Protein 1WHC (pdb70)

Radius of gyration: 14.04 Å; Cα contacts (8 Å, |Δi|>4): 45; chains: 1; bounding box: 43×32×18 Å

CATH classification: 1.10.8.10

Foldseek 3Di:
DQDDDDDDDPDQQVVVVVVVAPSCQLVVQCVVLVVPGNVSSVVCCVVCVVPPPRPDDDPDDDDD

Sequence (64 aa):
GSSGSSGAELTALESLIEMGFPRGRAEKALALTGNQGIEAAMDWLMEHEDDPDVDEPLSGPSSGGSSGSSGAELTALESLIEMGFPRGRAEKALALTGNQGIEAAMDWLMEHEDDPDVDEPLSGPSSGGSSGSSGAELTALESLIEMGFPRGRAEKALALTGNQGIEAAMDWLMEHEDDPDVDEPLSGPSSGGSSGSSGAELTALESLIEMGFPRGRAEKALALTGNQGIEAAMDWLMEHEDDPDVDEPLSGPSSGGSSGSSGAELTALESLIEMGFPRGRAEKALALTGNQGIEAAMDWLMEHEDDPDVDEPLSGPSSGGSSGSSGAELTALESLIEMGFPRGRAEKALALTGNQGIEAAMDWLMEHEDDPDVDEPLSGPSSGGSSGSSGAELTALESLIEMGFPRGRAEKALALTGNQGIEAAMDWLMEHEDDPDVDEPLSGPSSGGSSGSSGAELTALESLIEMGFPRGRAEKALALTGNQGIEAAMDWLMEHEDDPDVDEPLSGPSSGGSSGSSGAELTALESLIEMGFPRGRAEKALALTGNQGIEAAMDWLMEHEDDPDVDEPLSGPSSGGSSGSSGAELTALESLIEMGFPRGRAEKALALTGNQGIEAAMDWLMEHEDDPDVDEPLSGPSSGGSSGSSGAELTALESLIEMGFPRGRAEKALALTGNQGIEAAMDWLMEHEDDPDVDEPLSGPSSGGSSGSSGAELTALESLIEMGFPRGRAEKALALTGNQGIEAAMDWLMEHEDDPDVDEPLSGPSSGGSSGSSGAELTALESLIEMGFPRGRAEKALALTGNQGIEAAMDWLMEHEDDPDVDEPLSGPSSGGSSGSSGAELTALESLIEMGFPRGRAEKALALTGNQGIEAAMDWLMEHEDDPDVDEPLSGPSSGGSSGSSGAELTALESLIEMGFPRGRAEKALALTGNQGIEAAMDWLMEHEDDPDVDEPLSGPSSGGSSGSSGAELTALESLIEMGFPRGRAEKALALTGNQGIEAAMDWLMEHEDDPDVDEPLSGPSSGGSSGSSGAELTALESLIEMGFPRGRAEKALALTGNQGIEAAMDWLMEHEDDPDVDEPLSGPSSGGSSGSSGAELTALESLIEMGFPRGRAEKALALTGNQGIEAAMDWLMEHEDDPDVDEPLSGPSSGGSSGSSGAELTALESLIEMGFPRGRAEKALALTGNQGIEAAMDWLMEHEDDPDVDEPLSGPSSGGSSGSSGAELTALESLIEMGFPRGRAEKALALTGNQGIEAAMDWLMEHEDDPDVDEPLSGPSSG

Nearest PDB structures (foldseek):
  1whc-assembly1_A  TM=7.657E-01  e=1.682E-09  Mus musculus
  2dag-assembly1_A  TM=7.398E-01  e=1.833E-03  Homo sapiens
  1vek-assembly1_A  TM=6.640E-01  e=1.021E-03  Arabidopsis thaliana
  2crn-assembly1_A  TM=6.314E-01  e=2.087E-03  Homo sapiens
  2dak-assembly1_A  TM=5.780E-01  e=1.900E-02  Homo sapiens

InterPro domains:
  IPR001012 UBX domain [PF00789] (209-292)
  IPR001012 UBX domain [PS50033] (209-291)
  IPR001012 UBX domain [SM00166] (206-293)
  IPR009060 UBA-like superfamily [SSF46934] (6-54)
  IPR015940 Ubiquitin-associated domain [PF22562] (6-50)
  IPR015940 Ubiquitin-associated domain [PS50030] (1-42)
  IPR015940 Ubiquitin-associated domain [SM00165] (3-41)
  IPR029071 Ubiquitin-like domain superfamily [SSF54236] (153-294)
  IPR041923 UBXN1, UBA domain [cd14302] (5-45)

Organism: Mus musculus (NCBI:txid10090)

Solvent-accessible surface area: 5088 Å² total; per-residue (Å²): 138,127,114,81,108,115,67,71,138,122,79,39,22,60,23,0,57,131,85,73,48,69,152,52,71,0,69,82,0,0,63,98,47,42,102,148,20,48,149,40,0,61,104,33,5,92,137,46,112,122,38,121,94,34,120,106,102,152,122,40,146,104,118,129

Structure (mmCIF, N/CA/C/O backbone):
data_1WHC
#
_entry.id   1WHC
#
loop_
_atom_site.group_PDB
_atom_site.id
_atom_site.type_symbol
_atom_site.label_atom_id
_atom_site.label_alt_id
_atom_site.label_comp_id
_atom_site.label_asym_id
_atom_site.label_entity_id
_atom_site.label_seq_id
_atom_site.pdbx_PDB_ins_code
_atom_site.Cartn_x
_atom_site.Cartn_y
_atom_site.Cartn_z
_atom_site.occupancy
_atom_site.B_iso_or_equiv
_atom_site.auth_seq_id
_atom_site.auth_comp_id
_atom_site.auth_asym_id
_atom_site.auth_atom_id
_atom_site.pdbx_PDB_model_num
ATOM 1 N N . GLY A 1 1 ? 14.922 13.042 -10.361 1.00 0.00 1 GLY A N 1
ATOM 2 C CA . GLY A 1 1 ? 15.696 12.315 -9.369 1.00 0.00 1 GLY A CA 1
ATOM 3 C C . GLY A 1 1 ? 16.246 13.263 -8.301 1.00 0.00 1 GLY A C 1
ATOM 4 O O . GLY A 1 1 ? 16.328 14.471 -8.521 1.00 0.00 1 GLY A O 1
ATOM 8 N N . SER A 1 2 ? 16.608 12.680 -7.168 1.00 0.00 2 SER A N 1
ATOM 9 C CA . SER A 1 2 ? 17.148 13.458 -6.066 1.00 0.00 2 SER A CA 1
ATOM 10 C C . SER A 1 2 ? 18.487 12.869 -5.617 1.00 0.00 2 SER A C 1
ATOM 11 O O . SER A 1 2 ? 19.507 13.556 -5.631 1.00 0.00 2 SER A O 1
ATOM 19 N N . SER A 1 3 ? 18.441 11.603 -5.229 1.00 0.00 3 SER A N 1
ATOM 20 C CA . SER A 1 3 ? 19.637 10.914 -4.777 1.00 0.00 3 SER A CA 1
ATOM 21 C C . SER A 1 3 ? 19.753 9.556 -5.471 1.00 0.00 3 SER A C 1
ATOM 22 O O . SER A 1 3 ? 18.744 8.937 -5.805 1.00 0.00 3 SER A O 1
ATOM 30 N N . GLY A 1 4 ? 20.993 9.132 -5.668 1.00 0.00 4 GLY A N 1
ATOM 31 C CA . GLY A 1 4 ? 21.254 7.858 -6.316 1.00 0.00 4 GLY A CA 1
ATOM 32 C C . GLY A 1 4 ? 22.753 7.550 -6.337 1.00 0.00 4 GLY A C 1
ATOM 33 O O . GLY A 1 4 ? 23.391 7.627 -7.386 1.00 0.00 4 GLY A O 1
ATOM 37 N N . SER A 1 5 ? 23.271 7.208 -5.167 1.00 0.00 5 SER A N 1
ATOM 38 C CA . SER A 1 5 ? 24.682 6.889 -5.038 1.00 0.00 5 SER A CA 1
ATOM 39 C C . SER A 1 5 ? 24.850 5.458 -4.523 1.00 0.00 5 SER A C 1
ATOM 40 O O . SER A 1 5 ? 24.108 5.019 -3.646 1.00 0.00 5 SER A O 1
ATOM 48 N N . SER A 1 6 ? 25.830 4.770 -5.090 1.00 0.00 6 SER A N 1
ATOM 49 C CA . SER A 1 6 ? 26.104 3.398 -4.700 1.00 0.00 6 SER A CA 1
ATOM 50 C C . SER A 1 6 ? 24.884 2.519 -4.982 1.00 0.00 6 SER A C 1
ATOM 51 O O . SER A 1 6 ? 23.754 3.004 -4.989 1.00 0.00 6 SER A O 1
ATOM 59 N N . GLY A 1 7 ? 25.154 1.242 -5.208 1.00 0.00 7 GLY A N 1
ATOM 60 C CA . GLY A 1 7 ? 24.092 0.291 -5.491 1.00 0.00 7 GLY A CA 1
ATOM 61 C C . GLY A 1 7 ? 24.219 -0.951 -4.607 1.00 0.00 7 GLY A C 1
ATOM 62 O O . GLY A 1 7 ? 24.889 -1.915 -4.976 1.00 0.00 7 GLY A O 1
ATOM 66 N N . ALA A 1 8 ? 23.566 -0.889 -3.456 1.00 0.00 8 ALA A N 1
ATOM 67 C CA . ALA A 1 8 ? 23.597 -1.996 -2.516 1.00 0.00 8 ALA A CA 1
ATOM 68 C C . ALA A 1 8 ? 22.242 -2.707 -2.528 1.00 0.00 8 ALA A C 1
ATOM 69 O O . ALA A 1 8 ? 21.317 -2.277 -3.214 1.00 0.00 8 ALA A O 1
ATOM 76 N N . GLU A 1 9 ? 22.168 -3.784 -1.759 1.00 0.00 9 GLU A N 1
ATOM 77 C CA . GLU A 1 9 ? 20.942 -4.559 -1.672 1.00 0.00 9 GLU A CA 1
ATOM 78 C C . GLU A 1 9 ? 20.568 -4.798 -0.207 1.00 0.00 9 GLU A C 1
ATOM 79 O O . GLU A 1 9 ? 21.075 -5.724 0.423 1.00 0.00 9 GLU A O 1
ATOM 91 N N . LEU A 1 10 ? 19.684 -3.945 0.291 1.00 0.00 10 LEU A N 1
ATOM 92 C CA . LEU A 1 10 ? 19.236 -4.052 1.669 1.00 0.00 10 LEU A CA 1
ATOM 93 C C . LEU A 1 10 ? 18.372 -5.305 1.824 1.00 0.00 10 LEU A C 1
ATOM 94 O O . LEU A 1 10 ? 18.744 -6.236 2.536 1.00 0.00 10 LEU A O 1
ATOM 110 N N . THR A 1 11 ? 17.234 -5.287 1.145 1.00 0.00 11 THR A N 1
ATOM 111 C CA . THR A 1 11 ? 16.313 -6.410 1.199 1.00 0.00 11 THR A CA 1
ATOM 112 C C . THR A 1 11 ? 15.418 -6.425 -0.041 1.00 0.00 11 THR A C 1
ATOM 113 O O . THR A 1 11 ? 15.386 -5.458 -0.800 1.00 0.00 11 THR A O 1
ATOM 124 N N . ALA A 1 12 ? 14.711 -7.533 -0.209 1.00 0.00 12 ALA A N 1
ATOM 125 C CA . ALA A 1 12 ? 13.818 -7.687 -1.344 1.00 0.00 12 ALA A CA 1
ATOM 126 C C . ALA A 1 12 ? 12.864 -6.492 -1.402 1.00 0.00 12 ALA A C 1
ATOM 127 O O . ALA A 1 12 ? 12.524 -6.016 -2.484 1.00 0.00 12 ALA A O 1
ATOM 134 N N . LEU A 1 13 ? 12.458 -6.042 -0.224 1.00 0.00 13 LEU A N 1
ATOM 135 C CA . LEU A 1 13 ? 11.550 -4.912 -0.127 1.00 0.00 13 LEU A CA 1
ATOM 136 C C . LEU A 1 13 ? 12.284 -3.636 -0.546 1.00 0.00 13 LEU A C 1
ATOM 137 O O . LEU A 1 13 ? 11.972 -3.048 -1.580 1.00 0.00 13 LEU A O 1
ATOM 153 N N . GLU A 1 14 ? 13.245 -3.246 0.278 1.00 0.00 14 GLU A N 1
ATOM 154 C CA . GLU A 1 14 ? 14.026 -2.051 0.006 1.00 0.00 14 GLU A CA 1
ATOM 155 C C . GLU A 1 14 ? 14.402 -1.989 -1.476 1.00 0.00 14 GLU A C 1
ATOM 156 O O . GLU A 1 14 ? 14.157 -0.984 -2.141 1.00 0.00 14 GLU A O 1
ATOM 168 N N . SER A 1 15 ? 14.990 -3.077 -1.950 1.00 0.00 15 SER A N 1
ATOM 169 C CA . SER A 1 15 ? 15.402 -3.159 -3.341 1.00 0.00 15 SER A CA 1
ATOM 170 C C . SER A 1 15 ? 14.301 -2.606 -4.247 1.00 0.00 15 SER A C 1
ATOM 171 O O . SER A 1 15 ? 14.565 -1.776 -5.116 1.00 0.00 15 SER A O 1
ATOM 179 N N . LEU A 1 16 ? 13.089 -3.087 -4.013 1.00 0.00 16 LEU A N 1
ATOM 180 C CA . LEU A 1 16 ? 11.946 -2.651 -4.797 1.00 0.00 16 LEU A CA 1
ATOM 181 C C . LEU A 1 16 ? 11.781 -1.136 -4.651 1.00 0.00 16 LEU A C 1
ATOM 182 O O . LEU A 1 16 ? 11.648 -0.425 -5.645 1.00 0.00 16 LEU A O 1
ATOM 198 N N . ILE A 1 17 ? 11.795 -0.689 -3.404 1.00 0.00 17 ILE A N 1
ATOM 199 C CA . ILE A 1 17 ? 11.649 0.727 -3.116 1.00 0.00 17 ILE A CA 1
ATOM 200 C C . ILE A 1 17 ? 12.644 1.522 -3.964 1.00 0.00 17 ILE A C 1
ATOM 201 O O . ILE A 1 17 ? 12.354 2.641 -4.382 1.00 0.00 17 ILE A O 1
ATOM 217 N N . GLU A 1 18 ? 13.797 0.911 -4.193 1.00 0.00 18 GLU A N 1
ATOM 218 C CA . GLU A 1 18 ? 14.837 1.547 -4.984 1.00 0.00 18 GLU A CA 1
ATOM 219 C C . GLU A 1 18 ? 14.330 1.826 -6.400 1.00 0.00 18 GLU A C 1
ATOM 220 O O . GLU A 1 18 ? 14.939 2.598 -7.140 1.00 0.00 18 GLU A O 1
ATOM 232 N N . MET A 1 19 ? 13.222 1.183 -6.735 1.00 0.00 19 MET A N 1
ATOM 233 C CA . MET A 1 19 ? 12.626 1.353 -8.050 1.00 0.00 19 MET A CA 1
ATOM 234 C C . MET A 1 19 ? 11.577 2.466 -8.037 1.00 0.00 19 MET A C 1
ATOM 235 O O . MET A 1 19 ? 10.837 2.637 -9.005 1.00 0.00 19 MET A O 1
ATOM 249 N N . GLY A 1 20 ? 11.547 3.194 -6.931 1.00 0.00 20 GLY A N 1
ATOM 250 C CA . GLY A 1 20 ? 10.600 4.286 -6.779 1.00 0.00 20 GLY A CA 1
ATOM 251 C C . GLY A 1 20 ? 9.185 3.756 -6.540 1.00 0.00 20 GLY A C 1
ATOM 252 O O . GLY A 1 20 ? 8.205 4.446 -6.817 1.00 0.00 20 GLY A O 1
ATOM 256 N N . PHE A 1 21 ? 9.123 2.535 -6.028 1.00 0.00 21 PHE A N 1
ATOM 257 C CA . PHE A 1 21 ? 7.844 1.905 -5.749 1.00 0.00 21 PHE A CA 1
ATOM 258 C C . PHE A 1 21 ? 7.403 2.174 -4.309 1.00 0.00 21 PHE A C 1
ATOM 259 O O . PHE A 1 21 ? 8.238 2.365 -3.426 1.00 0.00 21 PHE A O 1
ATOM 276 N N . PRO A 1 22 ? 6.058 2.179 -4.111 1.00 0.00 22 PRO A N 1
ATOM 277 C CA . PRO A 1 22 ? 5.496 2.421 -2.793 1.00 0.00 22 PRO A CA 1
ATOM 278 C C . PRO A 1 22 ? 5.658 1.193 -1.894 1.00 0.00 22 PRO A C 1
ATOM 279 O O . PRO A 1 22 ? 5.439 0.065 -2.333 1.00 0.00 22 PRO A O 1
ATOM 290 N N . ARG A 1 23 ? 6.040 1.455 -0.653 1.00 0.00 23 ARG A N 1
ATOM 291 C CA . ARG A 1 23 ? 6.234 0.386 0.311 1.00 0.00 23 ARG A CA 1
ATOM 292 C C . ARG A 1 23 ? 4.999 -0.516 0.359 1.00 0.00 23 ARG A C 1
ATOM 293 O O . ARG A 1 23 ? 5.091 -1.715 0.099 1.00 0.00 23 ARG A O 1
ATOM 314 N N . GLY A 1 24 ? 3.872 0.094 0.693 1.00 0.00 24 GLY A N 1
ATOM 315 C CA . GLY A 1 24 ? 2.620 -0.639 0.778 1.00 0.00 24 GLY A CA 1
ATOM 316 C C . GLY A 1 24 ? 2.525 -1.691 -0.329 1.00 0.00 24 GLY A C 1
ATOM 317 O O . GLY A 1 24 ? 2.137 -2.831 -0.075 1.00 0.00 24 GLY A O 1
ATOM 321 N N . ARG A 1 25 ? 2.884 -1.271 -1.533 1.00 0.00 25 ARG A N 1
ATOM 322 C CA . ARG A 1 25 ? 2.844 -2.164 -2.679 1.00 0.00 25 ARG A CA 1
ATOM 323 C C . ARG A 1 25 ? 3.917 -3.246 -2.547 1.00 0.00 25 ARG A C 1
ATOM 324 O O . ARG A 1 25 ? 3.600 -4.422 -2.374 1.00 0.00 25 ARG A O 1
ATOM 345 N N . ALA A 1 26 ? 5.166 -2.810 -2.633 1.00 0.00 26 ALA A N 1
ATOM 346 C CA . ALA A 1 26 ? 6.287 -3.728 -2.525 1.00 0.00 26 ALA A CA 1
ATOM 347 C C . ALA A 1 26 ? 5.998 -4.754 -1.428 1.00 0.00 26 ALA A C 1
ATOM 348 O O . ALA A 1 26 ? 5.987 -5.957 -1.686 1.00 0.00 26 ALA A O 1
ATOM 355 N N . GLU A 1 27 ? 5.770 -4.242 -0.228 1.00 0.00 27 GLU A N 1
ATOM 356 C CA . GLU A 1 27 ? 5.481 -5.099 0.909 1.00 0.00 27 GLU A CA 1
ATOM 357 C C . GLU A 1 27 ? 4.330 -6.051 0.577 1.00 0.00 27 GLU A C 1
ATOM 358 O O . GLU A 1 27 ? 4.478 -7.268 0.677 1.00 0.00 27 GLU A O 1
ATOM 370 N N . LYS A 1 28 ? 3.209 -5.460 0.189 1.00 0.00 28 LYS A N 1
ATOM 371 C CA . LYS A 1 28 ? 2.034 -6.241 -0.158 1.00 0.00 28 LYS A CA 1
ATOM 372 C C . LYS A 1 28 ? 2.422 -7.313 -1.178 1.00 0.00 28 LYS A C 1
ATOM 373 O O . LYS A 1 28 ? 2.129 -8.492 -0.987 1.00 0.00 28 LYS A O 1
ATOM 392 N N . ALA A 1 29 ? 3.074 -6.865 -2.241 1.00 0.00 29 ALA A N 1
ATOM 393 C CA . ALA A 1 29 ? 3.505 -7.771 -3.292 1.00 0.00 29 ALA A CA 1
ATOM 394 C C . ALA A 1 29 ? 4.387 -8.865 -2.686 1.00 0.00 29 ALA A C 1
ATOM 395 O O . ALA A 1 29 ? 4.019 -10.038 -2.693 1.00 0.00 29 ALA A O 1
ATOM 402 N N . LEU A 1 30 ? 5.535 -8.441 -2.176 1.00 0.00 30 LEU A N 1
ATOM 403 C CA . LEU A 1 30 ? 6.472 -9.370 -1.568 1.00 0.00 30 LEU A CA 1
ATOM 404 C C . LEU A 1 30 ? 5.700 -10.388 -0.726 1.00 0.00 30 LEU A C 1
ATOM 405 O O . LEU A 1 30 ? 5.883 -11.594 -0.883 1.00 0.00 30 LEU A O 1
ATOM 421 N N . ALA A 1 31 ? 4.853 -9.865 0.148 1.00 0.00 31 ALA A N 1
ATOM 422 C CA . ALA A 1 31 ? 4.052 -10.714 1.014 1.00 0.00 31 ALA A CA 1
ATOM 423 C C . ALA A 1 31 ? 3.159 -11.612 0.157 1.00 0.00 31 ALA A C 1
ATOM 424 O O . ALA A 1 31 ? 3.143 -12.829 0.334 1.00 0.00 31 ALA A O 1
ATOM 431 N N . LEU A 1 32 ? 2.436 -10.977 -0.754 1.00 0.00 32 LEU A N 1
ATOM 432 C CA . LEU A 1 32 ? 1.541 -11.703 -1.639 1.00 0.00 32 LEU A CA 1
ATOM 433 C C . LEU A 1 32 ? 2.305 -12.855 -2.295 1.00 0.00 32 LEU A C 1
ATOM 434 O O . LEU A 1 32 ? 1.848 -13.997 -2.280 1.00 0.00 32 LEU A O 1
ATOM 450 N N . THR A 1 33 ? 3.457 -12.516 -2.857 1.00 0.00 33 THR A N 1
ATOM 451 C CA . THR A 1 33 ? 4.288 -13.507 -3.517 1.00 0.00 33 THR A CA 1
ATOM 452 C C . THR A 1 33 ? 4.814 -14.524 -2.502 1.00 0.00 33 THR A C 1
ATOM 453 O O . THR A 1 33 ? 4.786 -15.728 -2.753 1.00 0.00 33 THR A O 1
ATOM 464 N N . GLY A 1 34 ? 5.280 -14.003 -1.377 1.00 0.00 34 GLY A N 1
ATOM 465 C CA . GLY A 1 34 ? 5.810 -14.850 -0.323 1.00 0.00 34 GLY A CA 1
ATOM 466 C C . GLY A 1 34 ? 7.283 -14.534 -0.055 1.00 0.00 34 GLY A C 1
ATOM 467 O O . GLY A 1 34 ? 8.082 -15.438 0.187 1.00 0.00 34 GLY A O 1
ATOM 471 N N . ASN A 1 35 ? 7.599 -13.248 -0.107 1.00 0.00 35 ASN A N 1
ATOM 472 C CA . ASN A 1 35 ? 8.961 -12.802 0.128 1.00 0.00 35 ASN A CA 1
ATOM 473 C C . ASN A 1 35 ? 9.934 -13.769 -0.550 1.00 0.00 35 ASN A C 1
ATOM 474 O O . ASN A 1 35 ? 10.822 -14.319 0.100 1.00 0.00 35 ASN A O 1
ATOM 485 N N . GLN A 1 36 ? 9.733 -13.948 -1.848 1.00 0.00 36 GLN A N 1
ATOM 486 C CA . GLN A 1 36 ? 10.582 -14.839 -2.620 1.00 0.00 36 GLN A CA 1
ATOM 487 C C . GLN A 1 36 ? 11.734 -14.058 -3.255 1.00 0.00 36 GLN A C 1
ATOM 488 O O . GLN A 1 36 ? 12.890 -14.468 -3.164 1.00 0.00 36 GLN A O 1
ATOM 502 N N . GLY A 1 37 ? 11.379 -12.947 -3.883 1.00 0.00 37 GLY A N 1
ATOM 503 C CA . GLY A 1 37 ? 12.369 -12.105 -4.532 1.00 0.00 37 GLY A CA 1
ATOM 504 C C . GLY A 1 37 ? 11.703 -10.933 -5.256 1.00 0.00 37 GLY A C 1
ATOM 505 O O . GLY A 1 37 ? 10.491 -10.747 -5.159 1.00 0.00 37 GLY A O 1
ATOM 509 N N . ILE A 1 38 ? 12.524 -10.174 -5.966 1.00 0.00 38 ILE A N 1
ATOM 510 C CA . ILE A 1 38 ? 12.029 -9.025 -6.706 1.00 0.00 38 ILE A CA 1
ATOM 511 C C . ILE A 1 38 ? 11.219 -9.511 -7.910 1.00 0.00 38 ILE A C 1
ATOM 512 O O . ILE A 1 38 ? 10.006 -9.316 -7.966 1.00 0.00 38 ILE A O 1
ATOM 528 N N . GLU A 1 39 ? 11.923 -10.133 -8.845 1.00 0.00 39 GLU A N 1
ATOM 529 C CA . GLU A 1 39 ? 11.285 -10.648 -10.044 1.00 0.00 39 GLU A CA 1
ATOM 530 C C . GLU A 1 39 ? 9.918 -11.245 -9.704 1.00 0.00 39 GLU A C 1
ATOM 531 O O . GLU A 1 39 ? 8.923 -10.944 -10.362 1.00 0.00 39 GLU A O 1
ATOM 543 N N . ALA A 1 40 ? 9.913 -12.081 -8.676 1.00 0.00 40 ALA A N 1
ATOM 544 C CA . ALA A 1 40 ? 8.685 -12.723 -8.240 1.00 0.00 40 ALA A CA 1
ATOM 545 C C . ALA A 1 40 ? 7.662 -11.652 -7.855 1.00 0.00 40 ALA A C 1
ATOM 546 O O . ALA A 1 40 ? 6.529 -11.669 -8.334 1.00 0.00 40 ALA A O 1
ATOM 553 N N . ALA A 1 41 ? 8.099 -10.744 -6.995 1.00 0.00 41 ALA A N 1
ATOM 554 C CA . ALA A 1 41 ? 7.237 -9.666 -6.541 1.00 0.00 41 ALA A CA 1
ATOM 555 C C . ALA A 1 41 ? 6.798 -8.829 -7.744 1.00 0.00 41 ALA A C 1
ATOM 556 O O . ALA A 1 41 ? 5.606 -8.717 -8.025 1.00 0.00 41 ALA A O 1
ATOM 563 N N . MET A 1 42 ? 7.785 -8.262 -8.421 1.00 0.00 42 MET A N 1
ATOM 564 C CA . MET A 1 42 ? 7.516 -7.438 -9.587 1.00 0.00 42 MET A CA 1
ATOM 565 C C . MET A 1 42 ? 6.363 -8.014 -10.411 1.00 0.00 42 MET A C 1
ATOM 566 O O . MET A 1 42 ? 5.402 -7.310 -10.717 1.00 0.00 42 MET A O 1
ATOM 580 N N . ASP A 1 43 ? 6.497 -9.288 -10.747 1.00 0.00 43 ASP A N 1
ATOM 581 C CA . ASP A 1 43 ? 5.478 -9.967 -11.530 1.00 0.00 43 ASP A CA 1
ATOM 582 C C . ASP A 1 43 ? 4.094 -9.532 -11.045 1.00 0.00 43 ASP A C 1
ATOM 583 O O . ASP A 1 43 ? 3.244 -9.146 -11.846 1.00 0.00 43 ASP A O 1
ATOM 592 N N . TRP A 1 44 ? 3.911 -9.608 -9.735 1.00 0.00 44 TRP A N 1
ATOM 593 C CA . TRP A 1 44 ? 2.644 -9.227 -9.133 1.00 0.00 44 TRP A CA 1
ATOM 594 C C . TRP A 1 44 ? 2.384 -7.757 -9.470 1.00 0.00 44 TRP A C 1
ATOM 595 O O . TRP A 1 44 ? 1.366 -7.426 -10.076 1.00 0.00 44 TRP A O 1
ATOM 616 N N . LEU A 1 45 ? 3.322 -6.915 -9.063 1.00 0.00 45 LEU A N 1
ATOM 617 C CA . LEU A 1 45 ? 3.208 -5.488 -9.314 1.00 0.00 45 LEU A CA 1
ATOM 618 C C . LEU A 1 45 ? 2.777 -5.263 -10.765 1.00 0.00 45 LEU A C 1
ATOM 619 O O . LEU A 1 45 ? 1.672 -4.788 -11.022 1.00 0.00 45 LEU A O 1
ATOM 635 N N . MET A 1 46 ? 3.672 -5.615 -11.676 1.00 0.00 46 MET A N 1
ATOM 636 C CA . MET A 1 46 ? 3.398 -5.458 -13.094 1.00 0.00 46 MET A CA 1
ATOM 637 C C . MET A 1 46 ? 1.968 -5.888 -13.428 1.00 0.00 46 MET A C 1
ATOM 638 O O . MET A 1 46 ? 1.298 -5.252 -14.240 1.00 0.00 46 MET A O 1
ATOM 652 N N . GLU A 1 47 ? 1.542 -6.964 -12.783 1.00 0.00 47 GLU A N 1
ATOM 653 C CA . GLU A 1 47 ? 0.204 -7.486 -13.001 1.00 0.00 47 GLU A CA 1
ATOM 654 C C . GLU A 1 47 ? -0.839 -6.544 -12.394 1.00 0.00 47 GLU A C 1
ATOM 655 O O . GLU A 1 47 ? -1.884 -6.301 -12.995 1.00 0.00 47 GLU A O 1
ATOM 667 N N . HIS A 1 48 ? -0.517 -6.041 -11.212 1.00 0.00 48 HIS A N 1
ATOM 668 C CA . HIS A 1 48 ? -1.413 -5.131 -10.518 1.00 0.00 48 HIS A CA 1
ATOM 669 C C . HIS A 1 48 ? -1.080 -3.689 -10.904 1.00 0.00 48 HIS A C 1
ATOM 670 O O . HIS A 1 48 ? -1.530 -2.748 -10.252 1.00 0.00 48 HIS A O 1
ATOM 684 N N . GLU A 1 49 ? -0.294 -3.560 -11.963 1.00 0.00 49 GLU A N 1
ATOM 685 C CA . GLU A 1 49 ? 0.104 -2.248 -12.444 1.00 0.00 49 GLU A CA 1
ATOM 686 C C . GLU A 1 49 ? -1.128 -1.370 -12.675 1.00 0.00 49 GLU A C 1
ATOM 687 O O . GLU A 1 49 ? -1.035 -0.144 -12.648 1.00 0.00 49 GLU A O 1
ATOM 699 N N . ASP A 1 50 ? -2.254 -2.033 -12.897 1.00 0.00 50 ASP A N 1
ATOM 700 C CA . ASP A 1 50 ? -3.503 -1.329 -13.132 1.00 0.00 50 ASP A CA 1
ATOM 701 C C . ASP A 1 50 ? -4.517 -1.725 -12.057 1.00 0.00 50 ASP A C 1
ATOM 702 O O . ASP A 1 50 ? -5.724 -1.658 -12.283 1.00 0.00 50 ASP A O 1
ATOM 711 N N . ASP A 1 51 ? -3.989 -2.128 -10.911 1.00 0.00 51 ASP A N 1
ATOM 712 C CA . ASP A 1 51 ? -4.833 -2.534 -9.800 1.00 0.00 51 ASP A CA 1
ATOM 713 C C . ASP A 1 51 ? -6.022 -1.577 -9.692 1.00 0.00 51 ASP A C 1
ATOM 714 O O . ASP A 1 51 ? -5.891 -0.386 -9.967 1.00 0.00 51 ASP A O 1
ATOM 723 N N . PRO A 1 52 ? -7.185 -2.149 -9.279 1.00 0.00 52 PRO A N 1
ATOM 724 C CA . PRO A 1 52 ? -8.396 -1.360 -9.130 1.00 0.00 52 PRO A CA 1
ATOM 725 C C . PRO A 1 52 ? -8.334 -0.493 -7.871 1.00 0.00 52 PRO A C 1
ATOM 726 O O . PRO A 1 52 ? -8.881 0.608 -7.843 1.00 0.00 52 PRO A O 1
ATOM 737 N N . ASP A 1 53 ? -7.664 -1.024 -6.858 1.00 0.00 53 ASP A N 1
ATOM 738 C CA . ASP A 1 53 ? -7.524 -0.313 -5.599 1.00 0.00 53 ASP A CA 1
ATOM 739 C C . ASP A 1 53 ? -6.406 -0.957 -4.776 1.00 0.00 53 ASP A C 1
ATOM 740 O O . ASP A 1 53 ? -6.673 -1.739 -3.865 1.00 0.00 53 ASP A O 1
ATOM 749 N N . VAL A 1 54 ? -5.178 -0.604 -5.126 1.00 0.00 54 VAL A N 1
ATOM 750 C CA . VAL A 1 54 ? -4.019 -1.137 -4.432 1.00 0.00 54 VAL A CA 1
ATOM 751 C C . VAL A 1 54 ? -3.975 -0.570 -3.012 1.00 0.00 54 VAL A C 1
ATOM 752 O O . VAL A 1 54 ? -3.405 -1.183 -2.111 1.00 0.00 54 VAL A O 1
ATOM 765 N N . ASP A 1 55 ? -4.585 0.596 -2.855 1.00 0.00 55 ASP A N 1
ATOM 766 C CA . ASP A 1 55 ? -4.622 1.254 -1.560 1.00 0.00 55 ASP A CA 1
ATOM 767 C C . ASP A 1 55 ? -5.987 1.919 -1.370 1.00 0.00 55 ASP A C 1
ATOM 768 O O . ASP A 1 55 ? -6.113 3.135 -1.505 1.00 0.00 55 ASP A O 1
ATOM 777 N N . GLU A 1 56 ? -6.974 1.092 -1.059 1.00 0.00 56 GLU A N 1
ATOM 778 C CA . GLU A 1 56 ? -8.325 1.584 -0.849 1.00 0.00 56 GLU A CA 1
ATOM 779 C C . GLU A 1 56 ? -8.315 2.762 0.128 1.00 0.00 56 GLU A C 1
ATOM 780 O O . GLU A 1 56 ? -7.446 2.847 0.994 1.00 0.00 56 GLU A O 1
ATOM 792 N N . PRO A 1 57 ? -9.316 3.664 -0.049 1.00 0.00 57 PRO A N 1
ATOM 793 C CA . PRO A 1 57 ? -9.430 4.834 0.806 1.00 0.00 57 PRO A CA 1
ATOM 794 C C . PRO A 1 57 ? -9.971 4.453 2.186 1.00 0.00 57 PRO A C 1
ATOM 795 O O . PRO A 1 57 ? -10.847 3.598 2.299 1.00 0.00 57 PRO A O 1
ATOM 806 N N . LEU A 1 58 ? -9.425 5.107 3.201 1.00 0.00 58 LEU A N 1
ATOM 807 C CA . LEU A 1 58 ? -9.841 4.847 4.568 1.00 0.00 58 LEU A CA 1
ATOM 808 C C . LEU A 1 58 ? -10.507 6.101 5.140 1.00 0.00 58 LEU A C 1
ATOM 809 O O . LEU A 1 58 ? -9.928 6.786 5.981 1.00 0.00 58 LEU A O 1
ATOM 825 N N . SER A 1 59 ? -11.714 6.361 4.661 1.00 0.00 59 SER A N 1
ATOM 826 C CA . SER A 1 59 ? -12.465 7.520 5.114 1.00 0.00 59 SER A CA 1
ATOM 827 C C . SER A 1 59 ? -13.794 7.609 4.361 1.00 0.00 59 SER A C 1
ATOM 828 O O . SER A 1 59 ? -14.858 7.671 4.977 1.00 0.00 59 SER A O 1
ATOM 836 N N . GLY A 1 60 ? -13.691 7.612 3.040 1.00 0.00 60 GLY A N 1
ATOM 837 C CA . GLY A 1 60 ? -14.871 7.693 2.197 1.00 0.00 60 GLY A CA 1
ATOM 838 C C . GLY A 1 60 ? -14.836 8.947 1.322 1.00 0.00 60 GLY A C 1
ATOM 839 O O . GLY A 1 60 ? -14.152 9.916 1.647 1.00 0.00 60 GLY A O 1
ATOM 843 N N . PRO A 1 61 ? -15.600 8.886 0.199 1.00 0.00 61 PRO A N 1
ATOM 844 C CA . PRO A 1 61 ? -15.662 10.005 -0.726 1.00 0.00 61 PRO A CA 1
ATOM 845 C C . PRO A 1 61 ? -16.522 11.137 -0.160 1.00 0.00 61 PRO A C 1
ATOM 846 O O . PRO A 1 61 ? -17.749 11.042 -0.147 1.00 0.00 61 PRO A O 1
ATOM 857 N N . SER A 1 62 ? -15.845 12.181 0.293 1.00 0.00 62 SER A N 1
ATOM 858 C CA . SER A 1 62 ? -16.532 13.330 0.859 1.00 0.00 62 SER A CA 1
ATOM 859 C C . SER A 1 62 ? -16.356 14.546 -0.053 1.00 0.00 62 SER A C 1
ATOM 860 O O . SER A 1 62 ? -15.492 15.388 0.189 1.00 0.00 62 SER A O 1
ATOM 868 N N . SER A 1 63 ? -17.188 14.600 -1.082 1.00 0.00 63 SER A N 1
ATOM 869 C CA . SER A 1 63 ? -17.135 15.699 -2.031 1.00 0.00 63 SER A CA 1
ATOM 870 C C . SER A 1 63 ? -15.744 15.779 -2.662 1.00 0.00 63 SER A C 1
ATOM 871 O O . SER A 1 63 ? -14.790 15.198 -2.146 1.00 0.00 63 SER A O 1
ATOM 879 N N . GLY A 1 64 ? -15.672 16.503 -3.769 1.00 0.00 64 GLY A N 1
ATOM 880 C CA . GLY A 1 64 ? -14.413 16.666 -4.476 1.00 0.00 64 GLY A CA 1
ATOM 881 C C . GLY A 1 64 ? -14.221 15.561 -5.516 1.00 0.00 64 GLY A C 1
ATOM 882 O O . GLY A 1 64 ? -13.607 14.534 -5.230 1.00 0.00 64 GLY A O 1
ATOM 886 N N . GLY A 1 1 ? 20.896 -14.861 -11.773 1.00 0.00 1 GLY A N 2
ATOM 887 C CA . GLY A 1 1 ? 21.797 -14.584 -12.879 1.00 0.00 1 GLY A CA 2
ATOM 888 C C . GLY A 1 1 ? 22.717 -13.406 -12.555 1.00 0.00 1 GLY A C 2
ATOM 889 O O . GLY A 1 1 ? 23.903 -13.595 -12.288 1.00 0.00 1 GLY A O 2
ATOM 893 N N . SER A 1 2 ? 22.136 -12.216 -12.588 1.00 0.00 2 SER A N 2
ATOM 894 C CA . SER A 1 2 ? 22.889 -11.007 -12.301 1.00 0.00 2 SER A CA 2
ATOM 895 C C . SER A 1 2 ? 23.952 -10.785 -13.378 1.00 0.00 2 SER A C 2
ATOM 896 O O . SER A 1 2 ? 24.884 -11.577 -13.509 1.00 0.00 2 SER A O 2
ATOM 904 N N . SER A 1 3 ? 23.778 -9.702 -14.123 1.00 0.00 3 SER A N 2
ATOM 905 C CA . SER A 1 3 ? 24.712 -9.366 -15.184 1.00 0.00 3 SER A CA 2
ATOM 906 C C . SER A 1 3 ? 25.264 -7.956 -14.967 1.00 0.00 3 SER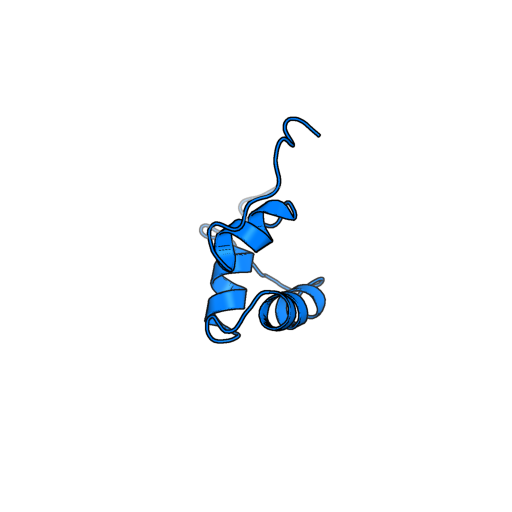 A C 2
ATOM 907 O O . SER A 1 3 ? 24.583 -6.969 -15.241 1.00 0.00 3 SER A O 2
ATOM 915 N N . GLY A 1 4 ? 26.494 -7.906 -14.478 1.00 0.00 4 GLY A N 2
ATOM 916 C CA . GLY A 1 4 ? 27.147 -6.633 -14.221 1.00 0.00 4 GLY A CA 2
ATOM 917 C C . GLY A 1 4 ? 27.607 -6.536 -12.765 1.00 0.00 4 GLY A C 2
ATOM 918 O O . GLY A 1 4 ? 27.980 -7.540 -12.160 1.00 0.00 4 GLY A O 2
ATOM 922 N N . SER A 1 5 ? 27.565 -5.319 -12.244 1.00 0.00 5 SER A N 2
ATOM 923 C CA . SER A 1 5 ? 27.973 -5.078 -10.871 1.00 0.00 5 SER A CA 2
ATOM 924 C C . SER A 1 5 ? 26.741 -4.970 -9.970 1.00 0.00 5 SER A C 2
ATOM 925 O O . SER A 1 5 ? 25.694 -4.487 -10.399 1.00 0.00 5 SER A O 2
ATOM 933 N N . SER A 1 6 ? 26.906 -5.428 -8.738 1.00 0.00 6 SER A N 2
ATOM 934 C CA . SER A 1 6 ? 25.820 -5.389 -7.773 1.00 0.00 6 SER A CA 2
ATOM 935 C C . SER A 1 6 ? 26.218 -4.529 -6.572 1.00 0.00 6 SER A C 2
ATOM 936 O O . SER A 1 6 ? 27.299 -4.701 -6.011 1.00 0.00 6 SER A O 2
ATOM 944 N N . GLY A 1 7 ? 25.323 -3.620 -6.213 1.00 0.00 7 GLY A N 2
ATOM 945 C CA . GLY A 1 7 ? 25.567 -2.733 -5.089 1.00 0.00 7 GLY A CA 2
ATOM 946 C C . GLY A 1 7 ? 24.264 -2.097 -4.598 1.00 0.00 7 GLY A C 2
ATOM 947 O O . GLY A 1 7 ? 23.229 -2.213 -5.252 1.00 0.00 7 GLY A O 2
ATOM 951 N N . ALA A 1 8 ? 24.359 -1.439 -3.452 1.00 0.00 8 ALA A N 2
ATOM 952 C CA . ALA A 1 8 ? 23.201 -0.786 -2.867 1.00 0.00 8 ALA A CA 2
ATOM 953 C C . ALA A 1 8 ? 22.011 -1.747 -2.893 1.00 0.00 8 ALA A C 2
ATOM 954 O O . ALA A 1 8 ? 21.121 -1.616 -3.732 1.00 0.00 8 ALA A O 2
ATOM 961 N N . GLU A 1 9 ? 22.033 -2.691 -1.964 1.00 0.00 9 GLU A N 2
ATOM 962 C CA . GLU A 1 9 ? 20.967 -3.674 -1.869 1.00 0.00 9 GLU A CA 2
ATOM 963 C C . GLU A 1 9 ? 20.634 -3.957 -0.403 1.00 0.00 9 GLU A C 2
ATOM 964 O O . GLU A 1 9 ? 21.176 -4.888 0.192 1.00 0.00 9 GLU A O 2
ATOM 976 N N . LEU A 1 10 ? 19.746 -3.136 0.138 1.00 0.00 10 LEU A N 2
ATOM 977 C CA . LEU A 1 10 ? 19.334 -3.287 1.523 1.00 0.00 10 LEU A CA 2
ATOM 978 C C . LEU A 1 10 ? 18.625 -4.632 1.697 1.00 0.00 10 LEU A C 2
ATOM 979 O O . LEU A 1 10 ? 19.115 -5.508 2.407 1.00 0.00 10 LEU A O 2
ATOM 995 N N . THR A 1 11 ? 17.483 -4.752 1.037 1.00 0.00 11 THR A N 2
ATOM 996 C CA . THR A 1 11 ? 16.702 -5.975 1.109 1.00 0.00 11 THR A CA 2
ATOM 997 C C . THR A 1 11 ? 15.795 -6.101 -0.116 1.00 0.00 11 THR A C 2
ATOM 998 O O . THR A 1 11 ? 15.773 -5.218 -0.971 1.00 0.00 11 THR A O 2
ATOM 1009 N N . ALA A 1 12 ? 15.068 -7.208 -0.162 1.00 0.00 12 ALA A N 2
ATOM 1010 C CA . ALA A 1 12 ? 14.161 -7.462 -1.269 1.00 0.00 12 ALA A CA 2
ATOM 1011 C C . ALA A 1 12 ? 13.124 -6.340 -1.341 1.00 0.00 12 ALA A C 2
ATOM 1012 O O . ALA A 1 12 ? 12.778 -5.878 -2.428 1.00 0.00 12 ALA A O 2
ATOM 1019 N N . LEU A 1 13 ? 12.656 -5.934 -0.170 1.00 0.00 13 LEU A N 2
ATOM 1020 C CA . LEU A 1 13 ? 11.666 -4.874 -0.086 1.00 0.00 13 LEU A CA 2
ATOM 1021 C C . LEU A 1 13 ? 12.289 -3.560 -0.561 1.00 0.00 13 LEU A C 2
ATOM 1022 O O . LEU A 1 13 ? 11.905 -3.026 -1.601 1.00 0.00 13 LEU A O 2
ATOM 1038 N N . GLU A 1 14 ? 13.241 -3.076 0.224 1.00 0.00 14 GLU A N 2
ATOM 1039 C CA . GLU A 1 14 ? 13.922 -1.835 -0.103 1.00 0.00 14 GLU A CA 2
ATOM 1040 C C . GLU A 1 14 ? 14.233 -1.778 -1.600 1.00 0.00 14 GLU A C 2
ATOM 1041 O O . GLU A 1 14 ? 13.850 -0.829 -2.282 1.00 0.00 14 GLU A O 2
ATOM 1053 N N . SER A 1 15 ? 14.924 -2.807 -2.067 1.00 0.00 15 SER A N 2
ATOM 1054 C CA . SER A 1 15 ? 15.291 -2.887 -3.471 1.00 0.00 15 SER A CA 2
ATOM 1055 C C . SER A 1 15 ? 14.137 -2.387 -4.343 1.00 0.00 15 SER A C 2
ATOM 1056 O O . SER A 1 15 ? 14.286 -1.408 -5.074 1.00 0.00 15 SER A O 2
ATOM 1064 N N . LEU A 1 16 ? 13.013 -3.080 -4.236 1.00 0.00 16 LEU A N 2
ATOM 1065 C CA . LEU A 1 16 ? 11.835 -2.718 -5.006 1.00 0.00 16 LEU A CA 2
ATOM 1066 C C . LEU A 1 16 ? 11.570 -1.220 -4.850 1.00 0.00 16 LEU A C 2
ATOM 1067 O O . LEU A 1 16 ? 11.387 -0.512 -5.839 1.00 0.00 16 LEU A O 2
ATOM 1083 N N . ILE A 1 17 ? 11.558 -0.780 -3.600 1.00 0.00 17 ILE A N 2
ATOM 1084 C CA . ILE A 1 17 ? 11.318 0.622 -3.302 1.00 0.00 17 ILE A CA 2
ATOM 1085 C C . ILE A 1 17 ? 12.333 1.480 -4.059 1.00 0.00 17 ILE A C 2
ATOM 1086 O O . ILE A 1 17 ? 11.999 2.561 -4.543 1.00 0.00 17 ILE A O 2
ATOM 1102 N N . GLU A 1 18 ? 13.552 0.968 -4.137 1.00 0.00 18 GLU A N 2
ATOM 1103 C CA . GLU A 1 18 ? 14.618 1.674 -4.827 1.00 0.00 18 GLU A CA 2
ATOM 1104 C C . GLU A 1 18 ? 14.181 2.038 -6.248 1.00 0.00 18 GLU A C 2
ATOM 1105 O O . GLU A 1 18 ? 14.456 3.139 -6.723 1.00 0.00 18 GLU A O 2
ATOM 1117 N N . MET A 1 19 ? 13.508 1.092 -6.886 1.00 0.00 19 MET A N 2
ATOM 1118 C CA . MET A 1 19 ? 13.030 1.299 -8.242 1.00 0.00 19 MET A CA 2
ATOM 1119 C C . MET A 1 19 ? 12.061 2.481 -8.308 1.00 0.00 19 MET A C 2
ATOM 1120 O O . MET A 1 19 ? 11.874 3.077 -9.368 1.00 0.00 19 MET A O 2
ATOM 1134 N N . GLY A 1 20 ? 11.470 2.785 -7.162 1.00 0.00 20 GLY A N 2
ATOM 1135 C CA . GLY A 1 20 ? 10.524 3.885 -7.076 1.00 0.00 20 GLY A CA 2
ATOM 1136 C C . GLY A 1 20 ? 9.114 3.373 -6.778 1.00 0.00 20 GLY A C 2
ATOM 1137 O O . GLY A 1 20 ? 8.128 4.014 -7.139 1.00 0.00 20 GLY A O 2
ATOM 1141 N N . PHE A 1 21 ? 9.062 2.224 -6.121 1.00 0.00 21 PHE A N 2
ATOM 1142 C CA . PHE A 1 21 ? 7.788 1.619 -5.770 1.00 0.00 21 PHE A CA 2
ATOM 1143 C C . PHE A 1 21 ? 7.402 1.953 -4.327 1.00 0.00 21 PHE A C 2
ATOM 1144 O O . PHE A 1 21 ? 8.270 2.143 -3.476 1.00 0.00 21 PHE A O 2
ATOM 1161 N N . PRO A 1 22 ? 6.064 2.016 -4.090 1.00 0.00 22 PRO A N 2
ATOM 1162 C CA . PRO A 1 22 ? 5.552 2.323 -2.766 1.00 0.00 22 PRO A CA 2
ATOM 1163 C C . PRO A 1 22 ? 5.697 1.122 -1.830 1.00 0.00 22 PRO A C 2
ATOM 1164 O O . PRO A 1 22 ? 5.416 -0.011 -2.220 1.00 0.00 22 PRO A O 2
ATOM 1175 N N . ARG A 1 23 ? 6.134 1.409 -0.613 1.00 0.00 23 ARG A N 2
ATOM 1176 C CA . ARG A 1 23 ? 6.319 0.367 0.382 1.00 0.00 23 ARG A CA 2
ATOM 1177 C C . ARG A 1 23 ? 5.106 -0.565 0.407 1.00 0.00 23 ARG A C 2
ATOM 1178 O O . ARG A 1 23 ? 5.230 -1.760 0.143 1.00 0.00 23 ARG A O 2
ATOM 1199 N N . GLY A 1 24 ? 3.959 0.018 0.727 1.00 0.00 24 GLY A N 2
ATOM 1200 C CA . GLY A 1 24 ? 2.724 -0.745 0.790 1.00 0.00 24 GLY A CA 2
ATOM 1201 C C . GLY A 1 24 ? 2.671 -1.794 -0.323 1.00 0.00 24 GLY A C 2
ATOM 1202 O O . GLY A 1 24 ? 2.351 -2.955 -0.072 1.00 0.00 24 GLY A O 2
ATOM 1206 N N . ARG A 1 25 ? 2.988 -1.348 -1.529 1.00 0.00 25 ARG A N 2
ATOM 1207 C CA . ARG A 1 25 ? 2.980 -2.233 -2.681 1.00 0.00 25 ARG A CA 2
ATOM 1208 C C . ARG A 1 25 ? 4.063 -3.304 -2.535 1.00 0.00 25 ARG A C 2
ATOM 1209 O O . ARG A 1 25 ? 3.756 -4.484 -2.369 1.00 0.00 25 ARG A O 2
ATOM 1230 N N . ALA A 1 26 ? 5.307 -2.855 -2.602 1.00 0.00 26 ALA A N 2
ATOM 1231 C CA . ALA A 1 26 ? 6.437 -3.760 -2.479 1.00 0.00 26 ALA A CA 2
ATOM 1232 C C . ALA A 1 26 ? 6.149 -4.782 -1.377 1.00 0.00 26 ALA A C 2
ATOM 1233 O O . ALA A 1 26 ? 6.214 -5.987 -1.612 1.00 0.00 26 ALA A O 2
ATOM 1240 N N . GLU A 1 27 ? 5.837 -4.262 -0.199 1.00 0.00 27 GLU A N 2
ATOM 1241 C CA . GLU A 1 27 ? 5.539 -5.114 0.939 1.00 0.00 27 GLU A CA 2
ATOM 1242 C C . GLU A 1 27 ? 4.393 -6.069 0.602 1.00 0.00 27 GLU A C 2
ATOM 1243 O O . GLU A 1 27 ? 4.597 -7.279 0.506 1.00 0.00 27 GLU A O 2
ATOM 1255 N N . LYS A 1 28 ? 3.214 -5.491 0.430 1.00 0.00 28 LYS A N 2
ATOM 1256 C CA . LYS A 1 28 ? 2.035 -6.276 0.105 1.00 0.00 28 LYS A CA 2
ATOM 1257 C C . LYS A 1 28 ? 2.393 -7.304 -0.970 1.00 0.00 28 LYS A C 2
ATOM 1258 O O . LYS A 1 28 ? 2.257 -8.507 -0.753 1.00 0.00 28 LYS A O 2
ATOM 1277 N N . ALA A 1 29 ? 2.845 -6.793 -2.106 1.00 0.00 29 ALA A N 2
ATOM 1278 C CA . ALA A 1 29 ? 3.223 -7.651 -3.215 1.00 0.00 29 ALA A CA 2
ATOM 1279 C C . ALA A 1 29 ? 4.103 -8.790 -2.696 1.00 0.00 29 ALA A C 2
ATOM 1280 O O . ALA A 1 29 ? 3.689 -9.948 -2.695 1.00 0.00 29 ALA A O 2
ATOM 1287 N N . LEU A 1 30 ? 5.301 -8.421 -2.266 1.00 0.00 30 LEU A N 2
ATOM 1288 C CA . LEU A 1 30 ? 6.243 -9.397 -1.745 1.00 0.00 30 LEU A CA 2
ATOM 1289 C C . LEU A 1 30 ? 5.524 -10.316 -0.755 1.00 0.00 30 LEU A C 2
ATOM 1290 O O . LEU A 1 30 ? 5.812 -11.510 -0.689 1.00 0.00 30 LEU A O 2
ATOM 1306 N N . ALA A 1 31 ? 4.602 -9.724 -0.010 1.00 0.00 31 ALA A N 2
ATOM 1307 C CA . ALA A 1 31 ? 3.839 -10.474 0.973 1.00 0.00 31 ALA A CA 2
ATOM 1308 C C . ALA A 1 31 ? 2.994 -11.530 0.259 1.00 0.00 31 ALA A C 2
ATOM 1309 O O . ALA A 1 31 ? 2.952 -12.685 0.679 1.00 0.00 31 ALA A O 2
ATOM 1316 N N . LEU A 1 32 ? 2.341 -11.096 -0.809 1.00 0.00 32 LEU A N 2
ATOM 1317 C CA . LEU A 1 32 ? 1.499 -11.990 -1.586 1.00 0.00 32 LEU A CA 2
ATOM 1318 C C . LEU A 1 32 ? 2.364 -13.093 -2.201 1.00 0.00 32 LEU A C 2
ATOM 1319 O O . LEU A 1 32 ? 2.130 -14.276 -1.961 1.00 0.00 32 LEU A O 2
ATOM 1335 N N . THR A 1 33 ? 3.345 -12.665 -2.981 1.00 0.00 33 THR A N 2
ATOM 1336 C CA . THR A 1 33 ? 4.246 -13.601 -3.632 1.00 0.00 33 THR A CA 2
ATOM 1337 C C . THR A 1 33 ? 4.838 -14.571 -2.607 1.00 0.00 33 THR A C 2
ATOM 1338 O O . THR A 1 33 ? 5.205 -15.694 -2.950 1.00 0.00 33 THR A O 2
ATOM 1349 N N . GLY A 1 34 ? 4.913 -14.102 -1.370 1.00 0.00 34 GLY A N 2
ATOM 1350 C CA . GLY A 1 34 ? 5.455 -14.913 -0.294 1.00 0.00 34 GLY A CA 2
ATOM 1351 C C . GLY A 1 34 ? 6.960 -14.687 -0.141 1.00 0.00 34 GLY A C 2
ATOM 1352 O O . GLY A 1 34 ? 7.720 -15.639 0.029 1.00 0.00 34 GLY A O 2
ATOM 1356 N N . ASN A 1 35 ? 7.346 -13.422 -0.207 1.00 0.00 35 ASN A N 2
ATOM 1357 C CA . ASN A 1 35 ? 8.747 -13.059 -0.078 1.00 0.00 35 ASN A CA 2
ATOM 1358 C C . ASN A 1 35 ? 9.601 -14.049 -0.873 1.00 0.00 35 ASN A C 2
ATOM 1359 O O . ASN A 1 35 ? 10.361 -14.823 -0.294 1.00 0.00 35 ASN A O 2
ATOM 1370 N N . GLN A 1 36 ? 9.448 -13.990 -2.188 1.00 0.00 36 GLN A N 2
ATOM 1371 C CA . GLN A 1 36 ? 10.196 -14.872 -3.068 1.00 0.00 36 GLN A CA 2
ATOM 1372 C C . GLN A 1 36 ? 11.463 -14.174 -3.567 1.00 0.00 36 GLN A C 2
ATOM 1373 O O . GLN A 1 36 ? 12.546 -14.757 -3.547 1.00 0.00 36 GLN A O 2
ATOM 1387 N N . GLY A 1 37 ? 11.285 -12.936 -4.004 1.00 0.00 37 GLY A N 2
ATOM 1388 C CA . GLY A 1 37 ? 12.400 -12.153 -4.507 1.00 0.00 37 GLY A CA 2
ATOM 1389 C C . GLY A 1 37 ? 11.908 -10.882 -5.203 1.00 0.00 37 GLY A C 2
ATOM 1390 O O . GLY A 1 37 ? 10.746 -10.503 -5.062 1.00 0.00 37 GLY A O 2
ATOM 1394 N N . ILE A 1 38 ? 12.816 -10.259 -5.940 1.00 0.00 38 ILE A N 2
ATOM 1395 C CA . ILE A 1 38 ? 12.489 -9.039 -6.658 1.00 0.00 38 ILE A CA 2
ATOM 1396 C C . ILE A 1 38 ? 11.517 -9.366 -7.793 1.00 0.00 38 ILE A C 2
ATOM 1397 O O . ILE A 1 38 ? 10.382 -8.893 -7.799 1.00 0.00 38 ILE A O 2
ATOM 1413 N N . GLU A 1 39 ? 11.999 -10.173 -8.728 1.00 0.00 39 GLU A N 2
ATOM 1414 C CA . GLU A 1 39 ? 11.186 -10.569 -9.866 1.00 0.00 39 GLU A CA 2
ATOM 1415 C C . GLU A 1 39 ? 9.797 -11.008 -9.399 1.00 0.00 39 GLU A C 2
ATOM 1416 O O . GLU A 1 39 ? 8.788 -10.463 -9.845 1.00 0.00 39 GLU A O 2
ATOM 1428 N N . ALA A 1 40 ? 9.789 -11.988 -8.508 1.00 0.00 40 ALA A N 2
ATOM 1429 C CA . ALA A 1 40 ? 8.540 -12.506 -7.976 1.00 0.00 40 ALA A CA 2
ATOM 1430 C C . ALA A 1 40 ? 7.578 -11.344 -7.721 1.00 0.00 40 ALA A C 2
ATOM 1431 O O . ALA A 1 40 ? 6.458 -11.337 -8.230 1.00 0.00 40 ALA A O 2
ATOM 1438 N N . ALA A 1 41 ? 8.050 -10.389 -6.934 1.00 0.00 41 ALA A N 2
ATOM 1439 C CA . ALA A 1 41 ? 7.246 -9.224 -6.605 1.00 0.00 41 ALA A CA 2
ATOM 1440 C C . ALA A 1 41 ? 6.921 -8.456 -7.888 1.00 0.00 41 ALA A C 2
ATOM 1441 O O . ALA A 1 41 ? 5.762 -8.379 -8.292 1.00 0.00 41 ALA A O 2
ATOM 1448 N N . MET A 1 42 ? 7.964 -7.907 -8.492 1.00 0.00 42 MET A N 2
ATOM 1449 C CA . MET A 1 42 ? 7.804 -7.148 -9.720 1.00 0.00 42 MET A CA 2
ATOM 1450 C C . MET A 1 42 ? 6.764 -7.798 -10.635 1.00 0.00 42 MET A C 2
ATOM 1451 O O . MET A 1 42 ? 6.011 -7.104 -11.317 1.00 0.00 42 MET A O 2
ATOM 1465 N N . ASP A 1 43 ? 6.756 -9.123 -10.620 1.00 0.00 43 ASP A N 2
ATOM 1466 C CA . ASP A 1 43 ? 5.820 -9.874 -11.440 1.00 0.00 43 ASP A CA 2
ATOM 1467 C C . ASP A 1 43 ? 4.390 -9.527 -11.022 1.00 0.00 43 ASP A C 2
ATOM 1468 O O . ASP A 1 43 ? 3.564 -9.172 -11.862 1.00 0.00 43 ASP A O 2
ATOM 1477 N N . TRP A 1 44 ? 4.141 -9.642 -9.726 1.00 0.00 44 TRP A N 2
ATOM 1478 C CA . TRP A 1 44 ? 2.825 -9.345 -9.188 1.00 0.00 44 TRP A CA 2
ATOM 1479 C C . TRP A 1 44 ? 2.577 -7.843 -9.346 1.00 0.00 44 TRP A C 2
ATOM 1480 O O . TRP A 1 44 ? 1.595 -7.434 -9.963 1.00 0.00 44 TRP A O 2
ATOM 1501 N N . LEU A 1 45 ? 3.485 -7.063 -8.778 1.00 0.00 45 LEU A N 2
ATOM 1502 C CA . LEU A 1 45 ? 3.378 -5.616 -8.848 1.00 0.00 45 LEU A CA 2
ATOM 1503 C C . LEU A 1 45 ? 2.993 -5.206 -10.271 1.00 0.00 45 LEU A C 2
ATOM 1504 O O . LEU A 1 45 ? 2.121 -4.360 -10.463 1.00 0.00 45 LEU A O 2
ATOM 1520 N N . MET A 1 46 ? 3.662 -5.825 -11.233 1.00 0.00 46 MET A N 2
ATOM 1521 C CA . MET A 1 46 ? 3.401 -5.535 -12.632 1.00 0.00 46 MET A CA 2
ATOM 1522 C C . MET A 1 46 ? 2.019 -6.042 -13.049 1.00 0.00 46 MET A C 2
ATOM 1523 O O . MET A 1 46 ? 1.355 -5.430 -13.884 1.00 0.00 46 MET A O 2
ATOM 1537 N N . GLU A 1 47 ? 1.626 -7.156 -12.447 1.00 0.00 47 GLU A N 2
ATOM 1538 C CA . GLU A 1 47 ? 0.335 -7.752 -12.745 1.00 0.00 47 GLU A CA 2
ATOM 1539 C C . GLU A 1 47 ? -0.793 -6.886 -12.179 1.00 0.00 47 GLU A C 2
ATOM 1540 O O . GLU A 1 47 ? -1.875 -6.814 -12.759 1.00 0.00 47 GLU A O 2
ATOM 1552 N N . HIS A 1 48 ? -0.501 -6.251 -11.054 1.00 0.00 48 HIS A N 2
ATOM 1553 C CA . HIS A 1 48 ? -1.476 -5.394 -10.403 1.00 0.00 48 HIS A CA 2
ATOM 1554 C C . HIS A 1 48 ? -1.165 -3.930 -10.720 1.00 0.00 48 HIS A C 2
ATOM 1555 O O . HIS A 1 48 ? -1.706 -3.025 -10.086 1.00 0.00 48 HIS A O 2
ATOM 1569 N N . GLU A 1 49 ? -0.293 -3.742 -11.700 1.00 0.00 49 GLU A N 2
ATOM 1570 C CA . GLU A 1 49 ? 0.097 -2.403 -12.109 1.00 0.00 49 GLU A CA 2
ATOM 1571 C C . GLU A 1 49 ? -1.130 -1.606 -12.555 1.00 0.00 49 GLU A C 2
ATOM 1572 O O . GLU A 1 49 ? -1.101 -0.376 -12.577 1.00 0.00 49 GLU A O 2
ATOM 1584 N N . ASP A 1 50 ? -2.179 -2.338 -12.900 1.00 0.00 50 ASP A N 2
ATOM 1585 C CA . ASP A 1 50 ? -3.414 -1.714 -13.345 1.00 0.00 50 ASP A CA 2
ATOM 1586 C C . ASP A 1 50 ? -4.468 -1.839 -12.244 1.00 0.00 50 ASP A C 2
ATOM 1587 O O . ASP A 1 50 ? -5.666 -1.833 -12.523 1.00 0.00 50 ASP A O 2
ATOM 1596 N N . ASP A 1 51 ? -3.985 -1.949 -11.015 1.00 0.00 51 ASP A N 2
ATOM 1597 C CA . ASP A 1 51 ? -4.871 -2.076 -9.870 1.00 0.00 51 ASP A CA 2
ATOM 1598 C C . ASP A 1 51 ? -5.763 -0.835 -9.782 1.00 0.00 51 ASP A C 2
ATOM 1599 O O . ASP A 1 51 ? -5.325 0.272 -10.092 1.00 0.00 51 ASP A O 2
ATOM 1608 N N . PRO A 1 52 ? -7.030 -1.068 -9.347 1.00 0.00 52 PRO A N 2
ATOM 1609 C CA . PRO A 1 52 ? -7.987 0.017 -9.214 1.00 0.00 52 PRO A CA 2
ATOM 1610 C C . PRO A 1 52 ? -7.683 0.868 -7.980 1.00 0.00 52 PRO A C 2
ATOM 1611 O O . PRO A 1 52 ? -7.726 2.096 -8.042 1.00 0.00 52 PRO A O 2
ATOM 1622 N N . ASP A 1 53 ? -7.381 0.182 -6.887 1.00 0.00 53 ASP A N 2
ATOM 1623 C CA . ASP A 1 53 ? -7.070 0.860 -5.640 1.00 0.00 53 ASP A CA 2
ATOM 1624 C C . ASP A 1 53 ? -6.025 0.049 -4.871 1.00 0.00 53 ASP A C 2
ATOM 1625 O O . ASP A 1 53 ? -6.362 -0.678 -3.938 1.00 0.00 53 ASP A O 2
ATOM 1634 N N . VAL A 1 54 ? -4.778 0.201 -5.291 1.00 0.00 54 VAL A N 2
ATOM 1635 C CA . VAL A 1 54 ? -3.682 -0.508 -4.654 1.00 0.00 54 VAL A CA 2
ATOM 1636 C C . VAL A 1 54 ? -3.389 0.130 -3.294 1.00 0.00 54 VAL A C 2
ATOM 1637 O O . VAL A 1 54 ? -2.962 -0.551 -2.364 1.00 0.00 54 VAL A O 2
ATOM 1650 N N . ASP A 1 55 ? -3.631 1.431 -3.223 1.00 0.00 55 ASP A N 2
ATOM 1651 C CA . ASP A 1 55 ? -3.399 2.169 -1.993 1.00 0.00 55 ASP A CA 2
ATOM 1652 C C . ASP A 1 55 ? -4.243 3.444 -2.001 1.00 0.00 55 ASP A C 2
ATOM 1653 O O . ASP A 1 55 ? -3.706 4.549 -1.948 1.00 0.00 55 ASP A O 2
ATOM 1662 N N . GLU A 1 56 ? -5.552 3.249 -2.069 1.00 0.00 56 GLU A N 2
ATOM 1663 C CA . GLU A 1 56 ? -6.476 4.370 -2.085 1.00 0.00 56 GLU A CA 2
ATOM 1664 C C . GLU A 1 56 ? -6.670 4.919 -0.670 1.00 0.00 56 GLU A C 2
ATOM 1665 O O . GLU A 1 56 ? -6.540 4.184 0.308 1.00 0.00 56 GLU A O 2
ATOM 1677 N N . PRO A 1 57 ? -6.986 6.240 -0.604 1.00 0.00 57 PRO A N 2
ATOM 1678 C CA . PRO A 1 57 ? -7.199 6.895 0.675 1.00 0.00 57 PRO A CA 2
ATOM 1679 C C . PRO A 1 57 ? -8.553 6.506 1.272 1.00 0.00 57 PRO A C 2
ATOM 1680 O O . PRO A 1 57 ? -9.503 6.235 0.539 1.00 0.00 57 PRO A O 2
ATOM 1691 N N . LEU A 1 58 ? -8.598 6.491 2.596 1.00 0.00 58 LEU A N 2
ATOM 1692 C CA . LEU A 1 58 ? -9.820 6.140 3.299 1.00 0.00 58 LEU A CA 2
ATOM 1693 C C . LEU A 1 58 ? -10.063 7.147 4.425 1.00 0.00 58 LEU A C 2
ATOM 1694 O O . LEU A 1 58 ? -9.815 6.850 5.592 1.00 0.00 58 LEU A O 2
ATOM 1710 N N . SER A 1 59 ? -10.546 8.318 4.035 1.00 0.00 59 SER A N 2
ATOM 1711 C CA . SER A 1 59 ? -10.825 9.370 4.997 1.00 0.00 59 SER A CA 2
ATOM 1712 C C . SER A 1 59 ? -11.387 10.599 4.279 1.00 0.00 59 SER A C 2
ATOM 1713 O O . SER A 1 59 ? -11.249 10.730 3.064 1.00 0.00 59 SER A O 2
ATOM 1721 N N . GLY A 1 60 ? -12.008 11.469 5.062 1.00 0.00 60 GLY A N 2
ATOM 1722 C CA . GLY A 1 60 ? -12.591 12.683 4.517 1.00 0.00 60 GLY A CA 2
ATOM 1723 C C . GLY A 1 60 ? -11.561 13.469 3.703 1.00 0.00 60 GLY A C 2
ATOM 1724 O O . GLY A 1 60 ? -10.647 14.069 4.265 1.00 0.00 60 GLY A O 2
ATOM 1728 N N . PRO A 1 61 ? -11.749 13.439 2.356 1.00 0.00 61 PRO A N 2
ATOM 1729 C CA . PRO A 1 61 ? -10.848 14.141 1.459 1.00 0.00 61 PRO A CA 2
ATOM 1730 C C . PRO A 1 61 ? -11.101 15.650 1.496 1.00 0.00 61 PRO A C 2
ATOM 1731 O O . PRO A 1 61 ? -12.169 16.093 1.917 1.00 0.00 61 PRO A O 2
ATOM 1742 N N . SER A 1 62 ? -10.102 16.397 1.050 1.00 0.00 62 SER A N 2
ATOM 1743 C CA . SER A 1 62 ? -10.204 17.846 1.027 1.00 0.00 62 SER A CA 2
ATOM 1744 C C . SER A 1 62 ? -9.223 18.423 0.004 1.00 0.00 62 SER A C 2
ATOM 1745 O O . SER A 1 62 ? -9.627 19.126 -0.921 1.00 0.00 62 SER A O 2
ATOM 1753 N N . SER A 1 63 ? -7.953 18.104 0.205 1.00 0.00 63 SER A N 2
ATOM 1754 C CA . SER A 1 63 ? -6.911 18.582 -0.688 1.00 0.00 63 SER A CA 2
ATOM 1755 C C . SER A 1 63 ? -5.829 17.513 -0.849 1.00 0.00 63 SER A C 2
ATOM 1756 O O . SER A 1 63 ? -4.872 17.472 -0.077 1.00 0.00 63 SER A O 2
ATOM 1764 N N . GLY A 1 64 ? -6.016 16.674 -1.858 1.00 0.00 64 GLY A N 2
ATOM 1765 C CA . GLY A 1 64 ? -5.068 15.608 -2.130 1.00 0.00 64 GLY A CA 2
ATOM 1766 C C . GLY A 1 64 ? -3.630 16.131 -2.100 1.00 0.00 64 GLY A C 2
ATOM 1767 O O . GLY A 1 64 ? -3.390 17.311 -2.353 1.00 0.00 64 GLY A O 2
ATOM 1771 N N . GLY A 1 1 ? 16.032 12.148 -13.830 1.00 0.00 1 GLY A N 3
ATOM 1772 C CA . GLY A 1 1 ? 15.888 11.590 -12.496 1.00 0.00 1 GLY A CA 3
ATOM 1773 C C . GLY A 1 1 ? 15.032 12.499 -11.611 1.00 0.00 1 GLY A C 3
ATOM 1774 O O . GLY A 1 1 ? 15.199 13.717 -11.621 1.00 0.00 1 GLY A O 3
ATOM 1778 N N . SER A 1 2 ? 14.134 11.870 -10.867 1.00 0.00 2 SER A N 3
ATOM 1779 C CA . SER A 1 2 ? 13.251 12.606 -9.978 1.00 0.00 2 SER A CA 3
ATOM 1780 C C . SER A 1 2 ? 12.907 11.752 -8.757 1.00 0.00 2 SER A C 3
ATOM 1781 O O . SER A 1 2 ? 11.842 11.138 -8.703 1.00 0.00 2 SER A O 3
ATOM 1789 N N . SER A 1 3 ? 13.829 11.739 -7.805 1.00 0.00 3 SER A N 3
ATOM 1790 C CA . SER A 1 3 ? 13.636 10.970 -6.587 1.00 0.00 3 SER A CA 3
ATOM 1791 C C . SER A 1 3 ? 13.506 9.483 -6.923 1.00 0.00 3 SER A C 3
ATOM 1792 O O . SER A 1 3 ? 12.599 9.085 -7.653 1.00 0.00 3 SER A O 3
ATOM 1800 N N . GLY A 1 4 ? 14.424 8.702 -6.373 1.00 0.00 4 GLY A N 3
ATOM 1801 C CA . GLY A 1 4 ? 14.422 7.268 -6.604 1.00 0.00 4 GLY A CA 3
ATOM 1802 C C . GLY A 1 4 ? 15.387 6.893 -7.731 1.00 0.00 4 GLY A C 3
ATOM 1803 O O . GLY A 1 4 ? 14.961 6.465 -8.802 1.00 0.00 4 GLY A O 3
ATOM 1807 N N . SER A 1 5 ? 16.670 7.068 -7.450 1.00 0.00 5 SER A N 3
ATOM 1808 C CA . SER A 1 5 ? 17.700 6.754 -8.427 1.00 0.00 5 SER A CA 3
ATOM 1809 C C . SER A 1 5 ? 19.084 7.028 -7.835 1.00 0.00 5 SER A C 3
ATOM 1810 O O . SER A 1 5 ? 19.504 8.180 -7.737 1.00 0.00 5 SER A O 3
ATOM 1818 N N . SER A 1 6 ? 19.754 5.950 -7.455 1.00 0.00 6 SER A N 3
ATOM 1819 C CA . SER A 1 6 ? 21.082 6.060 -6.876 1.00 0.00 6 SER A CA 3
ATOM 1820 C C . SER A 1 6 ? 21.878 4.781 -7.145 1.00 0.00 6 SER A C 3
ATOM 1821 O O . SER A 1 6 ? 22.959 4.830 -7.729 1.00 0.00 6 SER A O 3
ATOM 1829 N N . GLY A 1 7 ? 21.312 3.667 -6.706 1.00 0.00 7 GLY A N 3
ATOM 1830 C CA . GLY A 1 7 ? 21.955 2.377 -6.892 1.00 0.00 7 GLY A CA 3
ATOM 1831 C C . GLY A 1 7 ? 22.334 1.754 -5.547 1.00 0.00 7 GLY A C 3
ATOM 1832 O O . GLY A 1 7 ? 23.281 2.197 -4.898 1.00 0.00 7 GLY A O 3
ATOM 1836 N N . ALA A 1 8 ? 21.575 0.736 -5.168 1.00 0.00 8 ALA A N 3
ATOM 1837 C CA . ALA A 1 8 ? 21.820 0.048 -3.912 1.00 0.00 8 ALA A CA 3
ATOM 1838 C C . ALA A 1 8 ? 20.891 -1.164 -3.810 1.00 0.00 8 ALA A C 3
ATOM 1839 O O . ALA A 1 8 ? 19.977 -1.320 -4.619 1.00 0.00 8 ALA A O 3
ATOM 1846 N N . GLU A 1 9 ? 21.158 -1.991 -2.810 1.00 0.00 9 GLU A N 3
ATOM 1847 C CA . GLU A 1 9 ? 20.357 -3.184 -2.592 1.00 0.00 9 GLU A CA 3
ATOM 1848 C C . GLU A 1 9 ? 20.358 -3.561 -1.110 1.00 0.00 9 GLU A C 3
ATOM 1849 O O . GLU A 1 9 ? 21.370 -4.023 -0.583 1.00 0.00 9 GLU A O 3
ATOM 1861 N N . LEU A 1 10 ? 19.213 -3.349 -0.477 1.00 0.00 10 LEU A N 3
ATOM 1862 C CA . LEU A 1 10 ? 19.069 -3.661 0.935 1.00 0.00 10 LEU A CA 3
ATOM 1863 C C . LEU A 1 10 ? 18.473 -5.062 1.085 1.00 0.00 10 LEU A C 3
ATOM 1864 O O . LEU A 1 10 ? 19.131 -5.969 1.593 1.00 0.00 10 LEU A O 3
ATOM 1880 N N . THR A 1 11 ? 17.234 -5.194 0.635 1.00 0.00 11 THR A N 3
ATOM 1881 C CA . THR A 1 11 ? 16.542 -6.469 0.713 1.00 0.00 11 THR A CA 3
ATOM 1882 C C . THR A 1 11 ? 15.613 -6.647 -0.490 1.00 0.00 11 THR A C 3
ATOM 1883 O O . THR A 1 11 ? 15.917 -6.181 -1.587 1.00 0.00 11 THR A O 3
ATOM 1894 N N . ALA A 1 12 ? 14.500 -7.321 -0.243 1.00 0.00 12 ALA A N 3
ATOM 1895 C CA . ALA A 1 12 ? 13.525 -7.566 -1.292 1.00 0.00 12 ALA A CA 3
ATOM 1896 C C . ALA A 1 12 ? 12.526 -6.408 -1.334 1.00 0.00 12 ALA A C 3
ATOM 1897 O O . ALA A 1 12 ? 11.993 -6.082 -2.394 1.00 0.00 12 ALA A O 3
ATOM 1904 N N . LEU A 1 13 ? 12.303 -5.818 -0.169 1.00 0.00 13 LEU A N 3
ATOM 1905 C CA . LEU A 1 13 ? 11.378 -4.703 -0.060 1.00 0.00 13 LEU A CA 3
ATOM 1906 C C . LEU A 1 13 ? 12.050 -3.434 -0.589 1.00 0.00 13 LEU A C 3
ATOM 1907 O O . LEU A 1 13 ? 11.606 -2.859 -1.581 1.00 0.00 13 LEU A O 3
ATOM 1923 N N . GLU A 1 14 ? 13.111 -3.035 0.098 1.00 0.00 14 GLU A N 3
ATOM 1924 C CA . GLU A 1 14 ? 13.849 -1.845 -0.290 1.00 0.00 14 GLU A CA 3
ATOM 1925 C C . GLU A 1 14 ? 14.224 -1.912 -1.772 1.00 0.00 14 GLU A C 3
ATOM 1926 O O . GLU A 1 14 ? 13.974 -0.971 -2.523 1.00 0.00 14 GLU A O 3
ATOM 1938 N N . SER A 1 15 ? 14.818 -3.036 -2.148 1.00 0.00 15 SER A N 3
ATOM 1939 C CA . SER A 1 15 ? 15.230 -3.238 -3.527 1.00 0.00 15 SER A CA 3
ATOM 1940 C C . SER A 1 15 ? 14.196 -2.631 -4.477 1.00 0.00 15 SER A C 3
ATOM 1941 O O . SER A 1 15 ? 14.547 -1.877 -5.382 1.00 0.00 15 SER A O 3
ATOM 1949 N N . LEU A 1 16 ? 12.941 -2.983 -4.238 1.00 0.00 16 LEU A N 3
ATOM 1950 C CA . LEU A 1 16 ? 11.853 -2.482 -5.061 1.00 0.00 16 LEU A CA 3
ATOM 1951 C C . LEU A 1 16 ? 11.662 -0.988 -4.792 1.00 0.00 16 LEU A C 3
ATOM 1952 O O . LEU A 1 16 ? 11.662 -0.182 -5.721 1.00 0.00 16 LEU A O 3
ATOM 1968 N N . ILE A 1 17 ? 11.505 -0.664 -3.517 1.00 0.00 17 ILE A N 3
ATOM 1969 C CA . ILE A 1 17 ? 11.313 0.719 -3.115 1.00 0.00 17 ILE A CA 3
ATOM 1970 C C . ILE A 1 17 ? 12.369 1.594 -3.793 1.00 0.00 17 ILE A C 3
ATOM 1971 O O . ILE A 1 17 ? 12.104 2.748 -4.124 1.00 0.00 17 ILE A O 3
ATOM 1987 N N . GLU A 1 18 ? 13.544 1.010 -3.979 1.00 0.00 18 GLU A N 3
ATOM 1988 C CA . GLU A 1 18 ? 14.641 1.722 -4.612 1.00 0.00 18 GLU A CA 3
ATOM 1989 C C . GLU A 1 18 ? 14.287 2.063 -6.061 1.00 0.00 18 GLU A C 3
ATOM 1990 O O . GLU A 1 18 ? 14.692 3.106 -6.574 1.00 0.00 18 GLU A O 3
ATOM 2002 N N . MET A 1 19 ? 13.535 1.165 -6.680 1.00 0.00 19 MET A N 3
ATOM 2003 C CA . MET A 1 19 ? 13.122 1.358 -8.060 1.00 0.00 19 MET A CA 3
ATOM 2004 C C . MET A 1 19 ? 12.183 2.559 -8.188 1.00 0.00 19 MET A C 3
ATOM 2005 O O . MET A 1 19 ? 12.051 3.135 -9.267 1.00 0.00 19 MET A O 3
ATOM 2019 N N . GLY A 1 20 ? 11.556 2.901 -7.073 1.00 0.00 20 GLY A N 3
ATOM 2020 C CA . GLY A 1 20 ? 10.633 4.023 -7.047 1.00 0.00 20 GLY A CA 3
ATOM 2021 C C . GLY A 1 20 ? 9.204 3.552 -6.772 1.00 0.00 20 GLY A C 3
ATOM 2022 O O . GLY A 1 20 ? 8.243 4.210 -7.167 1.00 0.00 20 GLY A O 3
ATOM 2026 N N . PHE A 1 21 ? 9.110 2.416 -6.096 1.00 0.00 21 PHE A N 3
ATOM 2027 C CA . PHE A 1 21 ? 7.814 1.849 -5.764 1.00 0.00 21 PHE A CA 3
ATOM 2028 C C . PHE A 1 21 ? 7.436 2.158 -4.314 1.00 0.00 21 PHE A C 3
ATOM 2029 O O . PHE A 1 21 ? 8.309 2.344 -3.467 1.00 0.00 21 PHE A O 3
ATOM 2046 N N . PRO A 1 22 ? 6.100 2.203 -4.065 1.00 0.00 22 PRO A N 3
ATOM 2047 C CA . PRO A 1 22 ? 5.596 2.486 -2.732 1.00 0.00 22 PRO A CA 3
ATOM 2048 C C . PRO A 1 22 ? 5.760 1.273 -1.815 1.00 0.00 22 PRO A C 3
ATOM 2049 O O . PRO A 1 22 ? 5.564 0.136 -2.242 1.00 0.00 22 PRO A O 3
ATOM 2060 N N . ARG A 1 23 ? 6.119 1.555 -0.571 1.00 0.00 23 ARG A N 3
ATOM 2061 C CA . ARG A 1 23 ? 6.312 0.501 0.410 1.00 0.00 23 ARG A CA 3
ATOM 2062 C C . ARG A 1 23 ? 5.082 -0.407 0.462 1.00 0.00 23 ARG A C 3
ATOM 2063 O O . ARG A 1 23 ? 5.186 -1.613 0.241 1.00 0.00 23 ARG A O 3
ATOM 2084 N N . GLY A 1 24 ? 3.945 0.206 0.757 1.00 0.00 24 GLY A N 3
ATOM 2085 C CA . GLY A 1 24 ? 2.696 -0.532 0.840 1.00 0.00 24 GLY A CA 3
ATOM 2086 C C . GLY A 1 24 ? 2.628 -1.619 -0.234 1.00 0.00 24 GLY A C 3
ATOM 2087 O O . GLY A 1 24 ? 2.389 -2.786 0.072 1.00 0.00 24 GLY A O 3
ATOM 2091 N N . ARG A 1 25 ? 2.844 -1.197 -1.472 1.00 0.00 25 ARG A N 3
ATOM 2092 C CA . ARG A 1 25 ? 2.811 -2.120 -2.594 1.00 0.00 25 ARG A CA 3
ATOM 2093 C C . ARG A 1 25 ? 3.902 -3.181 -2.441 1.00 0.00 25 ARG A C 3
ATOM 2094 O O . ARG A 1 25 ? 3.605 -4.362 -2.271 1.00 0.00 25 ARG A O 3
ATOM 2115 N N . ALA A 1 26 ? 5.143 -2.721 -2.507 1.00 0.00 26 ALA A N 3
ATOM 2116 C CA . ALA A 1 26 ? 6.281 -3.616 -2.379 1.00 0.00 26 ALA A CA 3
ATOM 2117 C C . ALA A 1 26 ? 5.988 -4.653 -1.294 1.00 0.00 26 ALA A C 3
ATOM 2118 O O . ALA A 1 26 ? 6.020 -5.855 -1.554 1.00 0.00 26 ALA A O 3
ATOM 2125 N N . GLU A 1 27 ? 5.709 -4.152 -0.100 1.00 0.00 27 GLU A N 3
ATOM 2126 C CA . GLU A 1 27 ? 5.410 -5.020 1.026 1.00 0.00 27 GLU A CA 3
ATOM 2127 C C . GLU A 1 27 ? 4.281 -5.988 0.665 1.00 0.00 27 GLU A C 3
ATOM 2128 O O . GLU A 1 27 ? 4.494 -7.197 0.593 1.00 0.00 27 GLU A O 3
ATOM 2140 N N . LYS A 1 28 ? 3.104 -5.419 0.448 1.00 0.00 28 LYS A N 3
ATOM 2141 C CA . LYS A 1 28 ? 1.941 -6.216 0.096 1.00 0.00 28 LYS A CA 3
ATOM 2142 C C . LYS A 1 28 ? 2.340 -7.258 -0.951 1.00 0.00 28 LYS A C 3
ATOM 2143 O O . LYS A 1 28 ? 2.063 -8.445 -0.788 1.00 0.00 28 LYS A O 3
ATOM 2162 N N . ALA A 1 29 ? 2.984 -6.775 -2.004 1.00 0.00 29 ALA A N 3
ATOM 2163 C CA . ALA A 1 29 ? 3.424 -7.649 -3.078 1.00 0.00 29 ALA A CA 3
ATOM 2164 C C . ALA A 1 29 ? 4.373 -8.708 -2.512 1.00 0.00 29 ALA A C 3
ATOM 2165 O O . ALA A 1 29 ? 4.037 -9.891 -2.474 1.00 0.00 29 ALA A O 3
ATOM 2172 N N . LEU A 1 30 ? 5.538 -8.244 -2.086 1.00 0.00 30 LEU A N 3
ATOM 2173 C CA . LEU A 1 30 ? 6.538 -9.136 -1.523 1.00 0.00 30 LEU A CA 3
ATOM 2174 C C . LEU A 1 30 ? 5.848 -10.176 -0.638 1.00 0.00 30 LEU A C 3
ATOM 2175 O O . LEU A 1 30 ? 6.261 -11.333 -0.597 1.00 0.00 30 LEU A O 3
ATOM 2191 N N . ALA A 1 31 ? 4.807 -9.725 0.047 1.00 0.00 31 ALA A N 3
ATOM 2192 C CA . ALA A 1 31 ? 4.056 -10.602 0.929 1.00 0.00 31 ALA A CA 3
ATOM 2193 C C . ALA A 1 31 ? 3.273 -11.614 0.089 1.00 0.00 31 ALA A C 3
ATOM 2194 O O . ALA A 1 31 ? 3.512 -12.817 0.178 1.00 0.00 31 ALA A O 3
ATOM 2201 N N . LEU A 1 32 ? 2.354 -11.088 -0.707 1.00 0.00 32 LEU A N 3
ATOM 2202 C CA . LEU A 1 32 ? 1.535 -11.930 -1.563 1.00 0.00 32 LEU A CA 3
ATOM 2203 C C . LEU A 1 32 ? 2.405 -13.031 -2.172 1.00 0.00 32 LEU A C 3
ATOM 2204 O O . LEU A 1 32 ? 2.131 -14.216 -1.990 1.00 0.00 32 LEU A O 3
ATOM 2220 N N . THR A 1 33 ? 3.438 -12.600 -2.882 1.00 0.00 33 THR A N 3
ATOM 2221 C CA . THR A 1 33 ? 4.350 -13.534 -3.519 1.00 0.00 33 THR A CA 3
ATOM 2222 C C . THR A 1 33 ? 4.853 -14.564 -2.505 1.00 0.00 33 THR A C 3
ATOM 2223 O O . THR A 1 33 ? 4.807 -15.766 -2.761 1.00 0.00 33 THR A O 3
ATOM 2234 N N . GLY A 1 34 ? 5.321 -14.055 -1.375 1.00 0.00 34 GLY A N 3
ATOM 2235 C CA . GLY A 1 34 ? 5.831 -14.916 -0.322 1.00 0.00 34 GLY A CA 3
ATOM 2236 C C . GLY A 1 34 ? 7.333 -14.705 -0.121 1.00 0.00 34 GLY A C 3
ATOM 2237 O O . GLY A 1 34 ? 8.074 -15.661 0.104 1.00 0.00 34 GLY A O 3
ATOM 2241 N N . ASN A 1 35 ? 7.739 -13.446 -0.209 1.00 0.00 35 ASN A N 3
ATOM 2242 C CA . ASN A 1 35 ? 9.139 -13.097 -0.040 1.00 0.00 35 ASN A CA 3
ATOM 2243 C C . ASN A 1 35 ? 10.006 -14.108 -0.793 1.00 0.00 35 ASN A C 3
ATOM 2244 O O . ASN A 1 35 ? 10.947 -14.666 -0.229 1.00 0.00 35 ASN A O 3
ATOM 2255 N N . GLN A 1 36 ? 9.660 -14.313 -2.055 1.00 0.00 36 GLN A N 3
ATOM 2256 C CA . GLN A 1 36 ? 10.395 -15.247 -2.891 1.00 0.00 36 GLN A CA 3
ATOM 2257 C C . GLN A 1 36 ? 11.579 -14.544 -3.558 1.00 0.00 36 GLN A C 3
ATOM 2258 O O . GLN A 1 36 ? 12.669 -15.106 -3.647 1.00 0.00 36 GLN A O 3
ATOM 2272 N N . GLY A 1 37 ? 11.323 -13.324 -4.010 1.00 0.00 37 GLY A N 3
ATOM 2273 C CA . GLY A 1 37 ? 12.354 -12.538 -4.666 1.00 0.00 37 GLY A CA 3
ATOM 2274 C C . GLY A 1 37 ? 11.768 -11.262 -5.273 1.00 0.00 37 GLY A C 3
ATOM 2275 O O . GLY A 1 37 ? 10.579 -10.986 -5.118 1.00 0.00 37 GLY A O 3
ATOM 2279 N N . ILE A 1 38 ? 12.629 -10.518 -5.952 1.00 0.00 38 ILE A N 3
ATOM 2280 C CA . ILE A 1 38 ? 12.211 -9.278 -6.583 1.00 0.00 38 ILE A CA 3
ATOM 2281 C C . ILE A 1 38 ? 11.359 -9.598 -7.813 1.00 0.00 38 ILE A C 3
ATOM 2282 O O . ILE A 1 38 ? 10.195 -9.207 -7.885 1.00 0.00 38 ILE A O 3
ATOM 2298 N N . GLU A 1 39 ? 11.972 -10.306 -8.750 1.00 0.00 39 GLU A N 3
ATOM 2299 C CA . GLU A 1 39 ? 11.285 -10.684 -9.973 1.00 0.00 39 GLU A CA 3
ATOM 2300 C C . GLU A 1 39 ? 9.895 -11.237 -9.651 1.00 0.00 39 GLU A C 3
ATOM 2301 O O . GLU A 1 39 ? 8.906 -10.832 -10.260 1.00 0.00 39 GLU A O 3
ATOM 2313 N N . ALA A 1 40 ? 9.864 -12.153 -8.695 1.00 0.00 40 ALA A N 3
ATOM 2314 C CA . ALA A 1 40 ? 8.612 -12.766 -8.285 1.00 0.00 40 ALA A CA 3
ATOM 2315 C C . ALA A 1 40 ? 7.631 -11.673 -7.854 1.00 0.00 40 ALA A C 3
ATOM 2316 O O . ALA A 1 40 ? 6.456 -11.712 -8.214 1.00 0.00 40 ALA A O 3
ATOM 2323 N N . ALA A 1 41 ? 8.152 -10.724 -7.090 1.00 0.00 41 ALA A N 3
ATOM 2324 C CA . ALA A 1 41 ? 7.337 -9.622 -6.606 1.00 0.00 41 ALA A CA 3
ATOM 2325 C C . ALA A 1 41 ? 6.941 -8.730 -7.784 1.00 0.00 41 ALA A C 3
ATOM 2326 O O . ALA A 1 41 ? 5.756 -8.551 -8.062 1.00 0.00 41 ALA A O 3
ATOM 2333 N N . MET A 1 42 ? 7.956 -8.194 -8.446 1.00 0.00 42 MET A N 3
ATOM 2334 C CA . MET A 1 42 ? 7.729 -7.325 -9.588 1.00 0.00 42 MET A CA 3
ATOM 2335 C C . MET A 1 42 ? 6.620 -7.877 -10.485 1.00 0.00 42 MET A C 3
ATOM 2336 O O . MET A 1 42 ? 5.751 -7.131 -10.934 1.00 0.00 42 MET A O 3
ATOM 2350 N N . ASP A 1 43 ? 6.686 -9.179 -10.721 1.00 0.00 43 ASP A N 3
ATOM 2351 C CA . ASP A 1 43 ? 5.698 -9.839 -11.556 1.00 0.00 43 ASP A CA 3
ATOM 2352 C C . ASP A 1 43 ? 4.296 -9.494 -11.051 1.00 0.00 43 ASP A C 3
ATOM 2353 O O . ASP A 1 43 ? 3.392 -9.234 -11.844 1.00 0.00 43 ASP A O 3
ATOM 2362 N N . TRP A 1 44 ? 4.158 -9.502 -9.733 1.00 0.00 44 TRP A N 3
ATOM 2363 C CA . TRP A 1 44 ? 2.881 -9.193 -9.112 1.00 0.00 44 TRP A CA 3
ATOM 2364 C C . TRP A 1 44 ? 2.502 -7.762 -9.498 1.00 0.00 44 TRP A C 3
ATOM 2365 O O . TRP A 1 44 ? 1.511 -7.545 -10.195 1.00 0.00 44 TRP A O 3
ATOM 2386 N N . LEU A 1 45 ? 3.310 -6.823 -9.029 1.00 0.00 45 LEU A N 3
ATOM 2387 C CA . LEU A 1 45 ? 3.071 -5.419 -9.317 1.00 0.00 45 LEU A CA 3
ATOM 2388 C C . LEU A 1 45 ? 2.708 -5.260 -10.794 1.00 0.00 45 LEU A C 3
ATOM 2389 O O . LEU A 1 45 ? 1.636 -4.753 -11.123 1.00 0.00 45 LEU A O 3
ATOM 2405 N N . MET A 1 46 ? 3.621 -5.702 -11.646 1.00 0.00 46 MET A N 3
ATOM 2406 C CA . MET A 1 46 ? 3.410 -5.615 -13.081 1.00 0.00 46 MET A CA 3
ATOM 2407 C C . MET A 1 46 ? 1.980 -6.013 -13.450 1.00 0.00 46 MET A C 3
ATOM 2408 O O . MET A 1 46 ? 1.350 -5.373 -14.291 1.00 0.00 46 MET A O 3
ATOM 2422 N N . GLU A 1 47 ? 1.508 -7.069 -12.803 1.00 0.00 47 GLU A N 3
ATOM 2423 C CA . GLU A 1 47 ? 0.164 -7.561 -13.053 1.00 0.00 47 GLU A CA 3
ATOM 2424 C C . GLU A 1 47 ? -0.871 -6.586 -12.488 1.00 0.00 47 GLU A C 3
ATOM 2425 O O . GLU A 1 47 ? -1.916 -6.362 -13.097 1.00 0.00 47 GLU A O 3
ATOM 2437 N N . HIS A 1 48 ? -0.545 -6.032 -11.329 1.00 0.00 48 HIS A N 3
ATOM 2438 C CA . HIS A 1 48 ? -1.433 -5.087 -10.675 1.00 0.00 48 HIS A CA 3
ATOM 2439 C C . HIS A 1 48 ? -1.067 -3.662 -11.095 1.00 0.00 48 HIS A C 3
ATOM 2440 O O . HIS A 1 48 ? -1.468 -2.697 -10.447 1.00 0.00 48 HIS A O 3
ATOM 2454 N N . GLU A 1 49 ? -0.308 -3.576 -12.178 1.00 0.00 49 GLU A N 3
ATOM 2455 C CA . GLU A 1 49 ? 0.118 -2.286 -12.693 1.00 0.00 49 GLU A CA 3
ATOM 2456 C C . GLU A 1 49 ? -1.094 -1.381 -12.924 1.00 0.00 49 GLU A C 3
ATOM 2457 O O . GLU A 1 49 ? -0.975 -0.157 -12.888 1.00 0.00 49 GLU A O 3
ATOM 2469 N N . ASP A 1 50 ? -2.233 -2.017 -13.156 1.00 0.00 50 ASP A N 3
ATOM 2470 C CA . ASP A 1 50 ? -3.465 -1.285 -13.393 1.00 0.00 50 ASP A CA 3
ATOM 2471 C C . ASP A 1 50 ? -4.491 -1.662 -12.322 1.00 0.00 50 ASP A C 3
ATOM 2472 O O . ASP A 1 50 ? -5.696 -1.571 -12.552 1.00 0.00 50 ASP A O 3
ATOM 2481 N N . ASP A 1 51 ? -3.976 -2.077 -11.174 1.00 0.00 51 ASP A N 3
ATOM 2482 C CA . ASP A 1 51 ? -4.832 -2.468 -10.067 1.00 0.00 51 ASP A CA 3
ATOM 2483 C C . ASP A 1 51 ? -6.011 -1.498 -9.973 1.00 0.00 51 ASP A C 3
ATOM 2484 O O . ASP A 1 51 ? -5.871 -0.313 -10.273 1.00 0.00 51 ASP A O 3
ATOM 2493 N N . PRO A 1 52 ? -7.178 -2.051 -9.546 1.00 0.00 52 PRO A N 3
ATOM 2494 C CA . PRO A 1 52 ? -8.381 -1.249 -9.409 1.00 0.00 52 PRO A CA 3
ATOM 2495 C C . PRO A 1 52 ? -8.308 -0.358 -8.167 1.00 0.00 52 PRO A C 3
ATOM 2496 O O . PRO A 1 52 ? -8.871 0.735 -8.148 1.00 0.00 52 PRO A O 3
ATOM 2507 N N . ASP A 1 53 ? -7.609 -0.860 -7.159 1.00 0.00 53 ASP A N 3
ATOM 2508 C CA . ASP A 1 53 ? -7.454 -0.124 -5.916 1.00 0.00 53 ASP A CA 3
ATOM 2509 C C . ASP A 1 53 ? -6.402 -0.815 -5.046 1.00 0.00 53 ASP A C 3
ATOM 2510 O O . ASP A 1 53 ? -6.736 -1.440 -4.040 1.00 0.00 53 ASP A O 3
ATOM 2519 N N . VAL A 1 54 ? -5.153 -0.680 -5.465 1.00 0.00 54 VAL A N 3
ATOM 2520 C CA . VAL A 1 54 ? -4.050 -1.284 -4.737 1.00 0.00 54 VAL A CA 3
ATOM 2521 C C . VAL A 1 54 ? -3.996 -0.699 -3.324 1.00 0.00 54 VAL A C 3
ATOM 2522 O O . VAL A 1 54 ? -3.754 -1.421 -2.358 1.00 0.00 54 VAL A O 3
ATOM 2535 N N . ASP A 1 55 ? -4.225 0.604 -3.249 1.00 0.00 55 ASP A N 3
ATOM 2536 C CA . ASP A 1 55 ? -4.205 1.295 -1.971 1.00 0.00 55 ASP A CA 3
ATOM 2537 C C . ASP A 1 55 ? -5.310 2.353 -1.951 1.00 0.00 55 ASP A C 3
ATOM 2538 O O . ASP A 1 55 ? -5.028 3.550 -1.978 1.00 0.00 55 ASP A O 3
ATOM 2547 N N . GLU A 1 56 ? -6.544 1.874 -1.903 1.00 0.00 56 GLU A N 3
ATOM 2548 C CA . GLU A 1 56 ? -7.692 2.764 -1.879 1.00 0.00 56 GLU A CA 3
ATOM 2549 C C . GLU A 1 56 ? -7.510 3.837 -0.804 1.00 0.00 56 GLU A C 3
ATOM 2550 O O . GLU A 1 56 ? -6.829 3.611 0.195 1.00 0.00 56 GLU A O 3
ATOM 2562 N N . PRO A 1 57 ? -8.147 5.013 -1.052 1.00 0.00 57 PRO A N 3
ATOM 2563 C CA . PRO A 1 57 ? -8.061 6.122 -0.117 1.00 0.00 57 PRO A CA 3
ATOM 2564 C C . PRO A 1 57 ? -8.933 5.869 1.115 1.00 0.00 57 PRO A C 3
ATOM 2565 O O . PRO A 1 57 ? -10.083 5.450 0.990 1.00 0.00 57 PRO A O 3
ATOM 2576 N N . LEU A 1 58 ? -8.353 6.134 2.276 1.00 0.00 58 LEU A N 3
ATOM 2577 C CA . LEU A 1 58 ? -9.062 5.941 3.529 1.00 0.00 58 LEU A CA 3
ATOM 2578 C C . LEU A 1 58 ? -9.323 7.301 4.178 1.00 0.00 58 LEU A C 3
ATOM 2579 O O . LEU A 1 58 ? -8.731 7.627 5.205 1.00 0.00 58 LEU A O 3
ATOM 2595 N N . SER A 1 59 ? -10.211 8.059 3.551 1.00 0.00 59 SER A N 3
ATOM 2596 C CA . SER A 1 59 ? -10.558 9.378 4.054 1.00 0.00 59 SER A CA 3
ATOM 2597 C C . SER A 1 59 ? -11.836 9.877 3.377 1.00 0.00 59 SER A C 3
ATOM 2598 O O . SER A 1 59 ? -12.192 9.412 2.295 1.00 0.00 59 SER A O 3
ATOM 2606 N N . GLY A 1 60 ? -12.491 10.818 4.041 1.00 0.00 60 GLY A N 3
ATOM 2607 C CA . GLY A 1 60 ? -13.721 11.385 3.516 1.00 0.00 60 GLY A CA 3
ATOM 2608 C C . GLY A 1 60 ? -13.508 11.953 2.112 1.00 0.00 60 GLY A C 3
ATOM 2609 O O . GLY A 1 60 ? -12.383 12.278 1.734 1.00 0.00 60 GLY A O 3
ATOM 2613 N N . PRO A 1 61 ? -14.634 12.058 1.357 1.00 0.00 61 PRO A N 3
ATOM 2614 C CA . PRO A 1 61 ? -14.582 12.581 0.002 1.00 0.00 61 PRO A CA 3
ATOM 2615 C C . PRO A 1 61 ? -14.402 14.100 0.008 1.00 0.00 61 PRO A C 3
ATOM 2616 O O . PRO A 1 61 ? -14.900 14.784 0.900 1.00 0.00 61 PRO A O 3
ATOM 2627 N N . SER A 1 62 ? -13.690 14.583 -0.999 1.00 0.00 62 SER A N 3
ATOM 2628 C CA . SER A 1 62 ? -13.439 16.009 -1.122 1.00 0.00 62 SER A CA 3
ATOM 2629 C C . SER A 1 62 ? -13.649 16.455 -2.571 1.00 0.00 62 SER A C 3
ATOM 2630 O O . SER A 1 62 ? -14.372 17.415 -2.829 1.00 0.00 62 SER A O 3
ATOM 2638 N N . SER A 1 63 ? -13.003 15.736 -3.477 1.00 0.00 63 SER A N 3
ATOM 2639 C CA . SER A 1 63 ? -13.110 16.045 -4.893 1.00 0.00 63 SER A CA 3
ATOM 2640 C C . SER A 1 63 ? -12.598 14.869 -5.726 1.00 0.00 63 SER A C 3
ATOM 2641 O O . SER A 1 63 ? -11.430 14.495 -5.627 1.00 0.00 63 SER A O 3
ATOM 2649 N N . GLY A 1 64 ? -13.497 14.317 -6.527 1.00 0.00 64 GLY A N 3
ATOM 2650 C CA . GLY A 1 64 ? -13.151 13.190 -7.377 1.00 0.00 64 GLY A CA 3
ATOM 2651 C C . GLY A 1 64 ? -14.402 12.575 -8.008 1.00 0.00 64 GLY A C 3
ATOM 2652 O O . GLY A 1 64 ? -15.225 11.982 -7.312 1.00 0.00 64 GLY A O 3
ATOM 2656 N N . GLY A 1 1 ? 28.818 -9.905 -11.285 1.00 0.00 1 GLY A N 4
ATOM 2657 C CA . GLY A 1 1 ? 28.573 -8.623 -10.646 1.00 0.00 1 GLY A CA 4
ATOM 2658 C C . GLY A 1 1 ? 29.637 -8.326 -9.587 1.00 0.00 1 GLY A C 4
ATOM 2659 O O . GLY A 1 1 ? 30.826 -8.537 -9.821 1.00 0.00 1 GLY A O 4
ATOM 2663 N N . SER A 1 2 ? 29.172 -7.841 -8.446 1.00 0.00 2 SER A N 4
ATOM 2664 C CA . SER A 1 2 ? 30.069 -7.513 -7.351 1.00 0.00 2 SER A CA 4
ATOM 2665 C C . SER A 1 2 ? 29.269 -6.979 -6.161 1.00 0.00 2 SER A C 4
ATOM 2666 O O . SER A 1 2 ? 28.177 -6.439 -6.334 1.00 0.00 2 SER A O 4
ATOM 2674 N N . SER A 1 3 ? 29.843 -7.148 -4.979 1.00 0.00 3 SER A N 4
ATOM 2675 C CA . SER A 1 3 ? 29.197 -6.690 -3.761 1.00 0.00 3 SER A CA 4
ATOM 2676 C C . SER A 1 3 ? 28.693 -5.257 -3.943 1.00 0.00 3 SER A C 4
ATOM 2677 O O . SER A 1 3 ? 29.486 -4.318 -4.001 1.00 0.00 3 SER A O 4
ATOM 2685 N N . GLY A 1 4 ? 27.376 -5.133 -4.028 1.00 0.00 4 GLY A N 4
ATOM 2686 C CA . GLY A 1 4 ? 26.757 -3.830 -4.202 1.00 0.00 4 GLY A CA 4
ATOM 2687 C C . GLY A 1 4 ? 26.191 -3.677 -5.615 1.00 0.00 4 GLY A C 4
ATOM 2688 O O . GLY A 1 4 ? 26.660 -2.844 -6.389 1.00 0.00 4 GLY A O 4
ATOM 2692 N N . SER A 1 5 ? 25.190 -4.494 -5.909 1.00 0.00 5 SER A N 4
ATOM 2693 C CA . SER A 1 5 ? 24.554 -4.460 -7.215 1.00 0.00 5 SER A CA 4
ATOM 2694 C C . SER A 1 5 ? 23.284 -3.609 -7.157 1.00 0.00 5 SER A C 4
ATOM 2695 O O . SER A 1 5 ? 22.576 -3.613 -6.151 1.00 0.00 5 SER A O 4
ATOM 2703 N N . SER A 1 6 ? 23.034 -2.900 -8.248 1.00 0.00 6 SER A N 4
ATOM 2704 C CA . SER A 1 6 ? 21.862 -2.047 -8.334 1.00 0.00 6 SER A CA 4
ATOM 2705 C C . SER A 1 6 ? 21.773 -1.153 -7.095 1.00 0.00 6 SER A C 4
ATOM 2706 O O . SER A 1 6 ? 20.981 -1.415 -6.191 1.00 0.00 6 SER A O 4
ATOM 2714 N N . GLY A 1 7 ? 22.598 -0.116 -7.093 1.00 0.00 7 GLY A N 4
ATOM 2715 C CA . GLY A 1 7 ? 22.622 0.818 -5.980 1.00 0.00 7 GLY A CA 4
ATOM 2716 C C . GLY A 1 7 ? 22.437 0.089 -4.648 1.00 0.00 7 GLY A C 4
ATOM 2717 O O . GLY A 1 7 ? 21.354 0.116 -4.067 1.00 0.00 7 GLY A O 4
ATOM 2721 N N . ALA A 1 8 ? 23.512 -0.545 -4.203 1.00 0.00 8 ALA A N 4
ATOM 2722 C CA . ALA A 1 8 ? 23.482 -1.281 -2.950 1.00 0.00 8 ALA A CA 4
ATOM 2723 C C . ALA A 1 8 ? 22.308 -2.262 -2.968 1.00 0.00 8 ALA A C 4
ATOM 2724 O O . ALA A 1 8 ? 21.523 -2.279 -3.915 1.00 0.00 8 ALA A O 4
ATOM 2731 N N . GLU A 1 9 ? 22.225 -3.055 -1.910 1.00 0.00 9 GLU A N 4
ATOM 2732 C CA . GLU A 1 9 ? 21.161 -4.037 -1.792 1.00 0.00 9 GLU A CA 4
ATOM 2733 C C . GLU A 1 9 ? 20.824 -4.280 -0.319 1.00 0.00 9 GLU A C 4
ATOM 2734 O O . GLU A 1 9 ? 21.478 -5.081 0.347 1.00 0.00 9 GLU A O 4
ATOM 2746 N N . LEU A 1 10 ? 19.804 -3.574 0.146 1.00 0.00 10 LEU A N 4
ATOM 2747 C CA . LEU A 1 10 ? 19.372 -3.703 1.527 1.00 0.00 10 LEU A CA 4
ATOM 2748 C C . LEU A 1 10 ? 18.561 -4.991 1.685 1.00 0.00 10 LEU A C 4
ATOM 2749 O O . LEU A 1 10 ? 18.978 -5.908 2.392 1.00 0.00 10 LEU A O 4
ATOM 2765 N N . THR A 1 11 ? 17.418 -5.019 1.016 1.00 0.00 11 THR A N 4
ATOM 2766 C CA . THR A 1 11 ? 16.545 -6.179 1.074 1.00 0.00 11 THR A CA 4
ATOM 2767 C C . THR A 1 11 ? 15.679 -6.258 -0.185 1.00 0.00 11 THR A C 4
ATOM 2768 O O . THR A 1 11 ? 15.806 -5.427 -1.083 1.00 0.00 11 THR A O 4
ATOM 2779 N N . ALA A 1 12 ? 14.818 -7.264 -0.210 1.00 0.00 12 ALA A N 4
ATOM 2780 C CA . ALA A 1 12 ? 13.931 -7.462 -1.344 1.00 0.00 12 ALA A CA 4
ATOM 2781 C C . ALA A 1 12 ? 12.901 -6.332 -1.383 1.00 0.00 12 ALA A C 4
ATOM 2782 O O . ALA A 1 12 ? 12.442 -5.942 -2.456 1.00 0.00 12 ALA A O 4
ATOM 2789 N N . LEU A 1 13 ? 12.566 -5.838 -0.200 1.00 0.00 13 LEU A N 4
ATOM 2790 C CA . LEU A 1 13 ? 11.598 -4.761 -0.086 1.00 0.00 13 LEU A CA 4
ATOM 2791 C C . LEU A 1 13 ? 12.253 -3.445 -0.511 1.00 0.00 13 LEU A C 4
ATOM 2792 O O . LEU A 1 13 ? 11.854 -2.842 -1.506 1.00 0.00 13 LEU A O 4
ATOM 2808 N N . GLU A 1 14 ? 13.248 -3.039 0.264 1.00 0.00 14 GLU A N 4
ATOM 2809 C CA . GLU A 1 14 ? 13.962 -1.806 -0.020 1.00 0.00 14 GLU A CA 4
ATOM 2810 C C . GLU A 1 14 ? 14.325 -1.732 -1.504 1.00 0.00 14 GLU A C 4
ATOM 2811 O O . GLU A 1 14 ? 14.049 -0.732 -2.165 1.00 0.00 14 GLU A O 4
ATOM 2823 N N . SER A 1 15 ? 14.937 -2.804 -1.985 1.00 0.00 15 SER A N 4
ATOM 2824 C CA . SER A 1 15 ? 15.341 -2.873 -3.379 1.00 0.00 15 SER A CA 4
ATOM 2825 C C . SER A 1 15 ? 14.220 -2.343 -4.275 1.00 0.00 15 SER A C 4
ATOM 2826 O O . SER A 1 15 ? 14.417 -1.385 -5.021 1.00 0.00 15 SER A O 4
ATOM 2834 N N . LEU A 1 16 ? 13.067 -2.989 -4.172 1.00 0.00 16 LEU A N 4
ATOM 2835 C CA . LEU A 1 16 ? 11.915 -2.594 -4.964 1.00 0.00 16 LEU A CA 4
ATOM 2836 C C . LEU A 1 16 ? 11.702 -1.085 -4.830 1.00 0.00 16 LEU A C 4
ATOM 2837 O O . LEU A 1 16 ? 11.647 -0.371 -5.830 1.00 0.00 16 LEU A O 4
ATOM 2853 N N . ILE A 1 17 ? 11.590 -0.643 -3.586 1.00 0.00 17 ILE A N 4
ATOM 2854 C CA . ILE A 1 17 ? 11.384 0.768 -3.308 1.00 0.00 17 ILE A CA 4
ATOM 2855 C C . ILE A 1 17 ? 12.419 1.591 -4.079 1.00 0.00 17 ILE A C 4
ATOM 2856 O O . ILE A 1 17 ? 12.097 2.644 -4.626 1.00 0.00 17 ILE A O 4
ATOM 2872 N N . GLU A 1 18 ? 13.641 1.078 -4.098 1.00 0.00 18 GLU A N 4
ATOM 2873 C CA . GLU A 1 18 ? 14.724 1.752 -4.792 1.00 0.00 18 GLU A CA 4
ATOM 2874 C C . GLU A 1 18 ? 14.286 2.146 -6.204 1.00 0.00 18 GLU A C 4
ATOM 2875 O O . GLU A 1 18 ? 14.548 3.262 -6.651 1.00 0.00 18 GLU A O 4
ATOM 2887 N N . MET A 1 19 ? 13.627 1.208 -6.868 1.00 0.00 19 MET A N 4
ATOM 2888 C CA . MET A 1 19 ? 13.150 1.443 -8.220 1.00 0.00 19 MET A CA 4
ATOM 2889 C C . MET A 1 19 ? 12.187 2.631 -8.263 1.00 0.00 19 MET A C 4
ATOM 2890 O O . MET A 1 19 ? 12.016 3.258 -9.307 1.00 0.00 19 MET A O 4
ATOM 2904 N N . GLY A 1 20 ? 11.584 2.905 -7.116 1.00 0.00 20 GLY A N 4
ATOM 2905 C CA . GLY A 1 20 ? 10.643 4.007 -7.010 1.00 0.00 20 GLY A CA 4
ATOM 2906 C C . GLY A 1 20 ? 9.231 3.496 -6.719 1.00 0.00 20 GLY A C 4
ATOM 2907 O O . GLY A 1 20 ? 8.247 4.150 -7.063 1.00 0.00 20 GLY A O 4
ATOM 2911 N N . PHE A 1 21 ? 9.175 2.332 -6.088 1.00 0.00 21 PHE A N 4
ATOM 2912 C CA . PHE A 1 21 ? 7.899 1.726 -5.747 1.00 0.00 21 PHE A CA 4
ATOM 2913 C C . PHE A 1 21 ? 7.505 2.053 -4.306 1.00 0.00 21 PHE A C 4
ATOM 2914 O O . PHE A 1 21 ? 8.367 2.266 -3.455 1.00 0.00 21 PHE A O 4
ATOM 2931 N N . PRO A 1 22 ? 6.166 2.083 -4.069 1.00 0.00 22 PRO A N 4
ATOM 2932 C CA . PRO A 1 22 ? 5.646 2.380 -2.745 1.00 0.00 22 PRO A CA 4
ATOM 2933 C C . PRO A 1 22 ? 5.820 1.184 -1.806 1.00 0.00 22 PRO A C 4
ATOM 2934 O O . PRO A 1 22 ? 5.572 0.044 -2.195 1.00 0.00 22 PRO A O 4
ATOM 2945 N N . ARG A 1 23 ? 6.246 1.486 -0.588 1.00 0.00 23 ARG A N 4
ATOM 2946 C CA . ARG A 1 23 ? 6.456 0.450 0.409 1.00 0.00 23 ARG A CA 4
ATOM 2947 C C . ARG A 1 23 ? 5.239 -0.474 0.479 1.00 0.00 23 ARG A C 4
ATOM 2948 O O . ARG A 1 23 ? 5.347 -1.671 0.218 1.00 0.00 23 ARG A O 4
ATOM 2969 N N . GLY A 1 24 ? 4.107 0.117 0.834 1.00 0.00 24 GLY A N 4
ATOM 2970 C CA . GLY A 1 24 ? 2.870 -0.638 0.942 1.00 0.00 24 GLY A CA 4
ATOM 2971 C C . GLY A 1 24 ? 2.774 -1.693 -0.162 1.00 0.00 24 GLY A C 4
ATOM 2972 O O . GLY A 1 24 ? 2.617 -2.880 0.122 1.00 0.00 24 GLY A O 4
ATOM 2976 N N . ARG A 1 25 ? 2.872 -1.223 -1.396 1.00 0.00 25 ARG A N 4
ATOM 2977 C CA . ARG A 1 25 ? 2.797 -2.111 -2.544 1.00 0.00 25 ARG A CA 4
ATOM 2978 C C . ARG A 1 25 ? 3.846 -3.219 -2.426 1.00 0.00 25 ARG A C 4
ATOM 2979 O O . ARG A 1 25 ? 3.503 -4.386 -2.243 1.00 0.00 25 ARG A O 4
ATOM 3000 N N . ALA A 1 26 ? 5.103 -2.815 -2.534 1.00 0.00 26 ALA A N 4
ATOM 3001 C CA . ALA A 1 26 ? 6.203 -3.759 -2.442 1.00 0.00 26 ALA A CA 4
ATOM 3002 C C . ALA A 1 26 ? 5.903 -4.780 -1.343 1.00 0.00 26 ALA A C 4
ATOM 3003 O O . ALA A 1 26 ? 5.799 -5.975 -1.612 1.00 0.00 26 ALA A O 4
ATOM 3010 N N . GLU A 1 27 ? 5.772 -4.271 -0.126 1.00 0.00 27 GLU 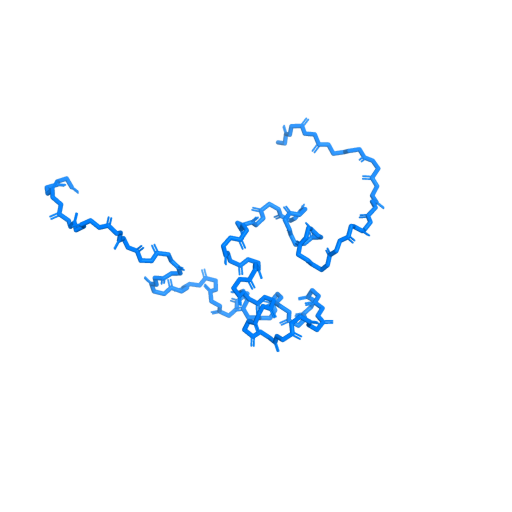A N 4
ATOM 3011 C CA . GLU A 1 27 ? 5.486 -5.123 1.015 1.00 0.00 27 GLU A CA 4
ATOM 3012 C C . GLU A 1 27 ? 4.325 -6.067 0.695 1.00 0.00 27 GLU A C 4
ATOM 3013 O O . GLU A 1 27 ? 4.435 -7.278 0.881 1.00 0.00 27 GLU A O 4
ATOM 3025 N N . LYS A 1 28 ? 3.239 -5.477 0.217 1.00 0.00 28 LYS A N 4
ATOM 3026 C CA . LYS A 1 28 ? 2.059 -6.250 -0.131 1.00 0.00 28 LYS A CA 4
ATOM 3027 C C . LYS A 1 28 ? 2.441 -7.324 -1.151 1.00 0.00 28 LYS A C 4
ATOM 3028 O O . LYS A 1 28 ? 2.221 -8.512 -0.918 1.00 0.00 28 LYS A O 4
ATOM 3047 N N . ALA A 1 29 ? 3.005 -6.868 -2.259 1.00 0.00 29 ALA A N 4
ATOM 3048 C CA . ALA A 1 29 ? 3.420 -7.775 -3.316 1.00 0.00 29 ALA A CA 4
ATOM 3049 C C . ALA A 1 29 ? 4.349 -8.841 -2.731 1.00 0.00 29 ALA A C 4
ATOM 3050 O O . ALA A 1 29 ? 4.034 -10.030 -2.765 1.00 0.00 29 ALA A O 4
ATOM 3057 N N . LEU A 1 30 ? 5.475 -8.378 -2.210 1.00 0.00 30 LEU A N 4
ATOM 3058 C CA . LEU A 1 30 ? 6.452 -9.276 -1.619 1.00 0.00 30 LEU A CA 4
ATOM 3059 C C . LEU A 1 30 ? 5.724 -10.373 -0.838 1.00 0.00 30 LEU A C 4
ATOM 3060 O O . LEU A 1 30 ? 5.939 -11.559 -1.080 1.00 0.00 30 LEU A O 4
ATOM 3076 N N . ALA A 1 31 ? 4.877 -9.936 0.082 1.00 0.00 31 ALA A N 4
ATOM 3077 C CA . ALA A 1 31 ? 4.115 -10.865 0.899 1.00 0.00 31 ALA A CA 4
ATOM 3078 C C . ALA A 1 31 ? 3.298 -11.785 -0.009 1.00 0.00 31 ALA A C 4
ATOM 3079 O O . ALA A 1 31 ? 3.399 -13.007 0.086 1.00 0.00 31 ALA A O 4
ATOM 3086 N N . LEU A 1 32 ? 2.506 -11.163 -0.870 1.00 0.00 32 LEU A N 4
ATOM 3087 C CA . LEU A 1 32 ? 1.671 -11.911 -1.795 1.00 0.00 32 LEU A CA 4
ATOM 3088 C C . LEU A 1 32 ? 2.506 -13.011 -2.453 1.00 0.00 32 LEU A C 4
ATOM 3089 O O . LEU A 1 32 ? 2.041 -14.138 -2.611 1.00 0.00 32 LEU A O 4
ATOM 3105 N N . THR A 1 33 ? 3.726 -12.644 -2.819 1.00 0.00 33 THR A N 4
ATOM 3106 C CA . THR A 1 33 ? 4.630 -13.586 -3.457 1.00 0.00 33 THR A CA 4
ATOM 3107 C C . THR A 1 33 ? 5.473 -14.312 -2.406 1.00 0.00 33 THR A C 4
ATOM 3108 O O . THR A 1 33 ? 6.628 -14.652 -2.658 1.00 0.00 33 THR A O 4
ATOM 3119 N N . GLY A 1 34 ? 4.862 -14.527 -1.250 1.00 0.00 34 GLY A N 4
ATOM 3120 C CA . GLY A 1 34 ? 5.541 -15.207 -0.160 1.00 0.00 34 GLY A CA 4
ATOM 3121 C C . GLY A 1 34 ? 7.018 -14.812 -0.104 1.00 0.00 34 GLY A C 4
ATOM 3122 O O . GLY A 1 34 ? 7.885 -15.664 0.084 1.00 0.00 34 GLY A O 4
ATOM 3126 N N . ASN A 1 35 ? 7.259 -13.520 -0.270 1.00 0.00 35 ASN A N 4
ATOM 3127 C CA . ASN A 1 35 ? 8.616 -13.002 -0.241 1.00 0.00 35 ASN A CA 4
ATOM 3128 C C . ASN A 1 35 ? 9.542 -13.966 -0.985 1.00 0.00 35 ASN A C 4
ATOM 3129 O O . ASN A 1 35 ? 10.440 -14.556 -0.387 1.00 0.00 35 ASN A O 4
ATOM 3140 N N . GLN A 1 36 ? 9.291 -14.097 -2.280 1.00 0.00 36 GLN A N 4
ATOM 3141 C CA . GLN A 1 36 ? 10.090 -14.980 -3.112 1.00 0.00 36 GLN A CA 4
ATOM 3142 C C . GLN A 1 36 ? 11.350 -14.258 -3.594 1.00 0.00 36 GLN A C 4
ATOM 3143 O O . GLN A 1 36 ? 12.437 -14.834 -3.600 1.00 0.00 36 GLN A O 4
ATOM 3157 N N . GLY A 1 37 ? 11.163 -13.006 -3.986 1.00 0.00 37 GLY A N 4
ATOM 3158 C CA . GLY A 1 37 ? 12.271 -12.199 -4.469 1.00 0.00 37 GLY A CA 4
ATOM 3159 C C . GLY A 1 37 ? 11.767 -10.915 -5.130 1.00 0.00 37 GLY A C 4
ATOM 3160 O O . GLY A 1 37 ? 10.588 -10.580 -5.024 1.00 0.00 37 GLY A O 4
ATOM 3164 N N . ILE A 1 38 ? 12.685 -10.231 -5.797 1.00 0.00 38 ILE A N 4
ATOM 3165 C CA . ILE A 1 38 ? 12.348 -8.990 -6.475 1.00 0.00 38 ILE A CA 4
ATOM 3166 C C . ILE A 1 38 ? 11.382 -9.288 -7.623 1.00 0.00 38 ILE A C 4
ATOM 3167 O O . ILE A 1 38 ? 10.240 -8.829 -7.614 1.00 0.00 38 ILE A O 4
ATOM 3183 N N . GLU A 1 39 ? 11.875 -10.054 -8.585 1.00 0.00 39 GLU A N 4
ATOM 3184 C CA . GLU A 1 39 ? 11.069 -10.418 -9.738 1.00 0.00 39 GLU A CA 4
ATOM 3185 C C . GLU A 1 39 ? 9.717 -10.973 -9.288 1.00 0.00 39 GLU A C 4
ATOM 3186 O O . GLU A 1 39 ? 8.670 -10.466 -9.688 1.00 0.00 39 GLU A O 4
ATOM 3198 N N . ALA A 1 40 ? 9.782 -12.006 -8.460 1.00 0.00 40 ALA A N 4
ATOM 3199 C CA . ALA A 1 40 ? 8.576 -12.634 -7.951 1.00 0.00 40 ALA A CA 4
ATOM 3200 C C . ALA A 1 40 ? 7.547 -11.554 -7.612 1.00 0.00 40 ALA A C 4
ATOM 3201 O O . ALA A 1 40 ? 6.411 -11.605 -8.081 1.00 0.00 40 ALA A O 4
ATOM 3208 N N . ALA A 1 41 ? 7.982 -10.600 -6.802 1.00 0.00 41 ALA A N 4
ATOM 3209 C CA . ALA A 1 41 ? 7.113 -9.509 -6.396 1.00 0.00 41 ALA A CA 4
ATOM 3210 C C . ALA A 1 41 ? 6.698 -8.706 -7.630 1.00 0.00 41 ALA A C 4
ATOM 3211 O O . ALA A 1 41 ? 5.513 -8.619 -7.949 1.00 0.00 41 ALA A O 4
ATOM 3218 N N . MET A 1 42 ? 7.697 -8.140 -8.291 1.00 0.00 42 MET A N 4
ATOM 3219 C CA . MET A 1 42 ? 7.451 -7.347 -9.484 1.00 0.00 42 MET A CA 4
ATOM 3220 C C . MET A 1 42 ? 6.373 -7.992 -10.358 1.00 0.00 42 MET A C 4
ATOM 3221 O O . MET A 1 42 ? 5.392 -7.345 -10.719 1.00 0.00 42 MET A O 4
ATOM 3235 N N . ASP A 1 43 ? 6.593 -9.260 -10.673 1.00 0.00 43 ASP A N 4
ATOM 3236 C CA . ASP A 1 43 ? 5.653 -10.000 -11.498 1.00 0.00 43 ASP A CA 4
ATOM 3237 C C . ASP A 1 43 ? 4.225 -9.646 -11.079 1.00 0.00 43 ASP A C 4
ATOM 3238 O O . ASP A 1 43 ? 3.361 -9.427 -11.927 1.00 0.00 43 ASP A O 4
ATOM 3247 N N . TRP A 1 44 ? 4.020 -9.601 -9.771 1.00 0.00 44 TRP A N 4
ATOM 3248 C CA . TRP A 1 44 ? 2.711 -9.278 -9.229 1.00 0.00 44 TRP A CA 4
ATOM 3249 C C . TRP A 1 44 ? 2.391 -7.828 -9.600 1.00 0.00 44 TRP A C 4
ATOM 3250 O O . TRP A 1 44 ? 1.413 -7.563 -10.296 1.00 0.00 44 TRP A O 4
ATOM 3271 N N . LEU A 1 45 ? 3.235 -6.927 -9.117 1.00 0.00 45 LEU A N 4
ATOM 3272 C CA . LEU A 1 45 ? 3.054 -5.511 -9.389 1.00 0.00 45 LEU A CA 4
ATOM 3273 C C . LEU A 1 45 ? 2.739 -5.318 -10.874 1.00 0.00 45 LEU A C 4
ATOM 3274 O O . LEU A 1 45 ? 1.747 -4.679 -11.223 1.00 0.00 45 LEU A O 4
ATOM 3290 N N . MET A 1 46 ? 3.601 -5.881 -11.708 1.00 0.00 46 MET A N 4
ATOM 3291 C CA . MET A 1 46 ? 3.427 -5.778 -13.146 1.00 0.00 46 MET A CA 4
ATOM 3292 C C . MET A 1 46 ? 2.011 -6.187 -13.558 1.00 0.00 46 MET A C 4
ATOM 3293 O O . MET A 1 46 ? 1.444 -5.621 -14.491 1.00 0.00 46 MET A O 4
ATOM 3307 N N . GLU A 1 47 ? 1.480 -7.167 -12.841 1.00 0.00 47 GLU A N 4
ATOM 3308 C CA . GLU A 1 47 ? 0.142 -7.658 -13.120 1.00 0.00 47 GLU A CA 4
ATOM 3309 C C . GLU A 1 47 ? -0.905 -6.674 -12.594 1.00 0.00 47 GLU A C 4
ATOM 3310 O O . GLU A 1 47 ? -2.023 -6.619 -13.104 1.00 0.00 47 GLU A O 4
ATOM 3322 N N . HIS A 1 48 ? -0.506 -5.920 -11.579 1.00 0.00 48 HIS A N 4
ATOM 3323 C CA . HIS A 1 48 ? -1.395 -4.941 -10.979 1.00 0.00 48 HIS A CA 4
ATOM 3324 C C . HIS A 1 48 ? -0.982 -3.535 -11.417 1.00 0.00 48 HIS A C 4
ATOM 3325 O O . HIS A 1 48 ? -1.431 -2.544 -10.843 1.00 0.00 48 HIS A O 4
ATOM 3339 N N . GLU A 1 49 ? -0.131 -3.493 -12.432 1.00 0.00 49 GLU A N 4
ATOM 3340 C CA . GLU A 1 49 ? 0.348 -2.224 -12.955 1.00 0.00 49 GLU A CA 4
ATOM 3341 C C . GLU A 1 49 ? -0.831 -1.308 -13.287 1.00 0.00 49 GLU A C 4
ATOM 3342 O O . GLU A 1 49 ? -0.670 -0.092 -13.378 1.00 0.00 49 GLU A O 4
ATOM 3354 N N . ASP A 1 50 ? -1.990 -1.927 -13.460 1.00 0.00 50 ASP A N 4
ATOM 3355 C CA . ASP A 1 50 ? -3.195 -1.182 -13.781 1.00 0.00 50 ASP A CA 4
ATOM 3356 C C . ASP A 1 50 ? -4.218 -1.369 -12.659 1.00 0.00 50 ASP A C 4
ATOM 3357 O O . ASP A 1 50 ? -5.421 -1.243 -12.884 1.00 0.00 50 ASP A O 4
ATOM 3366 N N . ASP A 1 51 ? -3.703 -1.665 -11.475 1.00 0.00 51 ASP A N 4
ATOM 3367 C CA . ASP A 1 51 ? -4.557 -1.870 -10.317 1.00 0.00 51 ASP A CA 4
ATOM 3368 C C . ASP A 1 51 ? -5.671 -0.821 -10.318 1.00 0.00 51 ASP A C 4
ATOM 3369 O O . ASP A 1 51 ? -5.464 0.308 -10.761 1.00 0.00 51 ASP A O 4
ATOM 3378 N N . PRO A 1 52 ? -6.857 -1.242 -9.803 1.00 0.00 52 PRO A N 4
ATOM 3379 C CA . PRO A 1 52 ? -8.003 -0.351 -9.740 1.00 0.00 52 PRO A CA 4
ATOM 3380 C C . PRO A 1 52 ? -7.840 0.674 -8.617 1.00 0.00 52 PRO A C 4
ATOM 3381 O O . PRO A 1 52 ? -8.255 1.824 -8.755 1.00 0.00 52 PRO A O 4
ATOM 3392 N N . ASP A 1 53 ? -7.235 0.221 -7.529 1.00 0.00 53 ASP A N 4
ATOM 3393 C CA . ASP A 1 53 ? -7.012 1.085 -6.381 1.00 0.00 53 ASP A CA 4
ATOM 3394 C C . ASP A 1 53 ? -6.055 0.394 -5.408 1.00 0.00 53 ASP A C 4
ATOM 3395 O O . ASP A 1 53 ? -6.475 -0.089 -4.357 1.00 0.00 53 ASP A O 4
ATOM 3404 N N . VAL A 1 54 ? -4.787 0.371 -5.791 1.00 0.00 54 VAL A N 4
ATOM 3405 C CA . VAL A 1 54 ? -3.767 -0.252 -4.964 1.00 0.00 54 VAL A CA 4
ATOM 3406 C C . VAL A 1 54 ? -3.677 0.488 -3.628 1.00 0.00 54 VAL A C 4
ATOM 3407 O O . VAL A 1 54 ? -3.204 -0.067 -2.638 1.00 0.00 54 VAL A O 4
ATOM 3420 N N . ASP A 1 55 ? -4.140 1.729 -3.643 1.00 0.00 55 ASP A N 4
ATOM 3421 C CA . ASP A 1 55 ? -4.118 2.551 -2.445 1.00 0.00 55 ASP A CA 4
ATOM 3422 C C . ASP A 1 55 ? -5.295 3.527 -2.479 1.00 0.00 55 ASP A C 4
ATOM 3423 O O . ASP A 1 55 ? -5.107 4.727 -2.672 1.00 0.00 55 ASP A O 4
ATOM 3432 N N . GLU A 1 56 ? -6.485 2.975 -2.289 1.00 0.00 56 GLU A N 4
ATOM 3433 C CA . GLU A 1 56 ? -7.694 3.782 -2.296 1.00 0.00 56 GLU A CA 4
ATOM 3434 C C . GLU A 1 56 ? -7.530 4.990 -1.371 1.00 0.00 56 GLU A C 4
ATOM 3435 O O . GLU A 1 56 ? -6.784 4.934 -0.395 1.00 0.00 56 GLU A O 4
ATOM 3447 N N . PRO A 1 57 ? -8.259 6.084 -1.721 1.00 0.00 57 PRO A N 4
ATOM 3448 C CA . PRO A 1 57 ? -8.203 7.304 -0.934 1.00 0.00 57 PRO A CA 4
ATOM 3449 C C . PRO A 1 57 ? -8.989 7.153 0.370 1.00 0.00 57 PRO A C 4
ATOM 3450 O O . PRO A 1 57 ? -10.102 6.630 0.370 1.00 0.00 57 PRO A O 4
ATOM 3461 N N . LEU A 1 58 ? -8.380 7.621 1.449 1.00 0.00 58 LEU A N 4
ATOM 3462 C CA . LEU A 1 58 ? -9.009 7.544 2.756 1.00 0.00 58 LEU A CA 4
ATOM 3463 C C . LEU A 1 58 ? -9.509 8.933 3.159 1.00 0.00 58 LEU A C 4
ATOM 3464 O O . LEU A 1 58 ? -8.972 9.547 4.079 1.00 0.00 58 LEU A O 4
ATOM 3480 N N . SER A 1 59 ? -10.532 9.387 2.450 1.00 0.00 59 SER A N 4
ATOM 3481 C CA . SER A 1 59 ? -11.111 10.692 2.721 1.00 0.00 59 SER A CA 4
ATOM 3482 C C . SER A 1 59 ? -10.030 11.771 2.637 1.00 0.00 59 SER A C 4
ATOM 3483 O O . SER A 1 59 ? -9.314 12.016 3.607 1.00 0.00 59 SER A O 4
ATOM 3491 N N . GLY A 1 60 ? -9.946 12.389 1.467 1.00 0.00 60 GLY A N 4
ATOM 3492 C CA . GLY A 1 60 ? -8.965 13.437 1.243 1.00 0.00 60 GLY A CA 4
ATOM 3493 C C . GLY A 1 60 ? -8.822 13.744 -0.249 1.00 0.00 60 GLY A C 4
ATOM 3494 O O . GLY A 1 60 ? -8.637 12.836 -1.058 1.00 0.00 60 GLY A O 4
ATOM 3498 N N . PRO A 1 61 ? -8.915 15.061 -0.576 1.00 0.00 61 PRO A N 4
ATOM 3499 C CA . PRO A 1 61 ? -8.797 15.499 -1.956 1.00 0.00 61 PRO A CA 4
ATOM 3500 C C . PRO A 1 61 ? -7.342 15.449 -2.425 1.00 0.00 61 PRO A C 4
ATOM 3501 O O . PRO A 1 61 ? -7.058 14.995 -3.533 1.00 0.00 61 PRO A O 4
ATOM 3512 N N . SER A 1 62 ? -6.458 15.923 -1.559 1.00 0.00 62 SER A N 4
ATOM 3513 C CA . SER A 1 62 ? -5.039 15.939 -1.871 1.00 0.00 62 SER A CA 4
ATOM 3514 C C . SER A 1 62 ? -4.784 16.801 -3.109 1.00 0.00 62 SER A C 4
ATOM 3515 O O . SER A 1 62 ? -5.656 16.935 -3.967 1.00 0.00 62 SER A O 4
ATOM 3523 N N . SER A 1 63 ? -3.586 17.364 -3.163 1.00 0.00 63 SER A N 4
ATOM 3524 C CA . SER A 1 63 ? -3.206 18.209 -4.282 1.00 0.00 63 SER A CA 4
ATOM 3525 C C . SER A 1 63 ? -3.260 17.409 -5.585 1.00 0.00 63 SER A C 4
ATOM 3526 O O . SER A 1 63 ? -2.376 16.599 -5.856 1.00 0.00 63 SER A O 4
ATOM 3534 N N . GLY A 1 64 ? -4.307 17.664 -6.356 1.00 0.00 64 GLY A N 4
ATOM 3535 C CA . GLY A 1 64 ? -4.488 16.978 -7.623 1.00 0.00 64 GLY A CA 4
ATOM 3536 C C . GLY A 1 64 ? -5.872 17.262 -8.208 1.00 0.00 64 GLY A C 4
ATOM 3537 O O . GLY A 1 64 ? -6.450 18.319 -7.960 1.00 0.00 64 GLY A O 4
ATOM 3541 N N . GLY A 1 1 ? 14.995 14.968 -10.805 1.00 0.00 1 GLY A N 5
ATOM 3542 C CA . GLY A 1 1 ? 15.820 16.156 -10.668 1.00 0.00 1 GLY A CA 5
ATOM 3543 C C . GLY A 1 1 ? 17.204 15.802 -10.119 1.00 0.00 1 GLY A C 5
ATOM 3544 O O . GLY A 1 1 ? 17.909 14.972 -10.691 1.00 0.00 1 GLY A O 5
ATOM 3548 N N . SER A 1 2 ? 17.552 16.450 -9.017 1.00 0.00 2 SER A N 5
ATOM 3549 C CA . SER A 1 2 ? 18.839 16.215 -8.385 1.00 0.00 2 SER A CA 5
ATOM 3550 C C . SER A 1 2 ? 18.763 14.977 -7.488 1.00 0.00 2 SER A C 5
ATOM 3551 O O . SER A 1 2 ? 18.119 15.005 -6.440 1.00 0.00 2 SER A O 5
ATOM 3559 N N . SER A 1 3 ? 19.428 13.922 -7.933 1.00 0.00 3 SER A N 5
ATOM 3560 C CA . SER A 1 3 ? 19.444 12.677 -7.184 1.00 0.00 3 SER A CA 5
ATOM 3561 C C . SER A 1 3 ? 20.458 11.709 -7.798 1.00 0.00 3 SER A C 5
ATOM 3562 O O . SER A 1 3 ? 20.975 11.955 -8.886 1.00 0.00 3 SER A O 5
ATOM 3570 N N . GLY A 1 4 ? 20.711 10.629 -7.073 1.00 0.00 4 GLY A N 5
ATOM 3571 C CA . GLY A 1 4 ? 21.653 9.623 -7.534 1.00 0.00 4 GLY A CA 5
ATOM 3572 C C . GLY A 1 4 ? 21.048 8.221 -7.439 1.00 0.00 4 GLY A C 5
ATOM 3573 O O . GLY A 1 4 ? 19.915 8.059 -6.987 1.00 0.00 4 GLY A O 5
ATOM 3577 N N . SER A 1 5 ? 21.830 7.243 -7.873 1.00 0.00 5 SER A N 5
ATOM 3578 C CA . SER A 1 5 ? 21.385 5.860 -7.843 1.00 0.00 5 SER A CA 5
ATOM 3579 C C . SER A 1 5 ? 22.424 4.992 -7.131 1.00 0.00 5 SER A C 5
ATOM 3580 O O . SER A 1 5 ? 23.467 4.673 -7.699 1.00 0.00 5 SER A O 5
ATOM 3588 N N . SER A 1 6 ? 22.102 4.635 -5.896 1.00 0.00 6 SER A N 5
ATOM 3589 C CA . SER A 1 6 ? 22.995 3.809 -5.100 1.00 0.00 6 SER A CA 5
ATOM 3590 C C . SER A 1 6 ? 22.755 2.330 -5.408 1.00 0.00 6 SER A C 5
ATOM 3591 O O . SER A 1 6 ? 21.763 1.978 -6.046 1.00 0.00 6 SER A O 5
ATOM 3599 N N . GLY A 1 7 ? 23.680 1.504 -4.942 1.00 0.00 7 GLY A N 5
ATOM 3600 C CA . GLY A 1 7 ? 23.581 0.071 -5.161 1.00 0.00 7 GLY A CA 5
ATOM 3601 C C . GLY A 1 7 ? 23.171 -0.653 -3.877 1.00 0.00 7 GLY A C 5
ATOM 3602 O O . GLY A 1 7 ? 22.330 -0.162 -3.125 1.00 0.00 7 GLY A O 5
ATOM 3606 N N . ALA A 1 8 ? 23.784 -1.808 -3.665 1.00 0.00 8 ALA A N 5
ATOM 3607 C CA . ALA A 1 8 ? 23.493 -2.604 -2.485 1.00 0.00 8 ALA A CA 5
ATOM 3608 C C . ALA A 1 8 ? 22.033 -3.061 -2.530 1.00 0.00 8 ALA A C 5
ATOM 3609 O O . ALA A 1 8 ? 21.160 -2.317 -2.974 1.00 0.00 8 ALA A O 5
ATOM 3616 N N . GLU A 1 9 ? 21.814 -4.282 -2.065 1.00 0.00 9 GLU A N 5
ATOM 3617 C CA . GLU A 1 9 ? 20.475 -4.847 -2.046 1.00 0.00 9 GLU A CA 5
ATOM 3618 C C . GLU A 1 9 ? 20.092 -5.259 -0.624 1.00 0.00 9 GLU A C 5
ATOM 3619 O O . GLU A 1 9 ? 20.224 -6.426 -0.255 1.00 0.00 9 GLU A O 5
ATOM 3631 N N . LEU A 1 10 ? 19.627 -4.280 0.137 1.00 0.00 10 LEU A N 5
ATOM 3632 C CA . LEU A 1 10 ? 19.224 -4.526 1.512 1.00 0.00 10 LEU A CA 5
ATOM 3633 C C . LEU A 1 10 ? 18.331 -5.767 1.562 1.00 0.00 10 LEU A C 5
ATOM 3634 O O . LEU A 1 10 ? 18.701 -6.779 2.156 1.00 0.00 10 LEU A O 5
ATOM 3650 N N . THR A 1 11 ? 17.172 -5.649 0.931 1.00 0.00 11 THR A N 5
ATOM 3651 C CA . THR A 1 11 ? 16.224 -6.749 0.896 1.00 0.00 11 THR A CA 5
ATOM 3652 C C . THR A 1 11 ? 15.289 -6.610 -0.307 1.00 0.00 11 THR A C 5
ATOM 3653 O O . THR A 1 11 ? 15.305 -5.590 -0.995 1.00 0.00 11 THR A O 5
ATOM 3664 N N . ALA A 1 12 ? 14.497 -7.649 -0.525 1.00 0.00 12 ALA A N 5
ATOM 3665 C CA . ALA A 1 12 ? 13.557 -7.655 -1.633 1.00 0.00 12 ALA A CA 5
ATOM 3666 C C . ALA A 1 12 ? 12.672 -6.410 -1.552 1.00 0.00 12 ALA A C 5
ATOM 3667 O O . ALA A 1 12 ? 12.390 -5.777 -2.569 1.00 0.00 12 ALA A O 5
ATOM 3674 N N . LEU A 1 13 ? 12.258 -6.096 -0.333 1.00 0.00 13 LEU A N 5
ATOM 3675 C CA . LEU A 1 13 ? 11.410 -4.937 -0.107 1.00 0.00 13 LEU A CA 5
ATOM 3676 C C . LEU A 1 13 ? 12.196 -3.665 -0.429 1.00 0.00 13 LEU A C 5
ATOM 3677 O O . LEU A 1 13 ? 11.898 -2.977 -1.404 1.00 0.00 13 LEU A O 5
ATOM 3693 N N . GLU A 1 14 ? 13.185 -3.390 0.410 1.00 0.00 14 GLU A N 5
ATOM 3694 C CA . GLU A 1 14 ? 14.016 -2.213 0.227 1.00 0.00 14 GLU A CA 5
ATOM 3695 C C . GLU A 1 14 ? 14.361 -2.031 -1.253 1.00 0.00 14 GLU A C 5
ATOM 3696 O O . GLU A 1 14 ? 14.136 -0.963 -1.820 1.00 0.00 14 GLU A O 5
ATOM 3708 N N . SER A 1 15 ? 14.901 -3.091 -1.836 1.00 0.00 15 SER A N 5
ATOM 3709 C CA . SER A 1 15 ? 15.280 -3.062 -3.239 1.00 0.00 15 SER A CA 5
ATOM 3710 C C . SER A 1 15 ? 14.177 -2.396 -4.064 1.00 0.00 15 SER A C 5
ATOM 3711 O O . SER A 1 15 ? 14.403 -1.359 -4.686 1.00 0.00 15 SER A O 5
ATOM 3719 N N . LEU A 1 16 ? 13.008 -3.018 -4.043 1.00 0.00 16 LEU A N 5
ATOM 3720 C CA . LEU A 1 16 ? 11.870 -2.498 -4.782 1.00 0.00 16 LEU A CA 5
ATOM 3721 C C . LEU A 1 16 ? 11.697 -1.012 -4.465 1.00 0.00 16 LEU A C 5
ATOM 3722 O O . LEU A 1 16 ? 11.662 -0.180 -5.370 1.00 0.00 16 LEU A O 5
ATOM 3738 N N . ILE A 1 17 ? 11.595 -0.722 -3.176 1.00 0.00 17 ILE A N 5
ATOM 3739 C CA . ILE A 1 17 ? 11.427 0.650 -2.728 1.00 0.00 17 ILE A CA 5
ATOM 3740 C C . ILE A 1 17 ? 12.500 1.528 -3.374 1.00 0.00 17 ILE A C 5
ATOM 3741 O O . ILE A 1 17 ? 12.272 2.710 -3.625 1.00 0.00 17 ILE A O 5
ATOM 3757 N N . GLU A 1 18 ? 13.648 0.915 -3.626 1.00 0.00 18 GLU A N 5
ATOM 3758 C CA . GLU A 1 18 ? 14.757 1.626 -4.238 1.00 0.00 18 GLU A CA 5
ATOM 3759 C C . GLU A 1 18 ? 14.466 1.891 -5.717 1.00 0.00 18 GLU A C 5
ATOM 3760 O O . GLU A 1 18 ? 14.905 2.900 -6.268 1.00 0.00 18 GLU A O 5
ATOM 3772 N N . MET A 1 19 ? 13.728 0.969 -6.316 1.00 0.00 19 MET A N 5
ATOM 3773 C CA . MET A 1 19 ? 13.374 1.091 -7.720 1.00 0.00 19 MET A CA 5
ATOM 3774 C C . MET A 1 19 ? 12.456 2.293 -7.952 1.00 0.00 19 MET A C 5
ATOM 3775 O O . MET A 1 19 ? 12.353 2.794 -9.070 1.00 0.00 19 MET A O 5
ATOM 3789 N N . GLY A 1 20 ? 11.811 2.720 -6.876 1.00 0.00 20 GLY A N 5
ATOM 3790 C CA . GLY A 1 20 ? 10.905 3.854 -6.947 1.00 0.00 20 GLY A CA 5
ATOM 3791 C C . GLY A 1 20 ? 9.456 3.412 -6.733 1.00 0.00 20 GLY A C 5
ATOM 3792 O O . GLY A 1 20 ? 8.527 4.080 -7.183 1.00 0.00 20 GLY A O 5
ATOM 3796 N N . PHE A 1 21 ? 9.309 2.290 -6.045 1.00 0.00 21 PHE A N 5
ATOM 3797 C CA . PHE A 1 21 ? 7.989 1.751 -5.765 1.00 0.00 21 PHE A CA 5
ATOM 3798 C C . PHE A 1 21 ? 7.561 2.065 -4.330 1.00 0.00 21 PHE A C 5
ATOM 3799 O O . PHE A 1 21 ? 8.404 2.229 -3.449 1.00 0.00 21 PHE A O 5
ATOM 3816 N N . PRO A 1 22 ? 6.218 2.143 -4.135 1.00 0.00 22 PRO A N 5
ATOM 3817 C CA . PRO A 1 22 ? 5.667 2.435 -2.822 1.00 0.00 22 PRO A CA 5
ATOM 3818 C C . PRO A 1 22 ? 5.766 1.216 -1.903 1.00 0.00 22 PRO A C 5
ATOM 3819 O O . PRO A 1 22 ? 5.522 0.089 -2.332 1.00 0.00 22 PRO A O 5
ATOM 3830 N N . ARG A 1 23 ? 6.123 1.483 -0.655 1.00 0.00 23 ARG A N 5
ATOM 3831 C CA . ARG A 1 23 ? 6.256 0.422 0.328 1.00 0.00 23 ARG A CA 5
ATOM 3832 C C . ARG A 1 23 ? 5.020 -0.480 0.306 1.00 0.00 23 ARG A C 5
ATOM 3833 O O . ARG A 1 23 ? 5.130 -1.684 0.076 1.00 0.00 23 ARG A O 5
ATOM 3854 N N . GLY A 1 24 ? 3.873 0.136 0.549 1.00 0.00 24 GLY A N 5
ATOM 3855 C CA . GLY A 1 24 ? 2.618 -0.597 0.559 1.00 0.00 24 GLY A CA 5
ATOM 3856 C C . GLY A 1 24 ? 2.591 -1.655 -0.545 1.00 0.00 24 GLY A C 5
ATOM 3857 O O . GLY A 1 24 ? 2.309 -2.823 -0.284 1.00 0.00 24 GLY A O 5
ATOM 3861 N N . ARG A 1 25 ? 2.889 -1.207 -1.757 1.00 0.00 25 ARG A N 5
ATOM 3862 C CA . ARG A 1 25 ? 2.902 -2.101 -2.902 1.00 0.00 25 ARG A CA 5
ATOM 3863 C C . ARG A 1 25 ? 3.944 -3.204 -2.703 1.00 0.00 25 ARG A C 5
ATOM 3864 O O . ARG A 1 25 ? 3.593 -4.372 -2.540 1.00 0.00 25 ARG A O 5
ATOM 3885 N N . ALA A 1 26 ? 5.203 -2.794 -2.721 1.00 0.00 26 ALA A N 5
ATOM 3886 C CA . ALA A 1 26 ? 6.298 -3.733 -2.544 1.00 0.00 26 ALA A CA 5
ATOM 3887 C C . ALA A 1 26 ? 5.946 -4.717 -1.427 1.00 0.00 26 ALA A C 5
ATOM 3888 O O . ALA A 1 26 ? 5.926 -5.927 -1.644 1.00 0.00 26 ALA A O 5
ATOM 3895 N N . GLU A 1 27 ? 5.676 -4.160 -0.255 1.00 0.00 27 GLU A N 5
ATOM 3896 C CA . GLU A 1 27 ? 5.325 -4.972 0.897 1.00 0.00 27 GLU A CA 5
ATOM 3897 C C . GLU A 1 27 ? 4.187 -5.932 0.542 1.00 0.00 27 GLU A C 5
ATOM 3898 O O . GLU A 1 27 ? 4.316 -7.143 0.713 1.00 0.00 27 GLU A O 5
ATOM 3910 N N . LYS A 1 28 ? 3.098 -5.354 0.056 1.00 0.00 28 LYS A N 5
ATOM 3911 C CA . LYS A 1 28 ? 1.938 -6.143 -0.324 1.00 0.00 28 LYS A CA 5
ATOM 3912 C C . LYS A 1 28 ? 2.368 -7.232 -1.309 1.00 0.00 28 LYS A C 5
ATOM 3913 O O . LYS A 1 28 ? 1.986 -8.392 -1.163 1.00 0.00 28 LYS A O 5
ATOM 3932 N N . ALA A 1 29 ? 3.157 -6.820 -2.291 1.00 0.00 29 ALA A N 5
ATOM 3933 C CA . ALA A 1 29 ? 3.642 -7.746 -3.299 1.00 0.00 29 ALA A CA 5
ATOM 3934 C C . ALA A 1 29 ? 4.469 -8.842 -2.624 1.00 0.00 29 ALA A C 5
ATOM 3935 O O . ALA A 1 29 ? 4.059 -10.001 -2.590 1.00 0.00 29 ALA A O 5
ATOM 3942 N N . LEU A 1 30 ? 5.618 -8.436 -2.103 1.00 0.00 30 LEU A N 5
ATOM 3943 C CA . LEU A 1 30 ? 6.506 -9.369 -1.431 1.00 0.00 30 LEU A CA 5
ATOM 3944 C C . LEU A 1 30 ? 5.700 -10.203 -0.432 1.00 0.00 30 LEU A C 5
ATOM 3945 O O . LEU A 1 30 ? 6.050 -11.348 -0.150 1.00 0.00 30 LEU A O 5
ATOM 3961 N N . ALA A 1 31 ? 4.637 -9.596 0.075 1.00 0.00 31 ALA A N 5
ATOM 3962 C CA . ALA A 1 31 ? 3.779 -10.269 1.036 1.00 0.00 31 ALA A CA 5
ATOM 3963 C C . ALA A 1 31 ? 3.017 -11.394 0.333 1.00 0.00 31 ALA A C 5
ATOM 3964 O O . ALA A 1 31 ? 3.116 -12.555 0.726 1.00 0.00 31 ALA A O 5
ATOM 3971 N N . LEU A 1 32 ? 2.274 -11.010 -0.694 1.00 0.00 32 LEU A N 5
ATOM 3972 C CA . LEU A 1 32 ? 1.495 -11.972 -1.455 1.00 0.00 32 LEU A CA 5
ATOM 3973 C C . LEU A 1 32 ? 2.418 -13.084 -1.959 1.00 0.00 32 LEU A C 5
ATOM 3974 O O . LEU A 1 32 ? 2.169 -14.262 -1.709 1.00 0.00 32 LEU A O 5
ATOM 3990 N N . THR A 1 33 ? 3.463 -12.669 -2.660 1.00 0.00 33 THR A N 5
ATOM 3991 C CA . THR A 1 33 ? 4.424 -13.615 -3.201 1.00 0.00 33 THR A CA 5
ATOM 3992 C C . THR A 1 33 ? 4.994 -14.493 -2.085 1.00 0.00 33 THR A C 5
ATOM 3993 O O . THR A 1 33 ? 5.062 -15.714 -2.224 1.00 0.00 33 THR A O 5
ATOM 4004 N N . GLY A 1 34 ? 5.390 -13.838 -1.004 1.00 0.00 34 GLY A N 5
ATOM 4005 C CA . GLY A 1 34 ? 5.952 -14.544 0.135 1.00 0.00 34 GLY A CA 5
ATOM 4006 C C . GLY A 1 34 ? 7.462 -14.314 0.232 1.00 0.00 34 GLY A C 5
ATOM 4007 O O . GLY A 1 34 ? 8.218 -15.243 0.511 1.00 0.00 34 GLY A O 5
ATOM 4011 N N . ASN A 1 35 ? 7.855 -13.071 -0.004 1.00 0.00 35 ASN A N 5
ATOM 4012 C CA . ASN A 1 35 ? 9.261 -12.708 0.053 1.00 0.00 35 ASN A CA 5
ATOM 4013 C C . ASN A 1 35 ? 10.080 -13.729 -0.739 1.00 0.00 35 ASN A C 5
ATOM 4014 O O . ASN A 1 35 ? 10.906 -14.442 -0.171 1.00 0.00 35 ASN A O 5
ATOM 4025 N N . GLN A 1 36 ? 9.822 -13.767 -2.038 1.00 0.00 36 GLN A N 5
ATOM 4026 C CA . GLN A 1 36 ? 10.526 -14.689 -2.914 1.00 0.00 36 GLN A CA 5
ATOM 4027 C C . GLN A 1 36 ? 11.677 -13.973 -3.624 1.00 0.00 36 GLN A C 5
ATOM 4028 O O . GLN A 1 36 ? 12.778 -14.511 -3.726 1.00 0.00 36 GLN A O 5
ATOM 4042 N N . GLY A 1 37 ? 11.382 -12.771 -4.095 1.00 0.00 37 GLY A N 5
ATOM 4043 C CA . GLY A 1 37 ? 12.379 -11.976 -4.793 1.00 0.00 37 GLY A CA 5
ATOM 4044 C C . GLY A 1 37 ? 11.732 -10.783 -5.500 1.00 0.00 37 GLY A C 5
ATOM 4045 O O . GLY A 1 37 ? 10.530 -10.556 -5.369 1.00 0.00 37 GLY A O 5
ATOM 4049 N N . ILE A 1 38 ? 12.558 -10.053 -6.236 1.00 0.00 38 ILE A N 5
ATOM 4050 C CA . ILE A 1 38 ? 12.081 -8.890 -6.964 1.00 0.00 38 ILE A CA 5
ATOM 4051 C C . ILE A 1 38 ? 11.258 -9.350 -8.169 1.00 0.00 38 ILE A C 5
ATOM 4052 O O . ILE A 1 38 ? 10.046 -9.142 -8.212 1.00 0.00 38 ILE A O 5
ATOM 4068 N N . GLU A 1 39 ? 11.948 -9.967 -9.116 1.00 0.00 39 GLU A N 5
ATOM 4069 C CA . GLU A 1 39 ? 11.295 -10.458 -10.318 1.00 0.00 39 GLU A CA 5
ATOM 4070 C C . GLU A 1 39 ? 9.927 -11.051 -9.974 1.00 0.00 39 GLU A C 5
ATOM 4071 O O . GLU A 1 39 ? 8.933 -10.750 -10.635 1.00 0.00 39 GLU A O 5
ATOM 4083 N N . ALA A 1 40 ? 9.919 -11.881 -8.942 1.00 0.00 40 ALA A N 5
ATOM 4084 C CA . ALA A 1 40 ? 8.689 -12.517 -8.503 1.00 0.00 40 ALA A CA 5
ATOM 4085 C C . ALA A 1 40 ? 7.662 -11.441 -8.145 1.00 0.00 40 ALA A C 5
ATOM 4086 O O . ALA A 1 40 ? 6.537 -11.462 -8.640 1.00 0.00 40 ALA A O 5
ATOM 4093 N N . ALA A 1 41 ? 8.087 -10.526 -7.286 1.00 0.00 41 ALA A N 5
ATOM 4094 C CA . ALA A 1 41 ? 7.219 -9.443 -6.856 1.00 0.00 41 ALA A CA 5
ATOM 4095 C C . ALA A 1 41 ? 6.819 -8.603 -8.070 1.00 0.00 41 ALA A C 5
ATOM 4096 O O . ALA A 1 41 ? 5.632 -8.423 -8.341 1.00 0.00 41 ALA A O 5
ATOM 4103 N N . MET A 1 42 ? 7.831 -8.110 -8.769 1.00 0.00 42 MET A N 5
ATOM 4104 C CA . MET A 1 42 ? 7.600 -7.293 -9.948 1.00 0.00 42 MET A CA 5
ATOM 4105 C C . MET A 1 42 ? 6.409 -7.818 -10.753 1.00 0.00 42 MET A C 5
ATOM 4106 O O . MET A 1 42 ? 5.519 -7.053 -11.121 1.00 0.00 42 MET A O 5
ATOM 4120 N N . ASP A 1 43 ? 6.432 -9.119 -11.004 1.00 0.00 43 ASP A N 5
ATOM 4121 C CA . ASP A 1 43 ? 5.366 -9.754 -11.759 1.00 0.00 43 ASP A CA 5
ATOM 4122 C C . ASP A 1 43 ? 4.039 -9.560 -11.022 1.00 0.00 43 ASP A C 5
ATOM 4123 O O . ASP A 1 43 ? 3.034 -9.197 -11.630 1.00 0.00 43 ASP A O 5
ATOM 4132 N N . TRP A 1 44 ? 4.080 -9.812 -9.722 1.00 0.00 44 TRP A N 5
ATOM 4133 C CA . TRP A 1 44 ? 2.893 -9.670 -8.895 1.00 0.00 44 TRP A CA 5
ATOM 4134 C C . TRP A 1 44 ? 2.407 -8.223 -9.010 1.00 0.00 44 TRP A C 5
ATOM 4135 O O . TRP A 1 44 ? 1.206 -7.963 -8.968 1.00 0.00 44 TRP A O 5
ATOM 4156 N N . LEU A 1 45 ? 3.366 -7.320 -9.152 1.00 0.00 45 LEU A N 5
ATOM 4157 C CA . LEU A 1 45 ? 3.051 -5.907 -9.273 1.00 0.00 45 LEU A CA 5
ATOM 4158 C C . LEU A 1 45 ? 2.412 -5.647 -10.638 1.00 0.00 45 LEU A C 5
ATOM 4159 O O . LEU A 1 45 ? 1.397 -4.957 -10.731 1.00 0.00 45 LEU A O 5
ATOM 4175 N N . MET A 1 46 ? 3.031 -6.212 -11.664 1.00 0.00 46 MET A N 5
ATOM 4176 C CA . MET A 1 46 ? 2.535 -6.050 -13.020 1.00 0.00 46 MET A CA 5
ATOM 4177 C C . MET A 1 46 ? 1.149 -6.679 -13.175 1.00 0.00 46 MET A C 5
ATOM 4178 O O . MET A 1 46 ? 0.358 -6.247 -14.013 1.00 0.00 46 MET A O 5
ATOM 4192 N N . GLU A 1 47 ? 0.897 -7.688 -12.355 1.00 0.00 47 GLU A N 5
ATOM 4193 C CA . GLU A 1 47 ? -0.380 -8.381 -12.391 1.00 0.00 47 GLU A CA 5
ATOM 4194 C C . GLU A 1 47 ? -1.394 -7.672 -11.492 1.00 0.00 47 GLU A C 5
ATOM 4195 O O . GLU A 1 47 ? -2.599 -7.885 -11.620 1.00 0.00 47 GLU A O 5
ATOM 4207 N N . HIS A 1 48 ? -0.870 -6.843 -10.601 1.00 0.00 48 HIS A N 5
ATOM 4208 C CA . HIS A 1 48 ? -1.714 -6.101 -9.681 1.00 0.00 48 HIS A CA 5
ATOM 4209 C C . HIS A 1 48 ? -1.822 -4.646 -10.142 1.00 0.00 48 HIS A C 5
ATOM 4210 O O . HIS A 1 48 ? -2.405 -3.813 -9.450 1.00 0.00 48 HIS A O 5
ATOM 4224 N N . GLU A 1 49 ? -1.250 -4.385 -11.309 1.00 0.00 49 GLU A N 5
ATOM 4225 C CA . GLU A 1 49 ? -1.275 -3.045 -11.871 1.00 0.00 49 GLU A CA 5
ATOM 4226 C C . GLU A 1 49 ? -2.714 -2.621 -12.168 1.00 0.00 49 GLU A C 5
ATOM 4227 O O . GLU A 1 49 ? -2.977 -1.448 -12.432 1.00 0.00 49 GLU A O 5
ATOM 4239 N N . ASP A 1 50 ? -3.608 -3.597 -12.116 1.00 0.00 50 ASP A N 5
ATOM 4240 C CA . ASP A 1 50 ? -5.014 -3.339 -12.377 1.00 0.00 50 ASP A CA 5
ATOM 4241 C C . ASP A 1 50 ? -5.658 -2.736 -11.127 1.00 0.00 50 ASP A C 5
ATOM 4242 O O . ASP A 1 50 ? -6.590 -1.939 -11.227 1.00 0.00 50 ASP A O 5
ATOM 4251 N N . ASP A 1 51 ? -5.136 -3.140 -9.978 1.00 0.00 51 ASP A N 5
ATOM 4252 C CA . ASP A 1 51 ? -5.649 -2.650 -8.710 1.00 0.00 51 ASP A CA 5
ATOM 4253 C C . ASP A 1 51 ? -5.508 -1.127 -8.663 1.00 0.00 51 ASP A C 5
ATOM 4254 O O . ASP A 1 51 ? -4.453 -0.587 -8.989 1.00 0.00 51 ASP A O 5
ATOM 4263 N N . PRO A 1 52 ? -6.617 -0.460 -8.243 1.00 0.00 52 PRO A N 5
ATOM 4264 C CA . PRO A 1 52 ? -6.627 0.990 -8.149 1.00 0.00 52 PRO A CA 5
ATOM 4265 C C . PRO A 1 52 ? -5.837 1.465 -6.928 1.00 0.00 52 PRO A C 5
ATOM 4266 O O . PRO A 1 52 ? -4.792 2.099 -7.070 1.00 0.00 52 PRO A O 5
ATOM 4277 N N . ASP A 1 53 ? -6.366 1.142 -5.757 1.00 0.00 53 ASP A N 5
ATOM 4278 C CA . ASP A 1 53 ? -5.722 1.528 -4.513 1.00 0.00 53 ASP A CA 5
ATOM 4279 C C . ASP A 1 53 ? -4.324 0.912 -4.454 1.00 0.00 53 ASP A C 5
ATOM 4280 O O . ASP A 1 53 ? -3.330 1.628 -4.337 1.00 0.00 53 ASP A O 5
ATOM 4289 N N . VAL A 1 54 ? -4.290 -0.410 -4.538 1.00 0.00 54 VAL A N 5
ATOM 4290 C CA . VAL A 1 54 ? -3.030 -1.131 -4.496 1.00 0.00 54 VAL A CA 5
ATOM 4291 C C . VAL A 1 54 ? -2.191 -0.615 -3.325 1.00 0.00 54 VAL A C 5
ATOM 4292 O O . VAL A 1 54 ? -0.971 -0.769 -3.316 1.00 0.00 54 VAL A O 5
ATOM 4305 N N . ASP A 1 55 ? -2.879 -0.014 -2.365 1.00 0.00 55 ASP A N 5
ATOM 4306 C CA . ASP A 1 55 ? -2.213 0.525 -1.192 1.00 0.00 55 ASP A CA 5
ATOM 4307 C C . ASP A 1 55 ? -3.104 0.321 0.035 1.00 0.00 55 ASP A C 5
ATOM 4308 O O . ASP A 1 55 ? -2.642 -0.157 1.070 1.00 0.00 55 ASP A O 5
ATOM 4317 N N . GLU A 1 56 ? -4.366 0.692 -0.122 1.00 0.00 56 GLU A N 5
ATOM 4318 C CA . GLU A 1 56 ? -5.327 0.556 0.960 1.00 0.00 56 GLU A CA 5
ATOM 4319 C C . GLU A 1 56 ? -5.096 -0.757 1.712 1.00 0.00 56 GLU A C 5
ATOM 4320 O O . GLU A 1 56 ? -4.814 -1.786 1.099 1.00 0.00 56 GLU A O 5
ATOM 4332 N N . PRO A 1 57 ? -5.228 -0.676 3.063 1.00 0.00 57 PRO A N 5
ATOM 4333 C CA . PRO A 1 57 ? -5.037 -1.845 3.905 1.00 0.00 57 PRO A CA 5
ATOM 4334 C C . PRO A 1 57 ? -6.235 -2.791 3.810 1.00 0.00 57 PRO A C 5
ATOM 4335 O O . PRO A 1 57 ? -7.350 -2.425 4.180 1.00 0.00 57 PRO A O 5
ATOM 4346 N N . LEU A 1 58 ? -5.966 -3.988 3.311 1.00 0.00 58 LEU A N 5
ATOM 4347 C CA . LEU A 1 58 ? -7.008 -4.989 3.163 1.00 0.00 58 LEU A CA 5
ATOM 4348 C C . LEU A 1 58 ? -7.221 -5.700 4.501 1.00 0.00 58 LEU A C 5
ATOM 4349 O O . LEU A 1 58 ? -6.514 -6.654 4.821 1.00 0.00 58 LEU A O 5
ATOM 4365 N N . SER A 1 59 ? -8.200 -5.207 5.247 1.00 0.00 59 SER A N 5
ATOM 4366 C CA . SER A 1 59 ? -8.515 -5.783 6.543 1.00 0.00 59 SER A CA 5
ATOM 4367 C C . SER A 1 59 ? -10.010 -5.637 6.831 1.00 0.00 59 SER A C 5
ATOM 4368 O O . SER A 1 59 ? -10.684 -6.617 7.144 1.00 0.00 59 SER A O 5
ATOM 4376 N N . GLY A 1 60 ? -10.485 -4.405 6.715 1.00 0.00 60 GLY A N 5
ATOM 4377 C CA . GLY A 1 60 ? -11.888 -4.118 6.959 1.00 0.00 60 GLY A CA 5
ATOM 4378 C C . GLY A 1 60 ? -12.557 -3.550 5.706 1.00 0.00 60 GLY A C 5
ATOM 4379 O O . GLY A 1 60 ? -12.747 -2.340 5.594 1.00 0.00 60 GLY A O 5
ATOM 4383 N N . PRO A 1 61 ? -12.906 -4.474 4.771 1.00 0.00 61 PRO A N 5
ATOM 4384 C CA . PRO A 1 61 ? -13.550 -4.077 3.531 1.00 0.00 61 PRO A CA 5
ATOM 4385 C C . PRO A 1 61 ? -15.017 -3.713 3.767 1.00 0.00 61 PRO A C 5
ATOM 4386 O O . PRO A 1 61 ? -15.916 -4.418 3.312 1.00 0.00 61 PRO A O 5
ATOM 4397 N N . SER A 1 62 ? -15.213 -2.612 4.478 1.00 0.00 62 SER A N 5
ATOM 4398 C CA . SER A 1 62 ? -16.555 -2.146 4.780 1.00 0.00 62 SER A CA 5
ATOM 4399 C C . SER A 1 62 ? -17.180 -1.508 3.537 1.00 0.00 62 SER A C 5
ATOM 4400 O O . SER A 1 62 ? -18.229 -1.949 3.070 1.00 0.00 62 SER A O 5
ATOM 4408 N N . SER A 1 63 ? -16.508 -0.481 3.037 1.00 0.00 63 SER A N 5
ATOM 4409 C CA . SER A 1 63 ? -16.984 0.221 1.857 1.00 0.00 63 SER A CA 5
ATOM 4410 C C . SER A 1 63 ? -18.176 1.108 2.222 1.00 0.00 63 SER A C 5
ATOM 4411 O O . SER A 1 63 ? -18.139 2.320 2.014 1.00 0.00 63 SER A O 5
ATOM 4419 N N . GLY A 1 64 ? -19.205 0.470 2.760 1.00 0.00 64 GLY A N 5
ATOM 4420 C CA . GLY A 1 64 ? -20.406 1.187 3.155 1.00 0.00 64 GLY A CA 5
ATOM 4421 C C . GLY A 1 64 ? -21.648 0.582 2.496 1.00 0.00 64 GLY A C 5
ATOM 4422 O O . GLY A 1 64 ? -22.113 1.076 1.471 1.00 0.00 64 GLY A O 5
ATOM 4426 N N . GLY A 1 1 ? 15.328 9.118 -15.958 1.00 0.00 1 GLY A N 6
ATOM 4427 C CA . GLY A 1 1 ? 15.801 10.405 -15.478 1.00 0.00 1 GLY A CA 6
ATOM 4428 C C . GLY A 1 1 ? 15.604 10.532 -13.966 1.00 0.00 1 GLY A C 6
ATOM 4429 O O . GLY A 1 1 ? 14.660 11.176 -13.511 1.00 0.00 1 GLY A O 6
ATOM 4433 N N . SER A 1 2 ? 16.511 9.908 -13.229 1.00 0.00 2 SER A N 6
ATOM 4434 C CA . SER A 1 2 ? 16.449 9.943 -11.778 1.00 0.00 2 SER A CA 6
ATOM 4435 C C . SER A 1 2 ? 17.777 10.446 -11.209 1.00 0.00 2 SER A C 6
ATOM 4436 O O . SER A 1 2 ? 18.831 10.237 -11.807 1.00 0.00 2 SER A O 6
ATOM 4444 N N . SER A 1 3 ? 17.683 11.099 -10.060 1.00 0.00 3 SER A N 6
ATOM 4445 C CA . SER A 1 3 ? 18.865 11.633 -9.404 1.00 0.00 3 SER A CA 6
ATOM 4446 C C . SER A 1 3 ? 18.987 11.054 -7.993 1.00 0.00 3 SER A C 6
ATOM 4447 O O . SER A 1 3 ? 17.993 10.633 -7.403 1.00 0.00 3 SER A O 6
ATOM 4455 N N . GLY A 1 4 ? 20.214 11.052 -7.494 1.00 0.00 4 GLY A N 6
ATOM 4456 C CA . GLY A 1 4 ? 20.479 10.531 -6.163 1.00 0.00 4 GLY A CA 6
ATOM 4457 C C . GLY A 1 4 ? 21.261 9.218 -6.234 1.00 0.00 4 GLY A C 6
ATOM 4458 O O . GLY A 1 4 ? 20.765 8.224 -6.760 1.00 0.00 4 GLY A O 6
ATOM 4462 N N . SER A 1 5 ? 22.471 9.258 -5.695 1.00 0.00 5 SER A N 6
ATOM 4463 C CA . SER A 1 5 ? 23.327 8.084 -5.690 1.00 0.00 5 SER A CA 6
ATOM 4464 C C . SER A 1 5 ? 23.391 7.489 -4.282 1.00 0.00 5 SER A C 6
ATOM 4465 O O . SER A 1 5 ? 24.247 7.867 -3.484 1.00 0.00 5 SER A O 6
ATOM 4473 N N . SER A 1 6 ? 22.475 6.568 -4.020 1.00 0.00 6 SER A N 6
ATOM 4474 C CA . SER A 1 6 ? 22.418 5.918 -2.723 1.00 0.00 6 SER A CA 6
ATOM 4475 C C . SER A 1 6 ? 21.520 4.681 -2.797 1.00 0.00 6 SER A C 6
ATOM 4476 O O . SER A 1 6 ? 20.348 4.780 -3.156 1.00 0.00 6 SER A O 6
ATOM 4484 N N . GLY A 1 7 ? 22.105 3.543 -2.451 1.00 0.00 7 GLY A N 6
ATOM 4485 C CA . GLY A 1 7 ? 21.373 2.288 -2.474 1.00 0.00 7 GLY A CA 6
ATOM 4486 C C . GLY A 1 7 ? 22.095 1.248 -3.333 1.00 0.00 7 GLY A C 6
ATOM 4487 O O . GLY A 1 7 ? 22.595 1.567 -4.411 1.00 0.00 7 GLY A O 6
ATOM 4491 N N . ALA A 1 8 ? 22.126 0.025 -2.823 1.00 0.00 8 ALA A N 6
ATOM 4492 C CA . ALA A 1 8 ? 22.779 -1.064 -3.531 1.00 0.00 8 ALA A CA 6
ATOM 4493 C C . ALA A 1 8 ? 22.119 -2.387 -3.139 1.00 0.00 8 ALA A C 6
ATOM 4494 O O . ALA A 1 8 ? 22.622 -3.105 -2.276 1.00 0.00 8 ALA A O 6
ATOM 4501 N N . GLU A 1 9 ? 21.002 -2.671 -3.793 1.00 0.00 9 GLU A N 6
ATOM 4502 C CA . GLU A 1 9 ? 20.268 -3.896 -3.525 1.00 0.00 9 GLU A CA 6
ATOM 4503 C C . GLU A 1 9 ? 20.377 -4.267 -2.044 1.00 0.00 9 GLU A C 6
ATOM 4504 O O . GLU A 1 9 ? 21.240 -5.055 -1.660 1.00 0.00 9 GLU A O 6
ATOM 4516 N N . LEU A 1 10 ? 19.490 -3.681 -1.254 1.00 0.00 10 LEU A N 6
ATOM 4517 C CA . LEU A 1 10 ? 19.476 -3.939 0.176 1.00 0.00 10 LEU A CA 6
ATOM 4518 C C . LEU A 1 10 ? 18.795 -5.284 0.440 1.00 0.00 10 LEU A C 6
ATOM 4519 O O . LEU A 1 10 ? 19.432 -6.224 0.912 1.00 0.00 10 LEU A O 6
ATOM 4535 N N . THR A 1 11 ? 17.509 -5.331 0.124 1.00 0.00 11 THR A N 6
ATOM 4536 C CA . THR A 1 11 ? 16.735 -6.545 0.322 1.00 0.00 11 THR A CA 6
ATOM 4537 C C . THR A 1 11 ? 15.642 -6.659 -0.743 1.00 0.00 11 THR A C 6
ATOM 4538 O O . THR A 1 11 ? 15.825 -6.215 -1.876 1.00 0.00 11 THR A O 6
ATOM 4549 N N . ALA A 1 12 ? 14.530 -7.258 -0.342 1.00 0.00 12 ALA A N 6
ATOM 4550 C CA . ALA A 1 12 ? 13.408 -7.436 -1.248 1.00 0.00 12 ALA A CA 6
ATOM 4551 C C . ALA A 1 12 ? 12.488 -6.217 -1.159 1.00 0.00 12 ALA A C 6
ATOM 4552 O O . ALA A 1 12 ? 11.842 -5.849 -2.140 1.00 0.00 12 ALA A O 6
ATOM 4559 N N . LEU A 1 13 ? 12.457 -5.623 0.025 1.00 0.00 13 LEU A N 6
ATOM 4560 C CA . LEU A 1 13 ? 11.627 -4.453 0.254 1.00 0.00 13 LEU A CA 6
ATOM 4561 C C . LEU A 1 13 ? 12.323 -3.218 -0.321 1.00 0.00 13 LEU A C 6
ATOM 4562 O O . LEU A 1 13 ? 11.782 -2.548 -1.199 1.00 0.00 13 LEU A O 6
ATOM 4578 N N . GLU A 1 14 ? 13.514 -2.954 0.197 1.00 0.00 14 GLU A N 6
ATOM 4579 C CA . GLU A 1 14 ? 14.290 -1.812 -0.254 1.00 0.00 14 GLU A CA 6
ATOM 4580 C C . GLU A 1 14 ? 14.433 -1.836 -1.777 1.00 0.00 14 GLU A C 6
ATOM 4581 O O . GLU A 1 14 ? 14.144 -0.845 -2.447 1.00 0.00 14 GLU A O 6
ATOM 4593 N N . SER A 1 15 ? 14.880 -2.977 -2.279 1.00 0.00 15 SER A N 6
ATOM 4594 C CA . SER A 1 15 ? 15.066 -3.143 -3.711 1.00 0.00 15 SER A CA 6
ATOM 4595 C C . SER A 1 15 ? 13.961 -2.406 -4.470 1.00 0.00 15 SER A C 6
ATOM 4596 O O . SER A 1 15 ? 14.215 -1.385 -5.107 1.00 0.00 15 SER A O 6
ATOM 4604 N N . LEU A 1 16 ? 12.758 -2.954 -4.379 1.00 0.00 16 LEU A N 6
ATOM 4605 C CA . LEU A 1 16 ? 11.613 -2.362 -5.049 1.00 0.00 16 LEU A CA 6
ATOM 4606 C C . LEU A 1 16 ? 11.549 -0.869 -4.719 1.00 0.00 16 LEU A C 6
ATOM 4607 O O . LEU A 1 16 ? 11.439 -0.035 -5.616 1.00 0.00 16 LEU A O 6
ATOM 4623 N N . ILE A 1 17 ? 11.621 -0.578 -3.428 1.00 0.00 17 ILE A N 6
ATOM 4624 C CA . ILE A 1 17 ? 11.573 0.799 -2.968 1.00 0.00 17 ILE A CA 6
ATOM 4625 C C . ILE A 1 17 ? 12.577 1.634 -3.765 1.00 0.00 17 ILE A C 6
ATOM 4626 O O . ILE A 1 17 ? 12.304 2.786 -4.101 1.00 0.00 17 ILE A O 6
ATOM 4642 N N . GLU A 1 18 ? 13.718 1.021 -4.046 1.00 0.00 18 GLU A N 6
ATOM 4643 C CA . GLU A 1 18 ? 14.764 1.694 -4.798 1.00 0.00 18 GLU A CA 6
ATOM 4644 C C . GLU A 1 18 ? 14.263 2.054 -6.198 1.00 0.00 18 GLU A C 6
ATOM 4645 O O . GLU A 1 18 ? 14.591 3.116 -6.724 1.00 0.00 18 GLU A O 6
ATOM 4657 N N . MET A 1 19 ? 13.476 1.149 -6.761 1.00 0.00 19 MET A N 6
ATOM 4658 C CA . MET A 1 19 ? 12.927 1.358 -8.090 1.00 0.00 19 MET A CA 6
ATOM 4659 C C . MET A 1 19 ? 12.026 2.594 -8.122 1.00 0.00 19 MET A C 6
ATOM 4660 O O . MET A 1 19 ? 11.857 3.216 -9.170 1.00 0.00 19 MET A O 6
ATOM 4674 N N . GLY A 1 20 ? 11.471 2.914 -6.962 1.00 0.00 20 GLY A N 6
ATOM 4675 C CA . GLY A 1 20 ? 10.592 4.064 -6.845 1.00 0.00 20 GLY A CA 6
ATOM 4676 C C . GLY A 1 20 ? 9.154 3.629 -6.552 1.00 0.00 20 GLY A C 6
ATOM 4677 O O . GLY A 1 20 ? 8.209 4.360 -6.843 1.00 0.00 20 GLY A O 6
ATOM 4681 N N . PHE A 1 21 ? 9.036 2.439 -5.980 1.00 0.00 21 PHE A N 6
ATOM 4682 C CA . PHE A 1 21 ? 7.730 1.898 -5.645 1.00 0.00 21 PHE A CA 6
ATOM 4683 C C . PHE A 1 21 ? 7.382 2.171 -4.180 1.00 0.00 21 PHE A C 6
ATOM 4684 O O . PHE A 1 21 ? 8.273 2.326 -3.345 1.00 0.00 21 PHE A O 6
ATOM 4701 N N . PRO A 1 22 ? 6.052 2.224 -3.905 1.00 0.00 22 PRO A N 6
ATOM 4702 C CA . PRO A 1 22 ? 5.576 2.476 -2.555 1.00 0.00 22 PRO A CA 6
ATOM 4703 C C . PRO A 1 22 ? 5.744 1.237 -1.674 1.00 0.00 22 PRO A C 6
ATOM 4704 O O . PRO A 1 22 ? 5.464 0.120 -2.107 1.00 0.00 22 PRO A O 6
ATOM 4715 N N . ARG A 1 23 ? 6.202 1.475 -0.454 1.00 0.00 23 ARG A N 6
ATOM 4716 C CA . ARG A 1 23 ? 6.411 0.393 0.492 1.00 0.00 23 ARG A CA 6
ATOM 4717 C C . ARG A 1 23 ? 5.204 -0.548 0.497 1.00 0.00 23 ARG A C 6
ATOM 4718 O O . ARG A 1 23 ? 5.343 -1.743 0.238 1.00 0.00 23 ARG A O 6
ATOM 4739 N N . GLY A 1 24 ? 4.048 0.025 0.795 1.00 0.00 24 GLY A N 6
ATOM 4740 C CA . GLY A 1 24 ? 2.818 -0.747 0.837 1.00 0.00 24 GLY A CA 6
ATOM 4741 C C . GLY A 1 24 ? 2.778 -1.777 -0.294 1.00 0.00 24 GLY A C 6
ATOM 4742 O O . GLY A 1 24 ? 2.578 -2.965 -0.049 1.00 0.00 24 GLY A O 6
ATOM 4746 N N . ARG A 1 25 ? 2.972 -1.282 -1.508 1.00 0.00 25 ARG A N 6
ATOM 4747 C CA . ARG A 1 25 ? 2.960 -2.145 -2.677 1.00 0.00 25 ARG A CA 6
ATOM 4748 C C . ARG A 1 25 ? 4.070 -3.193 -2.575 1.00 0.00 25 ARG A C 6
ATOM 4749 O O . ARG A 1 25 ? 3.794 -4.382 -2.426 1.00 0.00 25 ARG A O 6
ATOM 4770 N N . ALA A 1 26 ? 5.302 -2.714 -2.658 1.00 0.00 26 ALA A N 6
ATOM 4771 C CA . ALA A 1 26 ? 6.455 -3.594 -2.577 1.00 0.00 26 ALA A CA 6
ATOM 4772 C C . ALA A 1 26 ? 6.210 -4.650 -1.497 1.00 0.00 26 ALA A C 6
ATOM 4773 O O . ALA A 1 26 ? 6.248 -5.848 -1.774 1.00 0.00 26 ALA A O 6
ATOM 4780 N N . GLU A 1 27 ? 5.963 -4.167 -0.288 1.00 0.00 27 GLU A N 6
ATOM 4781 C CA . GLU A 1 27 ? 5.711 -5.054 0.835 1.00 0.00 27 GLU A CA 6
ATOM 4782 C C . GLU A 1 27 ? 4.520 -5.965 0.535 1.00 0.00 27 GLU A C 6
ATOM 4783 O O . GLU A 1 27 ? 4.665 -7.185 0.477 1.00 0.00 27 GLU A O 6
ATOM 4795 N N . LYS A 1 28 ? 3.367 -5.337 0.353 1.00 0.00 28 LYS A N 6
ATOM 4796 C CA . LYS A 1 28 ? 2.151 -6.076 0.061 1.00 0.00 28 LYS A CA 6
ATOM 4797 C C . LYS A 1 28 ? 2.462 -7.185 -0.947 1.00 0.00 28 LYS A C 6
ATOM 4798 O O . LYS A 1 28 ? 2.170 -8.354 -0.699 1.00 0.00 28 LYS A O 6
ATOM 4817 N N . ALA A 1 29 ? 3.051 -6.779 -2.062 1.00 0.00 29 ALA A N 6
ATOM 4818 C CA . ALA A 1 29 ? 3.406 -7.723 -3.108 1.00 0.00 29 ALA A CA 6
ATOM 4819 C C . ALA A 1 29 ? 4.379 -8.760 -2.544 1.00 0.00 29 ALA A C 6
ATOM 4820 O O . ALA A 1 29 ? 4.106 -9.958 -2.582 1.00 0.00 29 ALA A O 6
ATOM 4827 N N . LEU A 1 30 ? 5.496 -8.261 -2.035 1.00 0.00 30 LEU A N 6
ATOM 4828 C CA . LEU A 1 30 ? 6.512 -9.129 -1.464 1.00 0.00 30 LEU A CA 6
ATOM 4829 C C . LEU A 1 30 ? 5.844 -10.147 -0.537 1.00 0.00 30 LEU A C 6
ATOM 4830 O O . LEU A 1 30 ? 6.347 -11.256 -0.362 1.00 0.00 30 LEU A O 6
ATOM 4846 N N . ALA A 1 31 ? 4.721 -9.734 0.032 1.00 0.00 31 ALA A N 6
ATOM 4847 C CA . ALA A 1 31 ? 3.980 -10.596 0.936 1.00 0.00 31 ALA A CA 6
ATOM 4848 C C . ALA A 1 31 ? 3.188 -11.621 0.122 1.00 0.00 31 ALA A C 6
ATOM 4849 O O . ALA A 1 31 ? 3.437 -12.822 0.217 1.00 0.00 31 ALA A O 6
ATOM 4856 N N . LEU A 1 32 ? 2.248 -11.110 -0.660 1.00 0.00 32 LEU A N 6
ATOM 4857 C CA . LEU A 1 32 ? 1.418 -11.966 -1.491 1.00 0.00 32 LEU A CA 6
ATOM 4858 C C . LEU A 1 32 ? 2.293 -13.037 -2.146 1.00 0.00 32 LEU A C 6
ATOM 4859 O O . LEU A 1 32 ? 2.052 -14.231 -1.975 1.00 0.00 32 LEU A O 6
ATOM 4875 N N . THR A 1 33 ? 3.290 -12.571 -2.884 1.00 0.00 33 THR A N 6
ATOM 4876 C CA . THR A 1 33 ? 4.201 -13.473 -3.566 1.00 0.00 33 THR A CA 6
ATOM 4877 C C . THR A 1 33 ? 4.681 -14.569 -2.612 1.00 0.00 33 THR A C 6
ATOM 4878 O O . THR A 1 33 ? 4.625 -15.753 -2.942 1.00 0.00 33 THR A O 6
ATOM 4889 N N . GLY A 1 34 ? 5.141 -14.135 -1.448 1.00 0.00 34 GLY A N 6
ATOM 4890 C CA . GLY A 1 34 ? 5.630 -15.064 -0.443 1.00 0.00 34 GLY A CA 6
ATOM 4891 C C . GLY A 1 34 ? 7.116 -14.835 -0.161 1.00 0.00 34 GLY A C 6
ATOM 4892 O O . GLY A 1 34 ? 7.851 -15.780 0.119 1.00 0.00 34 GLY A O 6
ATOM 4896 N N . ASN A 1 35 ? 7.513 -13.574 -0.244 1.00 0.00 35 ASN A N 6
ATOM 4897 C CA . ASN A 1 35 ? 8.898 -13.208 -0.001 1.00 0.00 35 ASN A CA 6
ATOM 4898 C C . ASN A 1 35 ? 9.816 -14.191 -0.729 1.00 0.00 35 ASN A C 6
ATOM 4899 O O . ASN A 1 35 ? 10.717 -14.770 -0.124 1.00 0.00 35 ASN A O 6
ATOM 4910 N N . GLN A 1 36 ? 9.556 -14.350 -2.019 1.00 0.00 36 GLN A N 6
ATOM 4911 C CA . GLN A 1 36 ? 10.348 -15.253 -2.836 1.00 0.00 36 GLN A CA 6
ATOM 4912 C C . GLN A 1 36 ? 11.519 -14.503 -3.474 1.00 0.00 36 GLN A C 6
ATOM 4913 O O . GLN A 1 36 ? 12.592 -15.073 -3.671 1.00 0.00 36 GLN A O 6
ATOM 4927 N N . GLY A 1 37 ? 11.275 -13.237 -3.778 1.00 0.00 37 GLY A N 6
ATOM 4928 C CA . GLY A 1 37 ? 12.296 -12.404 -4.389 1.00 0.00 37 GLY A CA 6
ATOM 4929 C C . GLY A 1 37 ? 11.677 -11.163 -5.035 1.00 0.00 37 GLY A C 6
ATOM 4930 O O . GLY A 1 37 ? 10.478 -10.922 -4.901 1.00 0.00 37 GLY A O 6
ATOM 4934 N N . ILE A 1 38 ? 12.522 -10.407 -5.721 1.00 0.00 38 ILE A N 6
ATOM 4935 C CA . ILE A 1 38 ? 12.072 -9.197 -6.388 1.00 0.00 38 ILE A CA 6
ATOM 4936 C C . ILE A 1 38 ? 11.329 -9.573 -7.671 1.00 0.00 38 ILE A C 6
ATOM 4937 O O . ILE A 1 38 ? 10.143 -9.278 -7.815 1.00 0.00 38 ILE A O 6
ATOM 4953 N N . GLU A 1 39 ? 12.056 -10.219 -8.571 1.00 0.00 39 GLU A N 6
ATOM 4954 C CA . GLU A 1 39 ? 11.480 -10.639 -9.837 1.00 0.00 39 GLU A CA 6
ATOM 4955 C C . GLU A 1 39 ? 10.042 -11.121 -9.632 1.00 0.00 39 GLU A C 6
ATOM 4956 O O . GLU A 1 39 ? 9.112 -10.584 -10.231 1.00 0.00 39 GLU A O 6
ATOM 4968 N N . ALA A 1 40 ? 9.906 -12.130 -8.784 1.00 0.00 40 ALA A N 6
ATOM 4969 C CA . ALA A 1 40 ? 8.598 -12.691 -8.493 1.00 0.00 40 ALA A CA 6
ATOM 4970 C C . ALA A 1 40 ? 7.649 -11.569 -8.067 1.00 0.00 40 ALA A C 6
ATOM 4971 O O . ALA A 1 40 ? 6.514 -11.500 -8.534 1.00 0.00 40 ALA A O 6
ATOM 4978 N N . ALA A 1 41 ? 8.151 -10.718 -7.184 1.00 0.00 41 ALA A N 6
ATOM 4979 C CA . ALA A 1 41 ? 7.362 -9.602 -6.689 1.00 0.00 41 ALA A CA 6
ATOM 4980 C C . ALA A 1 41 ? 6.913 -8.738 -7.869 1.00 0.00 41 ALA A C 6
ATOM 4981 O O . ALA A 1 41 ? 5.722 -8.657 -8.166 1.00 0.00 41 ALA A O 6
ATOM 4988 N N . MET A 1 42 ? 7.890 -8.114 -8.511 1.00 0.00 42 MET A N 6
ATOM 4989 C CA . MET A 1 42 ? 7.610 -7.259 -9.652 1.00 0.00 42 MET A CA 6
ATOM 4990 C C . MET A 1 42 ? 6.506 -7.856 -10.527 1.00 0.00 42 MET A C 6
ATOM 4991 O O . MET A 1 42 ? 5.563 -7.162 -10.903 1.00 0.00 42 MET A O 6
ATOM 5005 N N . ASP A 1 43 ? 6.660 -9.138 -10.825 1.00 0.00 43 ASP A N 6
ATOM 5006 C CA . ASP A 1 43 ? 5.688 -9.836 -11.649 1.00 0.00 43 ASP A CA 6
ATOM 5007 C C . ASP A 1 43 ? 4.279 -9.521 -11.144 1.00 0.00 43 ASP A C 6
ATOM 5008 O O . ASP A 1 43 ? 3.396 -9.181 -11.930 1.00 0.00 43 ASP A O 6
ATOM 5017 N N . TRP A 1 44 ? 4.111 -9.646 -9.836 1.00 0.00 44 TRP A N 6
ATOM 5018 C CA . TRP A 1 44 ? 2.824 -9.379 -9.217 1.00 0.00 44 TRP A CA 6
ATOM 5019 C C . TRP A 1 44 ? 2.391 -7.967 -9.618 1.00 0.00 44 TRP A C 6
ATOM 5020 O O . TRP A 1 44 ? 1.394 -7.795 -10.318 1.00 0.00 44 TRP A O 6
ATOM 5041 N N . LEU A 1 45 ? 3.161 -6.993 -9.155 1.00 0.00 45 LEU A N 6
ATOM 5042 C CA . LEU A 1 45 ? 2.869 -5.602 -9.456 1.00 0.00 45 LEU A CA 6
ATOM 5043 C C . LEU A 1 45 ? 2.561 -5.461 -10.948 1.00 0.00 45 LEU A C 6
ATOM 5044 O O . LEU A 1 45 ? 1.506 -4.952 -11.323 1.00 0.00 45 LEU A O 6
ATOM 5060 N N . MET A 1 46 ? 3.502 -5.922 -11.760 1.00 0.00 46 MET A N 6
ATOM 5061 C CA . MET A 1 46 ? 3.344 -5.853 -13.203 1.00 0.00 46 MET A CA 6
ATOM 5062 C C . MET A 1 46 ? 1.999 -6.441 -13.636 1.00 0.00 46 MET A C 6
ATOM 5063 O O . MET A 1 46 ? 1.211 -5.771 -14.302 1.00 0.00 46 MET A O 6
ATOM 5077 N N . GLU A 1 47 ? 1.779 -7.685 -13.240 1.00 0.00 47 GLU A N 6
ATOM 5078 C CA . GLU A 1 47 ? 0.543 -8.371 -13.579 1.00 0.00 47 GLU A CA 6
ATOM 5079 C C . GLU A 1 47 ? -0.643 -7.702 -12.880 1.00 0.00 47 GLU A C 6
ATOM 5080 O O . GLU A 1 47 ? -1.796 -7.956 -13.228 1.00 0.00 47 GLU A O 6
ATOM 5092 N N . HIS A 1 48 ? -0.320 -6.862 -11.908 1.00 0.00 48 HIS A N 6
ATOM 5093 C CA . HIS A 1 48 ? -1.344 -6.155 -11.158 1.00 0.00 48 HIS A CA 6
ATOM 5094 C C . HIS A 1 48 ? -1.405 -4.698 -11.620 1.00 0.00 48 HIS A C 6
ATOM 5095 O O . HIS A 1 48 ? -1.991 -3.853 -10.945 1.00 0.00 48 HIS A O 6
ATOM 5109 N N . GLU A 1 49 ? -0.792 -4.448 -12.768 1.00 0.00 49 GLU A N 6
ATOM 5110 C CA . GLU A 1 49 ? -0.769 -3.108 -13.327 1.00 0.00 49 GLU A CA 6
ATOM 5111 C C . GLU A 1 49 ? -2.189 -2.546 -13.418 1.00 0.00 49 GLU A C 6
ATOM 5112 O O . GLU A 1 49 ? -2.382 -1.331 -13.407 1.00 0.00 49 GLU A O 6
ATOM 5124 N N . ASP A 1 50 ? -3.147 -3.457 -13.505 1.00 0.00 50 ASP A N 6
ATOM 5125 C CA . ASP A 1 50 ? -4.544 -3.067 -13.598 1.00 0.00 50 ASP A CA 6
ATOM 5126 C C . ASP A 1 50 ? -5.219 -3.281 -12.242 1.00 0.00 50 ASP A C 6
ATOM 5127 O O . ASP A 1 50 ? -6.433 -3.467 -12.171 1.00 0.00 50 ASP A O 6
ATOM 5136 N N . ASP A 1 51 ? -4.403 -3.248 -11.198 1.00 0.00 51 ASP A N 6
ATOM 5137 C CA . ASP A 1 51 ? -4.907 -3.437 -9.848 1.00 0.00 51 ASP A CA 6
ATOM 5138 C C . ASP A 1 51 ? -6.068 -2.471 -9.602 1.00 0.00 51 ASP A C 6
ATOM 5139 O O . ASP A 1 51 ? -6.005 -1.306 -9.994 1.00 0.00 51 ASP A O 6
ATOM 5148 N N . PRO A 1 52 ? -7.128 -3.004 -8.938 1.00 0.00 52 PRO A N 6
ATOM 5149 C CA . PRO A 1 52 ? -8.301 -2.202 -8.635 1.00 0.00 52 PRO A CA 6
ATOM 5150 C C . PRO A 1 52 ? -8.022 -1.235 -7.483 1.00 0.00 52 PRO A C 6
ATOM 5151 O O . PRO A 1 52 ? -8.363 -0.055 -7.562 1.00 0.00 52 PRO A O 6
ATOM 5162 N N . ASP A 1 53 ? -7.404 -1.769 -6.440 1.00 0.00 53 ASP A N 6
ATOM 5163 C CA . ASP A 1 53 ? -7.075 -0.968 -5.274 1.00 0.00 53 ASP A CA 6
ATOM 5164 C C . ASP A 1 53 ? -5.803 -1.518 -4.626 1.00 0.00 53 ASP A C 6
ATOM 5165 O O . ASP A 1 53 ? -5.865 -2.181 -3.592 1.00 0.00 53 ASP A O 6
ATOM 5174 N N . VAL A 1 54 ? -4.678 -1.221 -5.260 1.00 0.00 54 VAL A N 6
ATOM 5175 C CA . VAL A 1 54 ? -3.393 -1.677 -4.758 1.00 0.00 54 VAL A CA 6
ATOM 5176 C C . VAL A 1 54 ? -2.990 -0.825 -3.553 1.00 0.00 54 VAL A C 6
ATOM 5177 O O . VAL A 1 54 ? -2.198 -1.259 -2.718 1.00 0.00 54 VAL A O 6
ATOM 5190 N N . ASP A 1 55 ? -3.554 0.373 -3.500 1.00 0.00 55 ASP A N 6
ATOM 5191 C CA . ASP A 1 55 ? -3.263 1.289 -2.410 1.00 0.00 55 ASP A CA 6
ATOM 5192 C C . ASP A 1 55 ? -4.492 2.160 -2.140 1.00 0.00 55 ASP A C 6
ATOM 5193 O O . ASP A 1 55 ? -4.458 3.371 -2.353 1.00 0.00 55 ASP A O 6
ATOM 5202 N N . GLU A 1 56 ? -5.548 1.509 -1.674 1.00 0.00 56 GLU A N 6
ATOM 5203 C CA . GLU A 1 56 ? -6.785 2.208 -1.373 1.00 0.00 56 GLU A CA 6
ATOM 5204 C C . GLU A 1 56 ? -6.496 3.471 -0.559 1.00 0.00 56 GLU A C 6
ATOM 5205 O O . GLU A 1 56 ? -5.479 3.552 0.128 1.00 0.00 56 GLU A O 6
ATOM 5217 N N . PRO A 1 57 ? -7.434 4.450 -0.665 1.00 0.00 57 PRO A N 6
ATOM 5218 C CA . PRO A 1 57 ? -7.290 5.705 0.053 1.00 0.00 57 PRO A CA 6
ATOM 5219 C C . PRO A 1 57 ? -7.597 5.524 1.541 1.00 0.00 57 PRO A C 6
ATOM 5220 O O . PRO A 1 57 ? -8.691 5.095 1.904 1.00 0.00 57 PRO A O 6
ATOM 5231 N N . LEU A 1 58 ? -6.613 5.861 2.361 1.00 0.00 58 LEU A N 6
ATOM 5232 C CA . LEU A 1 58 ? -6.764 5.741 3.801 1.00 0.00 58 LEU A CA 6
ATOM 5233 C C . LEU A 1 58 ? -6.449 7.087 4.457 1.00 0.00 58 LEU A C 6
ATOM 5234 O O . LEU A 1 58 ? -6.375 7.183 5.681 1.00 0.00 58 LEU A O 6
ATOM 5250 N N . SER A 1 59 ? -6.272 8.093 3.613 1.00 0.00 59 SER A N 6
ATOM 5251 C CA . SER A 1 59 ? -5.966 9.429 4.095 1.00 0.00 59 SER A CA 6
ATOM 5252 C C . SER A 1 59 ? -6.524 10.475 3.127 1.00 0.00 59 SER A C 6
ATOM 5253 O O . SER A 1 59 ? -5.882 10.812 2.134 1.00 0.00 59 SER A O 6
ATOM 5261 N N . GLY A 1 60 ? -7.714 10.960 3.452 1.00 0.00 60 GLY A N 6
ATOM 5262 C CA . GLY A 1 60 ? -8.366 11.960 2.624 1.00 0.00 60 GLY A CA 6
ATOM 5263 C C . GLY A 1 60 ? -8.921 11.334 1.343 1.00 0.00 60 GLY A C 6
ATOM 5264 O O . GLY A 1 60 ? -8.501 10.249 0.945 1.00 0.00 60 GLY A O 6
ATOM 5268 N N . PRO A 1 61 ? -9.883 12.065 0.717 1.00 0.00 61 PRO A N 6
ATOM 5269 C CA . PRO A 1 61 ? -10.500 11.593 -0.511 1.00 0.00 61 PRO A CA 6
ATOM 5270 C C . PRO A 1 61 ? -9.552 11.758 -1.700 1.00 0.00 61 PRO A C 6
ATOM 5271 O O . PRO A 1 61 ? -9.367 10.829 -2.485 1.00 0.00 61 PRO A O 6
ATOM 5282 N N . SER A 1 62 ? -8.976 12.947 -1.796 1.00 0.00 62 SER A N 6
ATOM 5283 C CA . SER A 1 62 ? -8.051 13.246 -2.876 1.00 0.00 62 SER A CA 6
ATOM 5284 C C . SER A 1 62 ? -6.700 12.580 -2.608 1.00 0.00 62 SER A C 6
ATOM 5285 O O . SER A 1 62 ? -6.147 12.708 -1.517 1.00 0.00 62 SER A O 6
ATOM 5293 N N . SER A 1 63 ? -6.209 11.883 -3.622 1.00 0.00 63 SER A N 6
ATOM 5294 C CA . SER A 1 63 ? -4.933 11.197 -3.509 1.00 0.00 63 SER A CA 6
ATOM 5295 C C . SER A 1 63 ? -3.848 12.178 -3.061 1.00 0.00 63 SER A C 6
ATOM 5296 O O . SER A 1 63 ? -3.844 13.336 -3.477 1.00 0.00 63 SER A O 6
ATOM 5304 N N . GLY A 1 64 ? -2.955 11.680 -2.219 1.00 0.00 64 GLY A N 6
ATOM 5305 C CA . GLY A 1 64 ? -1.868 12.498 -1.710 1.00 0.00 64 GLY A CA 6
ATOM 5306 C C . GLY A 1 64 ? -2.355 13.423 -0.592 1.00 0.00 64 GLY A C 6
ATOM 5307 O O . GLY A 1 64 ? -2.170 13.127 0.587 1.00 0.00 64 GLY A O 6
ATOM 5311 N N . GLY A 1 1 ? 21.862 -12.294 2.762 1.00 0.00 1 GLY A N 7
ATOM 5312 C CA . GLY A 1 1 ? 21.509 -13.366 1.847 1.00 0.00 1 GLY A CA 7
ATOM 5313 C C . GLY A 1 1 ? 22.667 -13.680 0.898 1.00 0.00 1 GLY A C 7
ATOM 5314 O O . GLY A 1 1 ? 22.679 -13.226 -0.245 1.00 0.00 1 GLY A O 7
ATOM 5318 N N . SER A 1 2 ? 23.613 -14.456 1.407 1.00 0.00 2 SER A N 7
ATOM 5319 C CA . SER A 1 2 ? 24.773 -14.837 0.619 1.00 0.00 2 SER A CA 7
ATOM 5320 C C . SER A 1 2 ? 25.550 -13.589 0.195 1.00 0.00 2 SER A C 7
ATOM 5321 O O . SER A 1 2 ? 25.062 -12.470 0.342 1.00 0.00 2 SER A O 7
ATOM 5329 N N . SER A 1 3 ? 26.747 -13.824 -0.322 1.00 0.00 3 SER A N 7
ATOM 5330 C CA . SER A 1 3 ? 27.597 -12.733 -0.768 1.00 0.00 3 SER A CA 7
ATOM 5331 C C . SER A 1 3 ? 26.764 -11.695 -1.522 1.00 0.00 3 SER A C 7
ATOM 5332 O O . SER A 1 3 ? 25.906 -12.050 -2.329 1.00 0.00 3 SER A O 7
ATOM 5340 N N . GLY A 1 4 ? 27.045 -10.433 -1.232 1.00 0.00 4 GLY A N 7
ATOM 5341 C CA . GLY A 1 4 ? 26.332 -9.341 -1.873 1.00 0.00 4 GLY A CA 7
ATOM 5342 C C . GLY A 1 4 ? 27.304 -8.376 -2.554 1.00 0.00 4 GLY A C 7
ATOM 5343 O O . GLY A 1 4 ? 27.473 -8.416 -3.771 1.00 0.00 4 GLY A O 7
ATOM 5347 N N . SER A 1 5 ? 27.918 -7.531 -1.738 1.00 0.00 5 SER A N 7
ATOM 5348 C CA . SER A 1 5 ? 28.869 -6.558 -2.246 1.00 0.00 5 SER A CA 7
ATOM 5349 C C . SER A 1 5 ? 28.345 -5.944 -3.546 1.00 0.00 5 SER A C 7
ATOM 5350 O O . SER A 1 5 ? 28.768 -6.331 -4.634 1.00 0.00 5 SER A O 7
ATOM 5358 N N . SER A 1 6 ? 27.432 -4.997 -3.390 1.00 0.00 6 SER A N 7
ATOM 5359 C CA . SER A 1 6 ? 26.846 -4.325 -4.538 1.00 0.00 6 SER A CA 7
ATOM 5360 C C . SER A 1 6 ? 26.570 -2.859 -4.202 1.00 0.00 6 SER A C 7
ATOM 5361 O O . SER A 1 6 ? 26.649 -2.458 -3.041 1.00 0.00 6 SER A O 7
ATOM 5369 N N . GLY A 1 7 ? 26.252 -2.097 -5.238 1.00 0.00 7 GLY A N 7
ATOM 5370 C CA . GLY A 1 7 ? 25.964 -0.683 -5.067 1.00 0.00 7 GLY A CA 7
ATOM 5371 C C . GLY A 1 7 ? 25.064 -0.449 -3.852 1.00 0.00 7 GLY A C 7
ATOM 5372 O O . GLY A 1 7 ? 25.537 -0.030 -2.797 1.00 0.00 7 GLY A O 7
ATOM 5376 N N . ALA A 1 8 ? 23.783 -0.731 -4.041 1.00 0.00 8 ALA A N 7
ATOM 5377 C CA . ALA A 1 8 ? 22.813 -0.557 -2.974 1.00 0.00 8 ALA A CA 7
ATOM 5378 C C . ALA A 1 8 ? 21.781 -1.685 -3.040 1.00 0.00 8 ALA A C 7
ATOM 5379 O O . ALA A 1 8 ? 21.042 -1.799 -4.016 1.00 0.00 8 ALA A O 7
ATOM 5386 N N . GLU A 1 9 ? 21.765 -2.491 -1.988 1.00 0.00 9 GLU A N 7
ATOM 5387 C CA . GLU A 1 9 ? 20.836 -3.606 -1.914 1.00 0.00 9 GLU A CA 7
ATOM 5388 C C . GLU A 1 9 ? 20.565 -3.975 -0.454 1.00 0.00 9 GLU A C 7
ATOM 5389 O O . GLU A 1 9 ? 21.238 -4.840 0.106 1.00 0.00 9 GLU A O 7
ATOM 5401 N N . LEU A 1 10 ? 19.579 -3.302 0.121 1.00 0.00 10 LEU A N 7
ATOM 5402 C CA . LEU A 1 10 ? 19.212 -3.549 1.505 1.00 0.00 10 LEU A CA 7
ATOM 5403 C C . LEU A 1 10 ? 18.529 -4.914 1.611 1.00 0.00 10 LEU A C 7
ATOM 5404 O O . LEU A 1 10 ? 19.050 -5.824 2.253 1.00 0.00 10 LEU A O 7
ATOM 5420 N N . THR A 1 11 ? 17.373 -5.013 0.971 1.00 0.00 11 THR A N 7
ATOM 5421 C CA . THR A 1 11 ? 16.614 -6.252 0.985 1.00 0.00 11 THR A CA 7
ATOM 5422 C C . THR A 1 11 ? 15.685 -6.322 -0.228 1.00 0.00 11 THR A C 7
ATOM 5423 O O . THR A 1 11 ? 15.690 -5.426 -1.071 1.00 0.00 11 THR A O 7
ATOM 5434 N N . ALA A 1 12 ? 14.909 -7.395 -0.278 1.00 0.00 12 ALA A N 7
ATOM 5435 C CA . ALA A 1 12 ? 13.976 -7.594 -1.374 1.00 0.00 12 ALA A CA 7
ATOM 5436 C C . ALA A 1 12 ? 12.950 -6.459 -1.377 1.00 0.00 12 ALA A C 7
ATOM 5437 O O . ALA A 1 12 ? 12.612 -5.925 -2.432 1.00 0.00 12 ALA A O 7
ATOM 5444 N N . LEU A 1 13 ? 12.483 -6.123 -0.183 1.00 0.00 13 LEU A N 7
ATOM 5445 C CA . LEU A 1 13 ? 11.502 -5.061 -0.034 1.00 0.00 13 LEU A CA 7
ATOM 5446 C C . LEU A 1 13 ? 12.150 -3.722 -0.391 1.00 0.00 13 LEU A C 7
ATOM 5447 O O . LEU A 1 13 ? 11.823 -3.123 -1.415 1.00 0.00 13 LEU A O 7
ATOM 5463 N N . GLU A 1 14 ? 13.055 -3.290 0.475 1.00 0.00 14 GLU A N 7
ATOM 5464 C CA . GLU A 1 14 ? 13.751 -2.031 0.264 1.00 0.00 14 GLU A CA 7
ATOM 5465 C C . GLU A 1 14 ? 14.145 -1.882 -1.207 1.00 0.00 14 GLU A C 7
ATOM 5466 O O . GLU A 1 14 ? 13.940 -0.827 -1.804 1.00 0.00 14 GLU A O 7
ATOM 5478 N N . SER A 1 15 ? 14.703 -2.955 -1.749 1.00 0.00 15 SER A N 7
ATOM 5479 C CA . SER A 1 15 ? 15.127 -2.957 -3.139 1.00 0.00 15 SER A CA 7
ATOM 5480 C C . SER A 1 15 ? 14.020 -2.382 -4.024 1.00 0.00 15 SER A C 7
ATOM 5481 O O . SER A 1 15 ? 14.253 -1.445 -4.786 1.00 0.00 15 SER A O 7
ATOM 5489 N N . LEU A 1 16 ? 12.839 -2.968 -3.895 1.00 0.00 16 LEU A N 7
ATOM 5490 C CA . LEU A 1 16 ? 11.695 -2.527 -4.674 1.00 0.00 16 LEU A CA 7
ATOM 5491 C C . LEU A 1 16 ? 11.406 -1.057 -4.360 1.00 0.00 16 LEU A C 7
ATOM 5492 O O . LEU A 1 16 ? 10.989 -0.302 -5.237 1.00 0.00 16 LEU A O 7
ATOM 5508 N N . ILE A 1 17 ? 11.640 -0.696 -3.107 1.00 0.00 17 ILE A N 7
ATOM 5509 C CA . ILE A 1 17 ? 11.410 0.669 -2.667 1.00 0.00 17 ILE A CA 7
ATOM 5510 C C . ILE A 1 17 ? 12.438 1.592 -3.323 1.00 0.00 17 ILE A C 7
ATOM 5511 O O . ILE A 1 17 ? 12.193 2.787 -3.481 1.00 0.00 17 ILE A O 7
ATOM 5527 N N . GLU A 1 18 ? 13.567 1.003 -3.688 1.00 0.00 18 GLU A N 7
ATOM 5528 C CA . GLU A 1 18 ? 14.633 1.758 -4.324 1.00 0.00 18 GLU A CA 7
ATOM 5529 C C . GLU A 1 18 ? 14.371 1.885 -5.826 1.00 0.00 18 GLU A C 7
ATOM 5530 O O . GLU A 1 18 ? 15.055 2.638 -6.518 1.00 0.00 18 GLU A O 7
ATOM 5542 N N . MET A 1 19 ? 13.379 1.137 -6.287 1.00 0.00 19 MET A N 7
ATOM 5543 C CA . MET A 1 19 ? 13.017 1.157 -7.694 1.00 0.00 19 MET A CA 7
ATOM 5544 C C . MET A 1 19 ? 12.020 2.279 -7.988 1.00 0.00 19 MET A C 7
ATOM 5545 O O . MET A 1 19 ? 11.721 2.560 -9.148 1.00 0.00 19 MET A O 7
ATOM 5559 N N . GLY A 1 20 ? 11.533 2.891 -6.918 1.00 0.00 20 GLY A N 7
ATOM 5560 C CA . GLY A 1 20 ? 10.576 3.976 -7.047 1.00 0.00 20 GLY A CA 7
ATOM 5561 C C . GLY A 1 20 ? 9.186 3.539 -6.582 1.00 0.00 20 GLY A C 7
ATOM 5562 O O . GLY A 1 20 ? 8.314 4.375 -6.350 1.00 0.00 20 GLY A O 7
ATOM 5566 N N . PHE A 1 21 ? 9.022 2.230 -6.460 1.00 0.00 21 PHE A N 7
ATOM 5567 C CA . PHE A 1 21 ? 7.752 1.672 -6.027 1.00 0.00 21 PHE A CA 7
ATOM 5568 C C . PHE A 1 21 ? 7.446 2.065 -4.580 1.00 0.00 21 PHE A C 7
ATOM 5569 O O . PHE A 1 21 ? 8.359 2.288 -3.787 1.00 0.00 21 PHE A O 7
ATOM 5586 N N . PRO A 1 22 ? 6.123 2.140 -4.273 1.00 0.00 22 PRO A N 7
ATOM 5587 C CA . PRO A 1 22 ? 5.685 2.502 -2.935 1.00 0.00 22 PRO A CA 7
ATOM 5588 C C . PRO A 1 22 ? 5.881 1.339 -1.960 1.00 0.00 22 PRO A C 7
ATOM 5589 O O . PRO A 1 22 ? 5.701 0.179 -2.328 1.00 0.00 22 PRO A O 7
ATOM 5600 N N . ARG A 1 23 ? 6.249 1.690 -0.737 1.00 0.00 23 ARG A N 7
ATOM 5601 C CA . ARG A 1 23 ? 6.471 0.691 0.294 1.00 0.00 23 ARG A CA 7
ATOM 5602 C C . ARG A 1 23 ? 5.343 -0.343 0.284 1.00 0.00 23 ARG A C 7
ATOM 5603 O O . ARG A 1 23 ? 5.583 -1.527 0.056 1.00 0.00 23 ARG A O 7
ATOM 5624 N N . GLY A 1 24 ? 4.136 0.144 0.534 1.00 0.00 24 GLY A N 7
ATOM 5625 C CA . GLY A 1 24 ? 2.970 -0.722 0.557 1.00 0.00 24 GLY A CA 7
ATOM 5626 C C . GLY A 1 24 ? 3.061 -1.794 -0.531 1.00 0.00 24 GLY A C 7
ATOM 5627 O O . GLY A 1 24 ? 3.204 -2.978 -0.231 1.00 0.00 24 GLY A O 7
ATOM 5631 N N . ARG A 1 25 ? 2.975 -1.339 -1.773 1.00 0.00 25 ARG A N 7
ATOM 5632 C CA . ARG A 1 25 ? 3.047 -2.244 -2.908 1.00 0.00 25 ARG A CA 7
ATOM 5633 C C . ARG A 1 25 ? 4.203 -3.229 -2.729 1.00 0.00 25 ARG A C 7
ATOM 5634 O O . ARG A 1 25 ? 3.985 -4.433 -2.605 1.00 0.00 25 ARG A O 7
ATOM 5655 N N . ALA A 1 26 ? 5.410 -2.681 -2.723 1.00 0.00 26 ALA A N 7
ATOM 5656 C CA . ALA A 1 26 ? 6.601 -3.497 -2.561 1.00 0.00 26 ALA A CA 7
ATOM 5657 C C . ALA A 1 26 ? 6.334 -4.582 -1.517 1.00 0.00 26 ALA A C 7
ATOM 5658 O O . ALA A 1 26 ? 6.688 -5.743 -1.717 1.00 0.00 26 ALA A O 7
ATOM 5665 N N . GLU A 1 27 ? 5.711 -4.166 -0.424 1.00 0.00 27 GLU A N 7
ATOM 5666 C CA . GLU A 1 27 ? 5.392 -5.088 0.653 1.00 0.00 27 GLU A CA 7
ATOM 5667 C C . GLU A 1 27 ? 4.335 -6.095 0.193 1.00 0.00 27 GLU A C 7
ATOM 5668 O O . GLU A 1 27 ? 4.478 -7.296 0.418 1.00 0.00 27 GLU A O 7
ATOM 5680 N N . LYS A 1 28 ? 3.298 -5.568 -0.442 1.00 0.00 28 LYS A N 7
ATOM 5681 C CA . LYS A 1 28 ? 2.218 -6.406 -0.934 1.00 0.00 28 LYS A CA 7
ATOM 5682 C C . LYS A 1 28 ? 2.792 -7.476 -1.865 1.00 0.00 28 LYS A C 7
ATOM 5683 O O . LYS A 1 28 ? 2.702 -8.669 -1.575 1.00 0.00 28 LYS A O 7
ATOM 5702 N N . ALA A 1 29 ? 3.371 -7.012 -2.963 1.00 0.00 29 ALA A N 7
ATOM 5703 C CA . ALA A 1 29 ? 3.960 -7.915 -3.937 1.00 0.00 29 ALA A CA 7
ATOM 5704 C C . ALA A 1 29 ? 4.774 -8.985 -3.207 1.00 0.00 29 ALA A C 7
ATOM 5705 O O . ALA A 1 29 ? 4.476 -10.174 -3.308 1.00 0.00 29 ALA A O 7
ATOM 5712 N N . LEU A 1 30 ? 5.788 -8.524 -2.489 1.00 0.00 30 LEU A N 7
ATOM 5713 C CA . LEU A 1 30 ? 6.648 -9.427 -1.742 1.00 0.00 30 LEU A CA 7
ATOM 5714 C C . LEU A 1 30 ? 5.784 -10.365 -0.897 1.00 0.00 30 LEU A C 7
ATOM 5715 O O . LEU A 1 30 ? 5.774 -11.574 -1.120 1.00 0.00 30 LEU A O 7
ATOM 5731 N N . ALA A 1 31 ? 5.080 -9.771 0.056 1.00 0.00 31 ALA A N 7
ATOM 5732 C CA . ALA A 1 31 ? 4.215 -10.538 0.936 1.00 0.00 31 ALA A CA 7
ATOM 5733 C C . ALA A 1 31 ? 3.415 -11.545 0.106 1.00 0.00 31 ALA A C 7
ATOM 5734 O O . ALA A 1 31 ? 3.554 -12.754 0.288 1.00 0.00 31 ALA A O 7
ATOM 5741 N N . LEU A 1 32 ? 2.595 -11.010 -0.786 1.00 0.00 32 LEU A N 7
ATOM 5742 C CA . LEU A 1 32 ? 1.773 -11.847 -1.644 1.00 0.00 32 LEU A CA 7
ATOM 5743 C C . LEU A 1 32 ? 2.626 -12.985 -2.207 1.00 0.00 32 LEU A C 7
ATOM 5744 O O . LEU A 1 32 ? 2.188 -14.134 -2.243 1.00 0.00 32 LEU A O 7
ATOM 5760 N N . THR A 1 33 ? 3.828 -12.627 -2.632 1.00 0.00 33 THR A N 7
ATOM 5761 C CA . THR A 1 33 ? 4.746 -13.604 -3.192 1.00 0.00 33 THR A CA 7
ATOM 5762 C C . THR A 1 33 ? 5.615 -14.212 -2.089 1.00 0.00 33 THR A C 7
ATOM 5763 O O . THR A 1 33 ? 6.782 -14.529 -2.316 1.00 0.00 33 THR A O 7
ATOM 5774 N N . GLY A 1 34 ? 5.013 -14.358 -0.918 1.00 0.00 34 GLY A N 7
ATOM 5775 C CA . GLY A 1 34 ? 5.717 -14.922 0.221 1.00 0.00 34 GLY A CA 7
ATOM 5776 C C . GLY A 1 34 ? 7.187 -14.499 0.221 1.00 0.00 34 GLY A C 7
ATOM 5777 O O . GLY A 1 34 ? 8.070 -15.305 0.511 1.00 0.00 34 GLY A O 7
ATOM 5781 N N . ASN A 1 35 ? 7.406 -13.234 -0.106 1.00 0.00 35 ASN A N 7
ATOM 5782 C CA . ASN A 1 35 ? 8.754 -12.693 -0.147 1.00 0.00 35 ASN A CA 7
ATOM 5783 C C . ASN A 1 35 ? 9.674 -13.682 -0.865 1.00 0.00 35 ASN A C 7
ATOM 5784 O O . ASN A 1 35 ? 10.583 -14.243 -0.256 1.00 0.00 35 ASN A O 7
ATOM 5795 N N . GLN A 1 36 ? 9.405 -13.866 -2.150 1.00 0.00 36 GLN A N 7
ATOM 5796 C CA . GLN A 1 36 ? 10.198 -14.778 -2.957 1.00 0.00 36 GLN A CA 7
ATOM 5797 C C . GLN A 1 36 ? 11.444 -14.069 -3.489 1.00 0.00 36 GLN A C 7
ATOM 5798 O O . GLN A 1 36 ? 12.546 -14.613 -3.428 1.00 0.00 36 GLN A O 7
ATOM 5812 N N . GLY A 1 37 ? 11.229 -12.865 -3.999 1.00 0.00 37 GLY A N 7
ATOM 5813 C CA . GLY A 1 37 ? 12.322 -12.076 -4.542 1.00 0.00 37 GLY A CA 7
ATOM 5814 C C . GLY A 1 37 ? 11.798 -10.811 -5.227 1.00 0.00 37 GLY A C 7
ATOM 5815 O O . GLY A 1 37 ? 10.642 -10.434 -5.041 1.00 0.00 37 GLY A O 7
ATOM 5819 N N . ILE A 1 38 ? 12.674 -10.191 -6.004 1.00 0.00 38 ILE A N 7
ATOM 5820 C CA . ILE A 1 38 ? 12.314 -8.978 -6.717 1.00 0.00 38 ILE A CA 7
ATOM 5821 C C . ILE A 1 38 ? 11.415 -9.335 -7.902 1.00 0.00 38 ILE A C 7
ATOM 5822 O O . ILE A 1 38 ? 10.328 -8.779 -8.051 1.00 0.00 38 ILE A O 7
ATOM 5838 N N . GLU A 1 39 ? 11.903 -10.260 -8.715 1.00 0.00 39 GLU A N 7
ATOM 5839 C CA . GLU A 1 39 ? 11.158 -10.698 -9.883 1.00 0.00 39 GLU A CA 7
ATOM 5840 C C . GLU A 1 39 ? 9.747 -11.132 -9.481 1.00 0.00 39 GLU A C 7
ATOM 5841 O O . GLU A 1 39 ? 8.767 -10.481 -9.839 1.00 0.00 39 GLU A O 7
ATOM 5853 N N . ALA A 1 40 ? 9.689 -12.230 -8.741 1.00 0.00 40 ALA A N 7
ATOM 5854 C CA . ALA A 1 40 ? 8.414 -12.759 -8.286 1.00 0.00 40 ALA A CA 7
ATOM 5855 C C . ALA A 1 40 ? 7.504 -11.600 -7.875 1.00 0.00 40 ALA A C 7
ATOM 5856 O O . ALA A 1 40 ? 6.330 -11.569 -8.242 1.00 0.00 40 ALA A O 7
ATOM 5863 N N . ALA A 1 41 ? 8.079 -10.676 -7.120 1.00 0.00 41 ALA A N 7
ATOM 5864 C CA . ALA A 1 41 ? 7.334 -9.518 -6.656 1.00 0.00 41 ALA A CA 7
ATOM 5865 C C . ALA A 1 41 ? 6.819 -8.732 -7.863 1.00 0.00 41 ALA A C 7
ATOM 5866 O O . ALA A 1 41 ? 5.610 -8.611 -8.059 1.00 0.00 41 ALA A O 7
ATOM 5873 N N . MET A 1 42 ? 7.761 -8.217 -8.639 1.00 0.00 42 MET A N 7
ATOM 5874 C CA . MET A 1 42 ? 7.417 -7.445 -9.821 1.00 0.00 42 MET A CA 7
ATOM 5875 C C . MET A 1 42 ? 6.173 -8.016 -10.506 1.00 0.00 42 MET A C 7
ATOM 5876 O O . MET A 1 42 ? 5.269 -7.270 -10.881 1.00 0.00 42 MET A O 7
ATOM 5890 N N . ASP A 1 43 ? 6.168 -9.333 -10.649 1.00 0.00 43 ASP A N 7
ATOM 5891 C CA . ASP A 1 43 ? 5.050 -10.012 -11.283 1.00 0.00 43 ASP A CA 7
ATOM 5892 C C . ASP A 1 43 ? 3.738 -9.452 -10.729 1.00 0.00 43 ASP A C 7
ATOM 5893 O O . ASP A 1 43 ? 2.912 -8.939 -11.482 1.00 0.00 43 ASP A O 7
ATOM 5902 N N . TRP A 1 44 ? 3.588 -9.569 -9.418 1.00 0.00 44 TRP A N 7
ATOM 5903 C CA . TRP A 1 44 ? 2.391 -9.080 -8.755 1.00 0.00 44 TRP A CA 7
ATOM 5904 C C . TRP A 1 44 ? 2.166 -7.631 -9.193 1.00 0.00 44 TRP A C 7
ATOM 5905 O O . TRP A 1 44 ? 1.163 -7.322 -9.834 1.00 0.00 44 TRP A O 7
ATOM 5926 N N . LEU A 1 45 ? 3.116 -6.782 -8.829 1.00 0.00 45 LEU A N 7
ATOM 5927 C CA . LEU A 1 45 ? 3.034 -5.374 -9.177 1.00 0.00 45 LEU A CA 7
ATOM 5928 C C . LEU A 1 45 ? 2.523 -5.236 -10.612 1.00 0.00 45 LEU A C 7
ATOM 5929 O O . LEU A 1 45 ? 1.483 -4.623 -10.849 1.00 0.00 45 LEU A O 7
ATOM 5945 N N . MET A 1 46 ? 3.278 -5.816 -11.534 1.00 0.00 46 MET A N 7
ATOM 5946 C CA . MET A 1 46 ? 2.915 -5.766 -12.940 1.00 0.00 46 MET A CA 7
ATOM 5947 C C . MET A 1 46 ? 1.475 -6.238 -13.151 1.00 0.00 46 MET A C 7
ATOM 5948 O O . MET A 1 46 ? 0.691 -5.571 -13.824 1.00 0.00 46 MET A O 7
ATOM 5962 N N . GLU A 1 47 ? 1.171 -7.386 -12.563 1.00 0.00 47 GLU A N 7
ATOM 5963 C CA . GLU A 1 47 ? -0.161 -7.956 -12.679 1.00 0.00 47 GLU A CA 7
ATOM 5964 C C . GLU A 1 47 ? -1.181 -7.070 -11.961 1.00 0.00 47 GLU A C 7
ATOM 5965 O O . GLU A 1 47 ? -2.386 -7.214 -12.165 1.00 0.00 47 GLU A O 7
ATOM 5977 N N . HIS A 1 48 ? -0.662 -6.173 -11.136 1.00 0.00 48 HIS A N 7
ATOM 5978 C CA . HIS A 1 48 ? -1.513 -5.264 -10.387 1.00 0.00 48 HIS A CA 7
ATOM 5979 C C . HIS A 1 48 ? -1.372 -3.848 -10.950 1.00 0.00 48 HIS A C 7
ATOM 5980 O O . HIS A 1 48 ? -1.817 -2.883 -10.331 1.00 0.00 48 HIS A O 7
ATOM 5994 N N . GLU A 1 49 ? -0.750 -3.769 -12.117 1.00 0.00 49 GLU A N 7
ATOM 5995 C CA . GLU A 1 49 ? -0.545 -2.487 -12.771 1.00 0.00 49 GLU A CA 7
ATOM 5996 C C . GLU A 1 49 ? -1.865 -1.720 -12.861 1.00 0.00 49 GLU A C 7
ATOM 5997 O O . GLU A 1 49 ? -1.869 -0.495 -12.975 1.00 0.00 49 GLU A O 7
ATOM 6009 N N . ASP A 1 50 ? -2.955 -2.472 -12.806 1.00 0.00 50 ASP A N 7
ATOM 6010 C CA . ASP A 1 50 ? -4.279 -1.878 -12.881 1.00 0.00 50 ASP A CA 7
ATOM 6011 C C . ASP A 1 50 ? -5.054 -2.210 -11.604 1.00 0.00 50 ASP A C 7
ATOM 6012 O O . ASP A 1 50 ? -6.284 -2.235 -11.610 1.00 0.00 50 ASP A O 7
ATOM 6021 N N . ASP A 1 51 ? -4.303 -2.457 -10.541 1.00 0.00 51 ASP A N 7
ATOM 6022 C CA . ASP A 1 51 ? -4.905 -2.786 -9.260 1.00 0.00 51 ASP A CA 7
ATOM 6023 C C . ASP A 1 51 ? -6.111 -1.876 -9.019 1.00 0.00 51 ASP A C 7
ATOM 6024 O O . ASP A 1 51 ? -6.099 -0.708 -9.404 1.00 0.00 51 ASP A O 7
ATOM 6033 N N . PRO A 1 52 ? -7.151 -2.461 -8.366 1.00 0.00 52 PRO A N 7
ATOM 6034 C CA . PRO A 1 52 ? -8.362 -1.716 -8.068 1.00 0.00 52 PRO A CA 7
ATOM 6035 C C . PRO A 1 52 ? -8.137 -0.742 -6.910 1.00 0.00 52 PRO A C 7
ATOM 6036 O O . PRO A 1 52 ? -8.492 0.432 -7.002 1.00 0.00 52 PRO A O 7
ATOM 6047 N N . ASP A 1 53 ? -7.547 -1.266 -5.845 1.00 0.00 53 ASP A N 7
ATOM 6048 C CA . ASP A 1 53 ? -7.270 -0.458 -4.670 1.00 0.00 53 ASP A CA 7
ATOM 6049 C C . ASP A 1 53 ? -6.021 -0.997 -3.969 1.00 0.00 53 ASP A C 7
ATOM 6050 O O . ASP A 1 53 ? -6.121 -1.654 -2.933 1.00 0.00 53 ASP A O 7
ATOM 6059 N N . VAL A 1 54 ? -4.874 -0.700 -4.561 1.00 0.00 54 VAL A N 7
ATOM 6060 C CA . VAL A 1 54 ? -3.608 -1.146 -4.006 1.00 0.00 54 VAL A CA 7
ATOM 6061 C C . VAL A 1 54 ? -3.260 -0.290 -2.786 1.00 0.00 54 VAL A C 7
ATOM 6062 O O . VAL A 1 54 ? -2.586 -0.756 -1.869 1.00 0.00 54 VAL A O 7
ATOM 6075 N N . ASP A 1 55 ? -3.735 0.946 -2.816 1.00 0.00 55 ASP A N 7
ATOM 6076 C CA . ASP A 1 55 ? -3.483 1.871 -1.725 1.00 0.00 55 ASP A CA 7
ATOM 6077 C C . ASP A 1 55 ? -4.747 2.689 -1.453 1.00 0.00 55 ASP A C 7
ATOM 6078 O O . ASP A 1 55 ? -4.837 3.850 -1.851 1.00 0.00 55 ASP A O 7
ATOM 6087 N N . GLU A 1 56 ? -5.693 2.052 -0.777 1.00 0.00 56 GLU A N 7
ATOM 6088 C CA . GLU A 1 56 ? -6.947 2.706 -0.448 1.00 0.00 56 GLU A CA 7
ATOM 6089 C C . GLU A 1 56 ? -6.682 4.047 0.239 1.00 0.00 56 GLU A C 7
ATOM 6090 O O . GLU A 1 56 ? -5.667 4.214 0.913 1.00 0.00 56 GLU A O 7
ATOM 6102 N N . PRO A 1 57 ? -7.638 4.994 0.040 1.00 0.00 57 PRO A N 7
ATOM 6103 C CA . PRO A 1 57 ? -7.518 6.315 0.633 1.00 0.00 57 PRO A CA 7
ATOM 6104 C C . PRO A 1 57 ? -7.823 6.273 2.132 1.00 0.00 57 PRO A C 7
ATOM 6105 O O . PRO A 1 57 ? -8.892 5.822 2.539 1.00 0.00 57 PRO A O 7
ATOM 6116 N N . LEU A 1 58 ? -6.863 6.750 2.912 1.00 0.00 58 LEU A N 7
ATOM 6117 C CA . LEU A 1 58 ? -7.015 6.773 4.356 1.00 0.00 58 LEU A CA 7
ATOM 6118 C C . LEU A 1 58 ? -7.397 8.186 4.802 1.00 0.00 58 LEU A C 7
ATOM 6119 O O . LEU A 1 58 ? -6.582 9.104 4.735 1.00 0.00 58 LEU A O 7
ATOM 6135 N N . SER A 1 59 ? -8.638 8.316 5.249 1.00 0.00 59 SER A N 7
ATOM 6136 C CA . SER A 1 59 ? -9.138 9.601 5.706 1.00 0.00 59 SER A CA 7
ATOM 6137 C C . SER A 1 59 ? -9.124 9.654 7.235 1.00 0.00 59 SER A C 7
ATOM 6138 O O . SER A 1 59 ? -9.903 8.965 7.891 1.00 0.00 59 SER A O 7
ATOM 6146 N N . GLY A 1 60 ? -8.230 10.480 7.758 1.00 0.00 60 GLY A N 7
ATOM 6147 C CA . GLY A 1 60 ? -8.104 10.632 9.198 1.00 0.00 60 GLY A CA 7
ATOM 6148 C C . GLY A 1 60 ? -6.918 9.826 9.733 1.00 0.00 60 GLY A C 7
ATOM 6149 O O . GLY A 1 60 ? -6.529 8.820 9.142 1.00 0.00 60 GLY A O 7
ATOM 6153 N N . PRO A 1 61 ? -6.362 10.312 10.875 1.00 0.00 61 PRO A N 7
ATOM 6154 C CA . PRO A 1 61 ? -5.228 9.649 11.496 1.00 0.00 61 PRO A CA 7
ATOM 6155 C C . PRO A 1 61 ? -5.666 8.370 12.213 1.00 0.00 61 PRO A C 7
ATOM 6156 O O . PRO A 1 61 ? -5.157 7.288 11.926 1.00 0.00 61 PRO A O 7
ATOM 6167 N N . SER A 1 62 ? -6.606 8.537 13.131 1.00 0.00 62 SER A N 7
ATOM 6168 C CA . SER A 1 62 ? -7.119 7.410 13.891 1.00 0.00 62 SER A CA 7
ATOM 6169 C C . SER A 1 62 ? -8.398 7.813 14.627 1.00 0.00 62 SER A C 7
ATOM 6170 O O . SER A 1 62 ? -8.534 8.955 15.063 1.00 0.00 62 SER A O 7
ATOM 6178 N N . SER A 1 63 ? -9.304 6.853 14.743 1.00 0.00 63 SER A N 7
ATOM 6179 C CA . SER A 1 63 ? -10.567 7.094 15.419 1.00 0.00 63 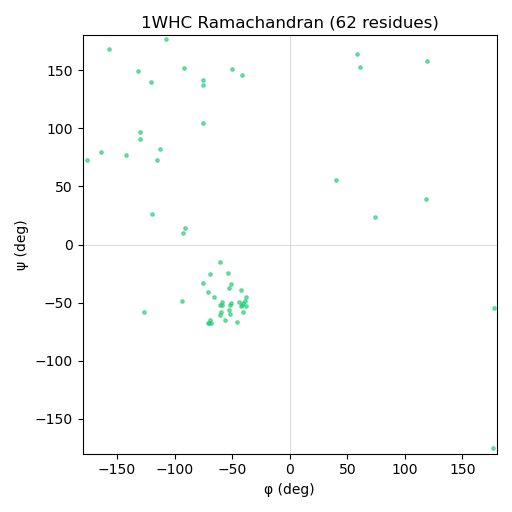SER A CA 7
ATOM 6180 C C . SER A 1 63 ? -11.192 8.395 14.912 1.00 0.00 63 SER A C 7
ATOM 6181 O O . SER A 1 63 ? -10.932 9.466 15.459 1.00 0.00 63 SER A O 7
ATOM 6189 N N . GLY A 1 64 ? -12.004 8.260 13.874 1.00 0.00 64 GLY A N 7
ATOM 6190 C CA . GLY A 1 64 ? -12.667 9.413 13.288 1.00 0.00 64 GLY A CA 7
ATOM 6191 C C . GLY A 1 64 ? -12.544 9.400 11.763 1.00 0.00 64 GLY A C 7
ATOM 6192 O O . GLY A 1 64 ? -13.381 8.819 11.074 1.00 0.00 64 GLY A O 7
ATOM 6196 N N . GLY A 1 1 ? 13.306 10.912 -7.835 1.00 0.00 1 GLY A N 8
ATOM 6197 C CA . GLY A 1 1 ? 14.629 10.923 -7.235 1.00 0.00 1 GLY A CA 8
ATOM 6198 C C . GLY A 1 1 ? 15.160 9.500 -7.052 1.00 0.00 1 GLY A C 8
ATOM 6199 O O . GLY A 1 1 ? 15.150 8.704 -7.990 1.00 0.00 1 GLY A O 8
ATOM 6203 N N . SER A 1 2 ? 15.612 9.222 -5.838 1.00 0.00 2 SER A N 8
ATOM 6204 C CA . SER A 1 2 ? 16.146 7.909 -5.520 1.00 0.00 2 SER A CA 8
ATOM 6205 C C . SER A 1 2 ? 17.227 7.524 -6.532 1.00 0.00 2 SER A C 8
ATOM 6206 O O . SER A 1 2 ? 16.927 6.955 -7.580 1.00 0.00 2 SER A O 8
ATOM 6214 N N . SER A 1 3 ? 18.462 7.852 -6.183 1.00 0.00 3 SER A N 8
ATOM 6215 C CA . SER A 1 3 ? 19.590 7.548 -7.048 1.00 0.00 3 SER A CA 8
ATOM 6216 C C . SER A 1 3 ? 20.902 7.770 -6.294 1.00 0.00 3 SER A C 8
ATOM 6217 O O . SER A 1 3 ? 21.393 8.895 -6.213 1.00 0.00 3 SER A O 8
ATOM 6225 N N . GLY A 1 4 ? 21.433 6.680 -5.760 1.00 0.00 4 GLY A N 8
ATOM 6226 C CA . GLY A 1 4 ? 22.679 6.741 -5.016 1.00 0.00 4 GLY A CA 8
ATOM 6227 C C . GLY A 1 4 ? 23.860 6.304 -5.885 1.00 0.00 4 GLY A C 8
ATOM 6228 O O . GLY A 1 4 ? 23.670 5.841 -7.009 1.00 0.00 4 GLY A O 8
ATOM 6232 N N . SER A 1 5 ? 25.053 6.465 -5.332 1.00 0.00 5 SER A N 8
ATOM 6233 C CA . SER A 1 5 ? 26.264 6.092 -6.043 1.00 0.00 5 SER A CA 8
ATOM 6234 C C . SER A 1 5 ? 26.610 4.629 -5.757 1.00 0.00 5 SER A C 8
ATOM 6235 O O . SER A 1 5 ? 26.462 4.162 -4.629 1.00 0.00 5 SER A O 8
ATOM 6243 N N . SER A 1 6 ? 27.063 3.947 -6.798 1.00 0.00 6 SER A N 8
ATOM 6244 C CA . SER A 1 6 ? 27.430 2.547 -6.673 1.00 0.00 6 SER A CA 8
ATOM 6245 C C . SER A 1 6 ? 26.238 1.737 -6.160 1.00 0.00 6 SER A C 8
ATOM 6246 O O . SER A 1 6 ? 25.948 1.742 -4.965 1.00 0.00 6 SER A O 8
ATOM 6254 N N . GLY A 1 7 ? 25.579 1.060 -7.090 1.00 0.00 7 GLY A N 8
ATOM 6255 C CA . GLY A 1 7 ? 24.425 0.247 -6.747 1.00 0.00 7 GLY A CA 8
ATOM 6256 C C . GLY A 1 7 ? 24.651 -0.497 -5.429 1.00 0.00 7 GLY A C 8
ATOM 6257 O O . GLY A 1 7 ? 25.776 -0.886 -5.117 1.00 0.00 7 GLY A O 8
ATOM 6261 N N . ALA A 1 8 ? 23.565 -0.673 -4.692 1.00 0.00 8 ALA A N 8
ATOM 6262 C CA . ALA A 1 8 ? 23.630 -1.365 -3.416 1.00 0.00 8 ALA A CA 8
ATOM 6263 C C . ALA A 1 8 ? 22.436 -2.314 -3.293 1.00 0.00 8 ALA A C 8
ATOM 6264 O O . ALA A 1 8 ? 21.539 -2.300 -4.133 1.00 0.00 8 ALA A O 8
ATOM 6271 N N . GLU A 1 9 ? 22.465 -3.116 -2.238 1.00 0.00 9 GLU A N 8
ATOM 6272 C CA . GLU A 1 9 ? 21.397 -4.070 -1.994 1.00 0.00 9 GLU A CA 8
ATOM 6273 C C . GLU A 1 9 ? 21.079 -4.140 -0.499 1.00 0.00 9 GLU A C 8
ATOM 6274 O O . GLU A 1 9 ? 21.771 -4.824 0.254 1.00 0.00 9 GLU A O 8
ATOM 6286 N N . LEU A 1 10 ? 20.033 -3.424 -0.115 1.00 0.00 10 LEU A N 8
ATOM 6287 C CA . LEU A 1 10 ? 19.616 -3.397 1.277 1.00 0.00 10 LEU A CA 8
ATOM 6288 C C . LEU A 1 10 ? 18.859 -4.687 1.603 1.00 0.00 10 LEU A C 8
ATOM 6289 O O . LEU A 1 10 ? 19.317 -5.491 2.414 1.00 0.00 10 LEU A O 8
ATOM 6305 N N . THR A 1 11 ? 17.714 -4.843 0.955 1.00 0.00 11 THR A N 8
ATOM 6306 C CA . THR A 1 11 ? 16.890 -6.021 1.166 1.00 0.00 11 THR A CA 8
ATOM 6307 C C . THR A 1 11 ? 16.032 -6.300 -0.070 1.00 0.00 11 THR A C 8
ATOM 6308 O O . THR A 1 11 ? 16.319 -5.798 -1.155 1.00 0.00 11 THR A O 8
ATOM 6319 N N . ALA A 1 12 ? 14.997 -7.101 0.136 1.00 0.00 12 ALA A N 8
ATOM 6320 C CA . ALA A 1 12 ? 14.096 -7.453 -0.947 1.00 0.00 12 ALA A CA 8
ATOM 6321 C C . ALA A 1 12 ? 13.037 -6.359 -1.100 1.00 0.00 12 ALA A C 8
ATOM 6322 O O . ALA A 1 12 ? 12.543 -6.117 -2.201 1.00 0.00 12 ALA A O 8
ATOM 6329 N N . LEU A 1 13 ? 12.719 -5.727 0.020 1.00 0.00 13 LEU A N 8
ATOM 6330 C CA . LEU A 1 13 ? 11.728 -4.664 0.024 1.00 0.00 13 LEU A CA 8
ATOM 6331 C C . LEU A 1 13 ? 12.364 -3.378 -0.507 1.00 0.00 13 LEU A C 8
ATOM 6332 O O . LEU A 1 13 ? 11.907 -2.822 -1.505 1.00 0.00 13 LEU A O 8
ATOM 6348 N N . GLU A 1 14 ? 13.407 -2.942 0.183 1.00 0.00 14 GLU A N 8
ATOM 6349 C CA . GLU A 1 14 ? 14.109 -1.731 -0.207 1.00 0.00 14 GLU A CA 8
ATOM 6350 C C . GLU A 1 14 ? 14.356 -1.724 -1.717 1.00 0.00 14 GLU A C 8
ATOM 6351 O O . GLU A 1 14 ? 14.007 -0.764 -2.402 1.00 0.00 14 GLU A O 8
ATOM 6363 N N . SER A 1 15 ? 14.957 -2.806 -2.191 1.00 0.00 15 SER A N 8
ATOM 6364 C CA . SER A 1 15 ? 15.255 -2.936 -3.607 1.00 0.00 15 SER A CA 8
ATOM 6365 C C . SER A 1 15 ? 14.081 -2.415 -4.439 1.00 0.00 15 SER A C 8
ATOM 6366 O O . SER A 1 15 ? 14.250 -1.517 -5.263 1.00 0.00 15 SER A O 8
ATOM 6374 N N . LEU A 1 16 ? 12.918 -3.000 -4.194 1.00 0.00 16 LEU A N 8
ATOM 6375 C CA . LEU A 1 16 ? 11.717 -2.606 -4.910 1.00 0.00 16 LEU A CA 8
ATOM 6376 C C . LEU A 1 16 ? 11.454 -1.117 -4.676 1.00 0.00 16 LEU A C 8
ATOM 6377 O O . LEU A 1 16 ? 11.180 -0.376 -5.619 1.00 0.00 16 LEU A O 8
ATOM 6393 N N . ILE A 1 17 ? 11.547 -0.723 -3.415 1.00 0.00 17 ILE A N 8
ATOM 6394 C CA . ILE A 1 17 ? 11.323 0.664 -3.045 1.00 0.00 17 ILE A CA 8
ATOM 6395 C C . ILE A 1 17 ? 12.311 1.555 -3.802 1.00 0.00 17 ILE A C 8
ATOM 6396 O O . ILE A 1 17 ? 12.023 2.721 -4.067 1.00 0.00 17 ILE A O 8
ATOM 6412 N N . GLU A 1 18 ? 13.455 0.971 -4.128 1.00 0.00 18 GLU A N 8
ATOM 6413 C CA . GLU A 1 18 ? 14.486 1.697 -4.849 1.00 0.00 18 GLU A CA 8
ATOM 6414 C C . GLU A 1 18 ? 14.030 1.987 -6.280 1.00 0.00 18 GLU A C 8
ATOM 6415 O O . GLU A 1 18 ? 14.358 3.032 -6.840 1.00 0.00 18 GLU A O 8
ATOM 6427 N N . MET A 1 19 ? 13.280 1.044 -6.831 1.00 0.00 19 MET A N 8
ATOM 6428 C CA . MET A 1 19 ? 12.775 1.185 -8.186 1.00 0.00 19 MET A CA 8
ATOM 6429 C C . MET A 1 19 ? 11.796 2.356 -8.287 1.00 0.00 19 MET A C 8
ATOM 6430 O O . MET A 1 19 ? 11.493 2.825 -9.383 1.00 0.00 19 MET A O 8
ATOM 6444 N N . GLY A 1 20 ? 11.327 2.796 -7.128 1.00 0.00 20 GLY A N 8
ATOM 6445 C CA . GLY A 1 20 ? 10.388 3.903 -7.072 1.00 0.00 20 GLY A CA 8
ATOM 6446 C C . GLY A 1 20 ? 9.034 3.447 -6.525 1.00 0.00 20 GLY A C 8
ATOM 6447 O O . GLY A 1 20 ? 8.216 4.270 -6.118 1.00 0.00 20 GLY A O 8
ATOM 6451 N N . PHE A 1 21 ? 8.840 2.136 -6.532 1.00 0.00 21 PHE A N 8
ATOM 6452 C CA . PHE A 1 21 ? 7.600 1.561 -6.041 1.00 0.00 21 PHE A CA 8
ATOM 6453 C C . PHE A 1 21 ? 7.363 1.934 -4.577 1.00 0.00 21 PHE A C 8
ATOM 6454 O O . PHE A 1 21 ? 8.314 2.097 -3.813 1.00 0.00 21 PHE A O 8
ATOM 6471 N N . PRO A 1 22 ? 6.057 2.062 -4.220 1.00 0.00 22 PRO A N 8
ATOM 6472 C CA . PRO A 1 22 ? 5.684 2.414 -2.860 1.00 0.00 22 PRO A CA 8
ATOM 6473 C C . PRO A 1 22 ? 5.861 1.222 -1.918 1.00 0.00 22 PRO A C 8
ATOM 6474 O O . PRO A 1 22 ? 5.504 0.096 -2.261 1.00 0.00 22 PRO A O 8
ATOM 6485 N N . ARG A 1 23 ? 6.411 1.510 -0.747 1.00 0.00 23 ARG A N 8
ATOM 6486 C CA . ARG A 1 23 ? 6.639 0.476 0.248 1.00 0.00 23 ARG A CA 8
ATOM 6487 C C . ARG A 1 23 ? 5.457 -0.495 0.284 1.00 0.00 23 ARG A C 8
ATOM 6488 O O . ARG A 1 23 ? 5.631 -1.697 0.087 1.00 0.00 23 ARG A O 8
ATOM 6509 N N . GLY A 1 24 ? 4.282 0.062 0.538 1.00 0.00 24 GLY A N 8
ATOM 6510 C CA . GLY A 1 24 ? 3.072 -0.740 0.603 1.00 0.00 24 GLY A CA 8
ATOM 6511 C C . GLY A 1 24 ? 3.050 -1.790 -0.510 1.00 0.00 24 GLY A C 8
ATOM 6512 O O . GLY A 1 24 ? 3.102 -2.989 -0.239 1.00 0.00 24 GLY A O 8
ATOM 6516 N N . ARG A 1 25 ? 2.973 -1.302 -1.739 1.00 0.00 25 ARG A N 8
ATOM 6517 C CA . ARG A 1 25 ? 2.944 -2.183 -2.894 1.00 0.00 25 ARG A CA 8
ATOM 6518 C C . ARG A 1 25 ? 3.982 -3.296 -2.739 1.00 0.00 25 ARG A C 8
ATOM 6519 O O . ARG A 1 25 ? 3.627 -4.462 -2.573 1.00 0.00 25 ARG A O 8
ATOM 6540 N N . ALA A 1 26 ? 5.244 -2.897 -2.800 1.00 0.00 26 ALA A N 8
ATOM 6541 C CA . ALA A 1 26 ? 6.336 -3.847 -2.668 1.00 0.00 26 ALA A CA 8
ATOM 6542 C C . ALA A 1 26 ? 6.014 -4.835 -1.546 1.00 0.00 26 ALA A C 8
ATOM 6543 O O . ALA A 1 26 ? 5.929 -6.040 -1.780 1.00 0.00 26 ALA A O 8
ATOM 6550 N N . GLU A 1 27 ? 5.844 -4.289 -0.351 1.00 0.00 27 GLU A N 8
ATOM 6551 C CA . GLU A 1 27 ? 5.534 -5.108 0.809 1.00 0.00 27 GLU A CA 8
ATOM 6552 C C . GLU A 1 27 ? 4.386 -6.068 0.489 1.00 0.00 27 GLU A C 8
ATOM 6553 O O . GLU A 1 27 ? 4.494 -7.271 0.724 1.00 0.00 27 GLU A O 8
ATOM 6565 N N . LYS A 1 28 ? 3.313 -5.501 -0.043 1.00 0.00 28 LYS A N 8
ATOM 6566 C CA . LYS A 1 28 ? 2.147 -6.291 -0.398 1.00 0.00 28 LYS A CA 8
ATOM 6567 C C . LYS A 1 28 ? 2.577 -7.452 -1.296 1.00 0.00 28 LYS A C 8
ATOM 6568 O O . LYS A 1 28 ? 2.618 -8.600 -0.855 1.00 0.00 28 LYS A O 8
ATOM 6587 N N . ALA A 1 29 ? 2.886 -7.114 -2.539 1.00 0.00 29 ALA A N 8
ATOM 6588 C CA . ALA A 1 29 ? 3.312 -8.115 -3.503 1.00 0.00 29 ALA A CA 8
ATOM 6589 C C . ALA A 1 29 ? 4.187 -9.154 -2.800 1.00 0.00 29 ALA A C 8
ATOM 6590 O O . ALA A 1 29 ? 3.786 -10.306 -2.646 1.00 0.00 29 ALA A O 8
ATOM 6597 N N . LEU A 1 30 ? 5.367 -8.709 -2.393 1.00 0.00 30 LEU A N 8
ATOM 6598 C CA . LEU A 1 30 ? 6.302 -9.586 -1.710 1.00 0.00 30 LEU A CA 8
ATOM 6599 C C . LEU A 1 30 ? 5.531 -10.514 -0.769 1.00 0.00 30 LEU A C 8
ATOM 6600 O O . LEU A 1 30 ? 5.701 -11.732 -0.815 1.00 0.00 30 LEU A O 8
ATOM 6616 N N . ALA A 1 31 ? 4.700 -9.903 0.062 1.00 0.00 31 ALA A N 8
ATOM 6617 C CA . ALA A 1 31 ? 3.902 -10.660 1.013 1.00 0.00 31 ALA A CA 8
ATOM 6618 C C . ALA A 1 31 ? 3.086 -11.714 0.262 1.00 0.00 31 ALA A C 8
ATOM 6619 O O . ALA A 1 31 ? 3.327 -12.911 0.410 1.00 0.00 31 ALA A O 8
ATOM 6626 N N . LEU A 1 32 ? 2.138 -11.231 -0.528 1.00 0.00 32 LEU A N 8
ATOM 6627 C CA . LEU A 1 32 ? 1.286 -12.117 -1.302 1.00 0.00 32 LEU A CA 8
ATOM 6628 C C . LEU A 1 32 ? 2.141 -13.214 -1.937 1.00 0.00 32 LEU A C 8
ATOM 6629 O O . LEU A 1 32 ? 1.909 -14.400 -1.705 1.00 0.00 32 LEU A O 8
ATOM 6645 N N . THR A 1 33 ? 3.113 -12.781 -2.726 1.00 0.00 33 THR A N 8
ATOM 6646 C CA . THR A 1 33 ? 4.005 -13.712 -3.397 1.00 0.00 33 THR A CA 8
ATOM 6647 C C . THR A 1 33 ? 4.686 -14.626 -2.377 1.00 0.00 33 THR A C 8
ATOM 6648 O O . THR A 1 33 ? 5.025 -15.767 -2.689 1.00 0.00 33 THR A O 8
ATOM 6659 N N . GLY A 1 34 ? 4.866 -14.092 -1.178 1.00 0.00 34 GLY A N 8
ATOM 6660 C CA . GLY A 1 34 ? 5.501 -14.845 -0.110 1.00 0.00 34 GLY A CA 8
ATOM 6661 C C . GLY A 1 34 ? 7.020 -14.674 -0.146 1.00 0.00 34 GLY A C 8
ATOM 6662 O O . GLY A 1 34 ? 7.761 -15.655 -0.097 1.00 0.00 34 GLY A O 8
ATOM 6666 N N . ASN A 1 35 ? 7.441 -13.421 -0.233 1.00 0.00 35 ASN A N 8
ATOM 6667 C CA . ASN A 1 35 ? 8.859 -13.108 -0.276 1.00 0.00 35 ASN A CA 8
ATOM 6668 C C . ASN A 1 35 ? 9.575 -14.129 -1.163 1.00 0.00 35 ASN A C 8
ATOM 6669 O O . ASN A 1 35 ? 10.429 -14.877 -0.690 1.00 0.00 35 ASN A O 8
ATOM 6680 N N . GLN A 1 36 ? 9.200 -14.127 -2.434 1.00 0.00 36 GLN A N 8
ATOM 6681 C CA . GLN A 1 36 ? 9.796 -15.043 -3.391 1.00 0.00 36 GLN A CA 8
ATOM 6682 C C . GLN A 1 36 ? 11.081 -14.447 -3.969 1.00 0.00 36 GLN A C 8
ATOM 6683 O O . GLN A 1 36 ? 11.996 -15.179 -4.343 1.00 0.00 36 GLN A O 8
ATOM 6697 N N . GLY A 1 37 ? 11.109 -13.123 -4.023 1.00 0.00 37 GLY A N 8
ATOM 6698 C CA . GLY A 1 37 ? 12.267 -12.420 -4.548 1.00 0.00 37 GLY A CA 8
ATOM 6699 C C . GLY A 1 37 ? 11.865 -11.068 -5.140 1.00 0.00 37 GLY A C 8
ATOM 6700 O O . GLY A 1 37 ? 10.697 -10.686 -5.089 1.00 0.00 37 GLY A O 8
ATOM 6704 N N . ILE A 1 38 ? 12.855 -10.380 -5.690 1.00 0.00 38 ILE A N 8
ATOM 6705 C CA . ILE A 1 38 ? 12.620 -9.079 -6.291 1.00 0.00 38 ILE A CA 8
ATOM 6706 C C . ILE A 1 38 ? 11.697 -9.241 -7.501 1.00 0.00 38 ILE A C 8
ATOM 6707 O O . ILE A 1 38 ? 10.570 -8.748 -7.497 1.00 0.00 38 ILE A O 8
ATOM 6723 N N . GLU A 1 39 ? 12.209 -9.933 -8.507 1.00 0.00 39 GLU A N 8
ATOM 6724 C CA . GLU A 1 39 ? 11.445 -10.166 -9.721 1.00 0.00 39 GLU A CA 8
ATOM 6725 C C . GLU A 1 39 ? 10.105 -10.824 -9.387 1.00 0.00 39 GLU A C 8
ATOM 6726 O O . GLU A 1 39 ? 9.075 -10.467 -9.957 1.00 0.00 39 GLU A O 8
ATOM 6738 N N . ALA A 1 40 ? 10.161 -11.772 -8.463 1.00 0.00 40 ALA A N 8
ATOM 6739 C CA . ALA A 1 40 ? 8.965 -12.483 -8.046 1.00 0.00 40 ALA A CA 8
ATOM 6740 C C . ALA A 1 40 ? 7.877 -11.471 -7.680 1.00 0.00 40 ALA A C 8
ATOM 6741 O O . ALA A 1 40 ? 6.713 -11.650 -8.034 1.00 0.00 40 ALA A O 8
ATOM 6748 N N . ALA A 1 41 ? 8.296 -10.429 -6.976 1.00 0.00 41 ALA A N 8
ATOM 6749 C CA . ALA A 1 41 ? 7.372 -9.388 -6.558 1.00 0.00 41 ALA A CA 8
ATOM 6750 C C . ALA A 1 41 ? 6.984 -8.540 -7.770 1.00 0.00 41 ALA A C 8
ATOM 6751 O O . ALA A 1 41 ? 5.802 -8.390 -8.074 1.00 0.00 41 ALA A O 8
ATOM 6758 N N . MET A 1 42 ? 8.002 -8.007 -8.430 1.00 0.00 42 MET A N 8
ATOM 6759 C CA . MET A 1 42 ? 7.782 -7.178 -9.603 1.00 0.00 42 MET A CA 8
ATOM 6760 C C . MET A 1 42 ? 6.626 -7.718 -10.447 1.00 0.00 42 MET A C 8
ATOM 6761 O O . MET A 1 42 ? 5.822 -6.948 -10.969 1.00 0.00 42 MET A O 8
ATOM 6775 N N . ASP A 1 43 ? 6.581 -9.038 -10.555 1.00 0.00 43 ASP A N 8
ATOM 6776 C CA . ASP A 1 43 ? 5.537 -9.690 -11.328 1.00 0.00 43 ASP A CA 8
ATOM 6777 C C . ASP A 1 43 ? 4.169 -9.216 -10.831 1.00 0.00 43 ASP A C 8
ATOM 6778 O O . ASP A 1 43 ? 3.402 -8.623 -11.586 1.00 0.00 43 ASP A O 8
ATOM 6787 N N . TRP A 1 44 ? 3.907 -9.496 -9.562 1.00 0.00 44 TRP A N 8
ATOM 6788 C CA . TRP A 1 44 ? 2.646 -9.106 -8.955 1.00 0.00 44 TRP A CA 8
ATOM 6789 C C . TRP A 1 44 ? 2.478 -7.597 -9.142 1.00 0.00 44 TRP A C 8
ATOM 6790 O O . TRP A 1 44 ? 1.492 -7.146 -9.724 1.00 0.00 44 TRP A O 8
ATOM 6811 N N . LEU A 1 45 ? 3.455 -6.858 -8.638 1.00 0.00 45 LEU A N 8
ATOM 6812 C CA . LEU A 1 45 ? 3.428 -5.409 -8.742 1.00 0.00 45 LEU A CA 8
ATOM 6813 C C . LEU A 1 45 ? 3.036 -5.011 -10.166 1.00 0.00 45 LEU A C 8
ATOM 6814 O O . LEU A 1 45 ? 2.168 -4.162 -10.361 1.00 0.00 45 LEU A O 8
ATOM 6830 N N . MET A 1 46 ? 3.696 -5.644 -11.125 1.00 0.00 46 MET A N 8
ATOM 6831 C CA . MET A 1 46 ? 3.428 -5.367 -12.526 1.00 0.00 46 MET A CA 8
ATOM 6832 C C . MET A 1 46 ? 2.006 -5.786 -12.906 1.00 0.00 46 MET A C 8
ATOM 6833 O O . MET A 1 46 ? 1.344 -5.109 -13.690 1.00 0.00 46 MET A O 8
ATOM 6847 N N . GLU A 1 47 ? 1.578 -6.901 -12.331 1.00 0.00 47 GLU A N 8
ATOM 6848 C CA . GLU A 1 47 ? 0.247 -7.418 -12.599 1.00 0.00 47 GLU A CA 8
ATOM 6849 C C . GLU A 1 47 ? -0.814 -6.459 -12.057 1.00 0.00 47 GLU A C 8
ATOM 6850 O O . GLU A 1 47 ? -1.980 -6.535 -12.442 1.00 0.00 47 GLU A O 8
ATOM 6862 N N . HIS A 1 48 ? -0.373 -5.578 -11.171 1.00 0.00 48 HIS A N 8
ATOM 6863 C CA . HIS A 1 48 ? -1.270 -4.605 -10.572 1.00 0.00 48 HIS A CA 8
ATOM 6864 C C . HIS A 1 48 ? -0.957 -3.212 -11.121 1.00 0.00 48 HIS A C 8
ATOM 6865 O O . HIS A 1 48 ? -1.566 -2.226 -10.708 1.00 0.00 48 HIS A O 8
ATOM 6879 N N . GLU A 1 49 ? -0.007 -3.174 -12.044 1.00 0.00 49 GLU A N 8
ATOM 6880 C CA . GLU A 1 49 ? 0.395 -1.918 -12.654 1.00 0.00 49 GLU A CA 8
ATOM 6881 C C . GLU A 1 49 ? -0.793 -1.272 -13.369 1.00 0.00 49 GLU A C 8
ATOM 6882 O O . GLU A 1 49 ? -0.797 -0.065 -13.607 1.00 0.00 49 GLU A O 8
ATOM 6894 N N . ASP A 1 50 ? -1.773 -2.104 -13.692 1.00 0.00 50 ASP A N 8
ATOM 6895 C CA . ASP A 1 50 ? -2.963 -1.628 -14.376 1.00 0.00 50 ASP A CA 8
ATOM 6896 C C . ASP A 1 50 ? -4.063 -1.358 -13.347 1.00 0.00 50 ASP A C 8
ATOM 6897 O O . ASP A 1 50 ? -4.933 -0.517 -13.569 1.00 0.00 50 ASP A O 8
ATOM 6906 N N . ASP A 1 51 ? -3.989 -2.088 -12.244 1.00 0.00 51 ASP A N 8
ATOM 6907 C CA . ASP A 1 51 ? -4.968 -1.938 -11.180 1.00 0.00 51 ASP A CA 8
ATOM 6908 C C . ASP A 1 51 ? -4.954 -0.492 -10.680 1.00 0.00 51 ASP A C 8
ATOM 6909 O O . ASP A 1 51 ? -3.889 0.105 -10.528 1.00 0.00 51 ASP A O 8
ATOM 6918 N N . PRO A 1 52 ? -6.180 0.042 -10.432 1.00 0.00 52 PRO A N 8
ATOM 6919 C CA . PRO A 1 52 ? -6.318 1.407 -9.953 1.00 0.00 52 PRO A CA 8
ATOM 6920 C C . PRO A 1 52 ? -5.936 1.510 -8.475 1.00 0.00 52 PRO A C 8
ATOM 6921 O O . PRO A 1 52 ? -5.008 2.236 -8.119 1.00 0.00 52 PRO A O 8
ATOM 6932 N N . ASP A 1 53 ? -6.670 0.773 -7.654 1.00 0.00 53 ASP A N 8
ATOM 6933 C CA . ASP A 1 53 ? -6.419 0.773 -6.223 1.00 0.00 53 ASP A CA 8
ATOM 6934 C C . ASP A 1 53 ? -5.531 -0.421 -5.865 1.00 0.00 53 ASP A C 8
ATOM 6935 O O . ASP A 1 53 ? -6.032 -1.500 -5.552 1.00 0.00 53 ASP A O 8
ATOM 6944 N N . VAL A 1 54 ? -4.228 -0.187 -5.924 1.00 0.00 54 VAL A N 8
ATOM 6945 C CA . VAL A 1 54 ? -3.266 -1.230 -5.611 1.00 0.00 54 VAL A CA 8
ATOM 6946 C C . VAL A 1 54 ? -2.692 -0.984 -4.214 1.00 0.00 54 VAL A C 8
ATOM 6947 O O . VAL A 1 54 ? -2.085 -1.876 -3.623 1.00 0.00 54 VAL A O 8
ATOM 6960 N N . ASP A 1 55 ? -2.905 0.229 -3.726 1.00 0.00 55 ASP A N 8
ATOM 6961 C CA . ASP A 1 55 ? -2.416 0.603 -2.410 1.00 0.00 55 ASP A CA 8
ATOM 6962 C C . ASP A 1 55 ? -3.195 1.821 -1.908 1.00 0.00 55 ASP A C 8
ATOM 6963 O O . ASP A 1 55 ? -2.604 2.851 -1.587 1.00 0.00 55 ASP A O 8
ATOM 6972 N N . GLU A 1 56 ? -4.509 1.662 -1.857 1.00 0.00 56 GLU A N 8
ATOM 6973 C CA . GLU A 1 56 ? -5.375 2.736 -1.400 1.00 0.00 56 GLU A CA 8
ATOM 6974 C C . GLU A 1 56 ? -4.844 3.326 -0.092 1.00 0.00 56 GLU A C 8
ATOM 6975 O O . GLU A 1 56 ? -4.162 2.642 0.670 1.00 0.00 56 GLU A O 8
ATOM 6987 N N . PRO A 1 57 ? -5.185 4.623 0.133 1.00 0.00 57 PRO A N 8
ATOM 6988 C CA . PRO A 1 57 ? -4.750 5.313 1.336 1.00 0.00 57 PRO A CA 8
ATOM 6989 C C . PRO A 1 57 ? -5.555 4.853 2.553 1.00 0.00 57 PRO A C 8
ATOM 6990 O O . PRO A 1 57 ? -6.471 4.043 2.426 1.00 0.00 57 PRO A O 8
ATOM 7001 N N . LEU A 1 58 ? -5.183 5.391 3.706 1.00 0.00 58 LEU A N 8
ATOM 7002 C CA . LEU A 1 58 ? -5.859 5.046 4.945 1.00 0.00 58 LEU A CA 8
ATOM 7003 C C . LEU A 1 58 ? -6.214 6.328 5.701 1.00 0.00 58 LEU A C 8
ATOM 7004 O O . LEU A 1 58 ? -5.448 6.786 6.548 1.00 0.00 58 LEU A O 8
ATOM 7020 N N . SER A 1 59 ? -7.376 6.871 5.368 1.00 0.00 59 SER A N 8
ATOM 7021 C CA . SER A 1 59 ? -7.842 8.090 6.005 1.00 0.00 59 SER A CA 8
ATOM 7022 C C . SER A 1 59 ? -9.363 8.198 5.881 1.00 0.00 59 SER A C 8
ATOM 7023 O O . SER A 1 59 ? -10.059 8.395 6.876 1.00 0.00 59 SER A O 8
ATOM 7031 N N . GLY A 1 60 ? -9.835 8.063 4.650 1.00 0.00 60 GLY A N 8
ATOM 7032 C CA . GLY A 1 60 ? -11.261 8.142 4.383 1.00 0.00 60 GLY A CA 8
ATOM 7033 C C . GLY A 1 60 ? -11.550 9.106 3.230 1.00 0.00 60 GLY A C 8
ATOM 7034 O O . GLY A 1 60 ? -10.763 9.210 2.291 1.00 0.00 60 GLY A O 8
ATOM 7038 N N . PRO A 1 61 ? -12.712 9.805 3.343 1.00 0.00 61 PRO A N 8
ATOM 7039 C CA . PRO A 1 61 ? -13.114 10.757 2.322 1.00 0.00 61 PRO A CA 8
ATOM 7040 C C . PRO A 1 61 ? -12.291 12.043 2.416 1.00 0.00 61 PRO A C 8
ATOM 7041 O O . PRO A 1 61 ? -11.799 12.545 1.407 1.00 0.00 61 PRO A O 8
ATOM 7052 N N . SER A 1 62 ? -12.166 12.540 3.638 1.00 0.00 62 SER A N 8
ATOM 7053 C CA . SER A 1 62 ? -11.411 13.758 3.878 1.00 0.00 62 SER A CA 8
ATOM 7054 C C . SER A 1 62 ? -11.830 14.838 2.878 1.00 0.00 62 SER A C 8
ATOM 7055 O O . SER A 1 62 ? -11.309 14.894 1.765 1.00 0.00 62 SER A O 8
ATOM 7063 N N . SER A 1 63 ? -12.766 15.669 3.311 1.00 0.00 63 SER A N 8
ATOM 7064 C CA . SER A 1 63 ? -13.260 16.744 2.468 1.00 0.00 63 SER A CA 8
ATOM 7065 C C . SER A 1 63 ? -14.301 17.569 3.229 1.00 0.00 63 SER A C 8
ATOM 7066 O O . SER A 1 63 ? -15.464 17.178 3.316 1.00 0.00 63 SER A O 8
ATOM 7074 N N . GLY A 1 64 ? -13.845 18.694 3.759 1.00 0.00 64 GLY A N 8
ATOM 7075 C CA . GLY A 1 64 ? -14.722 19.577 4.509 1.00 0.00 64 GLY A CA 8
ATOM 7076 C C . GLY A 1 64 ? -14.508 21.037 4.104 1.00 0.00 64 GLY A C 8
ATOM 7077 O O . GLY A 1 64 ? -13.942 21.315 3.047 1.00 0.00 64 GLY A O 8
ATOM 7081 N N . GLY A 1 1 ? 16.054 -4.325 7.009 1.00 0.00 1 GLY A N 9
ATOM 7082 C CA . GLY A 1 1 ? 17.019 -3.285 7.327 1.00 0.00 1 GLY A CA 9
ATOM 7083 C C . GLY A 1 1 ? 16.315 -1.996 7.753 1.00 0.00 1 GLY A C 9
ATOM 7084 O O . GLY A 1 1 ? 15.166 -1.759 7.381 1.00 0.00 1 GLY A O 9
ATOM 7088 N N . SER A 1 2 ? 17.033 -1.195 8.526 1.00 0.00 2 SER A N 9
ATOM 7089 C CA . SER A 1 2 ? 16.491 0.065 9.007 1.00 0.00 2 SER A CA 9
ATOM 7090 C C . SER A 1 2 ? 17.625 0.969 9.496 1.00 0.00 2 SER A C 9
ATOM 7091 O O . SER A 1 2 ? 17.914 1.016 10.690 1.00 0.00 2 SER A O 9
ATOM 7099 N N . SER A 1 3 ? 18.235 1.665 8.548 1.00 0.00 3 SER A N 9
ATOM 7100 C CA . SER A 1 3 ? 19.330 2.565 8.868 1.00 0.00 3 SER A CA 9
ATOM 7101 C C . SER A 1 3 ? 19.674 3.424 7.649 1.00 0.00 3 SER A C 9
ATOM 7102 O O . SER A 1 3 ? 19.405 3.034 6.514 1.00 0.00 3 SER A O 9
ATOM 7110 N N . GLY A 1 4 ? 20.264 4.578 7.926 1.00 0.00 4 GLY A N 9
ATOM 7111 C CA . GLY A 1 4 ? 20.647 5.495 6.866 1.00 0.00 4 GLY A CA 9
ATOM 7112 C C . GLY A 1 4 ? 22.078 5.225 6.398 1.00 0.00 4 GLY A C 9
ATOM 7113 O O . GLY A 1 4 ? 23.035 5.692 7.013 1.00 0.00 4 GLY A O 9
ATOM 7117 N N . SER A 1 5 ? 22.179 4.471 5.313 1.00 0.00 5 SER A N 9
ATOM 7118 C CA . SER A 1 5 ? 23.478 4.132 4.756 1.00 0.00 5 SER A CA 9
ATOM 7119 C C . SER A 1 5 ? 23.399 4.099 3.228 1.00 0.00 5 SER A C 9
ATOM 7120 O O . SER A 1 5 ? 22.309 4.126 2.659 1.00 0.00 5 SER A O 9
ATOM 7128 N N . SER A 1 6 ? 24.568 4.043 2.608 1.00 0.00 6 SER A N 9
ATOM 7129 C CA . SER A 1 6 ? 24.645 4.006 1.157 1.00 0.00 6 SER A CA 9
ATOM 7130 C C . SER A 1 6 ? 23.663 2.970 0.607 1.00 0.00 6 SER A C 9
ATOM 7131 O O . SER A 1 6 ? 23.622 1.836 1.081 1.00 0.00 6 SER A O 9
ATOM 7139 N N . GLY A 1 7 ? 22.895 3.397 -0.385 1.00 0.00 7 GLY A N 9
ATOM 7140 C CA . GLY A 1 7 ? 21.916 2.521 -1.005 1.00 0.00 7 GLY A CA 9
ATOM 7141 C C . GLY A 1 7 ? 22.602 1.408 -1.800 1.00 0.00 7 GLY A C 9
ATOM 7142 O O . GLY A 1 7 ? 22.827 1.546 -3.001 1.00 0.00 7 GLY A O 9
ATOM 7146 N N . ALA A 1 8 ? 22.915 0.329 -1.097 1.00 0.00 8 ALA A N 9
ATOM 7147 C CA . ALA A 1 8 ? 23.571 -0.807 -1.722 1.00 0.00 8 ALA A CA 9
ATOM 7148 C C . ALA A 1 8 ? 22.770 -2.077 -1.428 1.00 0.00 8 ALA A C 9
ATOM 7149 O O . ALA A 1 8 ? 22.976 -2.721 -0.401 1.00 0.00 8 ALA A O 9
ATOM 7156 N N . GLU A 1 9 ? 21.874 -2.400 -2.349 1.00 0.00 9 GLU A N 9
ATOM 7157 C CA . GLU A 1 9 ? 21.042 -3.582 -2.202 1.00 0.00 9 GLU A CA 9
ATOM 7158 C C . GLU A 1 9 ? 20.803 -3.882 -0.720 1.00 0.00 9 GLU A C 9
ATOM 7159 O O . GLU A 1 9 ? 21.532 -4.667 -0.117 1.00 0.00 9 GLU A O 9
ATOM 7171 N N . LEU A 1 10 ? 19.779 -3.240 -0.177 1.00 0.00 10 LEU A N 9
ATOM 7172 C CA . LEU A 1 10 ? 19.435 -3.428 1.222 1.00 0.00 10 LEU A CA 9
ATOM 7173 C C . LEU A 1 10 ? 18.730 -4.775 1.393 1.00 0.00 10 LEU A C 9
ATOM 7174 O O . LEU A 1 10 ? 19.250 -5.672 2.055 1.00 0.00 10 LEU A O 9
ATOM 7190 N N . THR A 1 11 ? 17.558 -4.875 0.784 1.00 0.00 11 THR A N 9
ATOM 7191 C CA . THR A 1 11 ? 16.776 -6.098 0.860 1.00 0.00 11 THR A CA 9
ATOM 7192 C C . THR A 1 11 ? 15.867 -6.227 -0.363 1.00 0.00 11 THR A C 9
ATOM 7193 O O . THR A 1 11 ? 15.950 -5.423 -1.291 1.00 0.00 11 THR A O 9
ATOM 7204 N N . ALA A 1 12 ? 15.019 -7.244 -0.326 1.00 0.00 12 ALA A N 9
ATOM 7205 C CA . ALA A 1 12 ? 14.095 -7.489 -1.420 1.00 0.00 12 ALA A CA 9
ATOM 7206 C C . ALA A 1 12 ? 13.008 -6.413 -1.414 1.00 0.00 12 ALA A C 9
ATOM 7207 O O . ALA A 1 12 ? 12.434 -6.099 -2.456 1.00 0.00 12 ALA A O 9
ATOM 7214 N N . LEU A 1 13 ? 12.758 -5.876 -0.229 1.00 0.00 13 LEU A N 9
ATOM 7215 C CA . LEU A 1 13 ? 11.750 -4.841 -0.074 1.00 0.00 13 LEU A CA 9
ATOM 7216 C C . LEU A 1 13 ? 12.347 -3.489 -0.470 1.00 0.00 13 LEU A C 9
ATOM 7217 O O . LEU A 1 13 ? 11.918 -2.880 -1.449 1.00 0.00 13 LEU A O 9
ATOM 7233 N N . GLU A 1 14 ? 13.329 -3.061 0.310 1.00 0.00 14 GLU A N 9
ATOM 7234 C CA . GLU A 1 14 ? 13.990 -1.793 0.052 1.00 0.00 14 GLU A CA 9
ATOM 7235 C C . GLU A 1 14 ? 14.309 -1.653 -1.438 1.00 0.00 14 GLU A C 9
ATOM 7236 O O . GLU A 1 14 ? 14.055 -0.608 -2.035 1.00 0.00 14 GLU A O 9
ATOM 7248 N N . SER A 1 15 ? 14.859 -2.721 -1.995 1.00 0.00 15 SER A N 9
ATOM 7249 C CA . SER A 1 15 ? 15.215 -2.731 -3.404 1.00 0.00 15 SER A CA 9
ATOM 7250 C C . SER A 1 15 ? 14.072 -2.147 -4.236 1.00 0.00 15 SER A C 9
ATOM 7251 O O . SER A 1 15 ? 14.257 -1.159 -4.945 1.00 0.00 15 SER A O 9
ATOM 7259 N N . LEU A 1 16 ? 12.915 -2.783 -4.123 1.00 0.00 16 LEU A N 9
ATOM 7260 C CA . LEU A 1 16 ? 11.742 -2.338 -4.856 1.00 0.00 16 LEU A CA 9
ATOM 7261 C C . LEU A 1 16 ? 11.507 -0.852 -4.582 1.00 0.00 16 LEU A C 9
ATOM 7262 O O . LEU A 1 16 ? 11.287 -0.073 -5.509 1.00 0.00 16 LEU A O 9
ATOM 7278 N N . ILE A 1 17 ? 11.562 -0.502 -3.305 1.00 0.00 17 ILE A N 9
ATOM 7279 C CA . ILE A 1 17 ? 11.358 0.877 -2.897 1.00 0.00 17 ILE A CA 9
ATOM 7280 C C . ILE A 1 17 ? 12.356 1.775 -3.632 1.00 0.00 17 ILE A C 9
ATOM 7281 O O . ILE A 1 17 ? 12.081 2.949 -3.871 1.00 0.00 17 ILE A O 9
ATOM 7297 N N . GLU A 1 18 ? 13.494 1.187 -3.969 1.00 0.00 18 GLU A N 9
ATOM 7298 C CA . GLU A 1 18 ? 14.535 1.918 -4.672 1.00 0.00 18 GLU A CA 9
ATOM 7299 C C . GLU A 1 18 ? 14.206 2.007 -6.164 1.00 0.00 18 GLU A C 9
ATOM 7300 O O . GLU A 1 18 ? 14.568 2.979 -6.825 1.00 0.00 18 GLU A O 9
ATOM 7312 N N . MET A 1 19 ? 13.525 0.980 -6.649 1.00 0.00 19 MET A N 9
ATOM 7313 C CA . MET A 1 19 ? 13.143 0.931 -8.050 1.00 0.00 19 MET A CA 9
ATOM 7314 C C . MET A 1 19 ? 12.161 2.053 -8.392 1.00 0.00 19 MET A C 9
ATOM 7315 O O . MET A 1 19 ? 12.028 2.434 -9.554 1.00 0.00 19 MET A O 9
ATOM 7329 N N . GLY A 1 20 ? 11.499 2.551 -7.358 1.00 0.00 20 GLY A N 9
ATOM 7330 C CA . GLY A 1 20 ? 10.533 3.622 -7.534 1.00 0.00 20 GLY A CA 9
ATOM 7331 C C . GLY A 1 20 ? 9.120 3.149 -7.186 1.00 0.00 20 GLY A C 9
ATOM 7332 O O . GLY A 1 20 ? 8.140 3.657 -7.728 1.00 0.00 20 GLY A O 9
ATOM 7336 N N . PHE A 1 21 ? 9.060 2.181 -6.282 1.00 0.00 21 PHE A N 9
ATOM 7337 C CA . PHE A 1 21 ? 7.784 1.634 -5.856 1.00 0.00 21 PHE A CA 9
ATOM 7338 C C . PHE A 1 21 ? 7.495 1.991 -4.396 1.00 0.00 21 PHE A C 9
ATOM 7339 O O . PHE A 1 21 ? 8.416 2.139 -3.595 1.00 0.00 21 PHE A O 9
ATOM 7356 N N . PRO A 1 22 ? 6.177 2.123 -4.087 1.00 0.00 22 PRO A N 9
ATOM 7357 C CA . PRO A 1 22 ? 5.755 2.460 -2.738 1.00 0.00 22 PRO A CA 9
ATOM 7358 C C . PRO A 1 22 ? 5.889 1.255 -1.805 1.00 0.00 22 PRO A C 9
ATOM 7359 O O . PRO A 1 22 ? 5.529 0.138 -2.172 1.00 0.00 22 PRO A O 9
ATOM 7370 N N . ARG A 1 23 ? 6.407 1.524 -0.615 1.00 0.00 23 ARG A N 9
ATOM 7371 C CA . ARG A 1 23 ? 6.594 0.476 0.374 1.00 0.00 23 ARG A CA 9
ATOM 7372 C C . ARG A 1 23 ? 5.370 -0.442 0.411 1.00 0.00 23 ARG A C 9
ATOM 7373 O O . ARG A 1 23 ? 5.482 -1.641 0.159 1.00 0.00 23 ARG A O 9
ATOM 7394 N N . GLY A 1 24 ? 4.231 0.155 0.727 1.00 0.00 24 GLY A N 9
ATOM 7395 C CA . GLY A 1 24 ? 2.988 -0.594 0.800 1.00 0.00 24 GLY A CA 9
ATOM 7396 C C . GLY A 1 24 ? 2.921 -1.654 -0.302 1.00 0.00 24 GLY A C 9
ATOM 7397 O O . GLY A 1 24 ? 2.835 -2.847 -0.016 1.00 0.00 24 GLY A O 9
ATOM 7401 N N . ARG A 1 25 ? 2.964 -1.180 -1.538 1.00 0.00 25 ARG A N 9
ATOM 7402 C CA . ARG A 1 25 ? 2.909 -2.071 -2.684 1.00 0.00 25 ARG A CA 9
ATOM 7403 C C . ARG A 1 25 ? 3.969 -3.167 -2.555 1.00 0.00 25 ARG A C 9
ATOM 7404 O O . ARG A 1 25 ? 3.638 -4.338 -2.371 1.00 0.00 25 ARG A O 9
ATOM 7425 N N . ALA A 1 26 ? 5.222 -2.749 -2.656 1.00 0.00 26 ALA A N 9
ATOM 7426 C CA . ALA A 1 26 ? 6.332 -3.680 -2.553 1.00 0.00 26 ALA A CA 9
ATOM 7427 C C . ALA A 1 26 ? 6.033 -4.705 -1.457 1.00 0.00 26 ALA A C 9
ATOM 7428 O O . ALA A 1 26 ? 5.941 -5.901 -1.728 1.00 0.00 26 ALA A O 9
ATOM 7435 N N . GLU A 1 27 ? 5.889 -4.198 -0.241 1.00 0.00 27 GLU A N 9
ATOM 7436 C CA . GLU A 1 27 ? 5.602 -5.053 0.898 1.00 0.00 27 GLU A CA 9
ATOM 7437 C C . GLU A 1 27 ? 4.469 -6.024 0.560 1.00 0.00 27 GLU A C 9
ATOM 7438 O O . GLU A 1 27 ? 4.575 -7.222 0.817 1.00 0.00 27 GLU A O 9
ATOM 7450 N N . LYS A 1 28 ? 3.409 -5.470 -0.011 1.00 0.00 28 LYS A N 9
ATOM 7451 C CA . LYS A 1 28 ? 2.257 -6.272 -0.386 1.00 0.00 28 LYS A CA 9
ATOM 7452 C C . LYS A 1 28 ? 2.721 -7.458 -1.234 1.00 0.00 28 LYS A C 9
ATOM 7453 O O . LYS A 1 28 ? 2.748 -8.593 -0.759 1.00 0.00 28 LYS A O 9
ATOM 7472 N N . ALA A 1 29 ? 3.074 -7.156 -2.475 1.00 0.00 29 ALA A N 9
ATOM 7473 C CA . ALA A 1 29 ? 3.536 -8.183 -3.393 1.00 0.00 29 ALA A CA 9
ATOM 7474 C C . ALA A 1 29 ? 4.516 -9.107 -2.667 1.00 0.00 29 ALA A C 9
ATOM 7475 O O . ALA A 1 29 ? 4.269 -10.305 -2.543 1.00 0.00 29 ALA A O 9
ATOM 7482 N N . LEU A 1 30 ? 5.608 -8.514 -2.206 1.00 0.00 30 LEU A N 9
ATOM 7483 C CA . LEU A 1 30 ? 6.626 -9.269 -1.496 1.00 0.00 30 LEU A CA 9
ATOM 7484 C C . LEU A 1 30 ? 5.951 -10.299 -0.588 1.00 0.00 30 LEU A C 9
ATOM 7485 O O . LEU A 1 30 ? 6.506 -11.367 -0.336 1.00 0.00 30 LEU A O 9
ATOM 7501 N N . ALA A 1 31 ? 4.763 -9.942 -0.122 1.00 0.00 31 ALA A N 9
ATOM 7502 C CA . ALA A 1 31 ? 4.007 -10.822 0.752 1.00 0.00 31 ALA A CA 9
ATOM 7503 C C . ALA A 1 31 ? 3.232 -11.833 -0.096 1.00 0.00 31 ALA A C 9
ATOM 7504 O O . ALA A 1 31 ? 3.479 -13.035 -0.015 1.00 0.00 31 ALA A O 9
ATOM 7511 N N . LEU A 1 32 ? 2.310 -11.307 -0.890 1.00 0.00 32 LEU A N 9
ATOM 7512 C CA . LEU A 1 32 ? 1.497 -12.149 -1.751 1.00 0.00 32 LEU A CA 9
ATOM 7513 C C . LEU A 1 32 ? 2.404 -13.116 -2.516 1.00 0.00 32 LEU A C 9
ATOM 7514 O O . LEU A 1 32 ? 1.972 -14.199 -2.907 1.00 0.00 32 LEU A O 9
ATOM 7530 N N . THR A 1 33 ? 3.644 -12.689 -2.704 1.00 0.00 33 THR A N 9
ATOM 7531 C CA . THR A 1 33 ? 4.615 -13.504 -3.414 1.00 0.00 33 THR A CA 9
ATOM 7532 C C . THR A 1 33 ? 5.444 -14.328 -2.427 1.00 0.00 33 THR A C 9
ATOM 7533 O O . THR A 1 33 ? 6.610 -14.624 -2.685 1.00 0.00 33 THR A O 9
ATOM 7544 N N . GLY A 1 34 ? 4.810 -14.675 -1.317 1.00 0.00 34 GLY A N 9
ATOM 7545 C CA . GLY A 1 34 ? 5.474 -15.459 -0.289 1.00 0.00 34 GLY A CA 9
ATOM 7546 C C . GLY A 1 34 ? 6.949 -15.070 -0.170 1.00 0.00 34 GLY A C 9
ATOM 7547 O O . GLY A 1 34 ? 7.810 -15.931 -0.001 1.00 0.00 34 GLY A O 9
ATOM 7551 N N . ASN A 1 35 ? 7.194 -13.771 -0.263 1.00 0.00 35 ASN A N 9
ATOM 7552 C CA . ASN A 1 35 ? 8.550 -13.257 -0.168 1.00 0.00 35 ASN A CA 9
ATOM 7553 C C . ASN A 1 35 ? 9.493 -14.170 -0.955 1.00 0.00 35 ASN A C 9
ATOM 7554 O O . ASN A 1 35 ? 10.352 -14.831 -0.373 1.00 0.00 35 ASN A O 9
ATOM 7565 N N . GLN A 1 36 ? 9.301 -14.176 -2.266 1.00 0.00 36 GLN A N 9
ATOM 7566 C CA . GLN A 1 36 ? 10.124 -14.996 -3.139 1.00 0.00 36 GLN A CA 9
ATOM 7567 C C . GLN A 1 36 ? 11.364 -14.218 -3.584 1.00 0.00 36 GLN A C 9
ATOM 7568 O O . GLN A 1 36 ? 12.466 -14.765 -3.615 1.00 0.00 36 GLN A O 9
ATOM 7582 N N . GLY A 1 37 ? 11.143 -12.955 -3.918 1.00 0.00 37 GLY A N 9
ATOM 7583 C CA . GLY A 1 37 ? 12.229 -12.097 -4.361 1.00 0.00 37 GLY A CA 9
ATOM 7584 C C . GLY A 1 37 ? 11.690 -10.840 -5.047 1.00 0.00 37 GLY A C 9
ATOM 7585 O O . GLY A 1 37 ? 10.506 -10.527 -4.934 1.00 0.00 37 GLY A O 9
ATOM 7589 N N . ILE A 1 38 ? 12.585 -10.155 -5.743 1.00 0.00 38 ILE A N 9
ATOM 7590 C CA . ILE A 1 38 ? 12.214 -8.940 -6.448 1.00 0.00 38 ILE A CA 9
ATOM 7591 C C . ILE A 1 38 ? 11.238 -9.286 -7.574 1.00 0.00 38 ILE A C 9
ATOM 7592 O O . ILE A 1 38 ? 10.091 -8.842 -7.565 1.00 0.00 38 ILE A O 9
ATOM 7608 N N . GLU A 1 39 ? 11.730 -10.075 -8.518 1.00 0.00 39 GLU A N 9
ATOM 7609 C CA . GLU A 1 39 ? 10.916 -10.486 -9.649 1.00 0.00 39 GLU A CA 9
ATOM 7610 C C . GLU A 1 39 ? 9.529 -10.923 -9.174 1.00 0.00 39 GLU A C 9
ATOM 7611 O O . GLU A 1 39 ? 8.517 -10.389 -9.627 1.00 0.00 39 GLU A O 9
ATOM 7623 N N . ALA A 1 40 ? 9.526 -11.889 -8.267 1.00 0.00 40 ALA A N 9
ATOM 7624 C CA . ALA A 1 40 ? 8.279 -12.403 -7.725 1.00 0.00 40 ALA A CA 9
ATOM 7625 C C . ALA A 1 40 ? 7.312 -11.241 -7.492 1.00 0.00 40 ALA A C 9
ATOM 7626 O O . ALA A 1 40 ? 6.207 -11.230 -8.033 1.00 0.00 40 ALA A O 9
ATOM 7633 N N . ALA A 1 41 ? 7.762 -10.291 -6.685 1.00 0.00 41 ALA A N 9
ATOM 7634 C CA . ALA A 1 41 ? 6.950 -9.127 -6.373 1.00 0.00 41 ALA A CA 9
ATOM 7635 C C . ALA A 1 41 ? 6.666 -8.350 -7.660 1.00 0.00 41 ALA A C 9
ATOM 7636 O O . ALA A 1 41 ? 5.519 -8.264 -8.097 1.00 0.00 41 ALA A O 9
ATOM 7643 N N . MET A 1 42 ? 7.729 -7.803 -8.230 1.00 0.00 42 MET A N 9
ATOM 7644 C CA . MET A 1 42 ? 7.608 -7.035 -9.458 1.00 0.00 42 MET A CA 9
ATOM 7645 C C . MET A 1 42 ? 6.570 -7.658 -10.394 1.00 0.00 42 MET A C 9
ATOM 7646 O O . MET A 1 42 ? 5.634 -6.985 -10.823 1.00 0.00 42 MET A O 9
ATOM 7660 N N . ASP A 1 43 ? 6.772 -8.935 -10.683 1.00 0.00 43 ASP A N 9
ATOM 7661 C CA . ASP A 1 43 ? 5.865 -9.656 -11.561 1.00 0.00 43 ASP A CA 9
ATOM 7662 C C . ASP A 1 43 ? 4.426 -9.437 -11.090 1.00 0.00 43 ASP A C 9
ATOM 7663 O O . ASP A 1 43 ? 3.544 -9.142 -11.895 1.00 0.00 43 ASP A O 9
ATOM 7672 N N . TRP A 1 44 ? 4.233 -9.590 -9.788 1.00 0.00 44 TRP A N 9
ATOM 7673 C CA . TRP A 1 44 ? 2.916 -9.414 -9.201 1.00 0.00 44 TRP A CA 9
ATOM 7674 C C . TRP A 1 44 ? 2.460 -7.981 -9.486 1.00 0.00 44 TRP A C 9
ATOM 7675 O O . TRP A 1 44 ? 1.402 -7.768 -10.076 1.00 0.00 44 TRP A O 9
ATOM 7696 N N . LEU A 1 45 ? 3.280 -7.036 -9.052 1.00 0.00 45 LEU A N 9
ATOM 7697 C CA . LEU A 1 45 ? 2.974 -5.630 -9.252 1.00 0.00 45 LEU A CA 9
ATOM 7698 C C . LEU A 1 45 ? 2.593 -5.399 -10.716 1.00 0.00 45 LEU A C 9
ATOM 7699 O O . LEU A 1 45 ? 1.538 -4.837 -11.005 1.00 0.00 45 LEU A O 9
ATOM 7715 N N . MET A 1 46 ? 3.474 -5.844 -11.601 1.00 0.00 46 MET A N 9
ATOM 7716 C CA . MET A 1 46 ? 3.243 -5.693 -13.027 1.00 0.00 46 MET A CA 9
ATOM 7717 C C . MET A 1 46 ? 1.894 -6.291 -13.431 1.00 0.00 46 MET A C 9
ATOM 7718 O O . MET A 1 46 ? 1.221 -5.771 -14.320 1.00 0.00 46 MET A O 9
ATOM 7732 N N . GLU A 1 47 ? 1.538 -7.376 -12.758 1.00 0.00 47 GLU A N 9
ATOM 7733 C CA . GLU A 1 47 ? 0.282 -8.051 -13.035 1.00 0.00 47 GLU A CA 9
ATOM 7734 C C . GLU A 1 47 ? -0.870 -7.345 -12.316 1.00 0.00 47 GLU A C 9
ATOM 7735 O O . GLU A 1 47 ? -2.019 -7.429 -12.746 1.00 0.00 47 GLU A O 9
ATOM 7747 N N . HIS A 1 48 ? -0.521 -6.664 -11.234 1.00 0.00 48 HIS A N 9
ATOM 7748 C CA . HIS A 1 48 ? -1.511 -5.944 -10.452 1.00 0.00 48 HIS A CA 9
ATOM 7749 C C . HIS A 1 48 ? -1.481 -4.461 -10.826 1.00 0.00 48 HIS A C 9
ATOM 7750 O O . HIS A 1 48 ? -2.067 -3.630 -10.133 1.00 0.00 48 HIS A O 9
ATOM 7764 N N . GLU A 1 49 ? -0.792 -4.173 -11.920 1.00 0.00 49 GLU A N 9
ATOM 7765 C CA . GLU A 1 49 ? -0.678 -2.805 -12.395 1.00 0.00 49 GLU A CA 9
ATOM 7766 C C . GLU A 1 49 ? -2.054 -2.261 -12.784 1.00 0.00 49 GLU A C 9
ATOM 7767 O O . GLU A 1 49 ? -2.277 -1.052 -12.762 1.00 0.00 49 GLU A O 9
ATOM 7779 N N . ASP A 1 50 ? -2.942 -3.181 -13.130 1.00 0.00 50 ASP A N 9
ATOM 7780 C CA . ASP A 1 50 ? -4.291 -2.809 -13.523 1.00 0.00 50 ASP A CA 9
ATOM 7781 C C . ASP A 1 50 ? -5.110 -2.483 -12.273 1.00 0.00 50 ASP A C 9
ATOM 7782 O O . ASP A 1 50 ? -6.151 -1.834 -12.361 1.00 0.00 50 ASP A O 9
ATOM 7791 N N . ASP A 1 51 ? -4.609 -2.947 -11.138 1.00 0.00 51 ASP A N 9
ATOM 7792 C CA . ASP A 1 51 ? -5.281 -2.712 -9.871 1.00 0.00 51 ASP A CA 9
ATOM 7793 C C . ASP A 1 51 ? -5.534 -1.213 -9.703 1.00 0.00 51 ASP A C 9
ATOM 7794 O O . ASP A 1 51 ? -4.623 -0.403 -9.874 1.00 0.00 51 ASP A O 9
ATOM 7803 N N . PRO A 1 52 ? -6.807 -0.879 -9.361 1.00 0.00 52 PRO A N 9
ATOM 7804 C CA . PRO A 1 52 ? -7.190 0.509 -9.168 1.00 0.00 52 PRO A CA 9
ATOM 7805 C C . PRO A 1 52 ? -6.656 1.046 -7.839 1.00 0.00 52 PRO A C 9
ATOM 7806 O O . PRO A 1 52 ? -5.874 1.995 -7.818 1.00 0.00 52 PRO A O 9
ATOM 7817 N N . ASP A 1 53 ? -7.099 0.415 -6.761 1.00 0.00 53 ASP A N 9
ATOM 7818 C CA . ASP A 1 53 ? -6.676 0.817 -5.431 1.00 0.00 53 ASP A CA 9
ATOM 7819 C C . ASP A 1 53 ? -5.575 -0.128 -4.944 1.00 0.00 53 ASP A C 9
ATOM 7820 O O . ASP A 1 53 ? -5.853 -1.102 -4.246 1.00 0.00 53 ASP A O 9
ATOM 7829 N N . VAL A 1 54 ? -4.349 0.193 -5.331 1.00 0.00 54 VAL A N 9
ATOM 7830 C CA . VAL A 1 54 ? -3.206 -0.615 -4.942 1.00 0.00 54 VAL A CA 9
ATOM 7831 C C . VAL A 1 54 ? -2.526 0.022 -3.729 1.00 0.00 54 VAL A C 9
ATOM 7832 O O . VAL A 1 54 ? -1.962 -0.678 -2.889 1.00 0.00 54 VAL A O 9
ATOM 7845 N N . ASP A 1 55 ? -2.600 1.344 -3.675 1.00 0.00 55 ASP A N 9
ATOM 7846 C CA . ASP A 1 55 ? -1.998 2.084 -2.579 1.00 0.00 55 ASP A CA 9
ATOM 7847 C C . ASP A 1 55 ? -2.906 3.256 -2.201 1.00 0.00 55 ASP A C 9
ATOM 7848 O O . ASP A 1 55 ? -2.481 4.410 -2.236 1.00 0.00 55 ASP A O 9
ATOM 7857 N N . GLU A 1 56 ? -4.138 2.920 -1.850 1.00 0.00 56 GLU A N 9
ATOM 7858 C CA . GLU A 1 56 ? -5.109 3.931 -1.467 1.00 0.00 56 GLU A CA 9
ATOM 7859 C C . GLU A 1 56 ? -4.483 4.923 -0.484 1.00 0.00 56 GLU A C 9
ATOM 7860 O O . GLU A 1 56 ? -3.579 4.568 0.270 1.00 0.00 56 GLU A O 9
ATOM 7872 N N . PRO A 1 57 ? -5.002 6.179 -0.526 1.00 0.00 57 PRO A N 9
ATOM 7873 C CA . PRO A 1 57 ? -4.504 7.225 0.351 1.00 0.00 57 PRO A CA 9
ATOM 7874 C C . PRO A 1 57 ? -5.009 7.026 1.782 1.00 0.00 57 PRO A C 9
ATOM 7875 O O . PRO A 1 57 ? -6.206 6.853 2.003 1.00 0.00 57 PRO A O 9
ATOM 7886 N N . LEU A 1 58 ? -4.070 7.059 2.716 1.00 0.00 58 LEU A N 9
ATOM 7887 C CA . LEU A 1 58 ? -4.404 6.885 4.119 1.00 0.00 58 LEU A CA 9
ATOM 7888 C C . LEU A 1 58 ? -4.860 8.225 4.701 1.00 0.00 58 LEU A C 9
ATOM 7889 O O . LEU A 1 58 ? -4.104 8.886 5.412 1.00 0.00 58 LEU A O 9
ATOM 7905 N N . SER A 1 59 ? -6.093 8.586 4.376 1.00 0.00 59 SER A N 9
ATOM 7906 C CA . SER A 1 59 ? -6.658 9.835 4.857 1.00 0.00 59 SER A CA 9
ATOM 7907 C C . SER A 1 59 ? -5.714 10.995 4.533 1.00 0.00 59 SER A C 9
ATOM 7908 O O . SER A 1 59 ? -4.917 11.405 5.375 1.00 0.00 59 SER A O 9
ATOM 7916 N N . GLY A 1 60 ? -5.836 11.492 3.311 1.00 0.00 60 GLY A N 9
ATOM 7917 C CA . GLY A 1 60 ? -5.004 12.596 2.865 1.00 0.00 60 GLY A CA 9
ATOM 7918 C C . GLY A 1 60 ? -5.638 13.313 1.672 1.00 0.00 60 GLY A C 9
ATOM 7919 O O . GLY A 1 60 ? -6.475 12.743 0.973 1.00 0.00 60 GLY A O 9
ATOM 7923 N N . PRO A 1 61 ? -5.204 14.586 1.469 1.00 0.00 61 PRO A N 9
ATOM 7924 C CA . PRO A 1 61 ? -5.720 15.387 0.372 1.00 0.00 61 PRO A CA 9
ATOM 7925 C C . PRO A 1 61 ? -5.126 14.935 -0.964 1.00 0.00 61 PRO A C 9
ATOM 7926 O O . PRO A 1 61 ? -5.855 14.718 -1.930 1.00 0.00 61 PRO A O 9
ATOM 7937 N N . SER A 1 62 ? -3.807 14.805 -0.975 1.00 0.00 62 SER A N 9
ATOM 7938 C CA . SER A 1 62 ? -3.107 14.383 -2.176 1.00 0.00 62 SER A CA 9
ATOM 7939 C C . SER A 1 62 ? -3.624 15.164 -3.385 1.00 0.00 62 SER A C 9
ATOM 7940 O O . SER A 1 62 ? -4.482 14.679 -4.122 1.00 0.00 62 SER A O 9
ATOM 7948 N N . SER A 1 63 ? -3.080 16.361 -3.553 1.00 0.00 63 SER A N 9
ATOM 7949 C CA . SER A 1 63 ? -3.476 17.214 -4.661 1.00 0.00 63 SER A CA 9
ATOM 7950 C C . SER A 1 63 ? -4.858 17.813 -4.393 1.00 0.00 63 SER A C 9
ATOM 7951 O O . SER A 1 63 ? -5.011 19.032 -4.347 1.00 0.00 63 SER A O 9
ATOM 7959 N N . GLY A 1 64 ? -5.828 16.927 -4.222 1.00 0.00 64 GLY A N 9
ATOM 7960 C CA . GLY A 1 64 ? -7.192 17.353 -3.959 1.00 0.00 64 GLY A CA 9
ATOM 7961 C C . GLY A 1 64 ? -8.019 17.370 -5.246 1.00 0.00 64 GLY A C 9
ATOM 7962 O O . GLY A 1 64 ? -8.318 18.436 -5.782 1.00 0.00 64 GLY A O 9
ATOM 7966 N N . GLY A 1 1 ? 34.686 -8.395 -9.012 1.00 0.00 1 GLY A N 10
ATOM 7967 C CA . GLY A 1 1 ? 33.666 -7.965 -8.071 1.00 0.00 1 GLY A CA 10
ATOM 7968 C C . GLY A 1 1 ? 32.429 -8.861 -8.155 1.00 0.00 1 GLY A C 10
ATOM 7969 O O . GLY A 1 1 ? 32.258 -9.599 -9.125 1.00 0.00 1 GLY A O 10
ATOM 7973 N N . SER A 1 2 ? 31.599 -8.768 -7.128 1.00 0.00 2 SER A N 10
ATOM 7974 C CA . SER A 1 2 ? 30.382 -9.561 -7.073 1.00 0.00 2 SER A CA 10
ATOM 7975 C C . SER A 1 2 ? 29.465 -9.037 -5.967 1.00 0.00 2 SER A C 10
ATOM 7976 O O . SER A 1 2 ? 28.328 -8.646 -6.232 1.00 0.00 2 SER A O 10
ATOM 7984 N N . SER A 1 3 ? 29.991 -9.045 -4.752 1.00 0.00 3 SER A N 10
ATOM 7985 C CA . SER A 1 3 ? 29.234 -8.575 -3.604 1.00 0.00 3 SER A CA 10
ATOM 7986 C C . SER A 1 3 ? 30.187 -8.102 -2.505 1.00 0.00 3 SER A C 10
ATOM 7987 O O . SER A 1 3 ? 31.386 -8.372 -2.560 1.00 0.00 3 SER A O 10
ATOM 7995 N N . GLY A 1 4 ? 29.619 -7.404 -1.533 1.00 0.00 4 GLY A N 10
ATOM 7996 C CA . GLY A 1 4 ? 30.404 -6.892 -0.423 1.00 0.00 4 GLY A CA 10
ATOM 7997 C C . GLY A 1 4 ? 29.615 -5.848 0.371 1.00 0.00 4 GLY A C 10
ATOM 7998 O O . GLY A 1 4 ? 28.395 -5.755 0.239 1.00 0.00 4 GLY A O 10
ATOM 8002 N N . SER A 1 5 ? 30.343 -5.089 1.177 1.00 0.00 5 SER A N 10
ATOM 8003 C CA . SER A 1 5 ? 29.726 -4.056 1.991 1.00 0.00 5 SER A CA 10
ATOM 8004 C C . SER A 1 5 ? 29.278 -2.891 1.107 1.00 0.00 5 SER A C 10
ATOM 8005 O O . SER A 1 5 ? 30.000 -1.907 0.957 1.00 0.00 5 SER A O 10
ATOM 8013 N N . SER A 1 6 ? 28.088 -3.041 0.544 1.00 0.00 6 SER A N 10
ATOM 8014 C CA . SER A 1 6 ? 27.534 -2.013 -0.322 1.00 0.00 6 SER A CA 10
ATOM 8015 C C . SER A 1 6 ? 26.148 -1.601 0.176 1.00 0.00 6 SER A C 10
ATOM 8016 O O . SER A 1 6 ? 25.308 -2.453 0.462 1.00 0.00 6 SER A O 10
ATOM 8024 N N . GLY A 1 7 ? 25.950 -0.293 0.264 1.00 0.00 7 GLY A N 10
ATOM 8025 C CA . GLY A 1 7 ? 24.680 0.242 0.722 1.00 0.00 7 GLY A CA 10
ATOM 8026 C C . GLY A 1 7 ? 23.511 -0.400 -0.029 1.00 0.00 7 GLY A C 10
ATOM 8027 O O . GLY A 1 7 ? 22.657 -1.044 0.579 1.00 0.00 7 GLY A O 10
ATOM 8031 N N . ALA A 1 8 ? 23.511 -0.202 -1.339 1.00 0.00 8 ALA A N 10
ATOM 8032 C CA . ALA A 1 8 ? 22.461 -0.754 -2.179 1.00 0.00 8 ALA A CA 10
ATOM 8033 C C . ALA A 1 8 ? 22.250 -2.226 -1.822 1.00 0.00 8 ALA A C 10
ATOM 8034 O O . ALA A 1 8 ? 23.003 -2.791 -1.030 1.00 0.00 8 ALA A O 10
ATOM 8041 N N . GLU A 1 9 ? 21.221 -2.806 -2.423 1.00 0.00 9 GLU A N 10
ATOM 8042 C CA . GLU A 1 9 ? 20.901 -4.202 -2.178 1.00 0.00 9 GLU A CA 10
ATOM 8043 C C . GLU A 1 9 ? 20.582 -4.422 -0.698 1.00 0.00 9 GLU A C 10
ATOM 8044 O O . GLU A 1 9 ? 20.939 -5.452 -0.129 1.00 0.00 9 GLU A O 10
ATOM 8056 N N . LEU A 1 10 ? 19.911 -3.437 -0.118 1.00 0.00 10 LEU A N 10
ATOM 8057 C CA . LEU A 1 10 ? 19.540 -3.510 1.285 1.00 0.00 10 LEU A CA 10
ATOM 8058 C C . LEU A 1 10 ? 18.790 -4.819 1.542 1.00 0.00 10 LEU A C 10
ATOM 8059 O O . LEU A 1 10 ? 19.271 -5.680 2.277 1.00 0.00 10 LEU A O 10
ATOM 8075 N N . THR A 1 11 ? 17.624 -4.928 0.922 1.00 0.00 11 THR A N 10
ATOM 8076 C CA . THR A 1 11 ? 16.803 -6.117 1.075 1.00 0.00 11 THR A CA 10
ATOM 8077 C C . THR A 1 11 ? 15.889 -6.293 -0.139 1.00 0.00 11 THR A C 10
ATOM 8078 O O . THR A 1 11 ? 16.119 -5.691 -1.187 1.00 0.00 11 THR A O 10
ATOM 8089 N N . ALA A 1 12 ? 14.871 -7.122 0.042 1.00 0.00 12 ALA A N 10
ATOM 8090 C CA . ALA A 1 12 ? 13.922 -7.385 -1.026 1.00 0.00 12 ALA A CA 10
ATOM 8091 C C . ALA A 1 12 ? 12.932 -6.223 -1.121 1.00 0.00 12 ALA A C 10
ATOM 8092 O O . ALA A 1 12 ? 12.493 -5.863 -2.212 1.00 0.00 12 ALA A O 10
ATOM 8099 N N . LEU A 1 13 ? 12.609 -5.666 0.038 1.00 0.00 13 LEU A N 10
ATOM 8100 C CA . LEU A 1 13 ? 11.679 -4.552 0.099 1.00 0.00 13 LEU A CA 10
ATOM 8101 C C . LEU A 1 13 ? 12.369 -3.288 -0.418 1.00 0.00 13 LEU A C 10
ATOM 8102 O O . LEU A 1 13 ? 11.913 -2.678 -1.384 1.00 0.00 13 LEU A O 10
ATOM 8118 N N . GLU A 1 14 ? 13.459 -2.933 0.247 1.00 0.00 14 GLU A N 10
ATOM 8119 C CA . GLU A 1 14 ? 14.217 -1.753 -0.134 1.00 0.00 14 GLU A CA 10
ATOM 8120 C C . GLU A 1 14 ? 14.408 -1.712 -1.651 1.00 0.00 14 GLU A C 10
ATOM 8121 O O . GLU A 1 14 ? 14.042 -0.733 -2.300 1.00 0.00 14 GLU A O 10
ATOM 8133 N N . SER A 1 15 ? 14.980 -2.787 -2.173 1.00 0.00 15 SER A N 10
ATOM 8134 C CA . SER A 1 15 ? 15.224 -2.885 -3.602 1.00 0.00 15 SER A CA 10
ATOM 8135 C C . SER A 1 15 ? 14.047 -2.288 -4.376 1.00 0.00 15 SER A C 10
ATOM 8136 O O . SER A 1 15 ? 14.211 -1.315 -5.110 1.00 0.00 15 SER A O 10
ATOM 8144 N N . LEU A 1 16 ? 12.885 -2.897 -4.187 1.00 0.00 16 LEU A N 10
ATOM 8145 C CA . LEU A 1 16 ? 11.681 -2.438 -4.858 1.00 0.00 16 LEU A CA 10
ATOM 8146 C C . LEU A 1 16 ? 11.511 -0.936 -4.620 1.00 0.00 16 LEU A C 10
ATOM 8147 O O . LEU A 1 16 ? 11.364 -0.166 -5.568 1.00 0.00 16 LEU A O 10
ATOM 8163 N N . ILE A 1 17 ? 11.536 -0.565 -3.348 1.00 0.00 17 ILE A N 10
ATOM 8164 C CA . ILE A 1 17 ? 11.386 0.831 -2.973 1.00 0.00 17 ILE A CA 10
ATOM 8165 C C . ILE A 1 17 ? 12.407 1.674 -3.742 1.00 0.00 17 ILE A C 10
ATOM 8166 O O . ILE A 1 17 ? 12.140 2.828 -4.073 1.00 0.00 17 ILE A O 10
ATOM 8182 N N . GLU A 1 18 ? 13.553 1.063 -4.003 1.00 0.00 18 GLU A N 10
ATOM 8183 C CA . GLU A 1 18 ? 14.615 1.743 -4.726 1.00 0.00 18 GLU A CA 10
ATOM 8184 C C . GLU A 1 18 ? 14.200 1.979 -6.180 1.00 0.00 18 GLU A C 10
ATOM 8185 O O . GLU A 1 18 ? 14.463 3.042 -6.739 1.00 0.00 18 GLU A O 10
ATOM 8197 N N . MET A 1 19 ? 13.558 0.970 -6.750 1.00 0.00 19 MET A N 10
ATOM 8198 C CA . MET A 1 19 ? 13.105 1.054 -8.128 1.00 0.00 19 MET A CA 10
ATOM 8199 C C . MET A 1 19 ? 12.151 2.235 -8.320 1.00 0.00 19 MET A C 10
ATOM 8200 O O . MET A 1 19 ? 12.009 2.750 -9.428 1.00 0.00 19 MET A O 10
ATOM 8214 N N . GLY A 1 20 ? 11.523 2.631 -7.223 1.00 0.00 20 GLY A N 10
ATOM 8215 C CA . GLY A 1 20 ? 10.587 3.742 -7.256 1.00 0.00 20 GLY A CA 10
ATOM 8216 C C . GLY A 1 20 ? 9.169 3.276 -6.920 1.00 0.00 20 GLY A C 10
ATOM 8217 O O . GLY A 1 20 ? 8.192 3.865 -7.380 1.00 0.00 20 GLY A O 10
ATOM 8221 N N . PHE A 1 21 ? 9.102 2.221 -6.120 1.00 0.00 21 PHE A N 10
ATOM 8222 C CA . PHE A 1 21 ? 7.820 1.669 -5.718 1.00 0.00 21 PHE A CA 10
ATOM 8223 C C . PHE A 1 21 ? 7.514 2.002 -4.256 1.00 0.00 21 PHE A C 10
ATOM 8224 O O . PHE A 1 21 ? 8.427 2.150 -3.445 1.00 0.00 21 PHE A O 10
ATOM 8241 N N . PRO A 1 22 ? 6.192 2.111 -3.956 1.00 0.00 22 PRO A N 10
ATOM 8242 C CA . PRO A 1 22 ? 5.755 2.424 -2.606 1.00 0.00 22 PRO A CA 10
ATOM 8243 C C . PRO A 1 22 ? 5.897 1.208 -1.688 1.00 0.00 22 PRO A C 10
ATOM 8244 O O . PRO A 1 22 ? 5.573 0.088 -2.080 1.00 0.00 22 PRO A O 10
ATOM 8255 N N . ARG A 1 23 ? 6.383 1.470 -0.483 1.00 0.00 23 ARG A N 10
ATOM 8256 C CA . ARG A 1 23 ? 6.573 0.411 0.493 1.00 0.00 23 ARG A CA 10
ATOM 8257 C C . ARG A 1 23 ? 5.366 -0.529 0.498 1.00 0.00 23 ARG A C 10
ATOM 8258 O O . ARG A 1 23 ? 5.507 -1.727 0.254 1.00 0.00 23 ARG A O 10
ATOM 8279 N N . GLY A 1 24 ? 4.207 0.049 0.778 1.00 0.00 24 GLY A N 10
ATOM 8280 C CA . GLY A 1 24 ? 2.977 -0.723 0.818 1.00 0.00 24 GLY A CA 10
ATOM 8281 C C . GLY A 1 24 ? 2.957 -1.781 -0.287 1.00 0.00 24 GLY A C 10
ATOM 8282 O O . GLY A 1 24 ? 2.943 -2.978 -0.005 1.00 0.00 24 GLY A O 10
ATOM 8286 N N . ARG A 1 25 ? 2.956 -1.301 -1.522 1.00 0.00 25 ARG A N 10
ATOM 8287 C CA . ARG A 1 25 ? 2.938 -2.190 -2.671 1.00 0.00 25 ARG A CA 10
ATOM 8288 C C . ARG A 1 25 ? 3.979 -3.298 -2.500 1.00 0.00 25 ARG A C 10
ATOM 8289 O O . ARG A 1 25 ? 3.627 -4.465 -2.333 1.00 0.00 25 ARG A O 10
ATOM 8310 N N . ALA A 1 26 ? 5.240 -2.895 -2.549 1.00 0.00 26 ALA A N 10
ATOM 8311 C CA . ALA A 1 26 ? 6.334 -3.839 -2.402 1.00 0.00 26 ALA A CA 10
ATOM 8312 C C . ALA A 1 26 ? 5.981 -4.857 -1.315 1.00 0.00 26 ALA A C 10
ATOM 8313 O O . ALA A 1 26 ? 5.890 -6.053 -1.587 1.00 0.00 26 ALA A O 10
ATOM 8320 N N . GLU A 1 27 ? 5.791 -4.345 -0.108 1.00 0.00 27 GLU A N 10
ATOM 8321 C CA . GLU A 1 27 ? 5.450 -5.194 1.020 1.00 0.00 27 GLU A CA 10
ATOM 8322 C C . GLU A 1 27 ? 4.259 -6.089 0.670 1.00 0.00 27 GLU A C 10
ATOM 8323 O O . GLU A 1 27 ? 4.319 -7.305 0.847 1.00 0.00 27 GLU A O 10
ATOM 8335 N N . LYS A 1 28 ? 3.206 -5.452 0.180 1.00 0.00 28 LYS A N 10
ATOM 8336 C CA . LYS A 1 28 ? 2.003 -6.176 -0.197 1.00 0.00 28 LYS A CA 10
ATOM 8337 C C . LYS A 1 28 ? 2.375 -7.318 -1.144 1.00 0.00 28 LYS A C 10
ATOM 8338 O O . LYS A 1 28 ? 2.276 -8.489 -0.779 1.00 0.00 28 LYS A O 10
ATOM 8357 N N . ALA A 1 29 ? 2.796 -6.938 -2.342 1.00 0.00 29 ALA A N 10
ATOM 8358 C CA . ALA A 1 29 ? 3.184 -7.917 -3.343 1.00 0.00 29 ALA A CA 10
ATOM 8359 C C . ALA A 1 29 ? 4.098 -8.962 -2.702 1.00 0.00 29 ALA A C 10
ATOM 8360 O O . ALA A 1 29 ? 3.715 -10.123 -2.559 1.00 0.00 29 ALA A O 10
ATOM 8367 N N . LEU A 1 30 ? 5.289 -8.514 -2.333 1.00 0.00 30 LEU A N 10
ATOM 8368 C CA . LEU A 1 30 ? 6.260 -9.396 -1.710 1.00 0.00 30 LEU A CA 10
ATOM 8369 C C . LEU A 1 30 ? 5.551 -10.295 -0.695 1.00 0.00 30 LEU A C 10
ATOM 8370 O O . LEU A 1 30 ? 5.754 -11.508 -0.685 1.00 0.00 30 LEU A O 10
ATOM 8386 N N . ALA A 1 31 ? 4.732 -9.664 0.134 1.00 0.00 31 ALA A N 10
ATOM 8387 C CA . ALA A 1 31 ? 3.990 -10.391 1.150 1.00 0.00 31 ALA A CA 10
ATOM 8388 C C . ALA A 1 31 ? 3.081 -11.420 0.475 1.00 0.00 31 ALA A C 10
ATOM 8389 O O . ALA A 1 31 ? 2.991 -12.562 0.922 1.00 0.00 31 ALA A O 10
ATOM 8396 N N . LEU A 1 32 ? 2.431 -10.977 -0.591 1.00 0.00 32 LEU A N 10
ATOM 8397 C CA . LEU A 1 32 ? 1.532 -11.845 -1.333 1.00 0.00 32 LEU A CA 10
ATOM 8398 C C . LEU A 1 32 ? 2.334 -12.990 -1.956 1.00 0.00 32 LEU A C 10
ATOM 8399 O O . LEU A 1 32 ? 1.994 -14.159 -1.777 1.00 0.00 32 LEU A O 10
ATOM 8415 N N . THR A 1 33 ? 3.382 -12.614 -2.673 1.00 0.00 33 THR A N 10
ATOM 8416 C CA . THR A 1 33 ? 4.235 -13.595 -3.323 1.00 0.00 33 THR A CA 10
ATOM 8417 C C . THR A 1 33 ? 4.933 -14.469 -2.280 1.00 0.00 33 THR A C 10
ATOM 8418 O O . THR A 1 33 ? 5.531 -15.489 -2.620 1.00 0.00 33 THR A O 10
ATOM 8429 N N . GLY A 1 34 ? 4.834 -14.038 -1.031 1.00 0.00 34 GLY A N 10
ATOM 8430 C CA . GLY A 1 34 ? 5.448 -14.769 0.064 1.00 0.00 34 GLY A CA 10
ATOM 8431 C C . GLY A 1 34 ? 6.963 -14.556 0.083 1.00 0.00 34 GLY A C 10
ATOM 8432 O O . GLY A 1 34 ? 7.712 -15.436 0.506 1.00 0.00 34 GLY A O 10
ATOM 8436 N N . ASN A 1 35 ? 7.370 -13.384 -0.380 1.00 0.00 35 ASN A N 10
ATOM 8437 C CA . ASN A 1 35 ? 8.782 -13.044 -0.422 1.00 0.00 35 ASN A CA 10
ATOM 8438 C C . ASN A 1 35 ? 9.531 -14.095 -1.245 1.00 0.00 35 ASN A C 10
ATOM 8439 O O . ASN A 1 35 ? 10.341 -14.848 -0.707 1.00 0.00 35 ASN A O 10
ATOM 8450 N N . GLN A 1 36 ? 9.233 -14.111 -2.536 1.00 0.00 36 GLN A N 10
ATOM 8451 C CA . GLN A 1 36 ? 9.867 -15.057 -3.438 1.00 0.00 36 GLN A CA 10
ATOM 8452 C C . GLN A 1 36 ? 11.124 -14.440 -4.055 1.00 0.00 36 GLN A C 10
ATOM 8453 O O . GLN A 1 36 ? 12.097 -15.143 -4.324 1.00 0.00 36 GLN A O 10
ATOM 8467 N N . GLY A 1 37 ? 11.063 -13.133 -4.261 1.00 0.00 37 GLY A N 10
ATOM 8468 C CA . GLY A 1 37 ? 12.184 -12.413 -4.842 1.00 0.00 37 GLY A CA 10
ATOM 8469 C C . GLY A 1 37 ? 11.747 -11.040 -5.357 1.00 0.00 37 GLY A C 10
ATOM 8470 O O . GLY A 1 37 ? 10.561 -10.715 -5.339 1.00 0.00 37 GLY A O 10
ATOM 8474 N N . ILE A 1 38 ? 12.730 -10.272 -5.804 1.00 0.00 38 ILE A N 10
ATOM 8475 C CA . ILE A 1 38 ? 12.462 -8.942 -6.324 1.00 0.00 38 ILE A CA 10
ATOM 8476 C C . ILE A 1 38 ? 11.630 -9.056 -7.603 1.00 0.00 38 ILE A C 10
ATOM 8477 O O . ILE A 1 38 ? 10.552 -8.473 -7.701 1.00 0.00 38 ILE A O 10
ATOM 8493 N N . GLU A 1 39 ? 12.163 -9.813 -8.551 1.00 0.00 39 GLU A N 10
ATOM 8494 C CA . GLU A 1 39 ? 11.483 -10.012 -9.820 1.00 0.00 39 GLU A CA 10
ATOM 8495 C C . GLU A 1 39 ? 10.167 -10.761 -9.605 1.00 0.00 39 GLU A C 10
ATOM 8496 O O . GLU A 1 39 ? 9.151 -10.426 -10.213 1.00 0.00 39 GLU A O 10
ATOM 8508 N N . ALA A 1 40 ? 10.227 -11.762 -8.739 1.00 0.00 40 ALA A N 10
ATOM 8509 C CA . ALA A 1 40 ? 9.052 -12.562 -8.437 1.00 0.00 40 ALA A CA 10
ATOM 8510 C C . ALA A 1 40 ? 7.911 -11.640 -8.002 1.00 0.00 40 ALA A C 10
ATOM 8511 O O . ALA A 1 40 ? 6.777 -11.797 -8.452 1.00 0.00 40 ALA A O 10
ATOM 8518 N N . ALA A 1 41 ? 8.251 -10.700 -7.134 1.00 0.00 41 ALA A N 10
ATOM 8519 C CA . ALA A 1 41 ? 7.269 -9.753 -6.633 1.00 0.00 41 ALA A CA 10
ATOM 8520 C C . ALA A 1 41 ? 6.825 -8.835 -7.774 1.00 0.00 41 ALA A C 10
ATOM 8521 O O . ALA A 1 41 ? 5.645 -8.793 -8.118 1.00 0.00 41 ALA A O 10
ATOM 8528 N N . MET A 1 42 ? 7.794 -8.122 -8.329 1.00 0.00 42 MET A N 10
ATOM 8529 C CA . MET A 1 42 ? 7.517 -7.207 -9.424 1.00 0.00 42 MET A CA 10
ATOM 8530 C C . MET A 1 42 ? 6.460 -7.785 -10.366 1.00 0.00 42 MET A C 10
ATOM 8531 O O . MET A 1 42 ? 5.510 -7.096 -10.735 1.00 0.00 42 MET A O 10
ATOM 8545 N N . ASP A 1 43 ? 6.660 -9.043 -10.729 1.00 0.00 43 ASP A N 10
ATOM 8546 C CA . ASP A 1 43 ? 5.736 -9.721 -11.622 1.00 0.00 43 ASP A CA 10
ATOM 8547 C C . ASP A 1 43 ? 4.303 -9.486 -11.140 1.00 0.00 43 ASP A C 10
ATOM 8548 O O . ASP A 1 43 ? 3.447 -9.055 -11.911 1.00 0.00 43 ASP A O 10
ATOM 8557 N N . TRP A 1 44 ? 4.086 -9.779 -9.866 1.00 0.00 44 TRP A N 10
ATOM 8558 C CA . TRP A 1 44 ? 2.771 -9.605 -9.272 1.00 0.00 44 TRP A CA 10
ATOM 8559 C C . TRP A 1 44 ? 2.330 -8.160 -9.514 1.00 0.00 44 TRP A C 10
ATOM 8560 O O . TRP A 1 44 ? 1.243 -7.918 -10.036 1.00 0.00 44 TRP A O 10
ATOM 8581 N N . LEU A 1 45 ? 3.197 -7.237 -9.124 1.00 0.00 45 LEU A N 10
ATOM 8582 C CA . LEU A 1 45 ? 2.911 -5.822 -9.293 1.00 0.00 45 LEU A CA 10
ATOM 8583 C C . LEU A 1 45 ? 2.569 -5.547 -10.759 1.00 0.00 45 LEU A C 10
ATOM 8584 O O . LEU A 1 45 ? 1.493 -5.035 -11.063 1.00 0.00 45 LEU A O 10
ATOM 8600 N N . MET A 1 46 ? 3.505 -5.898 -11.628 1.00 0.00 46 MET A N 10
ATOM 8601 C CA . MET A 1 46 ? 3.317 -5.695 -13.054 1.00 0.00 46 MET A CA 10
ATOM 8602 C C . MET A 1 46 ? 2.009 -6.331 -13.530 1.00 0.00 46 MET A C 10
ATOM 8603 O O . MET A 1 46 ? 1.344 -5.800 -14.418 1.00 0.00 46 MET A O 10
ATOM 8617 N N . GLU A 1 47 ? 1.680 -7.459 -12.918 1.00 0.00 47 GLU A N 10
ATOM 8618 C CA . GLU A 1 47 ? 0.463 -8.172 -13.268 1.00 0.00 47 GLU A CA 10
ATOM 8619 C C . GLU A 1 47 ? -0.752 -7.496 -12.630 1.00 0.00 47 GLU A C 10
ATOM 8620 O O . GLU A 1 47 ? -1.875 -7.653 -13.106 1.00 0.00 47 GLU A O 10
ATOM 8632 N N . HIS A 1 48 ? -0.485 -6.757 -11.563 1.00 0.00 48 HIS A N 10
ATOM 8633 C CA . HIS A 1 48 ? -1.542 -6.056 -10.855 1.00 0.00 48 HIS A CA 10
ATOM 8634 C C . HIS A 1 48 ? -1.561 -4.588 -11.284 1.00 0.00 48 HIS A C 10
ATOM 8635 O O . HIS A 1 48 ? -2.203 -3.758 -10.642 1.00 0.00 48 HIS A O 10
ATOM 8649 N N . GLU A 1 49 ? -0.849 -4.311 -12.366 1.00 0.00 49 GLU A N 10
ATOM 8650 C CA . GLU A 1 49 ? -0.776 -2.958 -12.889 1.00 0.00 49 GLU A CA 10
ATOM 8651 C C . GLU A 1 49 ? -2.176 -2.445 -13.232 1.00 0.00 49 GLU A C 10
ATOM 8652 O O . GLU A 1 49 ? -2.384 -1.240 -13.364 1.00 0.00 49 GLU A O 10
ATOM 8664 N N . ASP A 1 50 ? -3.099 -3.385 -13.368 1.00 0.00 50 ASP A N 10
ATOM 8665 C CA . ASP A 1 50 ? -4.473 -3.044 -13.694 1.00 0.00 50 ASP A CA 10
ATOM 8666 C C . ASP A 1 50 ? -5.166 -2.491 -12.447 1.00 0.00 50 ASP A C 10
ATOM 8667 O O . ASP A 1 50 ? -6.023 -1.614 -12.546 1.00 0.00 50 ASP A O 10
ATOM 8676 N N . ASP A 1 51 ? -4.769 -3.026 -11.302 1.00 0.00 51 ASP A N 10
ATOM 8677 C CA . ASP A 1 51 ? -5.342 -2.597 -10.037 1.00 0.00 51 ASP A CA 10
ATOM 8678 C C . ASP A 1 51 ? -5.448 -1.071 -10.022 1.00 0.00 51 ASP A C 10
ATOM 8679 O O . ASP A 1 51 ? -4.514 -0.376 -10.419 1.00 0.00 51 ASP A O 10
ATOM 8688 N N . PRO A 1 52 ? -6.625 -0.582 -9.547 1.00 0.00 52 PRO A N 10
ATOM 8689 C CA . PRO A 1 52 ? -6.865 0.849 -9.475 1.00 0.00 52 PRO A CA 10
ATOM 8690 C C . PRO A 1 52 ? -6.095 1.477 -8.311 1.00 0.00 52 PRO A C 10
ATOM 8691 O O . PRO A 1 52 ? -5.253 2.350 -8.518 1.00 0.00 52 PRO A O 10
ATOM 8702 N N . ASP A 1 53 ? -6.410 1.007 -7.113 1.00 0.00 53 ASP A N 10
ATOM 8703 C CA . ASP A 1 53 ? -5.758 1.512 -5.916 1.00 0.00 53 ASP A CA 10
ATOM 8704 C C . ASP A 1 53 ? -4.810 0.443 -5.368 1.00 0.00 53 ASP A C 10
ATOM 8705 O O . ASP A 1 53 ? -5.205 -0.375 -4.539 1.00 0.00 53 ASP A O 10
ATOM 8714 N N . VAL A 1 54 ? -3.579 0.484 -5.855 1.00 0.00 54 VAL A N 10
ATOM 8715 C CA . VAL A 1 54 ? -2.571 -0.470 -5.424 1.00 0.00 54 VAL A CA 10
ATOM 8716 C C . VAL A 1 54 ? -1.627 0.206 -4.429 1.00 0.00 54 VAL A C 10
ATOM 8717 O O . VAL A 1 54 ? -1.007 -0.463 -3.603 1.00 0.00 54 VAL A O 10
ATOM 8730 N N . ASP A 1 55 ? -1.545 1.524 -4.540 1.00 0.00 55 ASP A N 10
ATOM 8731 C CA . ASP A 1 55 ? -0.686 2.298 -3.661 1.00 0.00 55 ASP A CA 10
ATOM 8732 C C . ASP A 1 55 ? -1.246 3.715 -3.526 1.00 0.00 55 ASP A C 10
ATOM 8733 O O . ASP A 1 55 ? -0.642 4.673 -4.006 1.00 0.00 55 ASP A O 10
ATOM 8742 N N . GLU A 1 56 ? -2.394 3.804 -2.870 1.00 0.00 56 GLU A N 10
ATOM 8743 C CA . GLU A 1 56 ? -3.042 5.088 -2.666 1.00 0.00 56 GLU A CA 10
ATOM 8744 C C . GLU A 1 56 ? -2.635 5.680 -1.315 1.00 0.00 56 GLU A C 10
ATOM 8745 O O . GLU A 1 56 ? -2.328 4.944 -0.379 1.00 0.00 56 GLU A O 10
ATOM 8757 N N . PRO A 1 57 ? -2.645 7.038 -1.256 1.00 0.00 57 PRO A N 10
ATOM 8758 C CA . PRO A 1 57 ? -2.281 7.737 -0.035 1.00 0.00 57 PRO A CA 10
ATOM 8759 C C . PRO A 1 57 ? -3.401 7.649 1.002 1.00 0.00 57 PRO A C 10
ATOM 8760 O O . PRO A 1 57 ? -4.548 7.985 0.713 1.00 0.00 57 PRO A O 10
ATOM 8771 N N . LEU A 1 58 ? -3.030 7.194 2.190 1.00 0.00 58 LEU A N 10
ATOM 8772 C CA . LEU A 1 58 ? -3.989 7.057 3.273 1.00 0.00 58 LEU A CA 10
ATOM 8773 C C . LEU A 1 58 ? -3.416 7.694 4.540 1.00 0.00 58 LEU A C 10
ATOM 8774 O O . LEU A 1 58 ? -2.855 7.002 5.388 1.00 0.00 58 LEU A O 10
ATOM 8790 N N . SER A 1 59 ? -3.577 9.006 4.630 1.00 0.00 59 SER A N 10
ATOM 8791 C CA . SER A 1 59 ? -3.082 9.744 5.779 1.00 0.00 59 SER A CA 10
ATOM 8792 C C . SER A 1 59 ? -3.387 11.234 5.615 1.00 0.00 59 SER A C 10
ATOM 8793 O O . SER A 1 59 ? -3.812 11.671 4.547 1.00 0.00 59 SER A O 10
ATOM 8801 N N . GLY A 1 60 ? -3.157 11.975 6.690 1.00 0.00 60 GLY A N 10
ATOM 8802 C CA . GLY A 1 60 ? -3.401 13.407 6.678 1.00 0.00 60 GLY A CA 10
ATOM 8803 C C . GLY A 1 60 ? -4.901 13.708 6.709 1.00 0.00 60 GLY A C 10
ATOM 8804 O O . GLY A 1 60 ? -5.526 13.874 5.663 1.00 0.00 60 GLY A O 10
ATOM 8808 N N . PRO A 1 61 ? -5.449 13.770 7.952 1.00 0.00 61 PRO A N 10
ATOM 8809 C CA . PRO A 1 61 ? -6.863 14.048 8.133 1.00 0.00 61 PRO A CA 10
ATOM 8810 C C . PRO A 1 61 ? -7.168 15.527 7.888 1.00 0.00 61 PRO A C 10
ATOM 8811 O O . PRO A 1 61 ? -8.200 15.864 7.311 1.00 0.00 61 PRO A O 10
ATOM 8822 N N . SER A 1 62 ? -6.250 16.370 8.339 1.00 0.00 62 SER A N 10
ATOM 8823 C CA . SER A 1 62 ? -6.407 17.805 8.175 1.00 0.00 62 SER A CA 10
ATOM 8824 C C . SER A 1 62 ? -5.770 18.254 6.858 1.00 0.00 62 SER A C 10
ATOM 8825 O O . SER A 1 62 ? -6.446 18.820 6.000 1.00 0.00 62 SER A O 10
ATOM 8833 N N . SER A 1 63 ? -4.478 17.985 6.740 1.00 0.00 63 SER A N 10
ATOM 8834 C CA . SER A 1 63 ? -3.743 18.355 5.543 1.00 0.00 63 SER A CA 10
ATOM 8835 C C . SER A 1 63 ? -2.643 17.328 5.266 1.00 0.00 63 SER A C 10
ATOM 8836 O O . SER A 1 63 ? -2.618 16.712 4.202 1.00 0.00 63 SER A O 10
ATOM 8844 N N . GLY A 1 64 ? -1.761 17.175 6.243 1.00 0.00 64 GLY A N 10
ATOM 8845 C CA . GLY A 1 64 ? -0.662 16.234 6.118 1.00 0.00 64 GLY A CA 10
ATOM 8846 C C . GLY A 1 64 ? 0.440 16.539 7.135 1.00 0.00 64 GLY A C 10
ATOM 8847 O O . GLY A 1 64 ? 1.624 16.488 6.807 1.00 0.00 64 GLY A O 10
ATOM 8851 N N . GLY A 1 1 ? 9.252 8.650 -0.436 1.00 0.00 1 GLY A N 11
ATOM 8852 C CA . GLY A 1 1 ? 10.256 8.969 -1.437 1.00 0.00 1 GLY A CA 11
ATOM 8853 C C . GLY A 1 1 ? 11.576 8.256 -1.136 1.00 0.00 1 GLY A C 11
ATOM 8854 O O . GLY A 1 1 ? 11.598 7.259 -0.417 1.00 0.00 1 GLY A O 11
ATOM 8858 N N . SER A 1 2 ? 12.646 8.796 -1.703 1.00 0.00 2 SER A N 11
ATOM 8859 C CA . SER A 1 2 ? 13.966 8.224 -1.505 1.00 0.00 2 SER A CA 11
ATOM 8860 C C . SER A 1 2 ? 15.035 9.173 -2.052 1.00 0.00 2 SER A C 11
ATOM 8861 O O . SER A 1 2 ? 15.357 9.133 -3.238 1.00 0.00 2 SER A O 11
ATOM 8869 N N . SER A 1 3 ? 15.555 10.004 -1.161 1.00 0.00 3 SER A N 11
ATOM 8870 C CA . SER A 1 3 ? 16.581 10.961 -1.540 1.00 0.00 3 SER A CA 11
ATOM 8871 C C . SER A 1 3 ? 17.686 10.991 -0.482 1.00 0.00 3 SER A C 11
ATOM 8872 O O . SER A 1 3 ? 17.651 11.810 0.435 1.00 0.00 3 SER A O 11
ATOM 8880 N N . GLY A 1 4 ? 18.641 10.087 -0.645 1.00 0.00 4 GLY A N 11
ATOM 8881 C CA . GLY A 1 4 ? 19.754 9.999 0.285 1.00 0.00 4 GLY A CA 11
ATOM 8882 C C . GLY A 1 4 ? 20.804 9.003 -0.210 1.00 0.00 4 GLY A C 11
ATOM 8883 O O . GLY A 1 4 ? 20.682 8.460 -1.307 1.00 0.00 4 GLY A O 11
ATOM 8887 N N . SER A 1 5 ? 21.813 8.793 0.622 1.00 0.00 5 SER A N 11
ATOM 8888 C CA . SER A 1 5 ? 22.885 7.872 0.283 1.00 0.00 5 SER A CA 11
ATOM 8889 C C . SER A 1 5 ? 22.300 6.567 -0.261 1.00 0.00 5 SER A C 11
ATOM 8890 O O . SER A 1 5 ? 21.197 6.172 0.115 1.00 0.00 5 SER A O 11
ATOM 8898 N N . SER A 1 6 ? 23.065 5.932 -1.137 1.00 0.00 6 SER A N 11
ATOM 8899 C CA . SER A 1 6 ? 22.636 4.680 -1.736 1.00 0.00 6 SER A CA 11
ATOM 8900 C C . SER A 1 6 ? 22.990 3.511 -0.815 1.00 0.00 6 SER A C 11
ATOM 8901 O O . SER A 1 6 ? 23.723 3.683 0.158 1.00 0.00 6 SER A O 11
ATOM 8909 N N . GLY A 1 7 ? 22.453 2.348 -1.154 1.00 0.00 7 GLY A N 11
ATOM 8910 C CA . GLY A 1 7 ? 22.703 1.151 -0.369 1.00 0.00 7 GLY A CA 11
ATOM 8911 C C . GLY A 1 7 ? 23.106 -0.019 -1.268 1.00 0.00 7 GLY A C 11
ATOM 8912 O O . GLY A 1 7 ? 23.071 0.092 -2.493 1.00 0.00 7 GLY A O 11
ATOM 8916 N N . ALA A 1 8 ? 23.480 -1.116 -0.626 1.00 0.00 8 ALA A N 11
ATOM 8917 C CA . ALA A 1 8 ? 23.890 -2.306 -1.352 1.00 0.00 8 ALA A CA 11
ATOM 8918 C C . ALA A 1 8 ? 22.825 -3.392 -1.184 1.00 0.00 8 ALA A C 11
ATOM 8919 O O . ALA A 1 8 ? 22.866 -4.165 -0.229 1.00 0.00 8 ALA A O 11
ATOM 8926 N N . GLU A 1 9 ? 21.895 -3.415 -2.128 1.00 0.00 9 GLU A N 11
ATOM 8927 C CA . GLU A 1 9 ? 20.821 -4.393 -2.097 1.00 0.00 9 GLU A CA 11
ATOM 8928 C C . GLU A 1 9 ? 20.493 -4.775 -0.653 1.00 0.00 9 GLU A C 11
ATOM 8929 O O . GLU A 1 9 ? 20.947 -5.808 -0.162 1.00 0.00 9 GLU A O 11
ATOM 8941 N N . LEU A 1 10 ? 19.707 -3.922 -0.012 1.00 0.00 10 LEU A N 11
ATOM 8942 C CA . LEU A 1 10 ? 19.313 -4.158 1.366 1.00 0.00 10 LEU A CA 11
ATOM 8943 C C . LEU A 1 10 ? 18.495 -5.449 1.445 1.00 0.00 10 LEU A C 11
ATOM 8944 O O . LEU A 1 10 ? 18.922 -6.422 2.063 1.00 0.00 10 LEU A O 11
ATOM 8960 N N . THR A 1 11 ? 17.333 -5.414 0.809 1.00 0.00 11 THR A N 11
ATOM 8961 C CA . THR A 1 11 ? 16.451 -6.569 0.799 1.00 0.00 11 THR A CA 11
ATOM 8962 C C . THR A 1 11 ? 15.511 -6.512 -0.407 1.00 0.00 11 THR A C 11
ATOM 8963 O O . THR A 1 11 ? 15.394 -5.476 -1.059 1.00 0.00 11 THR A O 11
ATOM 8974 N N . ALA A 1 12 ? 14.866 -7.640 -0.667 1.00 0.00 12 ALA A N 11
ATOM 8975 C CA . ALA A 1 12 ? 13.940 -7.732 -1.784 1.00 0.00 12 ALA A CA 11
ATOM 8976 C C . ALA A 1 12 ? 12.930 -6.586 -1.698 1.00 0.00 12 ALA A C 11
ATOM 8977 O O . ALA A 1 12 ? 12.443 -6.105 -2.720 1.00 0.00 12 ALA A O 11
ATOM 8984 N N . LEU A 1 13 ? 12.645 -6.181 -0.469 1.00 0.00 13 LEU A N 11
ATOM 8985 C CA . LEU A 1 13 ? 11.701 -5.101 -0.237 1.00 0.00 13 LEU A CA 11
ATOM 8986 C C . LEU A 1 13 ? 12.365 -3.767 -0.581 1.00 0.00 13 LEU A C 11
ATOM 8987 O O . LEU A 1 13 ? 11.989 -3.115 -1.554 1.00 0.00 13 LEU A O 11
ATOM 9003 N N . GLU A 1 14 ? 13.342 -3.400 0.236 1.00 0.00 14 GLU A N 11
ATOM 9004 C CA . GLU A 1 14 ? 14.062 -2.155 0.031 1.00 0.00 14 GLU A CA 11
ATOM 9005 C C . GLU A 1 14 ? 14.384 -1.967 -1.453 1.00 0.00 14 GLU A C 11
ATOM 9006 O O . GLU A 1 14 ? 14.120 -0.908 -2.020 1.00 0.00 14 GLU A O 11
ATOM 9018 N N . SER A 1 15 ? 14.950 -3.011 -2.040 1.00 0.00 15 SER A N 11
ATOM 9019 C CA . SER A 1 15 ? 15.310 -2.974 -3.447 1.00 0.00 15 SER A CA 11
ATOM 9020 C C . SER A 1 15 ? 14.181 -2.339 -4.260 1.00 0.00 15 SER A C 11
ATOM 9021 O O . SER A 1 15 ? 14.420 -1.436 -5.061 1.00 0.00 15 SER A O 11
ATOM 9029 N N . LEU A 1 16 ? 12.975 -2.835 -4.027 1.00 0.00 16 LEU A N 11
ATOM 9030 C CA . LEU A 1 16 ? 11.808 -2.327 -4.728 1.00 0.00 16 LEU A CA 11
ATOM 9031 C C . LEU A 1 16 ? 11.644 -0.837 -4.423 1.00 0.00 16 LEU A C 11
ATOM 9032 O O . LEU A 1 16 ? 11.543 -0.020 -5.336 1.00 0.00 16 LEU A O 11
ATOM 9048 N N . ILE A 1 17 ? 11.622 -0.529 -3.134 1.00 0.00 17 ILE A N 11
ATOM 9049 C CA . ILE A 1 17 ? 11.471 0.848 -2.696 1.00 0.00 17 ILE A CA 11
ATOM 9050 C C . ILE A 1 17 ? 12.489 1.726 -3.428 1.00 0.00 17 ILE A C 11
ATOM 9051 O O . ILE A 1 17 ? 12.221 2.893 -3.706 1.00 0.00 17 ILE A O 11
ATOM 9067 N N . GLU A 1 18 ? 13.636 1.129 -3.719 1.00 0.00 18 GLU A N 11
ATOM 9068 C CA . GLU A 1 18 ? 14.695 1.841 -4.413 1.00 0.00 18 GLU A CA 11
ATOM 9069 C C . GLU A 1 18 ? 14.301 2.090 -5.871 1.00 0.00 18 GLU A C 11
ATOM 9070 O O . GLU A 1 18 ? 14.579 3.155 -6.420 1.00 0.00 18 GLU A O 11
ATOM 9082 N N . MET A 1 19 ? 13.660 1.089 -6.456 1.00 0.00 19 MET A N 11
ATOM 9083 C CA . MET A 1 19 ? 13.225 1.185 -7.839 1.00 0.00 19 MET A CA 11
ATOM 9084 C C . MET A 1 19 ? 12.271 2.365 -8.033 1.00 0.00 19 MET A C 11
ATOM 9085 O O . MET A 1 19 ? 12.133 2.881 -9.140 1.00 0.00 19 MET A O 11
ATOM 9099 N N . GLY A 1 20 ? 11.636 2.757 -6.938 1.00 0.00 20 GLY A N 11
ATOM 9100 C CA . GLY A 1 20 ? 10.698 3.866 -6.973 1.00 0.00 20 GLY A CA 11
ATOM 9101 C C . GLY A 1 20 ? 9.269 3.384 -6.717 1.00 0.00 20 GLY A C 11
ATOM 9102 O O . GLY A 1 20 ? 8.310 3.989 -7.195 1.00 0.00 20 GLY A O 11
ATOM 9106 N N . PHE A 1 21 ? 9.170 2.299 -5.962 1.00 0.00 21 PHE A N 11
ATOM 9107 C CA . PHE A 1 21 ? 7.874 1.729 -5.637 1.00 0.00 21 PHE A CA 11
ATOM 9108 C C . PHE A 1 21 ? 7.478 2.055 -4.195 1.00 0.00 21 PHE A C 11
ATOM 9109 O O . PHE A 1 21 ? 8.340 2.219 -3.333 1.00 0.00 21 PHE A O 11
ATOM 9126 N N . PRO A 1 22 ? 6.140 2.142 -3.972 1.00 0.00 22 PRO A N 11
ATOM 9127 C CA . PRO A 1 22 ? 5.619 2.446 -2.650 1.00 0.00 22 PRO A CA 11
ATOM 9128 C C . PRO A 1 22 ? 5.729 1.232 -1.726 1.00 0.00 22 PRO A C 11
ATOM 9129 O O . PRO A 1 22 ? 5.444 0.108 -2.135 1.00 0.00 22 PRO A O 11
ATOM 9140 N N . ARG A 1 23 ? 6.142 1.500 -0.496 1.00 0.00 23 ARG A N 11
ATOM 9141 C CA . ARG A 1 23 ? 6.293 0.444 0.490 1.00 0.00 23 ARG A CA 11
ATOM 9142 C C . ARG A 1 23 ? 5.110 -0.523 0.417 1.00 0.00 23 ARG A C 11
ATOM 9143 O O . ARG A 1 23 ? 5.291 -1.713 0.162 1.00 0.00 23 ARG A O 11
ATOM 9164 N N . GLY A 1 24 ? 3.925 0.023 0.646 1.00 0.00 24 GLY A N 11
ATOM 9165 C CA . GLY A 1 24 ? 2.712 -0.776 0.609 1.00 0.00 24 GLY A CA 11
ATOM 9166 C C . GLY A 1 24 ? 2.773 -1.813 -0.514 1.00 0.00 24 GLY A C 11
ATOM 9167 O O . GLY A 1 24 ? 2.675 -3.013 -0.261 1.00 0.00 24 GLY A O 11
ATOM 9171 N N . ARG A 1 25 ? 2.935 -1.313 -1.730 1.00 0.00 25 ARG A N 11
ATOM 9172 C CA . ARG A 1 25 ? 3.010 -2.181 -2.892 1.00 0.00 25 ARG A CA 11
ATOM 9173 C C . ARG A 1 25 ? 4.142 -3.197 -2.724 1.00 0.00 25 ARG A C 11
ATOM 9174 O O . ARG A 1 25 ? 3.894 -4.397 -2.618 1.00 0.00 25 ARG A O 11
ATOM 9195 N N . ALA A 1 26 ? 5.361 -2.678 -2.705 1.00 0.00 26 ALA A N 11
ATOM 9196 C CA . ALA A 1 26 ? 6.532 -3.524 -2.552 1.00 0.00 26 ALA A CA 11
ATOM 9197 C C . ALA A 1 26 ? 6.234 -4.620 -1.527 1.00 0.00 26 ALA A C 11
ATOM 9198 O O . ALA A 1 26 ? 6.252 -5.805 -1.857 1.00 0.00 26 ALA A O 11
ATOM 9205 N N . GLU A 1 27 ? 5.966 -4.185 -0.305 1.00 0.00 27 GLU A N 11
ATOM 9206 C CA . GLU A 1 27 ? 5.664 -5.115 0.771 1.00 0.00 27 GLU A CA 11
ATOM 9207 C C . GLU A 1 27 ? 4.511 -6.036 0.367 1.00 0.00 27 GLU A C 11
ATOM 9208 O O . GLU A 1 27 ? 4.664 -7.256 0.348 1.00 0.00 27 GLU A O 11
ATOM 9220 N N . LYS A 1 28 ? 3.382 -5.417 0.056 1.00 0.00 28 LYS A N 11
ATOM 9221 C CA . LYS A 1 28 ? 2.203 -6.166 -0.346 1.00 0.00 28 LYS A CA 11
ATOM 9222 C C . LYS A 1 28 ? 2.605 -7.232 -1.367 1.00 0.00 28 LYS A C 11
ATOM 9223 O O . LYS A 1 28 ? 2.464 -8.426 -1.112 1.00 0.00 28 LYS A O 11
ATOM 9242 N N . ALA A 1 29 ? 3.098 -6.760 -2.503 1.00 0.00 29 ALA A N 11
ATOM 9243 C CA . ALA A 1 29 ? 3.522 -7.658 -3.565 1.00 0.00 29 ALA A CA 11
ATOM 9244 C C . ALA A 1 29 ? 4.415 -8.752 -2.976 1.00 0.00 29 ALA A C 11
ATOM 9245 O O . ALA A 1 29 ? 4.054 -9.928 -2.992 1.00 0.00 29 ALA A O 11
ATOM 9252 N N . LEU A 1 30 ? 5.562 -8.325 -2.469 1.00 0.00 30 LEU A N 11
ATOM 9253 C CA . LEU A 1 30 ? 6.510 -9.254 -1.876 1.00 0.00 30 LEU A CA 11
ATOM 9254 C C . LEU A 1 30 ? 5.748 -10.302 -1.062 1.00 0.00 30 LEU A C 11
ATOM 9255 O O . LEU A 1 30 ? 5.865 -11.499 -1.321 1.00 0.00 30 LEU A O 11
ATOM 9271 N N . ALA A 1 31 ? 4.986 -9.814 -0.095 1.00 0.00 31 ALA A N 11
ATOM 9272 C CA . ALA A 1 31 ? 4.205 -10.694 0.759 1.00 0.00 31 ALA A CA 11
ATOM 9273 C C . ALA A 1 31 ? 3.429 -11.684 -0.111 1.00 0.00 31 ALA A C 11
ATOM 9274 O O . ALA A 1 31 ? 3.598 -12.895 0.019 1.00 0.00 31 ALA A O 11
ATOM 9281 N N . LEU A 1 32 ? 2.593 -11.132 -0.979 1.00 0.00 32 LEU A N 11
ATOM 9282 C CA . LEU A 1 32 ? 1.790 -11.952 -1.870 1.00 0.00 32 LEU A CA 11
ATOM 9283 C C . LEU A 1 32 ? 2.653 -13.085 -2.429 1.00 0.00 32 LEU A C 11
ATOM 9284 O O . LEU A 1 32 ? 2.228 -14.239 -2.453 1.00 0.00 32 LEU A O 11
ATOM 9300 N N . THR A 1 33 ? 3.848 -12.715 -2.867 1.00 0.00 33 THR A N 11
ATOM 9301 C CA . THR A 1 33 ? 4.773 -13.686 -3.424 1.00 0.00 33 THR A CA 11
ATOM 9302 C C . THR A 1 33 ? 5.630 -14.303 -2.318 1.00 0.00 33 THR A C 11
ATOM 9303 O O . THR A 1 33 ? 6.832 -14.501 -2.494 1.00 0.00 33 THR A O 11
ATOM 9314 N N . GLY A 1 34 ? 4.979 -14.591 -1.200 1.00 0.00 34 GLY A N 11
ATOM 9315 C CA . GLY A 1 34 ? 5.667 -15.182 -0.064 1.00 0.00 34 GLY A CA 11
ATOM 9316 C C . GLY A 1 34 ? 7.078 -14.608 0.081 1.00 0.00 34 GLY A C 11
ATOM 9317 O O . GLY A 1 34 ? 8.025 -15.343 0.356 1.00 0.00 34 GLY A O 11
ATOM 9321 N N . ASN A 1 35 ? 7.173 -13.301 -0.109 1.00 0.00 35 ASN A N 11
ATOM 9322 C CA . ASN A 1 35 ? 8.452 -12.620 -0.002 1.00 0.00 35 ASN A CA 11
ATOM 9323 C C . ASN A 1 35 ? 9.533 -13.466 -0.679 1.00 0.00 35 ASN A C 11
ATOM 9324 O O . ASN A 1 35 ? 10.500 -13.872 -0.037 1.00 0.00 35 ASN A O 11
ATOM 9335 N N . GLN A 1 36 ? 9.332 -13.706 -1.966 1.00 0.00 36 GLN A N 11
ATOM 9336 C CA . GLN A 1 36 ? 10.277 -14.496 -2.737 1.00 0.00 36 GLN A CA 11
ATOM 9337 C C . GLN A 1 36 ? 11.444 -13.622 -3.203 1.00 0.00 36 GLN A C 11
ATOM 9338 O O . GLN A 1 36 ? 12.605 -13.996 -3.047 1.00 0.00 36 GLN A O 11
ATOM 9352 N N . GLY A 1 37 ? 11.094 -12.474 -3.765 1.00 0.00 37 GLY A N 11
ATOM 9353 C CA . GLY A 1 37 ? 12.097 -11.544 -4.255 1.00 0.00 37 GLY A CA 11
ATOM 9354 C C . GLY A 1 37 ? 11.467 -10.487 -5.164 1.00 0.00 37 GLY A C 11
ATOM 9355 O O . GLY A 1 37 ? 10.245 -10.409 -5.278 1.00 0.00 37 GLY A O 11
ATOM 9359 N N . ILE A 1 38 ? 12.330 -9.700 -5.789 1.00 0.00 38 ILE A N 11
ATOM 9360 C CA . ILE A 1 38 ? 11.874 -8.651 -6.685 1.00 0.00 38 ILE A CA 11
ATOM 9361 C C . ILE A 1 38 ? 11.085 -9.278 -7.837 1.00 0.00 38 ILE A C 11
ATOM 9362 O O . ILE A 1 38 ? 9.881 -9.060 -7.960 1.00 0.00 38 ILE A O 11
ATOM 9378 N N . GLU A 1 39 ? 11.797 -10.043 -8.652 1.00 0.00 39 GLU A N 11
ATOM 9379 C CA . GLU A 1 39 ? 11.178 -10.702 -9.789 1.00 0.00 39 GLU A CA 11
ATOM 9380 C C . GLU A 1 39 ? 9.783 -11.206 -9.417 1.00 0.00 39 GLU A C 11
ATOM 9381 O O . GLU A 1 39 ? 8.790 -10.793 -10.013 1.00 0.00 39 GLU A O 11
ATOM 9393 N N . ALA A 1 40 ? 9.751 -12.092 -8.431 1.00 0.00 40 ALA A N 11
ATOM 9394 C CA . ALA A 1 40 ? 8.494 -12.656 -7.972 1.00 0.00 40 ALA A CA 11
ATOM 9395 C C . ALA A 1 40 ? 7.501 -11.524 -7.701 1.00 0.00 40 ALA A C 11
ATOM 9396 O O . ALA A 1 40 ? 6.357 -11.576 -8.151 1.00 0.00 40 ALA A O 11
ATOM 9403 N N . ALA A 1 41 ? 7.974 -10.528 -6.967 1.00 0.00 41 ALA A N 11
ATOM 9404 C CA . ALA A 1 41 ? 7.141 -9.386 -6.631 1.00 0.00 41 ALA A CA 11
ATOM 9405 C C . ALA A 1 41 ? 6.665 -8.711 -7.918 1.00 0.00 41 ALA A C 11
ATOM 9406 O O . ALA A 1 41 ? 5.465 -8.645 -8.181 1.00 0.00 41 ALA A O 11
ATOM 9413 N N . MET A 1 42 ? 7.629 -8.226 -8.687 1.00 0.00 42 MET A N 11
ATOM 9414 C CA . MET A 1 42 ? 7.323 -7.559 -9.941 1.00 0.00 42 MET A CA 11
ATOM 9415 C C . MET A 1 42 ? 6.202 -8.283 -10.688 1.00 0.00 42 MET A C 11
ATOM 9416 O O . MET A 1 42 ? 5.309 -7.646 -11.244 1.00 0.00 42 MET A O 11
ATOM 9430 N N . ASP A 1 43 ? 6.285 -9.606 -10.677 1.00 0.00 43 ASP A N 11
ATOM 9431 C CA . ASP A 1 43 ? 5.288 -10.424 -11.347 1.00 0.00 43 ASP A CA 11
ATOM 9432 C C . ASP A 1 43 ? 3.892 -9.994 -10.891 1.00 0.00 43 ASP A C 11
ATOM 9433 O O . ASP A 1 43 ? 2.986 -9.845 -11.709 1.00 0.00 43 ASP A O 11
ATOM 9442 N N . TRP A 1 44 ? 3.762 -9.807 -9.586 1.00 0.00 44 TRP A N 11
ATOM 9443 C CA . TRP A 1 44 ? 2.492 -9.398 -9.011 1.00 0.00 44 TRP A CA 11
ATOM 9444 C C . TRP A 1 44 ? 2.268 -7.925 -9.359 1.00 0.00 44 TRP A C 11
ATOM 9445 O O . TRP A 1 44 ? 1.249 -7.571 -9.950 1.00 0.00 44 TRP A O 11
ATOM 9466 N N . LEU A 1 45 ? 3.238 -7.106 -8.979 1.00 0.00 45 LEU A N 11
ATOM 9467 C CA . LEU A 1 45 ? 3.160 -5.680 -9.244 1.00 0.00 45 LEU A CA 11
ATOM 9468 C C . LEU A 1 45 ? 2.696 -5.458 -10.685 1.00 0.00 45 LEU A C 11
ATOM 9469 O O . LEU A 1 45 ? 1.657 -4.842 -10.918 1.00 0.00 45 LEU A O 11
ATOM 9485 N N . MET A 1 46 ? 3.489 -5.971 -11.614 1.00 0.00 46 MET A N 11
ATOM 9486 C CA . MET A 1 46 ? 3.173 -5.836 -13.026 1.00 0.00 46 MET A CA 11
ATOM 9487 C C . MET A 1 46 ? 1.742 -6.294 -13.313 1.00 0.00 46 MET A C 11
ATOM 9488 O O . MET A 1 46 ? 1.155 -5.913 -14.325 1.00 0.00 46 MET A O 11
ATOM 9502 N N . GLU A 1 47 ? 1.220 -7.106 -12.405 1.00 0.00 47 GLU A N 11
ATOM 9503 C CA . GLU A 1 47 ? -0.131 -7.620 -12.548 1.00 0.00 47 GLU A CA 11
ATOM 9504 C C . GLU A 1 47 ? -1.128 -6.694 -11.847 1.00 0.00 47 GLU A C 11
ATOM 9505 O O . GLU A 1 47 ? -2.291 -6.616 -12.241 1.00 0.00 47 GLU A O 11
ATOM 9517 N N . HIS A 1 48 ? -0.637 -6.016 -10.821 1.00 0.00 48 HIS A N 11
ATOM 9518 C CA . HIS A 1 48 ? -1.470 -5.099 -10.062 1.00 0.00 48 HIS A CA 11
ATOM 9519 C C . HIS A 1 48 ? -1.081 -3.657 -10.394 1.00 0.00 48 HIS A C 11
ATOM 9520 O O . HIS A 1 48 ? -1.422 -2.733 -9.658 1.00 0.00 48 HIS A O 11
ATOM 9534 N N . GLU A 1 49 ? -0.372 -3.510 -11.504 1.00 0.00 49 GLU A N 11
ATOM 9535 C CA . GLU A 1 49 ? 0.067 -2.197 -11.943 1.00 0.00 49 GLU A CA 11
ATOM 9536 C C . GLU A 1 49 ? -1.083 -1.453 -12.626 1.00 0.00 49 GLU A C 11
ATOM 9537 O O . GLU A 1 49 ? -1.078 -0.225 -12.696 1.00 0.00 49 GLU A O 11
ATOM 9549 N N . ASP A 1 50 ? -2.041 -2.229 -13.111 1.00 0.00 50 ASP A N 11
ATOM 9550 C CA . ASP A 1 50 ? -3.195 -1.660 -13.786 1.00 0.00 50 ASP A CA 11
ATOM 9551 C C . ASP A 1 50 ? -4.446 -1.900 -12.938 1.00 0.00 50 ASP A C 11
ATOM 9552 O O . ASP A 1 50 ? -5.562 -1.879 -13.453 1.00 0.00 50 ASP A O 11
ATOM 9561 N N . ASP A 1 51 ? -4.216 -2.121 -11.652 1.00 0.00 51 ASP A N 11
ATOM 9562 C CA . ASP A 1 51 ? -5.311 -2.365 -10.728 1.00 0.00 51 ASP A CA 11
ATOM 9563 C C . ASP A 1 51 ? -5.928 -1.028 -10.311 1.00 0.00 51 ASP A C 11
ATOM 9564 O O . ASP A 1 51 ? -5.230 -0.019 -10.222 1.00 0.00 51 ASP A O 11
ATOM 9573 N N . PRO A 1 52 ? -7.264 -1.066 -10.061 1.00 0.00 52 PRO A N 11
ATOM 9574 C CA . PRO A 1 52 ? -7.983 0.130 -9.656 1.00 0.00 52 PRO A CA 11
ATOM 9575 C C . PRO A 1 52 ? -7.684 0.482 -8.197 1.00 0.00 52 PRO A C 11
ATOM 9576 O O . PRO A 1 52 ? -7.806 1.638 -7.796 1.00 0.00 52 PRO A O 11
ATOM 9587 N N . ASP A 1 53 ? -7.300 -0.537 -7.443 1.00 0.00 53 ASP A N 11
ATOM 9588 C CA . ASP A 1 53 ? -6.983 -0.351 -6.037 1.00 0.00 53 ASP A CA 11
ATOM 9589 C C . ASP A 1 53 ? -5.784 -1.226 -5.668 1.00 0.00 53 ASP A C 11
ATOM 9590 O O . ASP A 1 53 ? -5.910 -2.444 -5.560 1.00 0.00 53 ASP A O 11
ATOM 9599 N N . VAL A 1 54 ? -4.647 -0.570 -5.486 1.00 0.00 54 VAL A N 11
ATOM 9600 C CA . VAL A 1 54 ? -3.426 -1.273 -5.131 1.00 0.00 54 VAL A CA 11
ATOM 9601 C C . VAL A 1 54 ? -2.935 -0.778 -3.769 1.00 0.00 54 VAL A C 11
ATOM 9602 O O . VAL A 1 54 ? -2.667 -1.578 -2.874 1.00 0.00 54 VAL A O 11
ATOM 9615 N N . ASP A 1 55 ? -2.831 0.538 -3.655 1.00 0.00 55 ASP A N 11
ATOM 9616 C CA . ASP A 1 55 ? -2.377 1.148 -2.417 1.00 0.00 55 ASP A CA 11
ATOM 9617 C C . ASP A 1 55 ? -3.402 0.878 -1.314 1.00 0.00 55 ASP A C 11
ATOM 9618 O O . ASP A 1 55 ? -3.044 0.434 -0.224 1.00 0.00 55 ASP A O 11
ATOM 9627 N N . GLU A 1 56 ? -4.657 1.157 -1.635 1.00 0.00 56 GLU A N 11
ATOM 9628 C CA . GLU A 1 56 ? -5.736 0.949 -0.685 1.00 0.00 56 GLU A CA 11
ATOM 9629 C C . GLU A 1 56 ? -5.916 -0.545 -0.404 1.00 0.00 56 GLU A C 11
ATOM 9630 O O . GLU A 1 56 ? -5.631 -1.380 -1.260 1.00 0.00 56 GLU A O 11
ATOM 9642 N N . PRO A 1 57 ? -6.400 -0.843 0.832 1.00 0.00 57 PRO A N 11
ATOM 9643 C CA . PRO A 1 57 ? -6.621 -2.221 1.236 1.00 0.00 57 PRO A CA 11
ATOM 9644 C C . PRO A 1 57 ? -7.873 -2.794 0.569 1.00 0.00 57 PRO A C 11
ATOM 9645 O O . PRO A 1 57 ? -8.684 -2.050 0.020 1.00 0.00 57 PRO A O 11
ATOM 9656 N N . LEU A 1 58 ? -7.991 -4.112 0.639 1.00 0.00 58 LEU A N 11
ATOM 9657 C CA . LEU A 1 58 ? -9.131 -4.793 0.049 1.00 0.00 58 LEU A CA 11
ATOM 9658 C C . LEU A 1 58 ? -10.135 -5.145 1.149 1.00 0.00 58 LEU A C 11
ATOM 9659 O O . LEU A 1 58 ? -10.212 -6.294 1.579 1.00 0.00 58 LEU A O 11
ATOM 9675 N N . SER A 1 59 ? -10.879 -4.133 1.571 1.00 0.00 59 SER A N 11
ATOM 9676 C CA . SER A 1 59 ? -11.875 -4.321 2.612 1.00 0.00 59 SER A CA 11
ATOM 9677 C C . SER A 1 59 ? -12.593 -3.000 2.894 1.00 0.00 59 SER A C 11
ATOM 9678 O O . SER A 1 59 ? -12.232 -2.279 3.824 1.00 0.00 59 SER A O 11
ATOM 9686 N N . GLY A 1 60 ? -13.596 -2.721 2.075 1.00 0.00 60 GLY A N 11
ATOM 9687 C CA . GLY A 1 60 ? -14.368 -1.499 2.225 1.00 0.00 60 GLY A CA 11
ATOM 9688 C C . GLY A 1 60 ? -13.451 -0.299 2.470 1.00 0.00 60 GLY A C 11
ATOM 9689 O O . GLY A 1 60 ? -13.093 -0.010 3.611 1.00 0.00 60 GLY A O 11
ATOM 9693 N N . PRO A 1 61 ? -13.089 0.386 1.352 1.00 0.00 61 PRO A N 11
ATOM 9694 C CA . PRO A 1 61 ? -12.222 1.548 1.435 1.00 0.00 61 PRO A CA 11
ATOM 9695 C C . PRO A 1 61 ? -12.981 2.762 1.975 1.00 0.00 61 PRO A C 11
ATOM 9696 O O . PRO A 1 61 ? -13.071 3.791 1.306 1.00 0.00 61 PRO A O 11
ATOM 9707 N N . SER A 1 62 ? -13.509 2.602 3.179 1.00 0.00 62 SER A N 11
ATOM 9708 C CA . SER A 1 62 ? -14.257 3.672 3.816 1.00 0.00 62 SER A CA 11
ATOM 9709 C C . SER A 1 62 ? -15.619 3.834 3.137 1.00 0.00 62 SER A C 11
ATOM 9710 O O . SER A 1 62 ? -16.645 3.452 3.697 1.00 0.00 62 SER A O 11
ATOM 9718 N N . SER A 1 63 ? -15.584 4.402 1.941 1.00 0.00 63 SER A N 11
ATOM 9719 C CA . SER A 1 63 ? -16.802 4.619 1.180 1.00 0.00 63 SER A CA 11
ATOM 9720 C C . SER A 1 63 ? -17.420 3.276 0.786 1.00 0.00 63 SER A C 11
ATOM 9721 O O . SER A 1 63 ? -18.294 2.763 1.483 1.00 0.00 63 SER A O 11
ATOM 9729 N N . GLY A 1 64 ? -16.941 2.745 -0.329 1.00 0.00 64 GLY A N 11
ATOM 9730 C CA . GLY A 1 64 ? -17.436 1.471 -0.824 1.00 0.00 64 GLY A CA 11
ATOM 9731 C C . GLY A 1 64 ? -17.654 1.518 -2.337 1.00 0.00 64 GLY A C 11
ATOM 9732 O O . GLY A 1 64 ? -18.325 0.653 -2.898 1.00 0.00 64 GLY A O 11
ATOM 9736 N N . GLY A 1 1 ? 11.069 9.736 -7.146 1.00 0.00 1 GLY A N 12
ATOM 9737 C CA . GLY A 1 1 ? 12.451 10.052 -7.465 1.00 0.00 1 GLY A CA 12
ATOM 9738 C C . GLY A 1 1 ? 13.375 8.884 -7.115 1.00 0.00 1 GLY A C 12
ATOM 9739 O O . GLY A 1 1 ? 13.379 8.410 -5.980 1.00 0.00 1 GLY A O 12
ATOM 9743 N N . SER A 1 2 ? 14.135 8.453 -8.111 1.00 0.00 2 SER A N 12
ATOM 9744 C CA . SER A 1 2 ? 15.061 7.350 -7.922 1.00 0.00 2 SER A CA 12
ATOM 9745 C C . SER A 1 2 ? 16.254 7.806 -7.079 1.00 0.00 2 SER A C 12
ATOM 9746 O O . SER A 1 2 ? 16.422 8.998 -6.829 1.00 0.00 2 SER A O 12
ATOM 9754 N N . SER A 1 3 ? 17.051 6.832 -6.664 1.00 0.00 3 SER A N 12
ATOM 9755 C CA . SER A 1 3 ? 18.223 7.118 -5.855 1.00 0.00 3 SER A CA 12
ATOM 9756 C C . SER A 1 3 ? 19.472 7.161 -6.738 1.00 0.00 3 SER A C 12
ATOM 9757 O O . SER A 1 3 ? 20.161 8.178 -6.795 1.00 0.00 3 SER A O 12
ATOM 9765 N N . GLY A 1 4 ? 19.724 6.045 -7.405 1.00 0.00 4 GLY A N 12
ATOM 9766 C CA . GLY A 1 4 ? 20.878 5.942 -8.283 1.00 0.00 4 GLY A CA 12
ATOM 9767 C C . GLY A 1 4 ? 21.657 4.653 -8.016 1.00 0.00 4 GLY A C 12
ATOM 9768 O O . GLY A 1 4 ? 21.271 3.582 -8.482 1.00 0.00 4 GLY A O 12
ATOM 9772 N N . SER A 1 5 ? 22.740 4.798 -7.267 1.00 0.00 5 SER A N 12
ATOM 9773 C CA . SER A 1 5 ? 23.577 3.659 -6.932 1.00 0.00 5 SER A CA 12
ATOM 9774 C C . SER A 1 5 ? 24.163 3.833 -5.530 1.00 0.00 5 SER A C 12
ATOM 9775 O O . SER A 1 5 ? 25.037 4.672 -5.318 1.00 0.00 5 SER A O 12
ATOM 9783 N N . SER A 1 6 ? 23.658 3.028 -4.607 1.00 0.00 6 SER A N 12
ATOM 9784 C CA . SER A 1 6 ? 24.120 3.082 -3.231 1.00 0.00 6 SER A CA 12
ATOM 9785 C C . SER A 1 6 ? 23.655 1.838 -2.473 1.00 0.00 6 SER A C 12
ATOM 9786 O O . SER A 1 6 ? 22.476 1.707 -2.150 1.00 0.00 6 SER A O 12
ATOM 9794 N N . GLY A 1 7 ? 24.607 0.954 -2.210 1.00 0.00 7 GLY A N 12
ATOM 9795 C CA . GLY A 1 7 ? 24.310 -0.276 -1.496 1.00 0.00 7 GLY A CA 12
ATOM 9796 C C . GLY A 1 7 ? 24.252 -1.467 -2.455 1.00 0.00 7 GLY A C 12
ATOM 9797 O O . GLY A 1 7 ? 24.340 -1.295 -3.670 1.00 0.00 7 GLY A O 12
ATOM 9801 N N . ALA A 1 8 ? 24.106 -2.648 -1.873 1.00 0.00 8 ALA A N 12
ATOM 9802 C CA . ALA A 1 8 ? 24.035 -3.867 -2.661 1.00 0.00 8 ALA A CA 12
ATOM 9803 C C . ALA A 1 8 ? 22.705 -4.571 -2.385 1.00 0.00 8 ALA A C 12
ATOM 9804 O O . ALA A 1 8 ? 22.643 -5.493 -1.573 1.00 0.00 8 ALA A O 12
ATOM 9811 N N . GLU A 1 9 ? 21.674 -4.109 -3.077 1.00 0.00 9 GLU A N 12
ATOM 9812 C CA . GLU A 1 9 ? 20.349 -4.683 -2.917 1.00 0.00 9 GLU A CA 12
ATOM 9813 C C . GLU A 1 9 ? 20.094 -5.032 -1.449 1.00 0.00 9 GLU A C 12
ATOM 9814 O O . GLU A 1 9 ? 20.422 -6.130 -1.002 1.00 0.00 9 GLU A O 12
ATOM 9826 N N . LEU A 1 10 ? 19.513 -4.076 -0.740 1.00 0.00 10 LEU A N 12
ATOM 9827 C CA . LEU A 1 10 ? 19.211 -4.268 0.669 1.00 0.00 10 LEU A CA 12
ATOM 9828 C C . LEU A 1 10 ? 18.495 -5.607 0.854 1.00 0.00 10 LEU A C 12
ATOM 9829 O O . LEU A 1 10 ? 19.047 -6.533 1.447 1.00 0.00 10 LEU A O 12
ATOM 9845 N N . THR A 1 11 ? 17.277 -5.668 0.337 1.00 0.00 11 THR A N 12
ATOM 9846 C CA . THR A 1 11 ? 16.480 -6.878 0.439 1.00 0.00 11 THR A CA 12
ATOM 9847 C C . THR A 1 11 ? 15.470 -6.950 -0.708 1.00 0.00 11 THR A C 12
ATOM 9848 O O . THR A 1 11 ? 15.742 -6.476 -1.810 1.00 0.00 11 THR A O 12
ATOM 9859 N N . ALA A 1 12 ? 14.325 -7.546 -0.410 1.00 0.00 12 ALA A N 12
ATOM 9860 C CA . ALA A 1 12 ? 13.273 -7.685 -1.402 1.00 0.00 12 ALA A CA 12
ATOM 9861 C C . ALA A 1 12 ? 12.354 -6.463 -1.340 1.00 0.00 12 ALA A C 12
ATOM 9862 O O . ALA A 1 12 ? 11.712 -6.114 -2.330 1.00 0.00 12 ALA A O 12
ATOM 9869 N N . LEU A 1 13 ? 12.320 -5.847 -0.168 1.00 0.00 13 LEU A N 12
ATOM 9870 C CA . LEU A 1 13 ? 11.491 -4.671 0.036 1.00 0.00 13 LEU A CA 12
ATOM 9871 C C . LEU A 1 13 ? 12.290 -3.419 -0.330 1.00 0.00 13 LEU A C 12
ATOM 9872 O O . LEU A 1 13 ? 11.943 -2.711 -1.274 1.00 0.00 13 LEU A O 12
ATOM 9888 N N . GLU A 1 14 ? 13.345 -3.184 0.436 1.00 0.00 14 GLU A N 12
ATOM 9889 C CA . GLU A 1 14 ? 14.196 -2.029 0.204 1.00 0.00 14 GLU A CA 12
ATOM 9890 C C . GLU A 1 14 ? 14.522 -1.901 -1.285 1.00 0.00 14 GLU A C 12
ATOM 9891 O O . GLU A 1 14 ? 14.545 -0.797 -1.827 1.00 0.00 14 GLU A O 12
ATOM 9903 N N . SER A 1 15 ? 14.768 -3.046 -1.905 1.00 0.00 15 SER A N 12
ATOM 9904 C CA . SER A 1 15 ? 15.093 -3.076 -3.321 1.00 0.00 15 SER A CA 12
ATOM 9905 C C . SER A 1 15 ? 14.007 -2.354 -4.122 1.00 0.00 15 SER A C 12
ATOM 9906 O O . SER A 1 15 ? 14.244 -1.278 -4.667 1.00 0.00 15 SER A O 12
ATOM 9914 N N . LEU A 1 16 ? 12.838 -2.977 -4.168 1.00 0.00 16 LEU A N 12
ATOM 9915 C CA . LEU A 1 16 ? 11.715 -2.408 -4.893 1.00 0.00 16 LEU A CA 12
ATOM 9916 C C . LEU A 1 16 ? 11.517 -0.954 -4.459 1.00 0.00 16 LEU A C 12
ATOM 9917 O O . LEU A 1 16 ? 11.233 -0.089 -5.286 1.00 0.00 16 LEU A O 12
ATOM 9933 N N . ILE A 1 17 ? 11.675 -0.730 -3.163 1.00 0.00 17 ILE A N 12
ATOM 9934 C CA . ILE A 1 17 ? 11.517 0.604 -2.609 1.00 0.00 17 ILE A CA 12
ATOM 9935 C C . ILE A 1 17 ? 12.609 1.517 -3.172 1.00 0.00 17 ILE A C 12
ATOM 9936 O O . ILE A 1 17 ? 12.406 2.723 -3.304 1.00 0.00 17 ILE A O 12
ATOM 9952 N N . GLU A 1 18 ? 13.741 0.907 -3.488 1.00 0.00 18 GLU A N 12
ATOM 9953 C CA . GLU A 1 18 ? 14.864 1.650 -4.034 1.00 0.00 18 GLU A CA 12
ATOM 9954 C C . GLU A 1 18 ? 14.691 1.843 -5.542 1.00 0.00 18 GLU A C 12
ATOM 9955 O O . GLU A 1 18 ? 15.516 2.488 -6.187 1.00 0.00 18 GLU A O 12
ATOM 9967 N N . MET A 1 19 ? 13.614 1.271 -6.059 1.00 0.00 19 MET A N 12
ATOM 9968 C CA . MET A 1 19 ? 13.322 1.372 -7.479 1.00 0.00 19 MET A CA 12
ATOM 9969 C C . MET A 1 19 ? 12.370 2.535 -7.762 1.00 0.00 19 MET A C 12
ATOM 9970 O O . MET A 1 19 ? 12.226 2.960 -8.907 1.00 0.00 19 MET A O 12
ATOM 9984 N N . GLY A 1 20 ? 11.744 3.018 -6.698 1.00 0.00 20 GLY A N 12
ATOM 9985 C CA . GLY A 1 20 ? 10.810 4.124 -6.818 1.00 0.00 20 GLY A CA 12
ATOM 9986 C C . GLY A 1 20 ? 9.384 3.676 -6.490 1.00 0.00 20 GLY A C 12
ATOM 9987 O O . GLY A 1 20 ? 8.487 4.504 -6.344 1.00 0.00 20 GLY A O 12
ATOM 9991 N N . PHE A 1 21 ? 9.220 2.365 -6.385 1.00 0.00 21 PHE A N 12
ATOM 9992 C CA . PHE A 1 21 ? 7.919 1.796 -6.077 1.00 0.00 21 PHE A CA 12
ATOM 9993 C C . PHE A 1 21 ? 7.511 2.109 -4.636 1.00 0.00 21 PHE A C 12
ATOM 9994 O O . PHE A 1 21 ? 8.366 2.288 -3.770 1.00 0.00 21 PHE A O 12
ATOM 10011 N N . PRO A 1 22 ? 6.170 2.166 -4.418 1.00 0.00 22 PRO A N 12
ATOM 10012 C CA . PRO A 1 22 ? 5.638 2.453 -3.096 1.00 0.00 22 PRO A CA 12
ATOM 10013 C C . PRO A 1 22 ? 5.771 1.239 -2.176 1.00 0.00 22 PRO A C 12
ATOM 10014 O O . PRO A 1 22 ? 5.508 0.110 -2.589 1.00 0.00 22 PRO A O 12
ATOM 10025 N N . ARG A 1 23 ? 6.178 1.511 -0.945 1.00 0.00 23 ARG A N 12
ATOM 10026 C CA . ARG A 1 23 ? 6.349 0.454 0.038 1.00 0.00 23 ARG A CA 12
ATOM 10027 C C . ARG A 1 23 ? 5.109 -0.442 0.074 1.00 0.00 23 ARG A C 12
ATOM 10028 O O . ARG A 1 23 ? 5.205 -1.649 -0.147 1.00 0.00 23 ARG A O 12
ATOM 10049 N N . GLY A 1 24 ? 3.975 0.182 0.354 1.00 0.00 24 GLY A N 12
ATOM 10050 C CA . GLY A 1 24 ? 2.718 -0.545 0.422 1.00 0.00 24 GLY A CA 12
ATOM 10051 C C . GLY A 1 24 ? 2.653 -1.628 -0.656 1.00 0.00 24 GLY A C 12
ATOM 10052 O O . GLY A 1 24 ? 2.383 -2.791 -0.357 1.00 0.00 24 GLY A O 12
ATOM 10056 N N . ARG A 1 25 ? 2.904 -1.209 -1.887 1.00 0.00 25 ARG A N 12
ATOM 10057 C CA . ARG A 1 25 ? 2.877 -2.130 -3.011 1.00 0.00 25 ARG A CA 12
ATOM 10058 C C . ARG A 1 25 ? 3.960 -3.198 -2.849 1.00 0.00 25 ARG A C 12
ATOM 10059 O O . ARG A 1 25 ? 3.654 -4.371 -2.641 1.00 0.00 25 ARG A O 12
ATOM 10080 N N . ALA A 1 26 ? 5.204 -2.753 -2.950 1.00 0.00 26 ALA A N 12
ATOM 10081 C CA . ALA A 1 26 ? 6.335 -3.656 -2.817 1.00 0.00 26 ALA A CA 12
ATOM 10082 C C . ALA A 1 26 ? 6.064 -4.642 -1.679 1.00 0.00 26 ALA A C 12
ATOM 10083 O O . ALA A 1 26 ? 6.036 -5.852 -1.894 1.00 0.00 26 ALA A O 12
ATOM 10090 N N . GLU A 1 27 ? 5.871 -4.086 -0.492 1.00 0.00 27 GLU A N 12
ATOM 10091 C CA . GLU A 1 27 ? 5.603 -4.901 0.681 1.00 0.00 27 GLU A CA 12
ATOM 10092 C C . GLU A 1 27 ? 4.462 -5.880 0.398 1.00 0.00 27 GLU A C 12
ATOM 10093 O O . GLU A 1 27 ? 4.631 -7.091 0.533 1.00 0.00 27 GLU A O 12
ATOM 10105 N N . LYS A 1 28 ? 3.326 -5.319 0.011 1.00 0.00 28 LYS A N 12
ATOM 10106 C CA . LYS A 1 28 ? 2.157 -6.128 -0.292 1.00 0.00 28 LYS A CA 12
ATOM 10107 C C . LYS A 1 28 ? 2.559 -7.262 -1.237 1.00 0.00 28 LYS A C 12
ATOM 10108 O O . LYS A 1 28 ? 2.343 -8.434 -0.933 1.00 0.00 28 LYS A O 12
ATOM 10127 N N . ALA A 1 29 ? 3.137 -6.874 -2.364 1.00 0.00 29 ALA A N 12
ATOM 10128 C CA . ALA A 1 29 ? 3.571 -7.844 -3.356 1.00 0.00 29 ALA A CA 12
ATOM 10129 C C . ALA A 1 29 ? 4.481 -8.876 -2.688 1.00 0.00 29 ALA A C 12
ATOM 10130 O O . ALA A 1 29 ? 4.187 -10.070 -2.702 1.00 0.00 29 ALA A O 12
ATOM 10137 N N . LEU A 1 30 ? 5.570 -8.379 -2.120 1.00 0.00 30 LEU A N 12
ATOM 10138 C CA . LEU A 1 30 ? 6.525 -9.243 -1.448 1.00 0.00 30 LEU A CA 12
ATOM 10139 C C . LEU A 1 30 ? 5.780 -10.169 -0.485 1.00 0.00 30 LEU A C 12
ATOM 10140 O O . LEU A 1 30 ? 6.271 -11.246 -0.149 1.00 0.00 30 LEU A O 12
ATOM 10156 N N . ALA A 1 31 ? 4.607 -9.716 -0.068 1.00 0.00 31 ALA A N 12
ATOM 10157 C CA . ALA A 1 31 ? 3.789 -10.491 0.850 1.00 0.00 31 ALA A CA 12
ATOM 10158 C C . ALA A 1 31 ? 3.103 -11.623 0.083 1.00 0.00 31 ALA A C 12
ATOM 10159 O O . ALA A 1 31 ? 3.341 -12.798 0.359 1.00 0.00 31 ALA A O 12
ATOM 10166 N N . LEU A 1 32 ? 2.265 -11.230 -0.865 1.00 0.00 32 LEU A N 12
ATOM 10167 C CA . LEU A 1 32 ? 1.543 -12.198 -1.674 1.00 0.00 32 LEU A CA 12
ATOM 10168 C C . LEU A 1 32 ? 2.526 -13.237 -2.216 1.00 0.00 32 LEU A C 12
ATOM 10169 O O . LEU A 1 32 ? 2.316 -14.439 -2.055 1.00 0.00 32 LEU A O 12
ATOM 10185 N N . THR A 1 33 ? 3.577 -12.737 -2.849 1.00 0.00 33 THR A N 12
ATOM 10186 C CA . THR A 1 33 ? 4.592 -13.608 -3.416 1.00 0.00 33 THR A CA 12
ATOM 10187 C C . THR A 1 33 ? 5.134 -14.562 -2.350 1.00 0.00 33 THR A C 12
ATOM 10188 O O . THR A 1 33 ? 5.155 -15.775 -2.550 1.00 0.00 33 THR A O 12
ATOM 10199 N N . GLY A 1 34 ? 5.558 -13.977 -1.239 1.00 0.00 34 GLY A N 12
ATOM 10200 C CA . GLY A 1 34 ? 6.098 -14.760 -0.141 1.00 0.00 34 GLY A CA 12
ATOM 10201 C C . GLY A 1 34 ? 7.591 -14.484 0.048 1.00 0.00 34 GLY A C 12
ATOM 10202 O O . GLY A 1 34 ? 8.361 -15.395 0.347 1.00 0.00 34 GLY A O 12
ATOM 10206 N N . ASN A 1 35 ? 7.955 -13.224 -0.136 1.00 0.00 35 ASN A N 12
ATOM 10207 C CA . ASN A 1 35 ? 9.342 -12.817 0.010 1.00 0.00 35 ASN A CA 12
ATOM 10208 C C . ASN A 1 35 ? 10.243 -13.826 -0.705 1.00 0.00 35 ASN A C 12
ATOM 10209 O O . ASN A 1 35 ? 11.168 -14.371 -0.104 1.00 0.00 35 ASN A O 12
ATOM 10220 N N . GLN A 1 36 ? 9.942 -14.044 -1.976 1.00 0.00 36 GLN A N 12
ATOM 10221 C CA . GLN A 1 36 ? 10.713 -14.979 -2.778 1.00 0.00 36 GLN A CA 12
ATOM 10222 C C . GLN A 1 36 ? 11.846 -14.248 -3.502 1.00 0.00 36 GLN A C 12
ATOM 10223 O O . GLN A 1 36 ? 12.981 -14.720 -3.521 1.00 0.00 36 GLN A O 12
ATOM 10237 N N . GLY A 1 37 ? 11.498 -13.108 -4.080 1.00 0.00 37 GLY A N 12
ATOM 10238 C CA . GLY A 1 37 ? 12.471 -12.307 -4.803 1.00 0.00 37 GLY A CA 12
ATOM 10239 C C . GLY A 1 37 ? 11.818 -11.060 -5.402 1.00 0.00 37 GLY A C 12
ATOM 10240 O O . GLY A 1 37 ? 10.638 -10.801 -5.172 1.00 0.00 37 GLY A O 12
ATOM 10244 N N . ILE A 1 38 ? 12.615 -10.321 -6.160 1.00 0.00 38 ILE A N 12
ATOM 10245 C CA . ILE A 1 38 ? 12.130 -9.107 -6.795 1.00 0.00 38 ILE A CA 12
ATOM 10246 C C . ILE A 1 38 ? 11.217 -9.479 -7.966 1.00 0.00 38 ILE A C 12
ATOM 10247 O O . ILE A 1 38 ? 10.051 -9.091 -7.996 1.00 0.00 38 ILE A O 12
ATOM 10263 N N . GLU A 1 39 ? 11.784 -10.227 -8.902 1.00 0.00 39 GLU A N 12
ATOM 10264 C CA . GLU A 1 39 ? 11.036 -10.655 -10.072 1.00 0.00 39 GLU A CA 12
ATOM 10265 C C . GLU A 1 39 ? 9.649 -11.153 -9.662 1.00 0.00 39 GLU A C 12
ATOM 10266 O O . GLU A 1 39 ? 8.638 -10.683 -10.181 1.00 0.00 39 GLU A O 12
ATOM 10278 N N . ALA A 1 40 ? 9.645 -12.099 -8.734 1.00 0.00 40 ALA A N 12
ATOM 10279 C CA . ALA A 1 40 ? 8.398 -12.666 -8.249 1.00 0.00 40 ALA A CA 12
ATOM 10280 C C . ALA A 1 40 ? 7.440 -11.534 -7.874 1.00 0.00 40 ALA A C 12
ATOM 10281 O O . ALA A 1 40 ? 6.292 -11.515 -8.316 1.00 0.00 40 ALA A O 12
ATOM 10288 N N . ALA A 1 41 ? 7.946 -10.617 -7.062 1.00 0.00 41 ALA A N 12
ATOM 10289 C CA . ALA A 1 41 ? 7.149 -9.484 -6.623 1.00 0.00 41 ALA A CA 12
ATOM 10290 C C . ALA A 1 41 ? 6.729 -8.660 -7.841 1.00 0.00 41 ALA A C 12
ATOM 10291 O O . ALA A 1 41 ? 5.538 -8.468 -8.084 1.00 0.00 41 ALA A O 12
ATOM 10298 N N . MET A 1 42 ? 7.729 -8.193 -8.574 1.00 0.00 42 MET A N 12
ATOM 10299 C CA . MET A 1 42 ? 7.477 -7.393 -9.761 1.00 0.00 42 MET A CA 12
ATOM 10300 C C . MET A 1 42 ? 6.252 -7.908 -10.519 1.00 0.00 42 MET A C 12
ATOM 10301 O O . MET A 1 42 ? 5.300 -7.162 -10.746 1.00 0.00 42 MET A O 12
ATOM 10315 N N . ASP A 1 43 ? 6.315 -9.178 -10.890 1.00 0.00 43 ASP A N 12
ATOM 10316 C CA . ASP A 1 43 ? 5.223 -9.801 -11.618 1.00 0.00 43 ASP A CA 12
ATOM 10317 C C . ASP A 1 43 ? 3.901 -9.482 -10.916 1.00 0.00 43 ASP A C 12
ATOM 10318 O O . ASP A 1 43 ? 2.919 -9.126 -11.567 1.00 0.00 43 ASP A O 12
ATOM 10327 N N . TRP A 1 44 ? 3.918 -9.620 -9.599 1.00 0.00 44 TRP A N 12
ATOM 10328 C CA . TRP A 1 44 ? 2.733 -9.351 -8.802 1.00 0.00 44 TRP A CA 12
ATOM 10329 C C . TRP A 1 44 ? 2.314 -7.902 -9.054 1.00 0.00 44 TRP A C 12
ATOM 10330 O O . TRP A 1 44 ? 1.149 -7.630 -9.344 1.00 0.00 44 TRP A O 12
ATOM 10351 N N . LEU A 1 45 ? 3.285 -7.009 -8.935 1.00 0.00 45 LEU A N 12
ATOM 10352 C CA . LEU A 1 45 ? 3.031 -5.594 -9.146 1.00 0.00 45 LEU A CA 12
ATOM 10353 C C . LEU A 1 45 ? 2.433 -5.390 -10.539 1.00 0.00 45 LEU A C 12
ATOM 10354 O O . LEU A 1 45 ? 1.498 -4.609 -10.710 1.00 0.00 45 LEU A O 12
ATOM 10370 N N . MET A 1 46 ? 2.998 -6.105 -11.501 1.00 0.00 46 MET A N 12
ATOM 10371 C CA . MET A 1 46 ? 2.533 -6.012 -12.874 1.00 0.00 46 MET A CA 12
ATOM 10372 C C . MET A 1 46 ? 1.064 -6.426 -12.985 1.00 0.00 46 MET A C 12
ATOM 10373 O O . MET A 1 46 ? 0.322 -5.883 -13.802 1.00 0.00 46 MET A O 12
ATOM 10387 N N . GLU A 1 47 ? 0.688 -7.384 -12.150 1.00 0.00 47 GLU A N 12
ATOM 10388 C CA . GLU A 1 47 ? -0.679 -7.877 -12.144 1.00 0.00 47 GLU A CA 12
ATOM 10389 C C . GLU A 1 47 ? -1.593 -6.897 -11.406 1.00 0.00 47 GLU A C 12
ATOM 10390 O O . GLU A 1 47 ? -2.704 -6.620 -11.855 1.00 0.00 47 GLU A O 12
ATOM 10402 N N . HIS A 1 48 ? -1.092 -6.399 -10.285 1.00 0.00 48 HIS A N 12
ATOM 10403 C CA . HIS A 1 48 ? -1.849 -5.456 -9.480 1.00 0.00 48 HIS A CA 12
ATOM 10404 C C . HIS A 1 48 ? -1.489 -4.026 -9.889 1.00 0.00 48 HIS A C 12
ATOM 10405 O O . HIS A 1 48 ? -1.763 -3.078 -9.155 1.00 0.00 48 HIS A O 12
ATOM 10419 N N . GLU A 1 49 ? -0.878 -3.916 -11.060 1.00 0.00 49 GLU A N 12
ATOM 10420 C CA . GLU A 1 49 ? -0.477 -2.618 -11.576 1.00 0.00 49 GLU A CA 12
ATOM 10421 C C . GLU A 1 49 ? -1.702 -1.721 -11.768 1.00 0.00 49 GLU A C 12
ATOM 10422 O O . GLU A 1 49 ? -1.612 -0.503 -11.625 1.00 0.00 49 GLU A O 12
ATOM 10434 N N . ASP A 1 50 ? -2.818 -2.359 -12.088 1.00 0.00 50 ASP A N 12
ATOM 10435 C CA . ASP A 1 50 ? -4.059 -1.634 -12.301 1.00 0.00 50 ASP A CA 12
ATOM 10436 C C . ASP A 1 50 ? -5.106 -2.119 -11.296 1.00 0.00 50 ASP A C 12
ATOM 10437 O O . ASP A 1 50 ? -6.306 -2.026 -11.551 1.00 0.00 50 ASP A O 12
ATOM 10446 N N . ASP A 1 51 ? -4.615 -2.625 -10.175 1.00 0.00 51 ASP A N 12
ATOM 10447 C CA . ASP A 1 51 ? -5.493 -3.125 -9.131 1.00 0.00 51 ASP A CA 12
ATOM 10448 C C . ASP A 1 51 ? -6.569 -2.079 -8.832 1.00 0.00 51 ASP A C 12
ATOM 10449 O O . ASP A 1 51 ? -6.361 -0.887 -9.057 1.00 0.00 51 ASP A O 12
ATOM 10458 N N . PRO A 1 52 ? -7.726 -2.575 -8.318 1.00 0.00 52 PRO A N 12
ATOM 10459 C CA . PRO A 1 52 ? -8.835 -1.697 -7.986 1.00 0.00 52 PRO A CA 12
ATOM 10460 C C . PRO A 1 52 ? -8.554 -0.921 -6.698 1.00 0.00 52 PRO A C 12
ATOM 10461 O O . PRO A 1 52 ? -9.109 0.155 -6.484 1.00 0.00 52 PRO A O 12
ATOM 10472 N N . ASP A 1 53 ? -7.692 -1.499 -5.873 1.00 0.00 53 ASP A N 12
ATOM 10473 C CA . ASP A 1 53 ? -7.331 -0.875 -4.612 1.00 0.00 53 ASP A CA 12
ATOM 10474 C C . ASP A 1 53 ? -6.037 -1.503 -4.089 1.00 0.00 53 ASP A C 12
ATOM 10475 O O . ASP A 1 53 ? -6.073 -2.499 -3.368 1.00 0.00 53 ASP A O 12
ATOM 10484 N N . VAL A 1 54 ? -4.925 -0.895 -4.474 1.00 0.00 54 VAL A N 12
ATOM 10485 C CA . VAL A 1 54 ? -3.622 -1.382 -4.054 1.00 0.00 54 VAL A CA 12
ATOM 10486 C C . VAL A 1 54 ? -3.204 -0.664 -2.768 1.00 0.00 54 VAL A C 12
ATOM 10487 O O . VAL A 1 54 ? -2.287 -1.104 -2.077 1.00 0.00 54 VAL A O 12
ATOM 10500 N N . ASP A 1 55 ? -3.898 0.429 -2.487 1.00 0.00 55 ASP A N 12
ATOM 10501 C CA . ASP A 1 55 ? -3.610 1.212 -1.297 1.00 0.00 55 ASP A CA 12
ATOM 10502 C C . ASP A 1 55 ? -4.165 0.487 -0.069 1.00 0.00 55 ASP A C 12
ATOM 10503 O O . ASP A 1 55 ? -3.482 0.369 0.947 1.00 0.00 55 ASP A O 12
ATOM 10512 N N . GLU A 1 56 ? -5.398 0.022 -0.203 1.00 0.00 56 GLU A N 12
ATOM 10513 C CA . GLU A 1 56 ? -6.052 -0.688 0.883 1.00 0.00 56 GLU A CA 12
ATOM 10514 C C . GLU A 1 56 ? -5.115 -1.748 1.465 1.00 0.00 56 GLU A C 12
ATOM 10515 O O . GLU A 1 56 ? -4.353 -2.377 0.732 1.00 0.00 56 GLU A O 12
ATOM 10527 N N . PRO A 1 57 ? -5.206 -1.919 2.811 1.00 0.00 57 PRO A N 12
ATOM 10528 C CA . PRO A 1 57 ? -4.375 -2.892 3.499 1.00 0.00 57 PRO A CA 12
ATOM 10529 C C . PRO A 1 57 ? -4.878 -4.316 3.250 1.00 0.00 57 PRO A C 12
ATOM 10530 O O . PRO A 1 57 ? -5.978 -4.508 2.735 1.00 0.00 57 PRO A O 12
ATOM 10541 N N . LEU A 1 58 ? -4.048 -5.277 3.628 1.00 0.00 58 LEU A N 12
ATOM 10542 C CA . LEU A 1 58 ? -4.394 -6.677 3.452 1.00 0.00 58 LEU A CA 12
ATOM 10543 C C . LEU A 1 58 ? -5.058 -7.198 4.728 1.00 0.00 58 LEU A C 12
ATOM 10544 O O . LEU A 1 58 ? -5.306 -8.395 4.859 1.00 0.00 58 LEU A O 12
ATOM 10560 N N . SER A 1 59 ? -5.327 -6.272 5.637 1.00 0.00 59 SER A N 12
ATOM 10561 C CA . SER A 1 59 ? -5.958 -6.623 6.898 1.00 0.00 59 SER A CA 12
ATOM 10562 C C . SER A 1 59 ? -6.857 -5.478 7.370 1.00 0.00 59 SER A C 12
ATOM 10563 O O . SER A 1 59 ? -6.421 -4.612 8.127 1.00 0.00 59 SER A O 12
ATOM 10571 N N . GLY A 1 60 ? -8.097 -5.511 6.903 1.00 0.00 60 GLY A N 12
ATOM 10572 C CA . GLY A 1 60 ? -9.061 -4.487 7.267 1.00 0.00 60 GLY A CA 12
ATOM 10573 C C . GLY A 1 60 ? -9.393 -3.595 6.069 1.00 0.00 60 GLY A C 12
ATOM 10574 O O . GLY A 1 60 ? -8.662 -2.651 5.773 1.00 0.00 60 GLY A O 12
ATOM 10578 N N . PRO A 1 61 ? -10.524 -3.934 5.395 1.00 0.00 61 PRO A N 12
ATOM 10579 C CA . PRO A 1 61 ? -10.961 -3.174 4.236 1.00 0.00 61 PRO A CA 12
ATOM 10580 C C . PRO A 1 61 ? -11.571 -1.836 4.657 1.00 0.00 61 PRO A C 12
ATOM 10581 O O . PRO A 1 61 ? -12.201 -1.739 5.709 1.00 0.00 61 PRO A O 12
ATOM 10592 N N . SER A 1 62 ? -11.363 -0.836 3.812 1.00 0.00 62 SER A N 12
ATOM 10593 C CA . SER A 1 62 ? -11.885 0.493 4.083 1.00 0.00 62 SER A CA 12
ATOM 10594 C C . SER A 1 62 ? -13.160 0.730 3.271 1.00 0.00 62 SER A C 12
ATOM 10595 O O . SER A 1 62 ? -14.209 1.041 3.832 1.00 0.00 62 SER A O 12
ATOM 10603 N N . SER A 1 63 ? -13.027 0.575 1.962 1.00 0.00 63 SER A N 12
ATOM 10604 C CA . SER A 1 63 ? -14.155 0.768 1.066 1.00 0.00 63 SER A CA 12
ATOM 10605 C C . SER A 1 63 ? -15.298 -0.171 1.456 1.00 0.00 63 SER A C 12
ATOM 10606 O O . SER A 1 63 ? -15.214 -1.379 1.243 1.00 0.00 63 SER A O 12
ATOM 10614 N N . GLY A 1 64 ? -16.342 0.421 2.018 1.00 0.00 64 GLY A N 12
ATOM 10615 C CA . GLY A 1 64 ? -17.501 -0.348 2.439 1.00 0.00 64 GLY A CA 12
ATOM 10616 C C . GLY A 1 64 ? -18.049 0.170 3.770 1.00 0.00 64 GLY A C 12
ATOM 10617 O O . GLY A 1 64 ? -18.943 -0.437 4.356 1.00 0.00 64 GLY A O 12
ATOM 10621 N N . GLY A 1 1 ? 21.728 -3.893 10.068 1.00 0.00 1 GLY A N 13
ATOM 10622 C CA . GLY A 1 1 ? 22.729 -2.934 9.632 1.00 0.00 1 GLY A CA 13
ATOM 10623 C C . GLY A 1 1 ? 22.535 -2.570 8.159 1.00 0.00 1 GLY A C 13
ATOM 10624 O O . GLY A 1 1 ? 21.412 -2.332 7.717 1.00 0.00 1 GLY A O 13
ATOM 10628 N N . SER A 1 2 ? 23.647 -2.538 7.439 1.00 0.00 2 SER A N 13
ATOM 10629 C CA . SER A 1 2 ? 23.614 -2.207 6.025 1.00 0.00 2 SER A CA 13
ATOM 10630 C C . SER A 1 2 ? 23.166 -0.756 5.837 1.00 0.00 2 SER A C 13
ATOM 10631 O O . SER A 1 2 ? 21.998 -0.432 6.046 1.00 0.00 2 SER A O 13
ATOM 10639 N N . SER A 1 3 ? 24.118 0.078 5.446 1.00 0.00 3 SER A N 13
ATOM 10640 C CA . SER A 1 3 ? 23.836 1.486 5.228 1.00 0.00 3 SER A CA 13
ATOM 10641 C C . SER A 1 3 ? 23.235 1.691 3.835 1.00 0.00 3 SER A C 13
ATOM 10642 O O . SER A 1 3 ? 23.689 1.086 2.865 1.00 0.00 3 SER A O 13
ATOM 10650 N N . GLY A 1 4 ? 22.224 2.545 3.781 1.00 0.00 4 GLY A N 13
ATOM 10651 C CA . GLY A 1 4 ? 21.556 2.836 2.524 1.00 0.00 4 GLY A CA 13
ATOM 10652 C C . GLY A 1 4 ? 22.079 4.139 1.915 1.00 0.00 4 GLY A C 13
ATOM 10653 O O . GLY A 1 4 ? 23.286 4.372 1.880 1.00 0.00 4 GLY A O 13
ATOM 10657 N N . SER A 1 5 ? 21.144 4.954 1.450 1.00 0.00 5 SER A N 13
ATOM 10658 C CA . SER A 1 5 ? 21.495 6.227 0.844 1.00 0.00 5 SER A CA 13
ATOM 10659 C C . SER A 1 5 ? 22.107 5.997 -0.539 1.00 0.00 5 SER A C 13
ATOM 10660 O O . SER A 1 5 ? 21.585 6.484 -1.541 1.00 0.00 5 SER A O 13
ATOM 10668 N N . SER A 1 6 ? 23.205 5.256 -0.550 1.00 0.00 6 SER A N 13
ATOM 10669 C CA . SER A 1 6 ? 23.893 4.956 -1.793 1.00 0.00 6 SER A CA 13
ATOM 10670 C C . SER A 1 6 ? 23.259 3.734 -2.461 1.00 0.00 6 SER A C 13
ATOM 10671 O O . SER A 1 6 ? 22.653 2.900 -1.790 1.00 0.00 6 SER A O 13
ATOM 10679 N N . GLY A 1 7 ? 23.420 3.667 -3.775 1.00 0.00 7 GLY A N 13
ATOM 10680 C CA . GLY A 1 7 ? 22.870 2.562 -4.541 1.00 0.00 7 GLY A CA 13
ATOM 10681 C C . GLY A 1 7 ? 23.473 1.230 -4.090 1.00 0.00 7 GLY A C 13
ATOM 10682 O O . GLY A 1 7 ? 24.683 1.028 -4.182 1.00 0.00 7 GLY A O 13
ATOM 10686 N N . ALA A 1 8 ? 22.601 0.354 -3.612 1.00 0.00 8 ALA A N 13
ATOM 10687 C CA . ALA A 1 8 ? 23.031 -0.953 -3.146 1.00 0.00 8 ALA A CA 13
ATOM 10688 C C . ALA A 1 8 ? 21.810 -1.861 -2.988 1.00 0.00 8 ALA A C 13
ATOM 10689 O O . ALA A 1 8 ? 20.685 -1.448 -3.264 1.00 0.00 8 ALA A O 13
ATOM 10696 N N . GLU A 1 9 ? 22.074 -3.081 -2.543 1.00 0.00 9 GLU A N 13
ATOM 10697 C CA . GLU A 1 9 ? 21.010 -4.051 -2.344 1.00 0.00 9 GLU A CA 13
ATOM 10698 C C . GLU A 1 9 ? 20.750 -4.255 -0.850 1.00 0.00 9 GLU A C 13
ATOM 10699 O O . GLU A 1 9 ? 21.272 -5.193 -0.248 1.00 0.00 9 GLU A O 13
ATOM 10711 N N . LEU A 1 10 ? 19.944 -3.362 -0.295 1.00 0.00 10 LEU A N 13
ATOM 10712 C CA . LEU A 1 10 ? 19.609 -3.432 1.117 1.00 0.00 10 LEU A CA 13
ATOM 10713 C C . LEU A 1 10 ? 18.824 -4.718 1.387 1.00 0.00 10 LEU A C 13
ATOM 10714 O O . LEU A 1 10 ? 19.297 -5.599 2.104 1.00 0.00 10 LEU A O 13
ATOM 10730 N N . THR A 1 11 ? 17.639 -4.784 0.799 1.00 0.00 11 THR A N 13
ATOM 10731 C CA . THR A 1 11 ? 16.784 -5.947 0.968 1.00 0.00 11 THR A CA 13
ATOM 10732 C C . THR A 1 11 ? 15.799 -6.057 -0.198 1.00 0.00 11 THR A C 13
ATOM 10733 O O . THR A 1 11 ? 15.663 -5.127 -0.991 1.00 0.00 11 THR A O 13
ATOM 10744 N N . ALA A 1 12 ? 15.137 -7.203 -0.265 1.00 0.00 12 ALA A N 13
ATOM 10745 C CA . ALA A 1 12 ? 14.169 -7.448 -1.320 1.00 0.00 12 ALA A CA 13
ATOM 10746 C C . ALA A 1 12 ? 13.171 -6.289 -1.370 1.00 0.00 12 ALA A C 13
ATOM 10747 O O . ALA A 1 12 ? 12.847 -5.789 -2.446 1.00 0.00 12 ALA A O 13
ATOM 10754 N N . LEU A 1 13 ? 12.712 -5.894 -0.191 1.00 0.00 13 LEU A N 13
ATOM 10755 C CA . LEU A 1 13 ? 11.759 -4.803 -0.086 1.00 0.00 13 LEU A CA 13
ATOM 10756 C C . LEU A 1 13 ? 12.424 -3.504 -0.543 1.00 0.00 13 LEU A C 13
ATOM 10757 O O . LEU A 1 13 ? 12.052 -2.940 -1.571 1.00 0.00 13 LEU A O 13
ATOM 10773 N N . GLU A 1 14 ? 13.397 -3.066 0.242 1.00 0.00 14 GLU A N 13
ATOM 10774 C CA . GLU A 1 14 ? 14.119 -1.844 -0.069 1.00 0.00 14 GLU A CA 13
ATOM 10775 C C . GLU A 1 14 ? 14.412 -1.768 -1.569 1.00 0.00 14 GLU A C 13
ATOM 10776 O O . GLU A 1 14 ? 14.081 -0.778 -2.220 1.00 0.00 14 GLU A O 13
ATOM 10788 N N . SER A 1 15 ? 15.030 -2.826 -2.073 1.00 0.00 15 SER A N 13
ATOM 10789 C CA . SER A 1 15 ? 15.372 -2.892 -3.483 1.00 0.00 15 SER A CA 13
ATOM 10790 C C . SER A 1 15 ? 14.244 -2.289 -4.323 1.00 0.00 15 SER A C 13
ATOM 10791 O O . SER A 1 15 ? 14.431 -1.260 -4.972 1.00 0.00 15 SER A O 13
ATOM 10799 N N . LEU A 1 16 ? 13.099 -2.954 -4.284 1.00 0.00 16 LEU A N 13
ATOM 10800 C CA . LEU A 1 16 ? 11.942 -2.496 -5.034 1.00 0.00 16 LEU A CA 13
ATOM 10801 C C . LEU A 1 16 ? 11.679 -1.024 -4.710 1.00 0.00 16 LEU A C 13
ATOM 10802 O O . LEU A 1 16 ? 11.514 -0.206 -5.614 1.00 0.00 16 LEU A O 13
ATOM 10818 N N . ILE A 1 17 ? 11.649 -0.732 -3.419 1.00 0.00 17 ILE A N 13
ATOM 10819 C CA . ILE A 1 17 ? 11.409 0.628 -2.965 1.00 0.00 17 ILE A CA 13
ATOM 10820 C C . ILE A 1 17 ? 12.344 1.582 -3.710 1.00 0.00 17 ILE A C 13
ATOM 10821 O O . ILE A 1 17 ? 11.997 2.738 -3.947 1.00 0.00 17 ILE A O 13
ATOM 10837 N N . GLU A 1 18 ? 13.512 1.063 -4.059 1.00 0.00 18 GLU A N 13
ATOM 10838 C CA . GLU A 1 18 ? 14.500 1.854 -4.773 1.00 0.00 18 GLU A CA 13
ATOM 10839 C C . GLU A 1 18 ? 14.088 2.022 -6.237 1.00 0.00 18 GLU A C 13
ATOM 10840 O O . GLU A 1 18 ? 14.382 3.044 -6.855 1.00 0.00 18 GLU A O 13
ATOM 10852 N N . MET A 1 19 ? 13.415 1.002 -6.749 1.00 0.00 19 MET A N 13
ATOM 10853 C CA . MET A 1 19 ? 12.960 1.024 -8.129 1.00 0.00 19 MET A CA 13
ATOM 10854 C C . MET A 1 19 ? 11.918 2.123 -8.346 1.00 0.00 19 MET A C 13
ATOM 10855 O O . MET A 1 19 ? 11.689 2.552 -9.476 1.00 0.00 19 MET A O 13
ATOM 10869 N N . GLY A 1 20 ? 11.315 2.548 -7.245 1.00 0.00 20 GLY A N 13
ATOM 10870 C CA . GLY A 1 20 ? 10.303 3.589 -7.301 1.00 0.00 20 GLY A CA 13
ATOM 10871 C C . GLY A 1 20 ? 8.934 3.045 -6.887 1.00 0.00 20 GLY A C 13
ATOM 10872 O O . GLY A 1 20 ? 7.902 3.576 -7.295 1.00 0.00 20 GLY A O 13
ATOM 10876 N N . PHE A 1 21 ? 8.969 1.994 -6.081 1.00 0.00 21 PHE A N 13
ATOM 10877 C CA . PHE A 1 21 ? 7.744 1.373 -5.608 1.00 0.00 21 PHE A CA 13
ATOM 10878 C C . PHE A 1 21 ? 7.478 1.732 -4.144 1.00 0.00 21 PHE A C 13
ATOM 10879 O O . PHE A 1 21 ? 8.408 1.826 -3.345 1.00 0.00 21 PHE A O 13
ATOM 10896 N N . PRO A 1 22 ? 6.169 1.926 -3.829 1.00 0.00 22 PRO A N 13
ATOM 10897 C CA . PRO A 1 22 ? 5.769 2.273 -2.476 1.00 0.00 22 PRO A CA 13
ATOM 10898 C C . PRO A 1 22 ? 5.846 1.055 -1.553 1.00 0.00 22 PRO A C 13
ATOM 10899 O O . PRO A 1 22 ? 5.535 -0.062 -1.965 1.00 0.00 22 PRO A O 13
ATOM 10910 N N . ARG A 1 23 ? 6.261 1.311 -0.321 1.00 0.00 23 ARG A N 13
ATOM 10911 C CA . ARG A 1 23 ? 6.383 0.250 0.664 1.00 0.00 23 ARG A CA 13
ATOM 10912 C C . ARG A 1 23 ? 5.141 -0.644 0.637 1.00 0.00 23 ARG A C 13
ATOM 10913 O O . ARG A 1 23 ? 5.252 -1.863 0.522 1.00 0.00 23 ARG A O 13
ATOM 10934 N N . GLY A 1 24 ? 3.987 -0.002 0.745 1.00 0.00 24 GLY A N 13
ATOM 10935 C CA . GLY A 1 24 ? 2.726 -0.724 0.734 1.00 0.00 24 GLY A CA 13
ATOM 10936 C C . GLY A 1 24 ? 2.703 -1.772 -0.380 1.00 0.00 24 GLY A C 13
ATOM 10937 O O . GLY A 1 24 ? 2.703 -2.972 -0.109 1.00 0.00 24 GLY A O 13
ATOM 10941 N N . ARG A 1 25 ? 2.685 -1.281 -1.610 1.00 0.00 25 ARG A N 13
ATOM 10942 C CA . ARG A 1 25 ? 2.662 -2.160 -2.767 1.00 0.00 25 ARG A CA 13
ATOM 10943 C C . ARG A 1 25 ? 3.775 -3.204 -2.662 1.00 0.00 25 ARG A C 13
ATOM 10944 O O . ARG A 1 25 ? 3.501 -4.396 -2.524 1.00 0.00 25 ARG A O 13
ATOM 10965 N N . ALA A 1 26 ? 5.006 -2.720 -2.731 1.00 0.00 26 ALA A N 13
ATOM 10966 C CA . ALA A 1 26 ? 6.161 -3.597 -2.645 1.00 0.00 26 ALA A CA 13
ATOM 10967 C C . ALA A 1 26 ? 5.900 -4.676 -1.592 1.00 0.00 26 ALA A C 13
ATOM 10968 O O . ALA A 1 26 ? 5.868 -5.864 -1.910 1.00 0.00 26 ALA A O 13
ATOM 10975 N N . GLU A 1 27 ? 5.720 -4.224 -0.360 1.00 0.00 27 GLU A N 13
ATOM 10976 C CA . GLU A 1 27 ? 5.462 -5.136 0.742 1.00 0.00 27 GLU A CA 13
ATOM 10977 C C . GLU A 1 27 ? 4.265 -6.032 0.420 1.00 0.00 27 GLU A C 13
ATOM 10978 O O . GLU A 1 27 ? 4.411 -7.246 0.287 1.00 0.00 27 GLU A O 13
ATOM 10990 N N . LYS A 1 28 ? 3.106 -5.398 0.305 1.00 0.00 28 LYS A N 13
ATOM 10991 C CA . LYS A 1 28 ? 1.884 -6.123 0.002 1.00 0.00 28 LYS A CA 13
ATOM 10992 C C . LYS A 1 28 ? 2.181 -7.201 -1.042 1.00 0.00 28 LYS A C 13
ATOM 10993 O O . LYS A 1 28 ? 1.807 -8.360 -0.867 1.00 0.00 28 LYS A O 13
ATOM 11012 N N . ALA A 1 29 ? 2.851 -6.782 -2.106 1.00 0.00 29 ALA A N 13
ATOM 11013 C CA . ALA A 1 29 ? 3.203 -7.697 -3.178 1.00 0.00 29 ALA A CA 13
ATOM 11014 C C . ALA A 1 29 ? 4.180 -8.748 -2.646 1.00 0.00 29 ALA A C 13
ATOM 11015 O O . ALA A 1 29 ? 3.834 -9.923 -2.538 1.00 0.00 29 ALA A O 13
ATOM 11022 N N . LEU A 1 30 ? 5.380 -8.286 -2.327 1.00 0.00 30 LEU A N 13
ATOM 11023 C CA . LEU A 1 30 ? 6.409 -9.171 -1.809 1.00 0.00 30 LEU A CA 13
ATOM 11024 C C . LEU A 1 30 ? 5.782 -10.146 -0.811 1.00 0.00 30 LEU A C 13
ATOM 11025 O O . LEU A 1 30 ? 6.257 -11.270 -0.653 1.00 0.00 30 LEU A O 13
ATOM 11041 N N . ALA A 1 31 ? 4.724 -9.681 -0.163 1.00 0.00 31 ALA A N 13
ATOM 11042 C CA . ALA A 1 31 ? 4.027 -10.498 0.816 1.00 0.00 31 ALA A CA 13
ATOM 11043 C C . ALA A 1 31 ? 3.193 -11.556 0.089 1.00 0.00 31 ALA A C 13
ATOM 11044 O O . ALA A 1 31 ? 3.400 -12.753 0.280 1.00 0.00 31 ALA A O 13
ATOM 11051 N N . LEU A 1 32 ? 2.268 -11.075 -0.729 1.00 0.00 32 LEU A N 13
ATOM 11052 C CA . LEU A 1 32 ? 1.402 -11.964 -1.485 1.00 0.00 32 LEU A CA 13
ATOM 11053 C C . LEU A 1 32 ? 2.243 -13.082 -2.105 1.00 0.00 32 LEU A C 13
ATOM 11054 O O . LEU A 1 32 ? 1.998 -14.260 -1.853 1.00 0.00 32 LEU A O 13
ATOM 11070 N N . THR A 1 33 ? 3.217 -12.672 -2.904 1.00 0.00 33 THR A N 13
ATOM 11071 C CA . THR A 1 33 ? 4.096 -13.625 -3.562 1.00 0.00 33 THR A CA 13
ATOM 11072 C C . THR A 1 33 ? 4.635 -14.639 -2.551 1.00 0.00 33 THR A C 13
ATOM 11073 O O . THR A 1 33 ? 4.610 -15.843 -2.801 1.00 0.00 33 THR A O 13
ATOM 11084 N N . GLY A 1 34 ? 5.112 -14.114 -1.432 1.00 0.00 34 GLY A N 13
ATOM 11085 C CA . GLY A 1 34 ? 5.657 -14.959 -0.382 1.00 0.00 34 GLY A CA 13
ATOM 11086 C C . GLY A 1 34 ? 7.148 -14.687 -0.179 1.00 0.00 34 GLY A C 13
ATOM 11087 O O . GLY A 1 34 ? 7.924 -15.610 0.061 1.00 0.00 34 GLY A O 13
ATOM 11091 N N . ASN A 1 35 ? 7.505 -13.415 -0.282 1.00 0.00 35 ASN A N 13
ATOM 11092 C CA . ASN A 1 35 ? 8.890 -13.009 -0.112 1.00 0.00 35 ASN A CA 13
ATOM 11093 C C . ASN A 1 35 ? 9.798 -13.984 -0.866 1.00 0.00 35 ASN A C 13
ATOM 11094 O O . ASN A 1 35 ? 10.662 -14.622 -0.267 1.00 0.00 35 ASN A O 13
ATOM 11105 N N . GLN A 1 36 ? 9.570 -14.068 -2.168 1.00 0.00 36 GLN A N 13
ATOM 11106 C CA . GLN A 1 36 ? 10.357 -14.954 -3.009 1.00 0.00 36 GLN A CA 13
ATOM 11107 C C . GLN A 1 36 ? 11.616 -14.238 -3.502 1.00 0.00 36 GLN A C 13
ATOM 11108 O O . GLN A 1 36 ? 12.719 -14.775 -3.402 1.00 0.00 36 GLN A O 13
ATOM 11122 N N . GLY A 1 37 ? 11.411 -13.037 -4.023 1.00 0.00 37 GLY A N 13
ATOM 11123 C CA . GLY A 1 37 ? 12.516 -12.243 -4.531 1.00 0.00 37 GLY A CA 13
ATOM 11124 C C . GLY A 1 37 ? 12.009 -10.971 -5.213 1.00 0.00 37 GLY A C 13
ATOM 11125 O O . GLY A 1 37 ? 10.858 -10.579 -5.026 1.00 0.00 37 GLY A O 13
ATOM 11129 N N . ILE A 1 38 ? 12.893 -10.361 -5.990 1.00 0.00 38 ILE A N 13
ATOM 11130 C CA . ILE A 1 38 ? 12.549 -9.142 -6.701 1.00 0.00 38 ILE A CA 13
ATOM 11131 C C . ILE A 1 38 ? 11.538 -9.467 -7.802 1.00 0.00 38 ILE A C 13
ATOM 11132 O O . ILE A 1 38 ? 10.416 -8.964 -7.787 1.00 0.00 38 ILE A O 13
ATOM 11148 N N . GLU A 1 39 ? 11.972 -10.305 -8.731 1.00 0.00 39 GLU A N 13
ATOM 11149 C CA . GLU A 1 39 ? 11.119 -10.703 -9.838 1.00 0.00 39 GLU A CA 13
ATOM 11150 C C . GLU A 1 39 ? 9.729 -11.086 -9.326 1.00 0.00 39 GLU A C 13
ATOM 11151 O O . GLU A 1 39 ? 8.730 -10.493 -9.731 1.00 0.00 39 GLU A O 13
ATOM 11163 N N . ALA A 1 40 ? 9.710 -12.074 -8.444 1.00 0.00 40 ALA A N 13
ATOM 11164 C CA . ALA A 1 40 ? 8.459 -12.543 -7.872 1.00 0.00 40 ALA A CA 13
ATOM 11165 C C . ALA A 1 40 ? 7.558 -11.343 -7.576 1.00 0.00 40 ALA A C 13
ATOM 11166 O O . ALA A 1 40 ? 6.389 -11.330 -7.959 1.00 0.00 40 ALA A O 13
ATOM 11173 N N . ALA A 1 41 ? 8.135 -10.363 -6.895 1.00 0.00 41 ALA A N 13
ATOM 11174 C CA . ALA A 1 41 ? 7.399 -9.161 -6.543 1.00 0.00 41 ALA A CA 13
ATOM 11175 C C . ALA A 1 41 ? 6.991 -8.425 -7.820 1.00 0.00 41 ALA A C 13
ATOM 11176 O O . ALA A 1 41 ? 5.807 -8.344 -8.143 1.00 0.00 41 ALA A O 13
ATOM 11183 N N . MET A 1 42 ? 7.995 -7.906 -8.512 1.00 0.00 42 MET A N 13
ATOM 11184 C CA . MET A 1 42 ? 7.755 -7.179 -9.747 1.00 0.00 42 MET A CA 13
ATOM 11185 C C . MET A 1 42 ? 6.641 -7.837 -10.564 1.00 0.00 42 MET A C 13
ATOM 11186 O O . MET A 1 42 ? 5.929 -7.163 -11.306 1.00 0.00 42 MET A O 13
ATOM 11200 N N . ASP A 1 43 ? 6.524 -9.147 -10.399 1.00 0.00 43 ASP A N 13
ATOM 11201 C CA . ASP A 1 43 ? 5.509 -9.903 -11.111 1.00 0.00 43 ASP A CA 13
ATOM 11202 C C . ASP A 1 43 ? 4.123 -9.394 -10.708 1.00 0.00 43 ASP A C 13
ATOM 11203 O O . ASP A 1 43 ? 3.328 -9.005 -11.563 1.00 0.00 43 ASP A O 13
ATOM 11212 N N . TRP A 1 44 ? 3.876 -9.413 -9.407 1.00 0.00 44 TRP A N 13
ATOM 11213 C CA . TRP A 1 44 ? 2.601 -8.958 -8.880 1.00 0.00 44 TRP A CA 13
ATOM 11214 C C . TRP A 1 44 ? 2.391 -7.512 -9.334 1.00 0.00 44 TRP A C 13
ATOM 11215 O O . TRP A 1 44 ? 1.373 -7.191 -9.945 1.00 0.00 44 TRP A O 13
ATOM 11236 N N . LEU A 1 45 ? 3.371 -6.678 -9.018 1.00 0.00 45 LEU A N 13
ATOM 11237 C CA . LEU A 1 45 ? 3.306 -5.274 -9.385 1.00 0.00 45 LEU A CA 13
ATOM 11238 C C . LEU A 1 45 ? 3.028 -5.156 -10.885 1.00 0.00 45 LEU A C 13
ATOM 11239 O O . LEU A 1 45 ? 2.125 -4.429 -11.297 1.00 0.00 45 LEU A O 13
ATOM 11255 N N . MET A 1 46 ? 3.821 -5.881 -11.660 1.00 0.00 46 MET A N 13
ATOM 11256 C CA . MET A 1 46 ? 3.671 -5.866 -13.105 1.00 0.00 46 MET A CA 13
ATOM 11257 C C . MET A 1 46 ? 2.283 -6.360 -13.518 1.00 0.00 46 MET A C 13
ATOM 11258 O O . MET A 1 46 ? 1.542 -5.647 -14.194 1.00 0.00 46 MET A O 13
ATOM 11272 N N . GLU A 1 47 ? 1.972 -7.576 -13.094 1.00 0.00 47 GLU A N 13
ATOM 11273 C CA . GLU A 1 47 ? 0.686 -8.173 -13.411 1.00 0.00 47 GLU A CA 13
ATOM 11274 C C . GLU A 1 47 ? -0.451 -7.280 -12.911 1.00 0.00 47 GLU A C 13
ATOM 11275 O O . GLU A 1 47 ? -1.528 -7.250 -13.504 1.00 0.00 47 GLU A O 13
ATOM 11287 N N . HIS A 1 48 ? -0.173 -6.574 -11.824 1.00 0.00 48 HIS A N 13
ATOM 11288 C CA . HIS A 1 48 ? -1.159 -5.683 -11.238 1.00 0.00 48 HIS A CA 13
ATOM 11289 C C . HIS A 1 48 ? -0.868 -4.243 -11.664 1.00 0.00 48 HIS A C 13
ATOM 11290 O O . HIS A 1 48 ? -1.425 -3.301 -11.104 1.00 0.00 48 HIS A O 13
ATOM 11304 N N . GLU A 1 49 ? 0.005 -4.118 -12.653 1.00 0.00 49 GLU A N 13
ATOM 11305 C CA . GLU A 1 49 ? 0.378 -2.809 -13.161 1.00 0.00 49 GLU A CA 13
ATOM 11306 C C . GLU A 1 49 ? -0.868 -2.036 -13.601 1.00 0.00 49 GLU A C 13
ATOM 11307 O O . GLU A 1 49 ? -0.832 -0.813 -13.725 1.00 0.00 49 GLU A O 13
ATOM 11319 N N . ASP A 1 50 ? -1.940 -2.782 -13.823 1.00 0.00 50 ASP A N 13
ATOM 11320 C CA . ASP A 1 50 ? -3.194 -2.182 -14.246 1.00 0.00 50 ASP A CA 13
ATOM 11321 C C . ASP A 1 50 ? -4.109 -2.014 -13.031 1.00 0.00 50 ASP A C 13
ATOM 11322 O O . ASP A 1 50 ? -5.308 -1.783 -13.180 1.00 0.00 50 ASP A O 13
ATOM 11331 N N . ASP A 1 51 ? -3.508 -2.135 -11.857 1.00 0.00 51 ASP A N 13
ATOM 11332 C CA . ASP A 1 51 ? -4.254 -2.000 -10.617 1.00 0.00 51 ASP A CA 13
ATOM 11333 C C . ASP A 1 51 ? -5.113 -0.735 -10.680 1.00 0.00 51 ASP A C 13
ATOM 11334 O O . ASP A 1 51 ? -4.903 0.120 -11.539 1.00 0.00 51 ASP A O 13
ATOM 11343 N N . PRO A 1 52 ? -6.087 -0.655 -9.734 1.00 0.00 52 PRO A N 13
ATOM 11344 C CA . PRO A 1 52 ? -6.979 0.491 -9.674 1.00 0.00 52 PRO A CA 13
ATOM 11345 C C . PRO A 1 52 ? -6.264 1.712 -9.091 1.00 0.00 52 PRO A C 13
ATOM 11346 O O . PRO A 1 52 ? -6.654 2.848 -9.354 1.00 0.00 52 PRO A O 13
ATOM 11357 N N . ASP A 1 53 ? -5.230 1.436 -8.310 1.00 0.00 53 ASP A N 13
ATOM 11358 C CA . ASP A 1 53 ? -4.457 2.497 -7.688 1.00 0.00 53 ASP A CA 13
ATOM 11359 C C . ASP A 1 53 ? -3.176 1.909 -7.094 1.00 0.00 53 ASP A C 13
ATOM 11360 O O . ASP A 1 53 ? -3.164 1.471 -5.944 1.00 0.00 53 ASP A O 13
ATOM 11369 N N . VAL A 1 54 ? -2.128 1.916 -7.905 1.00 0.00 54 VAL A N 13
ATOM 11370 C CA . VAL A 1 54 ? -0.844 1.389 -7.474 1.00 0.00 54 VAL A CA 13
ATOM 11371 C C . VAL A 1 54 ? 0.169 2.531 -7.389 1.00 0.00 54 VAL A C 13
ATOM 11372 O O . VAL A 1 54 ? 0.809 2.723 -6.356 1.00 0.00 54 VAL A O 13
ATOM 11385 N N . ASP A 1 55 ? 0.285 3.260 -8.490 1.00 0.00 55 ASP A N 13
ATOM 11386 C CA . ASP A 1 55 ? 1.210 4.379 -8.553 1.00 0.00 55 ASP A CA 13
ATOM 11387 C C . ASP A 1 55 ? 0.479 5.663 -8.155 1.00 0.00 55 ASP A C 13
ATOM 11388 O O . ASP A 1 55 ? 0.490 6.643 -8.897 1.00 0.00 55 ASP A O 13
ATOM 11397 N N . GLU A 1 56 ? -0.138 5.615 -6.983 1.00 0.00 56 GLU A N 13
ATOM 11398 C CA . GLU A 1 56 ? -0.872 6.762 -6.477 1.00 0.00 56 GLU A CA 13
ATOM 11399 C C . GLU A 1 56 ? -0.185 7.325 -5.231 1.00 0.00 56 GLU A C 13
ATOM 11400 O O . GLU A 1 56 ? 0.549 6.613 -4.548 1.00 0.00 56 GLU A O 13
ATOM 11412 N N . PRO A 1 57 ? -0.454 8.632 -4.967 1.00 0.00 57 PRO A N 13
ATOM 11413 C CA . PRO A 1 57 ? 0.130 9.298 -3.816 1.00 0.00 57 PRO A CA 13
ATOM 11414 C C . PRO A 1 57 ? -0.557 8.860 -2.521 1.00 0.00 57 PRO A C 13
ATOM 11415 O O . PRO A 1 57 ? -1.236 7.834 -2.491 1.00 0.00 57 PRO A O 13
ATOM 11426 N N . LEU A 1 58 ? -0.358 9.658 -1.483 1.00 0.00 58 LEU A N 13
ATOM 11427 C CA . LEU A 1 58 ? -0.950 9.365 -0.189 1.00 0.00 58 LEU A CA 13
ATOM 11428 C C . LEU A 1 58 ? -2.459 9.606 -0.256 1.00 0.00 58 LEU A C 13
ATOM 11429 O O . LEU A 1 58 ? -3.140 9.060 -1.123 1.00 0.00 58 LEU A O 13
ATOM 11445 N N . SER A 1 59 ? -2.937 10.425 0.669 1.00 0.00 59 SER A N 13
ATOM 11446 C CA . SER A 1 59 ? -4.353 10.746 0.725 1.00 0.00 59 SER A CA 13
ATOM 11447 C C . SER A 1 59 ? -4.541 12.254 0.901 1.00 0.00 59 SER A C 13
ATOM 11448 O O . SER A 1 59 ? -3.667 12.934 1.436 1.00 0.00 59 SER A O 13
ATOM 11456 N N . GLY A 1 60 ? -5.688 12.733 0.441 1.00 0.00 60 GLY A N 13
ATOM 11457 C CA . GLY A 1 60 ? -6.002 14.148 0.541 1.00 0.00 60 GLY A CA 13
ATOM 11458 C C . GLY A 1 60 ? -6.654 14.657 -0.746 1.00 0.00 60 GLY A C 13
ATOM 11459 O O . GLY A 1 60 ? -7.145 13.867 -1.552 1.00 0.00 60 GLY A O 13
ATOM 11463 N N . PRO A 1 61 ? -6.638 16.008 -0.903 1.00 0.00 61 PRO A N 13
ATOM 11464 C CA . PRO A 1 61 ? -7.222 16.631 -2.078 1.00 0.00 61 PRO A CA 13
ATOM 11465 C C . PRO A 1 61 ? -6.323 16.444 -3.302 1.00 0.00 61 PRO A C 13
ATOM 11466 O O . PRO A 1 61 ? -5.671 17.386 -3.748 1.00 0.00 61 PRO A O 13
ATOM 11477 N N . SER A 1 62 ? -6.318 15.220 -3.811 1.00 0.00 62 SER A N 13
ATOM 11478 C CA . SER A 1 62 ? -5.511 14.897 -4.975 1.00 0.00 62 SER A CA 13
ATOM 11479 C C . SER A 1 62 ? -6.414 14.523 -6.151 1.00 0.00 62 SER A C 13
ATOM 11480 O O . SER A 1 62 ? -7.057 13.475 -6.136 1.00 0.00 62 SER A O 13
ATOM 11488 N N . SER A 1 63 ? -6.433 15.401 -7.144 1.00 0.00 63 SER A N 13
ATOM 11489 C CA . SER A 1 63 ? -7.247 15.176 -8.326 1.00 0.00 63 SER A CA 13
ATOM 11490 C C . SER A 1 63 ? -7.003 16.288 -9.349 1.00 0.00 63 SER A C 13
ATOM 11491 O O . SER A 1 63 ? -6.663 17.411 -8.980 1.00 0.00 63 SER A O 13
ATOM 11499 N N . GLY A 1 64 ? -7.186 15.936 -10.613 1.00 0.00 64 GLY A N 13
ATOM 11500 C CA . GLY A 1 64 ? -6.989 16.890 -11.691 1.00 0.00 64 GLY A CA 13
ATOM 11501 C C . GLY A 1 64 ? -6.849 16.175 -13.037 1.00 0.00 64 GLY A C 13
ATOM 11502 O O . GLY A 1 64 ? -7.184 16.735 -14.079 1.00 0.00 64 GLY A O 13
ATOM 11506 N N . GLY A 1 1 ? 15.381 10.381 -1.727 1.00 0.00 1 GLY A N 14
ATOM 11507 C CA . GLY A 1 1 ? 15.203 10.393 -0.285 1.00 0.00 1 GLY A CA 14
ATOM 11508 C C . GLY A 1 1 ? 13.783 9.972 0.097 1.00 0.00 1 GLY A C 14
ATOM 11509 O O . GLY A 1 1 ? 12.810 10.550 -0.384 1.00 0.00 1 GLY A O 14
ATOM 11513 N N . SER A 1 2 ? 13.709 8.967 0.957 1.00 0.00 2 SER A N 14
ATOM 11514 C CA . SER A 1 2 ? 12.424 8.462 1.409 1.00 0.00 2 SER A CA 14
ATOM 11515 C C . SER A 1 2 ? 12.626 7.456 2.543 1.00 0.00 2 SER A C 14
ATOM 11516 O O . SER A 1 2 ? 12.109 7.643 3.644 1.00 0.00 2 SER A O 14
ATOM 11524 N N . SER A 1 3 ? 13.380 6.410 2.237 1.00 0.00 3 SER A N 14
ATOM 11525 C CA . SER A 1 3 ? 13.658 5.374 3.217 1.00 0.00 3 SER A CA 14
ATOM 11526 C C . SER A 1 3 ? 14.570 5.924 4.315 1.00 0.00 3 SER A C 14
ATOM 11527 O O . SER A 1 3 ? 14.210 5.912 5.491 1.00 0.00 3 SER A O 14
ATOM 11535 N N . GLY A 1 4 ? 15.735 6.393 3.892 1.00 0.00 4 GLY A N 14
ATOM 11536 C CA . GLY A 1 4 ? 16.702 6.946 4.825 1.00 0.00 4 GLY A CA 14
ATOM 11537 C C . GLY A 1 4 ? 18.070 6.283 4.654 1.00 0.00 4 GLY A C 14
ATOM 11538 O O . GLY A 1 4 ? 18.989 6.881 4.095 1.00 0.00 4 GLY A O 14
ATOM 11542 N N . SER A 1 5 ? 18.163 5.056 5.146 1.00 0.00 5 SER A N 14
ATOM 11543 C CA . SER A 1 5 ? 19.403 4.305 5.054 1.00 0.00 5 SER A CA 14
ATOM 11544 C C . SER A 1 5 ? 19.903 4.293 3.608 1.00 0.00 5 SER A C 14
ATOM 11545 O O . SER A 1 5 ? 19.200 3.834 2.709 1.00 0.00 5 SER A O 14
ATOM 11553 N N . SER A 1 6 ? 21.112 4.803 3.429 1.00 0.00 6 SER A N 14
ATOM 11554 C CA . SER A 1 6 ? 21.714 4.857 2.107 1.00 0.00 6 SER A CA 14
ATOM 11555 C C . SER A 1 6 ? 22.626 3.647 1.898 1.00 0.00 6 SER A C 14
ATOM 11556 O O . SER A 1 6 ? 23.590 3.456 2.638 1.00 0.00 6 SER A O 14
ATOM 11564 N N . GLY A 1 7 ? 22.290 2.860 0.886 1.00 0.00 7 GLY A N 14
ATOM 11565 C CA . GLY A 1 7 ? 23.067 1.674 0.570 1.00 0.00 7 GLY A CA 14
ATOM 11566 C C . GLY A 1 7 ? 22.721 1.147 -0.824 1.00 0.00 7 GLY A C 14
ATOM 11567 O O . GLY A 1 7 ? 22.451 1.926 -1.737 1.00 0.00 7 GLY A O 14
ATOM 11571 N N . ALA A 1 8 ? 22.739 -0.173 -0.944 1.00 0.00 8 ALA A N 14
ATOM 11572 C CA . ALA A 1 8 ? 22.429 -0.813 -2.211 1.00 0.00 8 ALA A CA 14
ATOM 11573 C C . ALA A 1 8 ? 22.059 -2.276 -1.961 1.00 0.00 8 ALA A C 14
ATOM 11574 O O . ALA A 1 8 ? 22.557 -2.895 -1.021 1.00 0.00 8 ALA A O 14
ATOM 11581 N N . GLU A 1 9 ? 21.188 -2.788 -2.819 1.00 0.00 9 GLU A N 14
ATOM 11582 C CA . GLU A 1 9 ? 20.746 -4.167 -2.703 1.00 0.00 9 GLU A CA 14
ATOM 11583 C C . GLU A 1 9 ? 20.453 -4.509 -1.240 1.00 0.00 9 GLU A C 14
ATOM 11584 O O . GLU A 1 9 ? 20.731 -5.620 -0.791 1.00 0.00 9 GLU A O 14
ATOM 11596 N N . LEU A 1 10 ? 19.895 -3.534 -0.538 1.00 0.00 10 LEU A N 14
ATOM 11597 C CA . LEU A 1 10 ? 19.562 -3.718 0.864 1.00 0.00 10 LEU A CA 14
ATOM 11598 C C . LEU A 1 10 ? 18.848 -5.059 1.043 1.00 0.00 10 LEU A C 14
ATOM 11599 O O . LEU A 1 10 ? 19.368 -5.960 1.699 1.00 0.00 10 LEU A O 14
ATOM 11615 N N . THR A 1 11 ? 17.669 -5.150 0.446 1.00 0.00 11 THR A N 14
ATOM 11616 C CA . THR A 1 11 ? 16.879 -6.367 0.531 1.00 0.00 11 THR A CA 14
ATOM 11617 C C . THR A 1 11 ? 15.926 -6.469 -0.662 1.00 0.00 11 THR A C 14
ATOM 11618 O O . THR A 1 11 ? 16.095 -5.765 -1.657 1.00 0.00 11 THR A O 14
ATOM 11629 N N . ALA A 1 12 ? 14.947 -7.350 -0.523 1.00 0.00 12 ALA A N 14
ATOM 11630 C CA . ALA A 1 12 ? 13.968 -7.553 -1.576 1.00 0.00 12 ALA A CA 14
ATOM 11631 C C . ALA A 1 12 ? 12.996 -6.372 -1.598 1.00 0.00 12 ALA A C 14
ATOM 11632 O O . ALA A 1 12 ? 12.608 -5.901 -2.666 1.00 0.00 12 ALA A O 14
ATOM 11639 N N . LEU A 1 13 ? 12.629 -5.926 -0.405 1.00 0.00 13 LEU A N 14
ATOM 11640 C CA . LEU A 1 13 ? 11.709 -4.809 -0.273 1.00 0.00 13 LEU A CA 14
ATOM 11641 C C . LEU A 1 13 ? 12.429 -3.514 -0.656 1.00 0.00 13 LEU A C 14
ATOM 11642 O O . LEU A 1 13 ? 12.068 -2.865 -1.636 1.00 0.00 13 LEU A O 14
ATOM 11658 N N . GLU A 1 14 ? 13.435 -3.177 0.138 1.00 0.00 14 GLU A N 14
ATOM 11659 C CA . GLU A 1 14 ? 14.208 -1.971 -0.105 1.00 0.00 14 GLU A CA 14
ATOM 11660 C C . GLU A 1 14 ? 14.441 -1.783 -1.605 1.00 0.00 14 GLU A C 14
ATOM 11661 O O . GLU A 1 14 ? 14.201 -0.703 -2.144 1.00 0.00 14 GLU A O 14
ATOM 11673 N N . SER A 1 15 ? 14.905 -2.850 -2.238 1.00 0.00 15 SER A N 14
ATOM 11674 C CA . SER A 1 15 ? 15.172 -2.816 -3.666 1.00 0.00 15 SER A CA 14
ATOM 11675 C C . SER A 1 15 ? 13.995 -2.176 -4.404 1.00 0.00 15 SER A C 14
ATOM 11676 O O . SER A 1 15 ? 14.146 -1.131 -5.034 1.00 0.00 15 SER A O 14
ATOM 11684 N N . LEU A 1 16 ? 12.847 -2.831 -4.301 1.00 0.00 16 LEU A N 14
ATOM 11685 C CA . LEU A 1 16 ? 11.644 -2.339 -4.951 1.00 0.00 16 LEU A CA 14
ATOM 11686 C C . LEU A 1 16 ? 11.409 -0.883 -4.544 1.00 0.00 16 LEU A C 14
ATOM 11687 O O . LEU A 1 16 ? 11.031 -0.057 -5.372 1.00 0.00 16 LEU A O 14
ATOM 11703 N N . ILE A 1 17 ? 11.642 -0.614 -3.267 1.00 0.00 17 ILE A N 14
ATOM 11704 C CA . ILE A 1 17 ? 11.460 0.727 -2.740 1.00 0.00 17 ILE A CA 14
ATOM 11705 C C . ILE A 1 17 ? 12.454 1.675 -3.414 1.00 0.00 17 ILE A C 14
ATOM 11706 O O . ILE A 1 17 ? 12.212 2.878 -3.497 1.00 0.00 17 ILE A O 14
ATOM 11722 N N . GLU A 1 18 ? 13.552 1.096 -3.879 1.00 0.00 18 GLU A N 14
ATOM 11723 C CA . GLU A 1 18 ? 14.584 1.874 -4.543 1.00 0.00 18 GLU A CA 14
ATOM 11724 C C . GLU A 1 18 ? 14.227 2.081 -6.016 1.00 0.00 18 GLU A C 14
ATOM 11725 O O . GLU A 1 18 ? 14.838 2.904 -6.697 1.00 0.00 18 GLU A O 14
ATOM 11737 N N . MET A 1 19 ? 13.239 1.321 -6.465 1.00 0.00 19 MET A N 14
ATOM 11738 C CA . MET A 1 19 ? 12.793 1.411 -7.845 1.00 0.00 19 MET A CA 14
ATOM 11739 C C . MET A 1 19 ? 11.740 2.508 -8.011 1.00 0.00 19 MET A C 14
ATOM 11740 O O . MET A 1 19 ? 11.424 2.907 -9.131 1.00 0.00 19 MET A O 14
ATOM 11754 N N . GLY A 1 20 ? 11.225 2.966 -6.879 1.00 0.00 20 GLY A N 14
ATOM 11755 C CA . GLY A 1 20 ? 10.214 4.009 -6.885 1.00 0.00 20 GLY A CA 14
ATOM 11756 C C . GLY A 1 20 ? 8.889 3.492 -6.319 1.00 0.00 20 GLY A C 14
ATOM 11757 O O . GLY A 1 20 ? 7.999 4.278 -5.996 1.00 0.00 20 GLY A O 14
ATOM 11761 N N . PHE A 1 21 ? 8.801 2.174 -6.216 1.00 0.00 21 PHE A N 14
ATOM 11762 C CA . PHE A 1 21 ? 7.600 1.544 -5.694 1.00 0.00 21 PHE A CA 14
ATOM 11763 C C . PHE A 1 21 ? 7.400 1.883 -4.216 1.00 0.00 21 PHE A C 14
ATOM 11764 O O . PHE A 1 21 ? 8.358 1.903 -3.445 1.00 0.00 21 PHE A O 14
ATOM 11781 N N . PRO A 1 22 ? 6.116 2.150 -3.856 1.00 0.00 22 PRO A N 14
ATOM 11782 C CA . PRO A 1 22 ? 5.778 2.487 -2.483 1.00 0.00 22 PRO A CA 14
ATOM 11783 C C . PRO A 1 22 ? 5.808 1.246 -1.590 1.00 0.00 22 PRO A C 14
ATOM 11784 O O . PRO A 1 22 ? 5.315 0.187 -1.976 1.00 0.00 22 PRO A O 14
ATOM 11795 N N . ARG A 1 23 ? 6.391 1.417 -0.413 1.00 0.00 23 ARG A N 14
ATOM 11796 C CA . ARG A 1 23 ? 6.492 0.324 0.539 1.00 0.00 23 ARG A CA 14
ATOM 11797 C C . ARG A 1 23 ? 5.182 -0.466 0.581 1.00 0.00 23 ARG A C 14
ATOM 11798 O O . ARG A 1 23 ? 5.157 -1.651 0.254 1.00 0.00 23 ARG A O 14
ATOM 11819 N N . GLY A 1 24 ? 4.125 0.224 0.985 1.00 0.00 24 GLY A N 14
ATOM 11820 C CA . GLY A 1 24 ? 2.815 -0.398 1.074 1.00 0.00 24 GLY A CA 14
ATOM 11821 C C . GLY A 1 24 ? 2.536 -1.267 -0.154 1.00 0.00 24 GLY A C 14
ATOM 11822 O O . GLY A 1 24 ? 1.930 -2.331 -0.042 1.00 0.00 24 GLY A O 14
ATOM 11826 N N . ARG A 1 25 ? 2.993 -0.781 -1.299 1.00 0.00 25 ARG A N 14
ATOM 11827 C CA . ARG A 1 25 ? 2.800 -1.500 -2.547 1.00 0.00 25 ARG A CA 14
ATOM 11828 C C . ARG A 1 25 ? 3.826 -2.627 -2.674 1.00 0.00 25 ARG A C 14
ATOM 11829 O O . ARG A 1 25 ? 3.461 -3.787 -2.860 1.00 0.00 25 ARG A O 14
ATOM 11850 N N . ALA A 1 26 ? 5.091 -2.247 -2.569 1.00 0.00 26 ALA A N 14
ATOM 11851 C CA . ALA A 1 26 ? 6.173 -3.212 -2.670 1.00 0.00 26 ALA A CA 14
ATOM 11852 C C . ALA A 1 26 ? 5.936 -4.344 -1.669 1.00 0.00 26 ALA A C 14
ATOM 11853 O O . ALA A 1 26 ? 5.852 -5.510 -2.054 1.00 0.00 26 ALA A O 14
ATOM 11860 N N . GLU A 1 27 ? 5.835 -3.963 -0.405 1.00 0.00 27 GLU A N 14
ATOM 11861 C CA . GLU A 1 27 ? 5.609 -4.932 0.654 1.00 0.00 27 GLU A CA 14
ATOM 11862 C C . GLU A 1 27 ? 4.490 -5.898 0.259 1.00 0.00 27 GLU A C 14
ATOM 11863 O O . GLU A 1 27 ? 4.661 -7.114 0.330 1.00 0.00 27 GLU A O 14
ATOM 11875 N N . LYS A 1 28 ? 3.369 -5.320 -0.149 1.00 0.00 28 LYS A N 14
ATOM 11876 C CA . LYS A 1 28 ? 2.222 -6.115 -0.555 1.00 0.00 28 LYS A CA 14
ATOM 11877 C C . LYS A 1 28 ? 2.704 -7.319 -1.366 1.00 0.00 28 LYS A C 14
ATOM 11878 O O . LYS A 1 28 ? 2.700 -8.446 -0.873 1.00 0.00 28 LYS A O 14
ATOM 11897 N N . ALA A 1 29 ? 3.107 -7.040 -2.597 1.00 0.00 29 ALA A N 14
ATOM 11898 C CA . ALA A 1 29 ? 3.590 -8.087 -3.482 1.00 0.00 29 ALA A CA 14
ATOM 11899 C C . ALA A 1 29 ? 4.501 -9.032 -2.696 1.00 0.00 29 ALA A C 14
ATOM 11900 O O . ALA A 1 29 ? 4.176 -10.203 -2.512 1.00 0.00 29 ALA A O 14
ATOM 11907 N N . LEU A 1 30 ? 5.626 -8.487 -2.255 1.00 0.00 30 LEU A N 14
ATOM 11908 C CA . LEU A 1 30 ? 6.586 -9.267 -1.494 1.00 0.00 30 LEU A CA 14
ATOM 11909 C C . LEU A 1 30 ? 5.838 -10.201 -0.541 1.00 0.00 30 LEU A C 14
ATOM 11910 O O . LEU A 1 30 ? 6.249 -11.342 -0.333 1.00 0.00 30 LEU A O 14
ATOM 11926 N N . ALA A 1 31 ? 4.752 -9.683 0.013 1.00 0.00 31 ALA A N 14
ATOM 11927 C CA . ALA A 1 31 ? 3.942 -10.457 0.939 1.00 0.00 31 ALA A CA 14
ATOM 11928 C C . ALA A 1 31 ? 3.156 -11.514 0.161 1.00 0.00 31 ALA A C 14
ATOM 11929 O O . ALA A 1 31 ? 3.448 -12.705 0.258 1.00 0.00 31 ALA A O 14
ATOM 11936 N N . LEU A 1 32 ? 2.174 -11.041 -0.592 1.00 0.00 32 LEU A N 14
ATOM 11937 C CA . LEU A 1 32 ? 1.344 -11.931 -1.385 1.00 0.00 32 LEU A CA 14
ATOM 11938 C C . LEU A 1 32 ? 2.224 -13.004 -2.028 1.00 0.00 32 LEU A C 14
ATOM 11939 O O . LEU A 1 32 ? 2.011 -14.197 -1.814 1.00 0.00 32 LEU A O 14
ATOM 11955 N N . THR A 1 33 ? 3.195 -12.543 -2.803 1.00 0.00 33 THR A N 14
ATOM 11956 C CA . THR A 1 33 ? 4.108 -13.449 -3.478 1.00 0.00 33 THR A CA 14
ATOM 11957 C C . THR A 1 33 ? 4.595 -14.532 -2.514 1.00 0.00 33 THR A C 14
ATOM 11958 O O . THR A 1 33 ? 4.572 -15.717 -2.843 1.00 0.00 33 THR A O 14
ATOM 11969 N N . GLY A 1 34 ? 5.024 -14.087 -1.342 1.00 0.00 34 GLY A N 14
ATOM 11970 C CA . GLY A 1 34 ? 5.515 -15.003 -0.327 1.00 0.00 34 GLY A CA 14
ATOM 11971 C C . GLY A 1 34 ? 7.009 -14.792 -0.075 1.00 0.00 34 GLY A C 14
ATOM 11972 O O . GLY A 1 34 ? 7.739 -15.747 0.189 1.00 0.00 34 GLY A O 14
ATOM 11976 N N . ASN A 1 35 ? 7.421 -13.536 -0.166 1.00 0.00 35 ASN A N 14
ATOM 11977 C CA . ASN A 1 35 ? 8.815 -13.187 0.049 1.00 0.00 35 ASN A CA 14
ATOM 11978 C C . ASN A 1 35 ? 9.705 -14.181 -0.700 1.00 0.00 35 ASN A C 14
ATOM 11979 O O . ASN A 1 35 ? 10.493 -14.899 -0.086 1.00 0.00 35 ASN A O 14
ATOM 11990 N N . GLN A 1 36 ? 9.551 -14.190 -2.016 1.00 0.00 36 GLN A N 14
ATOM 11991 C CA . GLN A 1 36 ? 10.332 -15.084 -2.855 1.00 0.00 36 GLN A CA 14
ATOM 11992 C C . GLN A 1 36 ? 11.515 -14.335 -3.471 1.00 0.00 36 GLN A C 14
ATOM 11993 O O . GLN A 1 36 ? 12.621 -14.868 -3.545 1.00 0.00 36 GLN A O 14
ATOM 12007 N N . GLY A 1 37 ? 11.242 -13.110 -3.896 1.00 0.00 37 GLY A N 14
ATOM 12008 C CA . GLY A 1 37 ? 12.271 -12.282 -4.503 1.00 0.00 37 GLY A CA 14
ATOM 12009 C C . GLY A 1 37 ? 11.650 -11.142 -5.313 1.00 0.00 37 GLY A C 14
ATOM 12010 O O . GLY A 1 37 ? 10.431 -10.980 -5.329 1.00 0.00 37 GLY A O 14
ATOM 12014 N N . ILE A 1 38 ? 12.517 -10.381 -5.965 1.00 0.00 38 ILE A N 14
ATOM 12015 C CA . ILE A 1 38 ? 12.069 -9.261 -6.774 1.00 0.00 38 ILE A CA 14
ATOM 12016 C C . ILE A 1 38 ? 11.290 -9.788 -7.980 1.00 0.00 38 ILE A C 14
ATOM 12017 O O . ILE A 1 38 ? 10.080 -9.587 -8.078 1.00 0.00 38 ILE A O 14
ATOM 12033 N N . GLU A 1 39 ? 12.014 -10.453 -8.868 1.00 0.00 39 GLU A N 14
ATOM 12034 C CA . GLU A 1 39 ? 11.405 -11.010 -10.064 1.00 0.00 39 GLU A CA 14
ATOM 12035 C C . GLU A 1 39 ? 10.024 -11.584 -9.739 1.00 0.00 39 GLU A C 14
ATOM 12036 O O . GLU A 1 39 ? 9.082 -11.418 -10.511 1.00 0.00 39 GLU A O 14
ATOM 12048 N N . ALA A 1 40 ? 9.949 -12.246 -8.594 1.00 0.00 40 ALA A N 14
ATOM 12049 C CA . ALA A 1 40 ? 8.699 -12.845 -8.157 1.00 0.00 40 ALA A CA 14
ATOM 12050 C C . ALA A 1 40 ? 7.707 -11.738 -7.796 1.00 0.00 40 ALA A C 14
ATOM 12051 O O . ALA A 1 40 ? 6.562 -11.755 -8.246 1.00 0.00 40 ALA A O 14
ATOM 12058 N N . ALA A 1 41 ? 8.182 -10.801 -6.988 1.00 0.00 41 ALA A N 14
ATOM 12059 C CA . ALA A 1 41 ? 7.351 -9.688 -6.562 1.00 0.00 41 ALA A CA 14
ATOM 12060 C C . ALA A 1 41 ? 6.948 -8.861 -7.784 1.00 0.00 41 ALA A C 14
ATOM 12061 O O . ALA A 1 41 ? 5.763 -8.737 -8.091 1.00 0.00 41 ALA A O 14
ATOM 12068 N N . MET A 1 42 ? 7.956 -8.318 -8.450 1.00 0.00 42 MET A N 14
ATOM 12069 C CA . MET A 1 42 ? 7.721 -7.506 -9.632 1.00 0.00 42 MET A CA 14
ATOM 12070 C C . MET A 1 42 ? 6.575 -8.076 -10.470 1.00 0.00 42 MET A C 14
ATOM 12071 O O . MET A 1 42 ? 5.611 -7.373 -10.769 1.00 0.00 42 MET A O 14
ATOM 12085 N N . ASP A 1 43 ? 6.717 -9.344 -10.825 1.00 0.00 43 ASP A N 14
ATOM 12086 C CA . ASP A 1 43 ? 5.705 -10.017 -11.622 1.00 0.00 43 ASP A CA 14
ATOM 12087 C C . ASP A 1 43 ? 4.317 -9.629 -11.109 1.00 0.00 43 ASP A C 14
ATOM 12088 O O . ASP A 1 43 ? 3.431 -9.299 -11.895 1.00 0.00 43 ASP A O 14
ATOM 12097 N N . TRP A 1 44 ? 4.172 -9.681 -9.793 1.00 0.00 44 TRP A N 14
ATOM 12098 C CA . TRP A 1 44 ? 2.907 -9.339 -9.166 1.00 0.00 44 TRP A CA 14
ATOM 12099 C C . TRP A 1 44 ? 2.603 -7.873 -9.482 1.00 0.00 44 TRP A C 14
ATOM 12100 O O . TRP A 1 44 ? 1.610 -7.570 -10.143 1.00 0.00 44 TRP A O 14
ATOM 12121 N N . LEU A 1 45 ? 3.476 -7.003 -8.996 1.00 0.00 45 LEU A N 14
ATOM 12122 C CA . LEU A 1 45 ? 3.313 -5.576 -9.219 1.00 0.00 45 LEU A CA 14
ATOM 12123 C C . LEU A 1 45 ? 2.891 -5.336 -10.670 1.00 0.00 45 LEU A C 14
ATOM 12124 O O . LEU A 1 45 ? 1.905 -4.647 -10.928 1.00 0.00 45 LEU A O 14
ATOM 12140 N N . MET A 1 46 ? 3.659 -5.917 -11.580 1.00 0.00 46 MET A N 14
ATOM 12141 C CA . MET A 1 46 ? 3.377 -5.775 -12.999 1.00 0.00 46 MET A CA 14
ATOM 12142 C C . MET A 1 46 ? 1.973 -6.283 -13.332 1.00 0.00 46 MET A C 14
ATOM 12143 O O . MET A 1 46 ? 1.257 -5.668 -14.121 1.00 0.00 46 MET A O 14
ATOM 12157 N N . GLU A 1 47 ? 1.621 -7.401 -12.714 1.00 0.00 47 GLU A N 14
ATOM 12158 C CA . GLU A 1 47 ? 0.315 -8.000 -12.936 1.00 0.00 47 GLU A CA 14
ATOM 12159 C C . GLU A 1 47 ? -0.780 -7.128 -12.317 1.00 0.00 47 GLU A C 14
ATOM 12160 O O . GLU A 1 47 ? -1.949 -7.242 -12.683 1.00 0.00 47 GLU A O 14
ATOM 12172 N N . HIS A 1 48 ? -0.362 -6.277 -11.392 1.00 0.00 48 HIS A N 14
ATOM 12173 C CA . HIS A 1 48 ? -1.293 -5.387 -10.719 1.00 0.00 48 HIS A CA 14
ATOM 12174 C C . HIS A 1 48 ? -1.086 -3.956 -11.219 1.00 0.00 48 HIS A C 14
ATOM 12175 O O . HIS A 1 48 ? -1.656 -3.014 -10.670 1.00 0.00 48 HIS A O 14
ATOM 12189 N N . GLU A 1 49 ? -0.270 -3.838 -12.256 1.00 0.00 49 GLU A N 14
ATOM 12190 C CA . GLU A 1 49 ? 0.019 -2.537 -12.836 1.00 0.00 49 GLU A CA 14
ATOM 12191 C C . GLU A 1 49 ? -1.262 -1.902 -13.379 1.00 0.00 49 GLU A C 14
ATOM 12192 O O . GLU A 1 49 ? -1.288 -0.710 -13.684 1.00 0.00 49 GLU A O 14
ATOM 12204 N N . ASP A 1 50 ? -2.295 -2.725 -13.484 1.00 0.00 50 ASP A N 14
ATOM 12205 C CA . ASP A 1 50 ? -3.576 -2.259 -13.985 1.00 0.00 50 ASP A CA 14
ATOM 12206 C C . ASP A 1 50 ? -4.477 -1.889 -12.805 1.00 0.00 50 ASP A C 14
ATOM 12207 O O . ASP A 1 50 ? -5.324 -1.005 -12.919 1.00 0.00 50 ASP A O 14
ATOM 12216 N N . ASP A 1 51 ? -4.262 -2.585 -11.698 1.00 0.00 51 ASP A N 14
ATOM 12217 C CA . ASP A 1 51 ? -5.044 -2.340 -10.497 1.00 0.00 51 ASP A CA 14
ATOM 12218 C C . ASP A 1 51 ? -4.940 -0.862 -10.118 1.00 0.00 51 ASP A C 14
ATOM 12219 O O . ASP A 1 51 ? -3.867 -0.267 -10.213 1.00 0.00 51 ASP A O 14
ATOM 12228 N N . PRO A 1 52 ? -6.098 -0.296 -9.685 1.00 0.00 52 PRO A N 14
ATOM 12229 C CA . PRO A 1 52 ? -6.147 1.101 -9.291 1.00 0.00 52 PRO A CA 14
ATOM 12230 C C . PRO A 1 52 ? -5.494 1.308 -7.923 1.00 0.00 52 PRO A C 14
ATOM 12231 O O . PRO A 1 52 ? -4.568 2.106 -7.787 1.00 0.00 52 PRO A O 14
ATOM 12242 N N . ASP A 1 53 ? -6.003 0.576 -6.943 1.00 0.00 53 ASP A N 14
ATOM 12243 C CA . ASP A 1 53 ? -5.481 0.669 -5.590 1.00 0.00 53 ASP A CA 14
ATOM 12244 C C . ASP A 1 53 ? -4.737 -0.623 -5.245 1.00 0.00 53 ASP A C 14
ATOM 12245 O O . ASP A 1 53 ? -5.355 -1.615 -4.860 1.00 0.00 53 ASP A O 14
ATOM 12254 N N . VAL A 1 54 ? -3.422 -0.569 -5.394 1.00 0.00 54 VAL A N 14
ATOM 12255 C CA . VAL A 1 54 ? -2.588 -1.722 -5.103 1.00 0.00 54 VAL A CA 14
ATOM 12256 C C . VAL A 1 54 ? -1.747 -1.436 -3.858 1.00 0.00 54 VAL A C 14
ATOM 12257 O O . VAL A 1 54 ? -1.480 -2.337 -3.064 1.00 0.00 54 VAL A O 14
ATOM 12270 N N . ASP A 1 55 ? -1.351 -0.178 -3.725 1.00 0.00 55 ASP A N 14
ATOM 12271 C CA . ASP A 1 55 ? -0.546 0.238 -2.590 1.00 0.00 55 ASP A CA 14
ATOM 12272 C C . ASP A 1 55 ? -1.416 0.257 -1.332 1.00 0.00 55 ASP A C 14
ATOM 12273 O O . ASP A 1 55 ? -1.064 -0.345 -0.319 1.00 0.00 55 ASP A O 14
ATOM 12282 N N . GLU A 1 56 ? -2.537 0.956 -1.438 1.00 0.00 56 GLU A N 14
ATOM 12283 C CA . GLU A 1 56 ? -3.461 1.062 -0.322 1.00 0.00 56 GLU A CA 14
ATOM 12284 C C . GLU A 1 56 ? -4.362 -0.173 -0.259 1.00 0.00 56 GLU A C 14
ATOM 12285 O O . GLU A 1 56 ? -4.566 -0.848 -1.267 1.00 0.00 56 GLU A O 14
ATOM 12297 N N . PRO A 1 57 ? -4.891 -0.437 0.966 1.00 0.00 57 PRO A N 14
ATOM 12298 C CA . PRO A 1 57 ? -5.765 -1.579 1.173 1.00 0.00 57 PRO A CA 14
ATOM 12299 C C . PRO A 1 57 ? -7.156 -1.317 0.591 1.00 0.00 57 PRO A C 14
ATOM 12300 O O . PRO A 1 57 ? -7.576 -0.167 0.472 1.00 0.00 57 PRO A O 14
ATOM 12311 N N . LEU A 1 58 ? -7.831 -2.403 0.244 1.00 0.00 58 LEU A N 14
ATOM 12312 C CA . LEU A 1 58 ? -9.166 -2.305 -0.322 1.00 0.00 58 LEU A CA 14
ATOM 12313 C C . LEU A 1 58 ? -10.183 -2.127 0.807 1.00 0.00 58 LEU A C 14
ATOM 12314 O O . LEU A 1 58 ? -10.752 -3.102 1.294 1.00 0.00 58 LEU A O 14
ATOM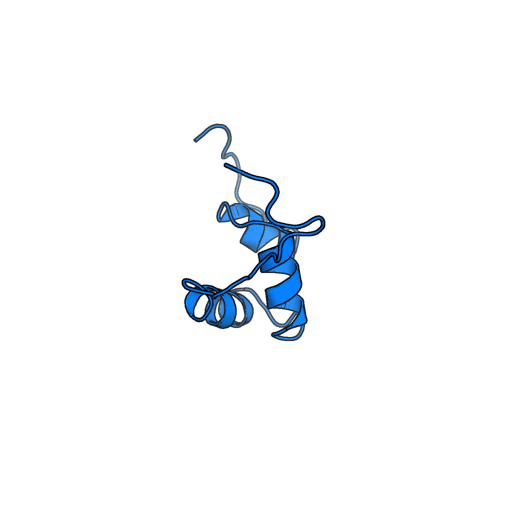 12330 N N . SER A 1 59 ? -10.379 -0.874 1.191 1.00 0.00 59 SER A N 14
ATOM 12331 C CA . SER A 1 59 ? -11.318 -0.556 2.254 1.00 0.00 59 SER A CA 14
ATOM 12332 C C . SER A 1 59 ? -11.508 0.959 2.347 1.00 0.00 59 SER A C 14
ATOM 12333 O O . SER A 1 59 ? -10.586 1.723 2.066 1.00 0.00 59 SER A O 14
ATOM 12341 N N . GLY A 1 60 ? -12.711 1.349 2.743 1.00 0.00 60 GLY A N 14
ATOM 12342 C CA . GLY A 1 60 ? -13.034 2.760 2.876 1.00 0.00 60 GLY A CA 14
ATOM 12343 C C . GLY A 1 60 ? -13.361 3.379 1.516 1.00 0.00 60 GLY A C 14
ATOM 12344 O O . GLY A 1 60 ? -12.461 3.787 0.784 1.00 0.00 60 GLY A O 14
ATOM 12348 N N . PRO A 1 61 ? -14.685 3.430 1.211 1.00 0.00 61 PRO A N 14
ATOM 12349 C CA . PRO A 1 61 ? -15.142 3.992 -0.049 1.00 0.00 61 PRO A CA 14
ATOM 12350 C C . PRO A 1 61 ? -15.052 5.519 -0.032 1.00 0.00 61 PRO A C 14
ATOM 12351 O O . PRO A 1 61 ? -14.584 6.127 -0.994 1.00 0.00 61 PRO A O 14
ATOM 12362 N N . SER A 1 62 ? -15.507 6.095 1.071 1.00 0.00 62 SER A N 14
ATOM 12363 C CA . SER A 1 62 ? -15.483 7.540 1.225 1.00 0.00 62 SER A CA 14
ATOM 12364 C C . SER A 1 62 ? -14.698 7.919 2.483 1.00 0.00 62 SER A C 14
ATOM 12365 O O . SER A 1 62 ? -14.542 7.104 3.390 1.00 0.00 62 SER A O 14
ATOM 12373 N N . SER A 1 63 ? -14.226 9.157 2.496 1.00 0.00 63 SER A N 14
ATOM 12374 C CA . SER A 1 63 ? -13.462 9.654 3.627 1.00 0.00 63 SER A CA 14
ATOM 12375 C C . SER A 1 63 ? -14.109 10.926 4.178 1.00 0.00 63 SER A C 14
ATOM 12376 O O . SER A 1 63 ? -14.134 11.955 3.504 1.00 0.00 63 SER A O 14
ATOM 12384 N N . GLY A 1 64 ? -14.616 10.814 5.396 1.00 0.00 64 GLY A N 14
ATOM 12385 C CA . GLY A 1 64 ? -15.262 11.943 6.045 1.00 0.00 64 GLY A CA 14
ATOM 12386 C C . GLY A 1 64 ? -14.555 12.301 7.354 1.00 0.00 64 GLY A C 14
ATOM 12387 O O . GLY A 1 64 ? -14.581 11.526 8.309 1.00 0.00 64 GLY A O 14
ATOM 12391 N N . GLY A 1 1 ? 22.777 -9.978 8.964 1.00 0.00 1 GLY A N 15
ATOM 12392 C CA . GLY A 1 1 ? 22.730 -8.696 8.281 1.00 0.00 1 GLY A CA 15
ATOM 12393 C C . GLY A 1 1 ? 23.995 -7.881 8.556 1.00 0.00 1 GLY A C 15
ATOM 12394 O O . GLY A 1 1 ? 23.940 -6.847 9.219 1.00 0.00 1 GLY A O 15
ATOM 12398 N N . SER A 1 2 ? 25.106 -8.378 8.032 1.00 0.00 2 SER A N 15
ATOM 12399 C CA . SER A 1 2 ? 26.383 -7.709 8.214 1.00 0.00 2 SER A CA 15
ATOM 12400 C C . SER A 1 2 ? 27.191 -7.763 6.915 1.00 0.00 2 SER A C 15
ATOM 12401 O O . SER A 1 2 ? 27.565 -6.726 6.369 1.00 0.00 2 SER A O 15
ATOM 12409 N N . SER A 1 3 ? 27.437 -8.982 6.459 1.00 0.00 3 SER A N 15
ATOM 12410 C CA . SER A 1 3 ? 28.193 -9.185 5.235 1.00 0.00 3 SER A CA 15
ATOM 12411 C C . SER A 1 3 ? 27.462 -8.542 4.055 1.00 0.00 3 SER A C 15
ATOM 12412 O O . SER A 1 3 ? 26.293 -8.836 3.809 1.00 0.00 3 SER A O 15
ATOM 12420 N N . GLY A 1 4 ? 28.181 -7.675 3.356 1.00 0.00 4 GLY A N 15
ATOM 12421 C CA . GLY A 1 4 ? 27.615 -6.987 2.208 1.00 0.00 4 GLY A CA 15
ATOM 12422 C C . GLY A 1 4 ? 28.710 -6.315 1.378 1.00 0.00 4 GLY A C 15
ATOM 12423 O O . GLY A 1 4 ? 29.175 -5.229 1.720 1.00 0.00 4 GLY A O 15
ATOM 12427 N N . SER A 1 5 ? 29.090 -6.989 0.302 1.00 0.00 5 SER A N 15
ATOM 12428 C CA . SER A 1 5 ? 30.122 -6.470 -0.580 1.00 0.00 5 SER A CA 15
ATOM 12429 C C . SER A 1 5 ? 29.571 -5.300 -1.398 1.00 0.00 5 SER A C 15
ATOM 12430 O O . SER A 1 5 ? 28.366 -5.053 -1.401 1.00 0.00 5 SER A O 15
ATOM 12438 N N . SER A 1 6 ? 30.480 -4.611 -2.072 1.00 0.00 6 SER A N 15
ATOM 12439 C CA . SER A 1 6 ? 30.101 -3.473 -2.891 1.00 0.00 6 SER A CA 15
ATOM 12440 C C . SER A 1 6 ? 28.803 -3.778 -3.642 1.00 0.00 6 SER A C 15
ATOM 12441 O O . SER A 1 6 ? 28.769 -4.664 -4.495 1.00 0.00 6 SER A O 15
ATOM 12449 N N . GLY A 1 7 ? 27.767 -3.028 -3.298 1.00 0.00 7 GLY A N 15
ATOM 12450 C CA . GLY A 1 7 ? 26.470 -3.207 -3.929 1.00 0.00 7 GLY A CA 15
ATOM 12451 C C . GLY A 1 7 ? 25.443 -2.228 -3.359 1.00 0.00 7 GLY A C 15
ATOM 12452 O O . GLY A 1 7 ? 25.727 -1.512 -2.400 1.00 0.00 7 GLY A O 15
ATOM 12456 N N . ALA A 1 8 ? 24.268 -2.228 -3.973 1.00 0.00 8 ALA A N 15
ATOM 12457 C CA . ALA A 1 8 ? 23.197 -1.348 -3.538 1.00 0.00 8 ALA A CA 15
ATOM 12458 C C . ALA A 1 8 ? 21.869 -2.108 -3.584 1.00 0.00 8 ALA A C 15
ATOM 12459 O O . ALA A 1 8 ? 20.975 -1.756 -4.352 1.00 0.00 8 ALA A O 15
ATOM 12466 N N . GLU A 1 9 ? 21.783 -3.134 -2.751 1.00 0.00 9 GLU A N 15
ATOM 12467 C CA . GLU A 1 9 ? 20.580 -3.946 -2.686 1.00 0.00 9 GLU A CA 15
ATOM 12468 C C . GLU A 1 9 ? 20.316 -4.391 -1.246 1.00 0.00 9 GLU A C 15
ATOM 12469 O O . GLU A 1 9 ? 20.749 -5.466 -0.835 1.00 0.00 9 GLU A O 15
ATOM 12481 N N . LEU A 1 10 ? 19.606 -3.540 -0.519 1.00 0.00 10 LEU A N 15
ATOM 12482 C CA . LEU A 1 10 ? 19.279 -3.831 0.866 1.00 0.00 10 LEU A CA 15
ATOM 12483 C C . LEU A 1 10 ? 18.729 -5.256 0.967 1.00 0.00 10 LEU A C 15
ATOM 12484 O O . LEU A 1 10 ? 19.369 -6.132 1.546 1.00 0.00 10 LEU A O 15
ATOM 12500 N N . THR A 1 11 ? 17.549 -5.442 0.395 1.00 0.00 11 THR A N 15
ATOM 12501 C CA . THR A 1 11 ? 16.905 -6.745 0.413 1.00 0.00 11 THR A CA 15
ATOM 12502 C C . THR A 1 11 ? 15.961 -6.890 -0.782 1.00 0.00 11 THR A C 15
ATOM 12503 O O . THR A 1 11 ? 16.242 -6.379 -1.865 1.00 0.00 11 THR A O 15
ATOM 12514 N N . ALA A 1 12 ? 14.862 -7.590 -0.545 1.00 0.00 12 ALA A N 15
ATOM 12515 C CA . ALA A 1 12 ? 13.875 -7.810 -1.588 1.00 0.00 12 ALA A CA 15
ATOM 12516 C C . ALA A 1 12 ? 12.856 -6.669 -1.569 1.00 0.00 12 ALA A C 15
ATOM 12517 O O . ALA A 1 12 ? 12.304 -6.307 -2.607 1.00 0.00 12 ALA A O 15
ATOM 12524 N N . LEU A 1 13 ? 12.637 -6.134 -0.377 1.00 0.00 13 LEU A N 15
ATOM 12525 C CA . LEU A 1 13 ? 11.694 -5.041 -0.208 1.00 0.00 13 LEU A CA 15
ATOM 12526 C C . LEU A 1 13 ? 12.397 -3.716 -0.508 1.00 0.00 13 LEU A C 15
ATOM 12527 O O . LEU A 1 13 ? 12.094 -3.059 -1.503 1.00 0.00 13 LEU A O 15
ATOM 12543 N N . GLU A 1 14 ? 13.324 -3.362 0.371 1.00 0.00 14 GLU A N 15
ATOM 12544 C CA . GLU A 1 14 ? 14.072 -2.127 0.212 1.00 0.00 14 GLU A CA 15
ATOM 12545 C C . GLU A 1 14 ? 14.479 -1.936 -1.251 1.00 0.00 14 GLU A C 15
ATOM 12546 O O . GLU A 1 14 ? 14.497 -0.813 -1.752 1.00 0.00 14 GLU A O 15
ATOM 12558 N N . SER A 1 15 ? 14.794 -3.050 -1.894 1.00 0.00 15 SER A N 15
ATOM 12559 C CA . SER A 1 15 ? 15.198 -3.020 -3.289 1.00 0.00 15 SER A CA 15
ATOM 12560 C C . SER A 1 15 ? 14.135 -2.306 -4.127 1.00 0.00 15 SER A C 15
ATOM 12561 O O . SER A 1 15 ? 14.414 -1.282 -4.748 1.00 0.00 15 SER A O 15
ATOM 12569 N N . LEU A 1 16 ? 12.939 -2.876 -4.117 1.00 0.00 16 LEU A N 15
ATOM 12570 C CA . LEU A 1 16 ? 11.833 -2.307 -4.868 1.00 0.00 16 LEU A CA 15
ATOM 12571 C C . LEU A 1 16 ? 11.644 -0.844 -4.460 1.00 0.00 16 LEU A C 15
ATOM 12572 O O . LEU A 1 16 ? 11.506 0.029 -5.315 1.00 0.00 16 LEU A O 15
ATOM 12588 N N . ILE A 1 17 ? 11.643 -0.623 -3.154 1.00 0.00 17 ILE A N 15
ATOM 12589 C CA . ILE A 1 17 ? 11.473 0.718 -2.622 1.00 0.00 17 ILE A CA 15
ATOM 12590 C C . ILE A 1 17 ? 12.490 1.655 -3.277 1.00 0.00 17 ILE A C 15
ATOM 12591 O O . ILE A 1 17 ? 12.251 2.856 -3.391 1.00 0.00 17 ILE A O 15
ATOM 12607 N N . GLU A 1 18 ? 13.605 1.069 -3.690 1.00 0.00 18 GLU A N 15
ATOM 12608 C CA . GLU A 1 18 ? 14.660 1.837 -4.331 1.00 0.00 18 GLU A CA 15
ATOM 12609 C C . GLU A 1 18 ? 14.328 2.065 -5.807 1.00 0.00 18 GLU A C 15
ATOM 12610 O O . GLU A 1 18 ? 14.679 3.099 -6.373 1.00 0.00 18 GLU A O 15
ATOM 12622 N N . MET A 1 19 ? 13.656 1.082 -6.389 1.00 0.00 19 MET A N 15
ATOM 12623 C CA . MET A 1 19 ? 13.274 1.162 -7.788 1.00 0.00 19 MET A CA 15
ATOM 12624 C C . MET A 1 19 ? 12.348 2.355 -8.036 1.00 0.00 19 MET A C 15
ATOM 12625 O O . MET A 1 19 ? 12.262 2.857 -9.155 1.00 0.00 19 MET A O 15
ATOM 12639 N N . GLY A 1 20 ? 11.678 2.774 -6.972 1.00 0.00 20 GLY A N 15
ATOM 12640 C CA . GLY A 1 20 ? 10.761 3.898 -7.060 1.00 0.00 20 GLY A CA 15
ATOM 12641 C C . GLY A 1 20 ? 9.320 3.451 -6.809 1.00 0.00 20 GLY A C 15
ATOM 12642 O O . GLY A 1 20 ? 8.377 4.164 -7.150 1.00 0.00 20 GLY A O 15
ATOM 12646 N N . PHE A 1 21 ? 9.194 2.273 -6.216 1.00 0.00 21 PHE A N 15
ATOM 12647 C CA . PHE A 1 21 ? 7.883 1.723 -5.916 1.00 0.00 21 PHE A CA 15
ATOM 12648 C C . PHE A 1 21 ? 7.477 2.029 -4.473 1.00 0.00 21 PHE A C 15
ATOM 12649 O O . PHE A 1 21 ? 8.333 2.221 -3.611 1.00 0.00 21 PHE A O 15
ATOM 12666 N N . PRO A 1 22 ? 6.136 2.068 -4.249 1.00 0.00 22 PRO A N 15
ATOM 12667 C CA . PRO A 1 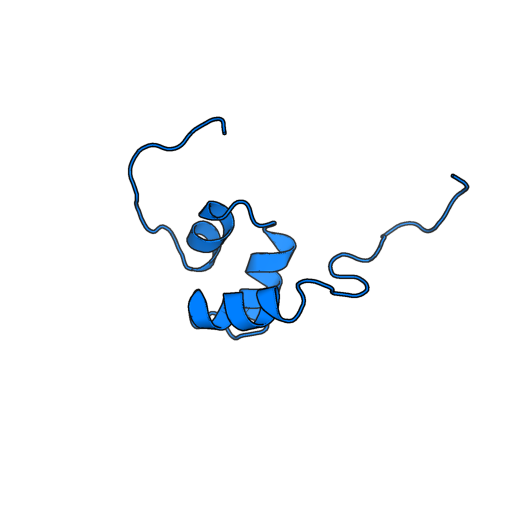22 ? 5.606 2.348 -2.926 1.00 0.00 22 PRO A CA 15
ATOM 12668 C C . PRO A 1 22 ? 5.759 1.135 -2.006 1.00 0.00 22 PRO A C 15
ATOM 12669 O O . PRO A 1 22 ? 5.535 0.001 -2.425 1.00 0.00 22 PRO A O 15
ATOM 12680 N N . ARG A 1 23 ? 6.141 1.416 -0.768 1.00 0.00 23 ARG A N 15
ATOM 12681 C CA . ARG A 1 23 ? 6.327 0.362 0.215 1.00 0.00 23 ARG A CA 15
ATOM 12682 C C . ARG A 1 23 ? 5.118 -0.575 0.224 1.00 0.00 23 ARG A C 15
ATOM 12683 O O . ARG A 1 23 ? 5.258 -1.777 0.003 1.00 0.00 23 ARG A O 15
ATOM 12704 N N . GLY A 1 24 ? 3.957 0.010 0.481 1.00 0.00 24 GLY A N 15
ATOM 12705 C CA . GLY A 1 24 ? 2.725 -0.758 0.522 1.00 0.00 24 GLY A CA 15
ATOM 12706 C C . GLY A 1 24 ? 2.718 -1.842 -0.559 1.00 0.00 24 GLY A C 15
ATOM 12707 O O . GLY A 1 24 ? 2.590 -3.026 -0.255 1.00 0.00 24 GLY A O 15
ATOM 12711 N N . ARG A 1 25 ? 2.857 -1.396 -1.799 1.00 0.00 25 ARG A N 15
ATOM 12712 C CA . ARG A 1 25 ? 2.869 -2.313 -2.926 1.00 0.00 25 ARG A CA 15
ATOM 12713 C C . ARG A 1 25 ? 3.960 -3.369 -2.741 1.00 0.00 25 ARG A C 15
ATOM 12714 O O . ARG A 1 25 ? 3.662 -4.546 -2.545 1.00 0.00 25 ARG A O 15
ATOM 12735 N N . ALA A 1 26 ? 5.201 -2.910 -2.809 1.00 0.00 26 ALA A N 15
ATOM 12736 C CA . ALA A 1 26 ? 6.338 -3.801 -2.650 1.00 0.00 26 ALA A CA 15
ATOM 12737 C C . ALA A 1 26 ? 6.039 -4.810 -1.540 1.00 0.00 26 ALA A C 15
ATOM 12738 O O . ALA A 1 26 ? 6.000 -6.015 -1.785 1.00 0.00 26 ALA A O 15
ATOM 12745 N N . GLU A 1 27 ? 5.837 -4.281 -0.342 1.00 0.00 27 GLU A N 15
ATOM 12746 C CA . GLU A 1 27 ? 5.542 -5.120 0.807 1.00 0.00 27 GLU A CA 15
ATOM 12747 C C . GLU A 1 27 ? 4.384 -6.067 0.490 1.00 0.00 27 GLU A C 15
ATOM 12748 O O . GLU A 1 27 ? 4.520 -7.283 0.612 1.00 0.00 27 GLU A O 15
ATOM 12760 N N . LYS A 1 28 ? 3.269 -5.474 0.089 1.00 0.00 28 LYS A N 15
ATOM 12761 C CA . LYS A 1 28 ? 2.087 -6.250 -0.247 1.00 0.00 28 LYS A CA 15
ATOM 12762 C C . LYS A 1 28 ? 2.468 -7.345 -1.245 1.00 0.00 28 LYS A C 15
ATOM 12763 O O . LYS A 1 28 ? 2.399 -8.531 -0.926 1.00 0.00 28 LYS A O 15
ATOM 12782 N N . ALA A 1 29 ? 2.862 -6.909 -2.432 1.00 0.00 29 ALA A N 15
ATOM 12783 C CA . ALA A 1 29 ? 3.253 -7.838 -3.479 1.00 0.00 29 ALA A CA 15
ATOM 12784 C C . ALA A 1 29 ? 4.163 -8.915 -2.884 1.00 0.00 29 ALA A C 15
ATOM 12785 O O . ALA A 1 29 ? 3.777 -10.079 -2.797 1.00 0.00 29 ALA A O 15
ATOM 12792 N N . LEU A 1 30 ? 5.354 -8.488 -2.490 1.00 0.00 30 LEU A N 15
ATOM 12793 C CA . LEU A 1 30 ? 6.321 -9.401 -1.906 1.00 0.00 30 LEU A CA 15
ATOM 12794 C C . LEU A 1 30 ? 5.612 -10.317 -0.907 1.00 0.00 30 LEU A C 15
ATOM 12795 O O . LEU A 1 30 ? 5.718 -11.540 -0.997 1.00 0.00 30 LEU A O 15
ATOM 12811 N N . ALA A 1 31 ? 4.905 -9.692 0.022 1.00 0.00 31 ALA A N 15
ATOM 12812 C CA . ALA A 1 31 ? 4.178 -10.436 1.037 1.00 0.00 31 ALA A CA 15
ATOM 12813 C C . ALA A 1 31 ? 3.289 -11.480 0.360 1.00 0.00 31 ALA A C 15
ATOM 12814 O O . ALA A 1 31 ? 3.343 -12.661 0.700 1.00 0.00 31 ALA A O 15
ATOM 12821 N N . LEU A 1 32 ? 2.492 -11.007 -0.587 1.00 0.00 32 LEU A N 15
ATOM 12822 C CA . LEU A 1 32 ? 1.593 -11.886 -1.315 1.00 0.00 32 LEU A CA 15
ATOM 12823 C C . LEU A 1 32 ? 2.384 -13.070 -1.874 1.00 0.00 32 LEU A C 15
ATOM 12824 O O . LEU A 1 32 ? 2.079 -14.223 -1.574 1.00 0.00 32 LEU A O 15
ATOM 12840 N N . THR A 1 33 ? 3.387 -12.744 -2.677 1.00 0.00 33 THR A N 15
ATOM 12841 C CA . THR A 1 33 ? 4.225 -13.766 -3.281 1.00 0.00 33 THR A CA 15
ATOM 12842 C C . THR A 1 33 ? 4.890 -14.618 -2.198 1.00 0.00 33 THR A C 15
ATOM 12843 O O . THR A 1 33 ? 5.126 -15.809 -2.398 1.00 0.00 33 THR A O 15
ATOM 12854 N N . GLY A 1 34 ? 5.173 -13.975 -1.074 1.00 0.00 34 GLY A N 15
ATOM 12855 C CA . GLY A 1 34 ? 5.805 -14.660 0.040 1.00 0.00 34 GLY A CA 15
ATOM 12856 C C . GLY A 1 34 ? 7.284 -14.282 0.147 1.00 0.00 34 GLY A C 15
ATOM 12857 O O . GLY A 1 34 ? 8.122 -15.124 0.466 1.00 0.00 34 GLY A O 15
ATOM 12861 N N . ASN A 1 35 ? 7.560 -13.015 -0.127 1.00 0.00 35 ASN A N 15
ATOM 12862 C CA . ASN A 1 35 ? 8.923 -12.516 -0.065 1.00 0.00 35 ASN A CA 15
ATOM 12863 C C . ASN A 1 35 ? 9.867 -13.545 -0.689 1.00 0.00 35 ASN A C 15
ATOM 12864 O O . ASN A 1 35 ? 10.698 -14.131 0.004 1.00 0.00 35 ASN A O 15
ATOM 12875 N N . GLN A 1 36 ? 9.708 -13.735 -1.991 1.00 0.00 36 GLN A N 15
ATOM 12876 C CA . GLN A 1 36 ? 10.536 -14.684 -2.715 1.00 0.00 36 GLN A CA 15
ATOM 12877 C C . GLN A 1 36 ? 11.688 -13.958 -3.413 1.00 0.00 36 GLN A C 15
ATOM 12878 O O . GLN A 1 36 ? 12.791 -14.492 -3.517 1.00 0.00 36 GLN A O 15
ATOM 12892 N N . GLY A 1 37 ? 11.392 -12.752 -3.875 1.00 0.00 37 GLY A N 15
ATOM 12893 C CA . GLY A 1 37 ? 12.389 -11.947 -4.560 1.00 0.00 37 GLY A CA 15
ATOM 12894 C C . GLY A 1 37 ? 11.742 -10.750 -5.259 1.00 0.00 37 GLY A C 15
ATOM 12895 O O . GLY A 1 37 ? 10.553 -10.490 -5.080 1.00 0.00 37 GLY A O 15
ATOM 12899 N N . ILE A 1 38 ? 12.553 -10.053 -6.042 1.00 0.00 38 ILE A N 15
ATOM 12900 C CA . ILE A 1 38 ? 12.074 -8.890 -6.769 1.00 0.00 38 ILE A CA 15
ATOM 12901 C C . ILE A 1 38 ? 11.204 -9.349 -7.940 1.00 0.00 38 ILE A C 15
ATOM 12902 O O . ILE A 1 38 ? 10.001 -9.092 -7.963 1.00 0.00 38 ILE A O 15
ATOM 12918 N N . GLU A 1 39 ? 11.846 -10.019 -8.886 1.00 0.00 39 GLU A N 15
ATOM 12919 C CA . GLU A 1 39 ? 11.145 -10.516 -10.058 1.00 0.00 39 GLU A CA 15
ATOM 12920 C C . GLU A 1 39 ? 9.763 -11.043 -9.666 1.00 0.00 39 GLU A C 15
ATOM 12921 O O . GLU A 1 39 ? 8.746 -10.542 -10.145 1.00 0.00 39 GLU A O 15
ATOM 12933 N N . ALA A 1 40 ? 9.770 -12.046 -8.801 1.00 0.00 40 ALA A N 15
ATOM 12934 C CA . ALA A 1 40 ? 8.529 -12.646 -8.340 1.00 0.00 40 ALA A CA 15
ATOM 12935 C C . ALA A 1 40 ? 7.540 -11.539 -7.969 1.00 0.00 40 ALA A C 15
ATOM 12936 O O . ALA A 1 40 ? 6.375 -11.586 -8.361 1.00 0.00 40 ALA A O 15
ATOM 12943 N N . ALA A 1 41 ? 8.040 -10.569 -7.219 1.00 0.00 41 ALA A N 15
ATOM 12944 C CA . ALA A 1 41 ? 7.215 -9.452 -6.791 1.00 0.00 41 ALA A CA 15
ATOM 12945 C C . ALA A 1 41 ? 6.807 -8.628 -8.013 1.00 0.00 41 ALA A C 15
ATOM 12946 O O . ALA A 1 41 ? 5.625 -8.547 -8.346 1.00 0.00 41 ALA A O 15
ATOM 12953 N N . MET A 1 42 ? 7.807 -8.036 -8.649 1.00 0.00 42 MET A N 15
ATOM 12954 C CA . MET A 1 42 ? 7.567 -7.221 -9.828 1.00 0.00 42 MET A CA 15
ATOM 12955 C C . MET A 1 42 ? 6.464 -7.826 -10.698 1.00 0.00 42 MET A C 15
ATOM 12956 O O . MET A 1 42 ? 5.696 -7.100 -11.327 1.00 0.00 42 MET A O 15
ATOM 12970 N N . ASP A 1 43 ? 6.420 -9.150 -10.706 1.00 0.00 43 ASP A N 15
ATOM 12971 C CA . ASP A 1 43 ? 5.423 -9.861 -11.488 1.00 0.00 43 ASP A CA 15
ATOM 12972 C C . ASP A 1 43 ? 4.028 -9.518 -10.962 1.00 0.00 43 ASP A C 15
ATOM 12973 O O . ASP A 1 43 ? 3.183 -9.027 -11.709 1.00 0.00 43 ASP A O 15
ATOM 12982 N N . TRP A 1 44 ? 3.830 -9.791 -9.681 1.00 0.00 44 TRP A N 15
ATOM 12983 C CA . TRP A 1 44 ? 2.552 -9.518 -9.046 1.00 0.00 44 TRP A CA 15
ATOM 12984 C C . TRP A 1 44 ? 2.257 -8.025 -9.202 1.00 0.00 44 TRP A C 15
ATOM 12985 O O . TRP A 1 44 ? 1.148 -7.643 -9.573 1.00 0.00 44 TRP A O 15
ATOM 13006 N N . LEU A 1 45 ? 3.269 -7.220 -8.911 1.00 0.00 45 LEU A N 15
ATOM 13007 C CA . LEU A 1 45 ? 3.131 -5.778 -9.014 1.00 0.00 45 LEU A CA 15
ATOM 13008 C C . LEU A 1 45 ? 2.674 -5.413 -10.428 1.00 0.00 45 LEU A C 15
ATOM 13009 O O . LEU A 1 45 ? 1.638 -4.773 -10.603 1.00 0.00 45 LEU A O 15
ATOM 13025 N N . MET A 1 46 ? 3.469 -5.835 -11.400 1.00 0.00 46 MET A N 15
ATOM 13026 C CA . MET A 1 46 ? 3.158 -5.561 -12.793 1.00 0.00 46 MET A CA 15
ATOM 13027 C C . MET A 1 46 ? 1.768 -6.086 -13.158 1.00 0.00 46 MET A C 15
ATOM 13028 O O . MET A 1 46 ? 1.107 -5.540 -14.040 1.00 0.00 46 MET A O 15
ATOM 13042 N N . GLU A 1 47 ? 1.367 -7.140 -12.462 1.00 0.00 47 GLU A N 15
ATOM 13043 C CA . GLU A 1 47 ? 0.068 -7.745 -12.703 1.00 0.00 47 GLU A CA 15
ATOM 13044 C C . GLU A 1 47 ? -1.035 -6.909 -12.052 1.00 0.00 47 GLU A C 15
ATOM 13045 O O . GLU A 1 47 ? -2.079 -6.673 -12.658 1.00 0.00 47 GLU A O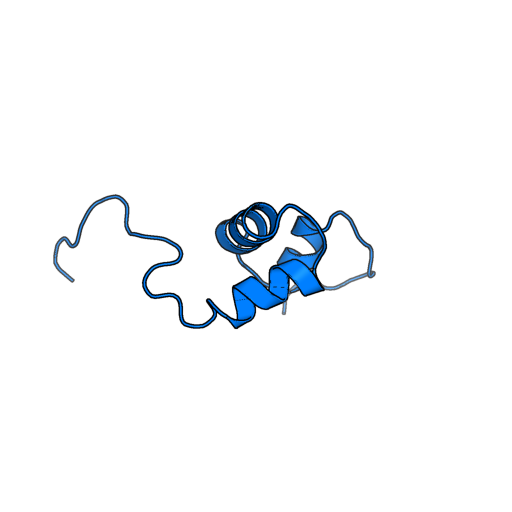 15
ATOM 13057 N N . HIS A 1 48 ? -0.767 -6.484 -10.826 1.00 0.00 48 HIS A N 15
ATOM 13058 C CA . HIS A 1 48 ? -1.724 -5.680 -10.086 1.00 0.00 48 HIS A CA 15
ATOM 13059 C C . HIS A 1 48 ? -1.457 -4.196 -10.347 1.00 0.00 48 HIS A C 15
ATOM 13060 O O . HIS A 1 48 ? -1.998 -3.334 -9.656 1.00 0.00 48 HIS A O 15
ATOM 13074 N N . GLU A 1 49 ? -0.624 -3.944 -11.346 1.00 0.00 49 GLU A N 15
ATOM 13075 C CA . GLU A 1 49 ? -0.279 -2.579 -11.706 1.00 0.00 49 GLU A CA 15
ATOM 13076 C C . GLU A 1 49 ? -1.513 -1.839 -12.224 1.00 0.00 49 GLU A C 15
ATOM 13077 O O . GLU A 1 49 ? -1.502 -0.615 -12.345 1.00 0.00 49 GLU A O 15
ATOM 13089 N N . ASP A 1 50 ? -2.549 -2.612 -12.516 1.00 0.00 50 ASP A N 15
ATOM 13090 C CA . ASP A 1 50 ? -3.789 -2.045 -13.018 1.00 0.00 50 ASP A CA 15
ATOM 13091 C C . ASP A 1 50 ? -4.806 -1.964 -11.879 1.00 0.00 50 ASP A C 15
ATOM 13092 O O . ASP A 1 50 ? -6.002 -1.805 -12.119 1.00 0.00 50 ASP A O 15
ATOM 13101 N N . ASP A 1 51 ? -4.294 -2.077 -10.662 1.00 0.00 51 ASP A N 15
ATOM 13102 C CA . ASP A 1 51 ? -5.143 -2.018 -9.484 1.00 0.00 51 ASP A CA 15
ATOM 13103 C C . ASP A 1 51 ? -5.789 -0.634 -9.395 1.00 0.00 51 ASP A C 15
ATOM 13104 O O . ASP A 1 51 ? -5.357 0.301 -10.066 1.00 0.00 51 ASP A O 15
ATOM 13113 N N . PRO A 1 52 ? -6.842 -0.546 -8.539 1.00 0.00 52 PRO A N 15
ATOM 13114 C CA . PRO A 1 52 ? -7.553 0.708 -8.353 1.00 0.00 52 PRO A CA 15
ATOM 13115 C C . PRO A 1 52 ? -6.735 1.681 -7.502 1.00 0.00 52 PRO A C 15
ATOM 13116 O O . PRO A 1 52 ? -6.585 2.849 -7.859 1.00 0.00 52 PRO A O 15
ATOM 13127 N N . ASP A 1 53 ? -6.227 1.165 -6.393 1.00 0.00 53 ASP A N 15
ATOM 13128 C CA . ASP A 1 53 ? -5.427 1.973 -5.489 1.00 0.00 53 ASP A CA 15
ATOM 13129 C C . ASP A 1 53 ? -4.098 1.266 -5.218 1.00 0.00 53 ASP A C 15
ATOM 13130 O O . ASP A 1 53 ? -3.033 1.801 -5.521 1.00 0.00 53 ASP A O 15
ATOM 13139 N N . VAL A 1 54 ? -4.204 0.073 -4.650 1.00 0.00 54 VAL A N 15
ATOM 13140 C CA . VAL A 1 54 ? -3.023 -0.713 -4.335 1.00 0.00 54 VAL A CA 15
ATOM 13141 C C . VAL A 1 54 ? -2.005 0.171 -3.612 1.00 0.00 54 VAL A C 15
ATOM 13142 O O . VAL A 1 54 ? -0.813 -0.132 -3.600 1.00 0.00 54 VAL A O 15
ATOM 13155 N N . ASP A 1 55 ? -2.512 1.246 -3.028 1.00 0.00 55 ASP A N 15
ATOM 13156 C CA . ASP A 1 55 ? -1.661 2.176 -2.305 1.00 0.00 55 ASP A CA 15
ATOM 13157 C C . ASP A 1 55 ? -2.395 2.666 -1.055 1.00 0.00 55 ASP A C 15
ATOM 13158 O O . ASP A 1 55 ? -1.830 2.676 0.037 1.00 0.00 55 ASP A O 15
ATOM 13167 N N . GLU A 1 56 ? -3.644 3.060 -1.257 1.00 0.00 56 GLU A N 15
ATOM 13168 C CA . GLU A 1 56 ? -4.461 3.550 -0.160 1.00 0.00 56 GLU A CA 15
ATOM 13169 C C . GLU A 1 56 ? -4.288 2.657 1.071 1.00 0.00 56 GLU A C 15
ATOM 13170 O O . GLU A 1 56 ? -3.957 1.479 0.946 1.00 0.00 56 GLU A O 15
ATOM 13182 N N . PRO A 1 57 ? -4.525 3.268 2.262 1.00 0.00 57 PRO A N 15
ATOM 13183 C CA . PRO A 1 57 ? -4.399 2.541 3.514 1.00 0.00 57 PRO A CA 15
ATOM 13184 C C . PRO A 1 57 ? -5.584 1.598 3.723 1.00 0.00 57 PRO A C 15
ATOM 13185 O O . PRO A 1 57 ? -6.382 1.385 2.810 1.00 0.00 57 PRO A O 15
ATOM 13196 N N . LEU A 1 58 ? -5.664 1.056 4.929 1.00 0.00 58 LEU A N 15
ATOM 13197 C CA . LEU A 1 58 ? -6.739 0.140 5.269 1.00 0.00 58 LEU A CA 15
ATOM 13198 C C . LEU A 1 58 ? -8.066 0.900 5.282 1.00 0.00 58 LEU A C 15
ATOM 13199 O O . LEU A 1 58 ? -8.426 1.545 4.298 1.00 0.00 58 LEU A O 15
ATOM 13215 N N . SER A 1 59 ? -8.758 0.800 6.408 1.00 0.00 59 SER A N 15
ATOM 13216 C CA . SER A 1 59 ? -10.038 1.470 6.561 1.00 0.00 59 SER A CA 15
ATOM 13217 C C . SER A 1 59 ? -9.825 2.890 7.090 1.00 0.00 59 SER A C 15
ATOM 13218 O O . SER A 1 59 ? -10.084 3.165 8.261 1.00 0.00 59 SER A O 15
ATOM 13226 N N . GLY A 1 60 ? -9.355 3.753 6.202 1.00 0.00 60 GLY A N 15
ATOM 13227 C CA . GLY A 1 60 ? -9.104 5.138 6.565 1.00 0.00 60 GLY A CA 15
ATOM 13228 C C . GLY A 1 60 ? -9.852 6.093 5.633 1.00 0.00 60 GLY A C 15
ATOM 13229 O O . GLY A 1 60 ? -10.466 5.661 4.658 1.00 0.00 60 GLY A O 15
ATOM 13233 N N . PRO A 1 61 ? -9.773 7.407 5.973 1.00 0.00 61 PRO A N 15
ATOM 13234 C CA . PRO A 1 61 ? -10.434 8.428 5.178 1.00 0.00 61 PRO A CA 15
ATOM 13235 C C . PRO A 1 61 ? -9.676 8.684 3.874 1.00 0.00 61 PRO A C 15
ATOM 13236 O O . PRO A 1 61 ? -8.657 8.047 3.609 1.00 0.00 61 PRO A O 15
ATOM 13247 N N . SER A 1 62 ? -10.201 9.618 3.095 1.00 0.00 62 SER A N 15
ATOM 13248 C CA . SER A 1 62 ? -9.586 9.966 1.825 1.00 0.00 62 SER A CA 15
ATOM 13249 C C . SER A 1 62 ? -9.709 8.797 0.846 1.00 0.00 62 SER A C 15
ATOM 13250 O O . SER A 1 62 ? -9.947 7.662 1.255 1.00 0.00 62 SER A O 15
ATOM 13258 N N . SER A 1 63 ? -9.542 9.115 -0.430 1.00 0.00 63 SER A N 15
ATOM 13259 C CA . SER A 1 63 ? -9.631 8.105 -1.470 1.00 0.00 63 SER A CA 15
ATOM 13260 C C . SER A 1 63 ? -8.597 8.387 -2.563 1.00 0.00 63 SER A C 15
ATOM 13261 O O . SER A 1 63 ? -8.415 9.533 -2.969 1.00 0.00 63 SER A O 15
ATOM 13269 N N . GLY A 1 64 ? -7.947 7.321 -3.006 1.00 0.00 64 GLY A N 15
ATOM 13270 C CA . GLY A 1 64 ? -6.936 7.439 -4.043 1.00 0.00 64 GLY A CA 15
ATOM 13271 C C . GLY A 1 64 ? -7.299 6.587 -5.262 1.00 0.00 64 GLY A C 15
ATOM 13272 O O . GLY A 1 64 ? -8.338 6.798 -5.884 1.00 0.00 64 GLY A O 15
ATOM 13276 N N . GLY A 1 1 ? 28.377 -1.480 -19.500 1.00 0.00 1 GLY A N 16
ATOM 13277 C CA . GLY A 1 1 ? 26.964 -1.560 -19.828 1.00 0.00 1 GLY A CA 16
ATOM 13278 C C . GLY A 1 1 ? 26.269 -0.218 -19.587 1.00 0.00 1 GLY A C 16
ATOM 13279 O O . GLY A 1 1 ? 26.930 0.804 -19.410 1.00 0.00 1 GLY A O 16
ATOM 13283 N N . SER A 1 2 ? 24.945 -0.265 -19.587 1.00 0.00 2 SER A N 16
ATOM 13284 C CA . SER A 1 2 ? 24.154 0.934 -19.371 1.00 0.00 2 SER A CA 16
ATOM 13285 C C . SER A 1 2 ? 22.884 0.589 -18.591 1.00 0.00 2 SER A C 16
ATOM 13286 O O . SER A 1 2 ? 21.827 0.371 -19.182 1.00 0.00 2 SER A O 16
ATOM 13294 N N . SER A 1 3 ? 23.028 0.550 -17.274 1.00 0.00 3 SER A N 16
ATOM 13295 C CA . SER A 1 3 ? 21.906 0.235 -16.407 1.00 0.00 3 SER A CA 16
ATOM 13296 C C . SER A 1 3 ? 21.297 1.524 -15.850 1.00 0.00 3 SER A C 16
ATOM 13297 O O . SER A 1 3 ? 21.924 2.581 -15.897 1.00 0.00 3 SER A O 16
ATOM 13305 N N . GLY A 1 4 ? 20.083 1.393 -15.337 1.00 0.00 4 GLY A N 16
ATOM 13306 C CA . GLY A 1 4 ? 19.383 2.534 -14.772 1.00 0.00 4 GLY A CA 16
ATOM 13307 C C . GLY A 1 4 ? 20.125 3.085 -13.553 1.00 0.00 4 GLY A C 16
ATOM 13308 O O . GLY A 1 4 ? 21.047 3.888 -13.694 1.00 0.00 4 GLY A O 16
ATOM 13312 N N . SER A 1 5 ? 19.697 2.632 -12.384 1.00 0.00 5 SER A N 16
ATOM 13313 C CA . SER A 1 5 ? 20.310 3.070 -11.141 1.00 0.00 5 SER A CA 16
ATOM 13314 C C . SER A 1 5 ? 20.404 1.897 -10.163 1.00 0.00 5 SER A C 16
ATOM 13315 O O . SER A 1 5 ? 19.401 1.487 -9.581 1.00 0.00 5 SER A O 16
ATOM 13323 N N . SER A 1 6 ? 21.619 1.390 -10.013 1.00 0.00 6 SER A N 16
ATOM 13324 C CA . SER A 1 6 ? 21.858 0.273 -9.115 1.00 0.00 6 SER A CA 16
ATOM 13325 C C . SER A 1 6 ? 23.073 0.562 -8.231 1.00 0.00 6 SER A C 16
ATOM 13326 O O . SER A 1 6 ? 23.857 1.463 -8.523 1.00 0.00 6 SER A O 16
ATOM 13334 N N . GLY A 1 7 ? 23.191 -0.220 -7.168 1.00 0.00 7 GLY A N 16
ATOM 13335 C CA . GLY A 1 7 ? 24.297 -0.059 -6.240 1.00 0.00 7 GLY A CA 16
ATOM 13336 C C . GLY A 1 7 ? 24.015 -0.781 -4.921 1.00 0.00 7 GLY A C 16
ATOM 13337 O O . GLY A 1 7 ? 24.298 -1.971 -4.787 1.00 0.00 7 GLY A O 16
ATOM 13341 N N . ALA A 1 8 ? 23.462 -0.032 -3.979 1.00 0.00 8 ALA A N 16
ATOM 13342 C CA . ALA A 1 8 ? 23.139 -0.586 -2.675 1.00 0.00 8 ALA A CA 16
ATOM 13343 C C . ALA A 1 8 ? 22.178 -1.764 -2.850 1.00 0.00 8 ALA A C 16
ATOM 13344 O O . ALA A 1 8 ? 21.521 -1.886 -3.882 1.00 0.00 8 ALA A O 16
ATOM 13351 N N . GLU A 1 9 ? 22.128 -2.602 -1.825 1.00 0.00 9 GLU A N 16
ATOM 13352 C CA . GLU A 1 9 ? 21.259 -3.766 -1.852 1.00 0.00 9 GLU A CA 16
ATOM 13353 C C . GLU A 1 9 ? 20.922 -4.210 -0.427 1.00 0.00 9 GLU A C 16
ATOM 13354 O O . GLU A 1 9 ? 21.627 -5.034 0.153 1.00 0.00 9 GLU A O 16
ATOM 13366 N N . LEU A 1 10 ? 19.843 -3.646 0.095 1.00 0.00 10 LEU A N 16
ATOM 13367 C CA . LEU A 1 10 ? 19.404 -3.974 1.441 1.00 0.00 10 LEU A CA 16
ATOM 13368 C C . LEU A 1 10 ? 18.683 -5.323 1.423 1.00 0.00 10 LEU A C 16
ATOM 13369 O O . LEU A 1 10 ? 19.156 -6.292 2.015 1.00 0.00 10 LEU A O 16
ATOM 13385 N N . THR A 1 11 ? 17.550 -5.344 0.737 1.00 0.00 11 THR A N 16
ATOM 13386 C CA . THR A 1 11 ? 16.759 -6.558 0.634 1.00 0.00 11 THR A CA 16
ATOM 13387 C C . THR A 1 11 ? 15.878 -6.517 -0.617 1.00 0.00 11 THR A C 16
ATOM 13388 O O . THR A 1 11 ? 16.104 -5.705 -1.513 1.00 0.00 11 THR A O 16
ATOM 13399 N N . ALA A 1 12 ? 14.893 -7.403 -0.637 1.00 0.00 12 ALA A N 16
ATOM 13400 C CA . ALA A 1 12 ? 13.978 -7.478 -1.763 1.00 0.00 12 ALA A CA 16
ATOM 13401 C C . ALA A 1 12 ? 13.023 -6.283 -1.719 1.00 0.00 12 ALA A C 16
ATOM 13402 O O . ALA A 1 12 ? 12.708 -5.698 -2.754 1.00 0.00 12 ALA A O 16
ATOM 13409 N N . LEU A 1 13 ? 12.590 -5.957 -0.510 1.00 0.00 13 LEU A N 16
ATOM 13410 C CA . LEU A 1 13 ? 11.678 -4.842 -0.318 1.00 0.00 13 LEU A CA 16
ATOM 13411 C C . LEU A 1 13 ? 12.397 -3.535 -0.659 1.00 0.00 13 LEU A C 16
ATOM 13412 O O . LEU A 1 13 ? 12.073 -2.884 -1.650 1.00 0.00 13 LEU A O 16
ATOM 13428 N N . GLU A 1 14 ? 13.361 -3.191 0.183 1.00 0.00 14 GLU A N 16
ATOM 13429 C CA . GLU A 1 14 ? 14.129 -1.974 -0.016 1.00 0.00 14 GLU A CA 16
ATOM 13430 C C . GLU A 1 14 ? 14.402 -1.756 -1.506 1.00 0.00 14 GLU A C 16
ATOM 13431 O O . GLU A 1 14 ? 14.081 -0.701 -2.051 1.00 0.00 14 GLU A O 16
ATOM 13443 N N . SER A 1 15 ? 14.990 -2.771 -2.122 1.00 0.00 15 SER A N 16
ATOM 13444 C CA . SER A 1 15 ? 15.310 -2.704 -3.537 1.00 0.00 15 SER A CA 16
ATOM 13445 C C . SER A 1 15 ? 14.108 -2.169 -4.320 1.00 0.00 15 SER A C 16
ATOM 13446 O O . SER A 1 15 ? 14.208 -1.146 -4.995 1.00 0.00 15 SER A O 16
ATOM 13454 N N . LEU A 1 16 ? 13.000 -2.886 -4.203 1.00 0.00 16 LEU A N 16
ATOM 13455 C CA . LEU A 1 16 ? 11.781 -2.497 -4.892 1.00 0.00 16 LEU A CA 16
ATOM 13456 C C . LEU A 1 16 ? 11.442 -1.047 -4.538 1.00 0.00 16 LEU A C 16
ATOM 13457 O O . LEU A 1 16 ? 10.992 -0.286 -5.393 1.00 0.00 16 LEU A O 16
ATOM 13473 N N . ILE A 1 17 ? 11.671 -0.710 -3.278 1.00 0.00 17 ILE A N 16
ATOM 13474 C CA . ILE A 1 17 ? 11.395 0.634 -2.801 1.00 0.00 17 ILE A CA 16
ATOM 13475 C C . ILE A 1 17 ? 12.365 1.615 -3.464 1.00 0.00 17 ILE A C 16
ATOM 13476 O O . ILE A 1 17 ? 12.045 2.791 -3.634 1.00 0.00 17 ILE A O 16
ATOM 13492 N N . GLU A 1 18 ? 13.530 1.095 -3.821 1.00 0.00 18 GLU A N 16
ATOM 13493 C CA . GLU A 1 18 ? 14.548 1.910 -4.462 1.00 0.00 18 GLU A CA 16
ATOM 13494 C C . GLU A 1 18 ? 14.319 1.954 -5.974 1.00 0.00 18 GLU A C 16
ATOM 13495 O O . GLU A 1 18 ? 15.101 2.557 -6.706 1.00 0.00 18 GLU A O 16
ATOM 13507 N N . MET A 1 19 ? 13.243 1.307 -6.396 1.00 0.00 19 MET A N 16
ATOM 13508 C CA . MET A 1 19 ? 12.901 1.265 -7.807 1.00 0.00 19 MET A CA 16
ATOM 13509 C C . MET A 1 19 ? 11.796 2.272 -8.134 1.00 0.00 19 MET A C 16
ATOM 13510 O O . MET A 1 19 ? 11.501 2.517 -9.303 1.00 0.00 19 MET A O 16
ATOM 13524 N N . GLY A 1 20 ? 11.216 2.828 -7.081 1.00 0.00 20 GLY A N 16
ATOM 13525 C CA . GLY A 1 20 ? 10.150 3.802 -7.241 1.00 0.00 20 GLY A CA 16
ATOM 13526 C C . GLY A 1 20 ? 8.836 3.279 -6.658 1.00 0.00 20 GLY A C 16
ATOM 13527 O O . GLY A 1 20 ? 7.915 4.053 -6.401 1.00 0.00 20 GLY A O 16
ATOM 13531 N N . PHE A 1 21 ? 8.790 1.969 -6.468 1.00 0.00 21 PHE A N 16
ATOM 13532 C CA . PHE A 1 21 ? 7.604 1.333 -5.920 1.00 0.00 21 PHE A CA 16
ATOM 13533 C C . PHE A 1 21 ? 7.437 1.670 -4.437 1.00 0.00 21 PHE A C 16
ATOM 13534 O O . PHE A 1 21 ? 8.408 1.667 -3.682 1.00 0.00 21 PHE A O 16
ATOM 13551 N N . PRO A 1 22 ? 6.164 1.960 -4.054 1.00 0.00 22 PRO A N 16
ATOM 13552 C CA . PRO A 1 22 ? 5.857 2.298 -2.674 1.00 0.00 22 PRO A CA 16
ATOM 13553 C C . PRO A 1 22 ? 5.877 1.052 -1.787 1.00 0.00 22 PRO A C 16
ATOM 13554 O O . PRO A 1 22 ? 5.427 -0.016 -2.199 1.00 0.00 22 PRO A O 16
ATOM 13565 N N . ARG A 1 23 ? 6.405 1.230 -0.584 1.00 0.00 23 ARG A N 16
ATOM 13566 C CA . ARG A 1 23 ? 6.490 0.134 0.365 1.00 0.00 23 ARG A CA 16
ATOM 13567 C C . ARG A 1 23 ? 5.144 -0.589 0.464 1.00 0.00 23 ARG A C 16
ATOM 13568 O O . ARG A 1 23 ? 5.035 -1.758 0.096 1.00 0.00 23 ARG A O 16
ATOM 13589 N N . GLY A 1 24 ? 4.154 0.137 0.962 1.00 0.00 24 GLY A N 16
ATOM 13590 C CA . GLY A 1 24 ? 2.821 -0.420 1.113 1.00 0.00 24 GLY A CA 16
ATOM 13591 C C . GLY A 1 24 ? 2.436 -1.260 -0.106 1.00 0.00 24 GLY A C 16
ATOM 13592 O O . GLY A 1 24 ? 1.634 -2.186 0.001 1.00 0.00 24 GLY A O 16
ATOM 13596 N N . ARG A 1 25 ? 3.026 -0.906 -1.239 1.00 0.00 25 ARG A N 16
ATOM 13597 C CA . ARG A 1 25 ? 2.754 -1.615 -2.478 1.00 0.00 25 ARG A CA 16
ATOM 13598 C C . ARG A 1 25 ? 3.733 -2.778 -2.649 1.00 0.00 25 ARG A C 16
ATOM 13599 O O . ARG A 1 25 ? 3.319 -3.927 -2.795 1.00 0.00 25 ARG A O 16
ATOM 13620 N N . ALA A 1 26 ? 5.014 -2.440 -2.624 1.00 0.00 26 ALA A N 16
ATOM 13621 C CA . ALA A 1 26 ? 6.056 -3.442 -2.775 1.00 0.00 26 ALA A CA 16
ATOM 13622 C C . ALA A 1 26 ? 5.882 -4.518 -1.701 1.00 0.00 26 ALA A C 16
ATOM 13623 O O . ALA A 1 26 ? 5.813 -5.706 -2.012 1.00 0.00 26 ALA A O 16
ATOM 13630 N N . GLU A 1 27 ? 5.815 -4.063 -0.458 1.00 0.00 27 GLU A N 16
ATOM 13631 C CA . GLU A 1 27 ? 5.651 -4.971 0.664 1.00 0.00 27 GLU A CA 16
ATOM 13632 C C . GLU A 1 27 ? 4.451 -5.891 0.431 1.00 0.00 27 GLU A C 16
ATOM 13633 O O . GLU A 1 27 ? 4.608 -7.105 0.315 1.00 0.00 27 GLU A O 16
ATOM 13645 N N . LYS A 1 28 ? 3.278 -5.277 0.369 1.00 0.00 28 LYS A N 16
ATOM 13646 C CA . LYS A 1 28 ? 2.052 -6.025 0.151 1.00 0.00 28 LYS A CA 16
ATOM 13647 C C . LYS A 1 28 ? 2.306 -7.122 -0.885 1.00 0.00 28 LYS A C 16
ATOM 13648 O O . LYS A 1 28 ? 2.056 -8.297 -0.624 1.00 0.00 28 LYS A O 16
ATOM 13667 N N . ALA A 1 29 ? 2.799 -6.698 -2.039 1.00 0.00 29 ALA A N 16
ATOM 13668 C CA . ALA A 1 29 ? 3.090 -7.629 -3.116 1.00 0.00 29 ALA A CA 16
ATOM 13669 C C . ALA A 1 29 ? 4.097 -8.671 -2.626 1.00 0.00 29 ALA A C 16
ATOM 13670 O O . ALA A 1 29 ? 3.815 -9.868 -2.639 1.00 0.00 29 ALA A O 16
ATOM 13677 N N . LEU A 1 30 ? 5.252 -8.177 -2.204 1.00 0.00 30 LEU A N 16
ATOM 13678 C CA . LEU A 1 30 ? 6.304 -9.050 -1.710 1.00 0.00 30 LEU A CA 16
ATOM 13679 C C . LEU A 1 30 ? 5.682 -10.160 -0.861 1.00 0.00 30 LEU A C 16
ATOM 13680 O O . LEU A 1 30 ? 6.082 -11.319 -0.958 1.00 0.00 30 LEU A O 16
ATOM 13696 N N . ALA A 1 31 ? 4.714 -9.766 -0.046 1.00 0.00 31 ALA A N 16
ATOM 13697 C CA . ALA A 1 31 ? 4.032 -10.713 0.820 1.00 0.00 31 ALA A CA 16
ATOM 13698 C C . ALA A 1 31 ? 3.209 -11.679 -0.035 1.00 0.00 31 ALA A C 16
ATOM 13699 O O . ALA A 1 31 ? 3.379 -12.894 0.056 1.00 0.00 31 ALA A O 16
ATOM 13706 N N . LEU A 1 32 ? 2.335 -11.102 -0.847 1.00 0.00 32 LEU A N 16
ATOM 13707 C CA . LEU A 1 32 ? 1.485 -11.896 -1.717 1.00 0.00 32 LEU A CA 16
ATOM 13708 C C . LEU A 1 32 ? 2.305 -13.040 -2.319 1.00 0.00 32 LEU A C 16
ATOM 13709 O O . LEU A 1 32 ? 1.964 -14.209 -2.147 1.00 0.00 32 LEU A O 16
ATOM 13725 N N . THR A 1 33 ? 3.369 -12.662 -3.011 1.00 0.00 33 THR A N 16
ATOM 13726 C CA . THR A 1 33 ? 4.240 -13.641 -3.639 1.00 0.00 33 THR A CA 16
ATOM 13727 C C . THR A 1 33 ? 4.798 -14.607 -2.592 1.00 0.00 33 THR A C 16
ATOM 13728 O O . THR A 1 33 ? 4.934 -15.801 -2.853 1.00 0.00 33 THR A O 16
ATOM 13739 N N . GLY A 1 34 ? 5.107 -14.054 -1.428 1.00 0.00 34 GLY A N 16
ATOM 13740 C CA . GLY A 1 34 ? 5.648 -14.851 -0.341 1.00 0.00 34 GLY A CA 16
ATOM 13741 C C . GLY A 1 34 ? 7.131 -14.547 -0.122 1.00 0.00 34 GLY A C 16
ATOM 13742 O O . GLY A 1 34 ? 7.927 -15.454 0.114 1.00 0.00 34 GLY A O 16
ATOM 13746 N N . ASN A 1 35 ? 7.459 -13.266 -0.210 1.00 0.00 35 ASN A N 16
ATOM 13747 C CA . ASN A 1 35 ? 8.832 -12.830 -0.025 1.00 0.00 35 ASN A CA 16
ATOM 13748 C C . ASN A 1 35 ? 9.774 -13.823 -0.710 1.00 0.00 35 ASN A C 16
ATOM 13749 O O . ASN A 1 35 ? 10.715 -14.319 -0.092 1.00 0.00 35 ASN A O 16
ATOM 13760 N N . GLN A 1 36 ? 9.489 -14.082 -1.977 1.00 0.00 36 GLN A N 16
ATOM 13761 C CA . GLN A 1 36 ? 10.298 -15.007 -2.753 1.00 0.00 36 GLN A CA 16
ATOM 13762 C C . GLN A 1 36 ? 11.495 -14.278 -3.367 1.00 0.00 36 GLN A C 16
ATOM 13763 O O . GLN A 1 36 ? 12.599 -14.817 -3.411 1.00 0.00 36 GLN A O 16
ATOM 13777 N N . GLY A 1 37 ? 11.235 -13.062 -3.826 1.00 0.00 37 GLY A N 16
ATOM 13778 C CA . GLY A 1 37 ? 12.277 -12.254 -4.435 1.00 0.00 37 GLY A CA 16
ATOM 13779 C C . GLY A 1 37 ? 11.678 -11.061 -5.184 1.00 0.00 37 GLY A C 16
ATOM 13780 O O . GLY A 1 37 ? 10.471 -10.833 -5.130 1.00 0.00 37 GLY A O 16
ATOM 13784 N N . ILE A 1 38 ? 12.550 -10.333 -5.866 1.00 0.00 38 ILE A N 16
ATOM 13785 C CA . ILE A 1 38 ? 12.123 -9.170 -6.625 1.00 0.00 38 ILE A CA 16
ATOM 13786 C C . ILE A 1 38 ? 11.361 -9.631 -7.870 1.00 0.00 38 ILE A C 16
ATOM 13787 O O . ILE A 1 38 ? 10.158 -9.403 -7.985 1.00 0.00 38 ILE A O 16
ATOM 13803 N N . GLU A 1 39 ? 12.093 -10.271 -8.769 1.00 0.00 39 GLU A N 16
ATOM 13804 C CA . GLU A 1 39 ? 11.502 -10.765 -10.001 1.00 0.00 39 GLU A CA 16
ATOM 13805 C C . GLU A 1 39 ? 10.101 -11.319 -9.732 1.00 0.00 39 GLU A C 16
ATOM 13806 O O . GLU A 1 39 ? 9.143 -10.952 -10.411 1.00 0.00 39 GLU A O 16
ATOM 13818 N N . ALA A 1 40 ? 10.026 -12.195 -8.740 1.00 0.00 40 ALA A N 16
ATOM 13819 C CA . ALA A 1 40 ? 8.759 -12.803 -8.373 1.00 0.00 40 ALA A CA 16
ATOM 13820 C C . ALA A 1 40 ? 7.755 -11.705 -8.018 1.00 0.00 40 ALA A C 16
ATOM 13821 O O . ALA A 1 40 ? 6.637 -11.691 -8.531 1.00 0.00 40 ALA A O 16
ATOM 13828 N N . ALA A 1 41 ? 8.190 -10.811 -7.142 1.00 0.00 41 ALA A N 16
ATOM 13829 C CA . ALA A 1 41 ? 7.343 -9.711 -6.712 1.00 0.00 41 ALA A CA 16
ATOM 13830 C C . ALA A 1 41 ? 6.922 -8.889 -7.932 1.00 0.00 41 ALA A C 16
ATOM 13831 O O . ALA A 1 41 ? 5.732 -8.708 -8.182 1.00 0.00 41 ALA A O 16
ATOM 13838 N N . MET A 1 42 ? 7.923 -8.415 -8.659 1.00 0.00 42 MET A N 16
ATOM 13839 C CA . MET A 1 42 ? 7.672 -7.617 -9.847 1.00 0.00 42 MET A CA 16
ATOM 13840 C C . MET A 1 42 ? 6.537 -8.216 -10.680 1.00 0.00 42 MET A C 16
ATOM 13841 O O . MET A 1 42 ? 5.677 -7.490 -11.177 1.00 0.00 42 MET A O 16
ATOM 13855 N N . ASP A 1 43 ? 6.570 -9.534 -10.806 1.00 0.00 43 ASP A N 16
ATOM 13856 C CA . ASP A 1 43 ? 5.555 -10.239 -11.571 1.00 0.00 43 ASP A CA 16
ATOM 13857 C C . ASP A 1 43 ? 4.169 -9.836 -11.063 1.00 0.00 43 ASP A C 16
ATOM 13858 O O . ASP A 1 43 ? 3.245 -9.649 -11.853 1.00 0.00 43 ASP A O 16
ATOM 13867 N N . TRP A 1 44 ? 4.069 -9.714 -9.747 1.00 0.00 44 TRP A N 16
ATOM 13868 C CA . TRP A 1 44 ? 2.811 -9.336 -9.125 1.00 0.00 44 TRP A CA 16
ATOM 13869 C C . TRP A 1 44 ? 2.647 -7.822 -9.272 1.00 0.00 44 TRP A C 16
ATOM 13870 O O . TRP A 1 44 ? 1.659 -7.353 -9.834 1.00 0.00 44 TRP A O 16
ATOM 13891 N N . LEU A 1 45 ? 3.630 -7.099 -8.756 1.00 0.00 45 LEU A N 16
ATOM 13892 C CA . LEU A 1 45 ? 3.607 -5.648 -8.823 1.00 0.00 45 LEU A CA 16
ATOM 13893 C C . LEU A 1 45 ? 3.157 -5.213 -10.219 1.00 0.00 45 LEU A C 16
ATOM 13894 O O . LEU A 1 45 ? 2.155 -4.514 -10.363 1.00 0.00 45 LEU A O 16
ATOM 13910 N N . MET A 1 46 ? 3.920 -5.644 -11.213 1.00 0.00 46 MET A N 16
ATOM 13911 C CA . MET A 1 46 ? 3.613 -5.308 -12.593 1.00 0.00 46 MET A CA 16
ATOM 13912 C C . MET A 1 46 ? 2.156 -5.638 -12.926 1.00 0.00 46 MET A C 16
ATOM 13913 O O . MET A 1 46 ? 1.551 -4.996 -13.783 1.00 0.00 46 MET A O 16
ATOM 13927 N N . GLU A 1 47 ? 1.636 -6.638 -12.231 1.00 0.00 47 GLU A N 16
ATOM 13928 C CA . GLU A 1 47 ? 0.262 -7.061 -12.442 1.00 0.00 47 GLU A CA 16
ATOM 13929 C C . GLU A 1 47 ? -0.700 -6.133 -11.696 1.00 0.00 47 GLU A C 16
ATOM 13930 O O . GLU A 1 47 ? -1.752 -5.772 -12.221 1.00 0.00 47 GLU A O 16
ATOM 13942 N N . HIS A 1 48 ? -0.304 -5.774 -10.484 1.00 0.00 48 HIS A N 16
ATOM 13943 C CA . HIS A 1 48 ? -1.117 -4.896 -9.661 1.00 0.00 48 HIS A CA 16
ATOM 13944 C C . HIS A 1 48 ? -0.655 -3.449 -9.843 1.00 0.00 48 HIS A C 16
ATOM 13945 O O . HIS A 1 48 ? -0.975 -2.584 -9.028 1.00 0.00 48 HIS A O 16
ATOM 13959 N N . GLU A 1 49 ? 0.089 -3.229 -10.917 1.00 0.00 49 GLU A N 16
ATOM 13960 C CA . GLU A 1 49 ? 0.598 -1.902 -11.216 1.00 0.00 49 GLU A CA 16
ATOM 13961 C C . GLU A 1 49 ? -0.526 -1.010 -11.748 1.00 0.00 49 GLU A C 16
ATOM 13962 O O . GLU A 1 49 ? -0.343 0.196 -11.906 1.00 0.00 49 GLU A O 16
ATOM 13974 N N . ASP A 1 50 ? -1.663 -1.638 -12.008 1.00 0.00 50 ASP A N 16
ATOM 13975 C CA . ASP A 1 50 ? -2.816 -0.916 -12.519 1.00 0.00 50 ASP A CA 16
ATOM 13976 C C . ASP A 1 50 ? -3.918 -0.907 -11.457 1.00 0.00 50 ASP A C 16
ATOM 13977 O O . ASP A 1 50 ? -5.019 -0.419 -11.704 1.00 0.00 50 ASP A O 16
ATOM 13986 N N . ASP A 1 51 ? -3.583 -1.454 -10.298 1.00 0.00 51 ASP A N 16
ATOM 13987 C CA . ASP A 1 51 ? -4.530 -1.516 -9.198 1.00 0.00 51 ASP A CA 16
ATOM 13988 C C . ASP A 1 51 ? -4.330 -0.301 -8.290 1.00 0.00 51 ASP A C 16
ATOM 13989 O O . ASP A 1 51 ? -3.237 -0.082 -7.770 1.00 0.00 51 ASP A O 16
ATOM 13998 N N . PRO A 1 52 ? -5.432 0.479 -8.122 1.00 0.00 52 PRO A N 16
ATOM 13999 C CA . PRO A 1 52 ? -5.388 1.666 -7.286 1.00 0.00 52 PRO A CA 16
ATOM 14000 C C . PRO A 1 52 ? -5.384 1.292 -5.802 1.00 0.00 52 PRO A C 16
ATOM 14001 O O . PRO A 1 52 ? -4.557 1.784 -5.036 1.00 0.00 52 PRO A O 16
ATOM 14012 N N . ASP A 1 53 ? -6.319 0.425 -5.440 1.00 0.00 53 ASP A N 16
ATOM 14013 C CA . ASP A 1 53 ? -6.434 -0.020 -4.062 1.00 0.00 53 ASP A CA 16
ATOM 14014 C C . ASP A 1 53 ? -5.036 -0.277 -3.496 1.00 0.00 53 ASP A C 16
ATOM 14015 O O . ASP A 1 53 ? -4.749 0.082 -2.355 1.00 0.00 53 ASP A O 16
ATOM 14024 N N . VAL A 1 54 ? -4.203 -0.896 -4.319 1.00 0.00 54 VAL A N 16
ATOM 14025 C CA . VAL A 1 54 ? -2.842 -1.205 -3.915 1.00 0.00 54 VAL A CA 16
ATOM 14026 C C . VAL A 1 54 ? -2.261 -0.017 -3.145 1.00 0.00 54 VAL A C 16
ATOM 14027 O O . VAL A 1 54 ? -1.574 -0.200 -2.141 1.00 0.00 54 VAL A O 16
ATOM 1404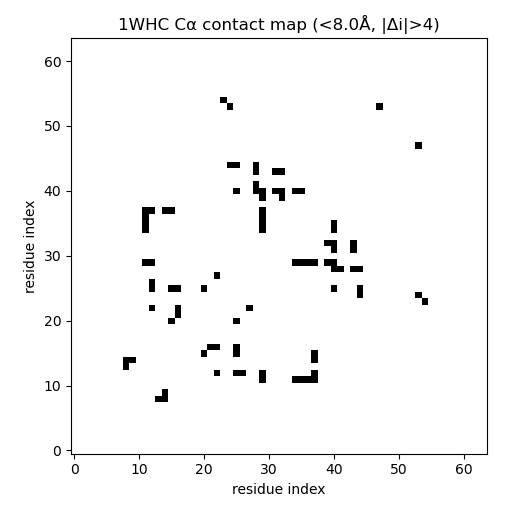0 N N . ASP A 1 55 ? -2.559 1.173 -3.644 1.00 0.00 55 ASP A N 16
ATOM 14041 C CA . ASP A 1 55 ? -2.075 2.391 -3.016 1.00 0.00 55 ASP A CA 16
ATOM 14042 C C . ASP A 1 55 ? -2.921 2.691 -1.777 1.00 0.00 55 ASP A C 16
ATOM 14043 O O . ASP A 1 55 ? -2.386 2.877 -0.686 1.00 0.00 55 ASP A O 16
ATOM 14052 N N . GLU A 1 56 ? -4.229 2.729 -1.988 1.00 0.00 56 GLU A N 16
ATOM 14053 C CA . GLU A 1 56 ? -5.154 3.004 -0.903 1.00 0.00 56 GLU A CA 16
ATOM 14054 C C . GLU A 1 56 ? -4.723 2.262 0.363 1.00 0.00 56 GLU A C 16
ATOM 14055 O O . GLU A 1 56 ? -4.066 1.224 0.286 1.00 0.00 56 GLU A O 16
ATOM 14067 N N . PRO A 1 57 ? -5.119 2.836 1.531 1.00 0.00 57 PRO A N 16
ATOM 14068 C CA . PRO A 1 57 ? -4.780 2.240 2.811 1.00 0.00 57 PRO A CA 16
ATOM 14069 C C . PRO A 1 57 ? -5.642 1.006 3.087 1.00 0.00 57 PRO A C 16
ATOM 14070 O O . PRO A 1 57 ? -6.236 0.442 2.169 1.00 0.00 57 PRO A O 16
ATOM 14081 N N . LEU A 1 58 ? -5.682 0.623 4.354 1.00 0.00 58 LEU A N 16
ATOM 14082 C CA . LEU A 1 58 ? -6.461 -0.534 4.762 1.00 0.00 58 LEU A CA 16
ATOM 14083 C C . LEU A 1 58 ? -5.705 -1.810 4.386 1.00 0.00 58 LEU A C 16
ATOM 14084 O O . LEU A 1 58 ? -5.924 -2.373 3.315 1.00 0.00 58 LEU A O 16
ATOM 14100 N N . SER A 1 59 ? -4.831 -2.230 5.289 1.00 0.00 59 SER A N 16
ATOM 14101 C CA . SER A 1 59 ? -4.042 -3.429 5.066 1.00 0.00 59 SER A CA 16
ATOM 14102 C C . SER A 1 59 ? -2.987 -3.168 3.990 1.00 0.00 59 SER A C 16
ATOM 14103 O O . SER A 1 59 ? -3.116 -3.640 2.861 1.00 0.00 59 SER A O 16
ATOM 14111 N N . GLY A 1 60 ? -1.966 -2.418 4.377 1.00 0.00 60 GLY A N 16
ATOM 14112 C CA . GLY A 1 60 ? -0.888 -2.088 3.459 1.00 0.00 60 GLY A CA 16
ATOM 14113 C C . GLY A 1 60 ? -0.351 -0.681 3.727 1.00 0.00 60 GLY A C 16
ATOM 14114 O O . GLY A 1 60 ? -0.635 0.249 2.974 1.00 0.00 60 GLY A O 16
ATOM 14118 N N . PRO A 1 61 ? 0.436 -0.567 4.830 1.00 0.00 61 PRO A N 16
ATOM 14119 C CA . PRO A 1 61 ? 1.016 0.711 5.206 1.00 0.00 61 PRO A CA 16
ATOM 14120 C C . PRO A 1 61 ? 2.187 1.073 4.291 1.00 0.00 61 PRO A C 16
ATOM 14121 O O . PRO A 1 61 ? 2.913 0.194 3.829 1.00 0.00 61 PRO A O 16
ATOM 14132 N N . SER A 1 62 ? 2.335 2.368 4.056 1.00 0.00 62 SER A N 16
ATOM 14133 C CA . SER A 1 62 ? 3.406 2.857 3.204 1.00 0.00 62 SER A CA 16
ATOM 14134 C C . SER A 1 62 ? 4.226 3.912 3.948 1.00 0.00 62 SER A C 16
ATOM 14135 O O . SER A 1 62 ? 4.003 5.110 3.779 1.00 0.00 62 SER A O 16
ATOM 14143 N N . SER A 1 63 ? 5.159 3.429 4.756 1.00 0.00 63 SER A N 16
ATOM 14144 C CA . SER A 1 63 ? 6.014 4.316 5.526 1.00 0.00 63 SER A CA 16
ATOM 14145 C C . SER A 1 63 ? 7.047 4.975 4.609 1.00 0.00 63 SER A C 16
ATOM 14146 O O . SER A 1 63 ? 7.112 6.200 4.522 1.00 0.00 63 SER A O 16
ATOM 14154 N N . GLY A 1 64 ? 7.828 4.133 3.949 1.00 0.00 64 GLY A N 16
ATOM 14155 C CA . GLY A 1 64 ? 8.854 4.618 3.041 1.00 0.00 64 GLY A CA 16
ATOM 14156 C C . GLY A 1 64 ? 8.280 4.857 1.643 1.00 0.00 64 GLY A C 16
ATOM 14157 O O . GLY A 1 64 ? 7.168 5.363 1.502 1.00 0.00 64 GLY A O 16
ATOM 14161 N N . GLY A 1 1 ? 13.824 7.583 -11.175 1.00 0.00 1 GLY A N 17
ATOM 14162 C CA . GLY A 1 1 ? 14.858 8.408 -11.778 1.00 0.00 1 GLY A CA 17
ATOM 14163 C C . GLY A 1 1 ? 16.181 8.268 -11.023 1.00 0.00 1 GLY A C 17
ATOM 14164 O O . GLY A 1 1 ? 16.363 7.326 -10.252 1.00 0.00 1 GLY A O 17
ATOM 14168 N N . SER A 1 2 ? 17.071 9.218 -11.271 1.00 0.00 2 SER A N 17
ATOM 14169 C CA . SER A 1 2 ? 18.372 9.212 -10.624 1.00 0.00 2 SER A CA 17
ATOM 14170 C C . SER A 1 2 ? 18.577 10.515 -9.849 1.00 0.00 2 SER A C 17
ATOM 14171 O O . SER A 1 2 ? 18.496 11.601 -10.421 1.00 0.00 2 SER A O 17
ATOM 14179 N N . SER A 1 3 ? 18.838 10.364 -8.559 1.00 0.00 3 SER A N 17
ATOM 14180 C CA . SER A 1 3 ? 19.055 11.515 -7.699 1.00 0.00 3 SER A CA 17
ATOM 14181 C C . SER A 1 3 ? 20.003 11.144 -6.557 1.00 0.00 3 SER A C 17
ATOM 14182 O O . SER A 1 3 ? 19.602 10.475 -5.606 1.00 0.00 3 SER A O 17
ATOM 14190 N N . GLY A 1 4 ? 21.242 11.595 -6.688 1.00 0.00 4 GLY A N 17
ATOM 14191 C CA . GLY A 1 4 ? 22.249 11.318 -5.678 1.00 0.00 4 GLY A CA 17
ATOM 14192 C C . GLY A 1 4 ? 22.807 9.902 -5.833 1.00 0.00 4 GLY A C 17
ATOM 14193 O O . GLY A 1 4 ? 23.480 9.600 -6.817 1.00 0.00 4 GLY A O 17
ATOM 14197 N N . SER A 1 5 ? 22.506 9.070 -4.846 1.00 0.00 5 SER A N 17
ATOM 14198 C CA . SER A 1 5 ? 22.969 7.693 -4.861 1.00 0.00 5 SER A CA 17
ATOM 14199 C C . SER A 1 5 ? 22.310 6.932 -6.013 1.00 0.00 5 SER A C 17
ATOM 14200 O O . SER A 1 5 ? 21.349 7.414 -6.611 1.00 0.00 5 SER A O 17
ATOM 14208 N N . SER A 1 6 ? 22.853 5.755 -6.290 1.00 0.00 6 SER A N 17
ATOM 14209 C CA . SER A 1 6 ? 22.329 4.923 -7.359 1.00 0.00 6 SER A CA 17
ATOM 14210 C C . SER A 1 6 ? 22.833 3.487 -7.199 1.00 0.00 6 SER A C 17
ATOM 14211 O O . SER A 1 6 ? 23.961 3.175 -7.579 1.00 0.00 6 SER A O 17
ATOM 14219 N N . GLY A 1 7 ? 21.973 2.651 -6.636 1.00 0.00 7 GLY A N 17
ATOM 14220 C CA . GLY A 1 7 ? 22.317 1.256 -6.421 1.00 0.00 7 GLY A CA 17
ATOM 14221 C C . GLY A 1 7 ? 21.925 0.806 -5.012 1.00 0.00 7 GLY A C 17
ATOM 14222 O O . GLY A 1 7 ? 20.796 1.025 -4.578 1.00 0.00 7 GLY A O 17
ATOM 14226 N N . ALA A 1 8 ? 22.881 0.184 -4.338 1.00 0.00 8 ALA A N 17
ATOM 14227 C CA . ALA A 1 8 ? 22.650 -0.299 -2.987 1.00 0.00 8 ALA A CA 17
ATOM 14228 C C . ALA A 1 8 ? 21.538 -1.349 -3.008 1.00 0.00 8 ALA A C 17
ATOM 14229 O O . ALA A 1 8 ? 20.628 -1.278 -3.832 1.00 0.00 8 ALA A O 17
ATOM 14236 N N . GLU A 1 9 ? 21.648 -2.300 -2.092 1.00 0.00 9 GLU A N 17
ATOM 14237 C CA . GLU A 1 9 ? 20.663 -3.364 -1.996 1.00 0.00 9 GLU A CA 17
ATOM 14238 C C . GLU A 1 9 ? 20.458 -3.767 -0.534 1.00 0.00 9 GLU A C 17
ATOM 14239 O O . GLU A 1 9 ? 21.242 -4.539 0.016 1.00 0.00 9 GLU A O 17
ATOM 14251 N N . LEU A 1 10 ? 19.401 -3.227 0.053 1.00 0.00 10 LEU A N 17
ATOM 14252 C CA . LEU A 1 10 ? 19.083 -3.520 1.440 1.00 0.00 10 LEU A CA 17
ATOM 14253 C C . LEU A 1 10 ? 18.463 -4.916 1.533 1.00 0.00 10 LEU A C 17
ATOM 14254 O O . LEU A 1 10 ? 19.045 -5.820 2.129 1.00 0.00 10 LEU A O 17
ATOM 14270 N N . THR A 1 11 ? 17.288 -5.047 0.933 1.00 0.00 11 THR A N 17
ATOM 14271 C CA . THR A 1 11 ? 16.582 -6.317 0.940 1.00 0.00 11 THR A CA 17
ATOM 14272 C C . THR A 1 11 ? 15.684 -6.434 -0.292 1.00 0.00 11 THR A C 17
ATOM 14273 O O . THR A 1 11 ? 15.911 -5.761 -1.297 1.00 0.00 11 THR A O 17
ATOM 14284 N N . ALA A 1 12 ? 14.683 -7.294 -0.176 1.00 0.00 12 ALA A N 17
ATOM 14285 C CA . ALA A 1 12 ? 13.749 -7.509 -1.268 1.00 0.00 12 ALA A CA 17
ATOM 14286 C C . ALA A 1 12 ? 12.766 -6.338 -1.330 1.00 0.00 12 ALA A C 17
ATOM 14287 O O . ALA A 1 12 ? 12.370 -5.912 -2.414 1.00 0.00 12 ALA A O 17
ATOM 14294 N N . LEU A 1 13 ? 12.399 -5.852 -0.153 1.00 0.00 13 LEU A N 17
ATOM 14295 C CA . LEU A 1 13 ? 11.470 -4.739 -0.060 1.00 0.00 13 LEU A CA 17
ATOM 14296 C C . LEU A 1 13 ? 12.159 -3.462 -0.546 1.00 0.00 13 LEU A C 17
ATOM 14297 O O . LEU A 1 13 ? 11.747 -2.872 -1.544 1.00 0.00 13 LEU A O 17
ATOM 14313 N N . GLU A 1 14 ? 13.196 -3.074 0.181 1.00 0.00 14 GLU A N 17
ATOM 14314 C CA . GLU A 1 14 ? 13.946 -1.878 -0.163 1.00 0.00 14 GLU A CA 17
ATOM 14315 C C . GLU A 1 14 ? 14.342 -1.908 -1.641 1.00 0.00 14 GLU A C 17
ATOM 14316 O O . GLU A 1 14 ? 14.037 -0.979 -2.388 1.00 0.00 14 GLU A O 17
ATOM 14328 N N . SER A 1 15 ? 15.015 -2.984 -2.019 1.00 0.00 15 SER A N 17
ATOM 14329 C CA . SER A 1 15 ? 15.456 -3.147 -3.394 1.00 0.00 15 SER A CA 17
ATOM 14330 C C . SER A 1 15 ? 14.392 -2.608 -4.352 1.00 0.00 15 SER A C 17
ATOM 14331 O O . SER A 1 15 ? 14.709 -1.885 -5.295 1.00 0.00 15 SER A O 17
ATOM 14339 N N . LEU A 1 16 ? 13.150 -2.982 -4.077 1.00 0.00 16 LEU A N 17
ATOM 14340 C CA . LEU A 1 16 ? 12.038 -2.546 -4.903 1.00 0.00 16 LEU A CA 17
ATOM 14341 C C . LEU A 1 16 ? 11.828 -1.042 -4.716 1.00 0.00 16 LEU A C 17
ATOM 14342 O O . LEU A 1 16 ? 11.863 -0.281 -5.682 1.00 0.00 16 LEU A O 17
ATOM 14358 N N . ILE A 1 17 ? 11.615 -0.657 -3.466 1.00 0.00 17 ILE A N 17
ATOM 14359 C CA . ILE A 1 17 ? 11.401 0.742 -3.140 1.00 0.00 17 ILE A CA 17
ATOM 14360 C C . ILE A 1 17 ? 12.466 1.593 -3.834 1.00 0.00 17 ILE A C 17
ATOM 14361 O O . ILE A 1 17 ? 12.222 2.753 -4.163 1.00 0.00 17 ILE A O 17
ATOM 14377 N N . GLU A 1 18 ? 13.625 0.983 -4.037 1.00 0.00 18 GLU A N 17
ATOM 14378 C CA . GLU A 1 18 ? 14.728 1.670 -4.686 1.00 0.00 18 GLU A CA 17
ATOM 14379 C C . GLU A 1 18 ? 14.354 2.032 -6.125 1.00 0.00 18 GLU A C 17
ATOM 14380 O O . GLU A 1 18 ? 14.717 3.101 -6.614 1.00 0.00 18 GLU A O 17
ATOM 14392 N N . MET A 1 19 ? 13.634 1.121 -6.763 1.00 0.00 19 MET A N 17
ATOM 14393 C CA . MET A 1 19 ? 13.208 1.332 -8.136 1.00 0.00 19 MET A CA 17
ATOM 14394 C C . MET A 1 19 ? 12.261 2.529 -8.239 1.00 0.00 19 MET A C 17
ATOM 14395 O O . MET A 1 19 ? 12.141 3.141 -9.300 1.00 0.00 19 MET A O 17
ATOM 14409 N N . GLY A 1 20 ? 11.614 2.829 -7.122 1.00 0.00 20 GLY A N 17
ATOM 14410 C CA . GLY A 1 20 ? 10.683 3.943 -7.074 1.00 0.00 20 GLY A CA 17
ATOM 14411 C C . GLY A 1 20 ? 9.254 3.452 -6.832 1.00 0.00 20 GLY A C 17
ATOM 14412 O O . GLY A 1 20 ? 8.293 4.105 -7.236 1.00 0.00 20 GLY A O 17
ATOM 14416 N N . PHE A 1 21 ? 9.159 2.307 -6.173 1.00 0.00 21 PHE A N 17
ATOM 14417 C CA . PHE A 1 21 ? 7.864 1.721 -5.872 1.00 0.00 21 PHE A CA 17
ATOM 14418 C C . PHE A 1 21 ? 7.429 2.056 -4.444 1.00 0.00 21 PHE A C 17
ATOM 14419 O O . PHE A 1 21 ? 8.268 2.266 -3.569 1.00 0.00 21 PHE A O 17
ATOM 14436 N N . PRO A 1 22 ? 6.084 2.095 -4.247 1.00 0.00 22 PRO A N 17
ATOM 14437 C CA . PRO A 1 22 ? 5.527 2.400 -2.940 1.00 0.00 22 PRO A CA 17
ATOM 14438 C C . PRO A 1 22 ? 5.666 1.207 -1.993 1.00 0.00 22 PRO A C 17
ATOM 14439 O O . PRO A 1 22 ? 5.419 0.067 -2.384 1.00 0.00 22 PRO A O 17
ATOM 14450 N N . ARG A 1 23 ? 6.061 1.509 -0.765 1.00 0.00 23 ARG A N 17
ATOM 14451 C CA . ARG A 1 23 ? 6.236 0.476 0.241 1.00 0.00 23 ARG A CA 17
ATOM 14452 C C . ARG A 1 23 ? 4.988 -0.406 0.319 1.00 0.00 23 ARG A C 17
ATOM 14453 O O . ARG A 1 23 ? 5.066 -1.617 0.121 1.00 0.00 23 ARG A O 17
ATOM 14474 N N . GLY A 1 24 ? 3.866 0.236 0.608 1.00 0.00 24 GLY A N 17
ATOM 14475 C CA . GLY A 1 24 ? 2.603 -0.474 0.714 1.00 0.00 24 GLY A CA 17
ATOM 14476 C C . GLY A 1 24 ? 2.505 -1.580 -0.339 1.00 0.00 24 GLY A C 17
ATOM 14477 O O . GLY A 1 24 ? 2.224 -2.731 -0.011 1.00 0.00 24 GLY A O 17
ATOM 14481 N N . ARG A 1 25 ? 2.743 -1.190 -1.583 1.00 0.00 25 ARG A N 17
ATOM 14482 C CA . ARG A 1 25 ? 2.685 -2.134 -2.686 1.00 0.00 25 ARG A CA 17
ATOM 14483 C C . ARG A 1 25 ? 3.747 -3.222 -2.510 1.00 0.00 25 ARG A C 17
ATOM 14484 O O . ARG A 1 25 ? 3.417 -4.383 -2.276 1.00 0.00 25 ARG A O 17
ATOM 14505 N N . ALA A 1 26 ? 4.999 -2.807 -2.630 1.00 0.00 26 ALA A N 17
ATOM 14506 C CA . ALA A 1 26 ? 6.111 -3.731 -2.487 1.00 0.00 26 ALA A CA 17
ATOM 14507 C C . ALA A 1 26 ? 5.823 -4.693 -1.332 1.00 0.00 26 ALA A C 17
ATOM 14508 O O . ALA A 1 26 ? 5.739 -5.904 -1.535 1.00 0.00 26 ALA A O 17
ATOM 14515 N N . GLU A 1 27 ? 5.680 -4.119 -0.147 1.00 0.00 27 GLU A N 17
ATOM 14516 C CA . GLU A 1 27 ? 5.403 -4.911 1.040 1.00 0.00 27 GLU A CA 17
ATOM 14517 C C . GLU A 1 27 ? 4.291 -5.922 0.756 1.00 0.00 27 GLU A C 17
ATOM 14518 O O . GLU A 1 27 ? 4.446 -7.112 1.021 1.00 0.00 27 GLU A O 17
ATOM 14530 N N . LYS A 1 28 ? 3.192 -5.410 0.220 1.00 0.00 28 LYS A N 17
ATOM 14531 C CA . LYS A 1 28 ? 2.054 -6.253 -0.103 1.00 0.00 28 LYS A CA 17
ATOM 14532 C C . LYS A 1 28 ? 2.526 -7.440 -0.944 1.00 0.00 28 LYS A C 17
ATOM 14533 O O . LYS A 1 28 ? 2.602 -8.564 -0.450 1.00 0.00 28 LYS A O 17
ATOM 14552 N N . ALA A 1 29 ? 2.832 -7.150 -2.200 1.00 0.00 29 ALA A N 17
ATOM 14553 C CA . ALA A 1 29 ? 3.295 -8.180 -3.115 1.00 0.00 29 ALA A CA 17
ATOM 14554 C C . ALA A 1 29 ? 4.289 -9.090 -2.390 1.00 0.00 29 ALA A C 17
ATOM 14555 O O . ALA A 1 29 ? 3.999 -10.259 -2.142 1.00 0.00 29 ALA A O 17
ATOM 14562 N N . LEU A 1 30 ? 5.441 -8.518 -2.071 1.00 0.00 30 LEU A N 17
ATOM 14563 C CA . LEU A 1 30 ? 6.480 -9.263 -1.380 1.00 0.00 30 LEU A CA 17
ATOM 14564 C C . LEU A 1 30 ? 5.833 -10.239 -0.396 1.00 0.00 30 LEU A C 17
ATOM 14565 O O . LEU A 1 30 ? 6.337 -11.341 -0.187 1.00 0.00 30 LEU A O 17
ATOM 14581 N N . ALA A 1 31 ? 4.725 -9.799 0.183 1.00 0.00 31 ALA A N 17
ATOM 14582 C CA . ALA A 1 31 ? 4.003 -10.620 1.140 1.00 0.00 31 ALA A CA 17
ATOM 14583 C C . ALA A 1 31 ? 3.233 -11.710 0.392 1.00 0.00 31 ALA A C 17
ATOM 14584 O O . ALA A 1 31 ? 3.562 -12.890 0.496 1.00 0.00 31 ALA A O 17
ATOM 14591 N N . LEU A 1 32 ? 2.222 -11.275 -0.345 1.00 0.00 32 LEU A N 17
ATOM 14592 C CA . LEU A 1 32 ? 1.402 -12.199 -1.110 1.00 0.00 32 LEU A CA 17
ATOM 14593 C C . LEU A 1 32 ? 2.303 -13.234 -1.786 1.00 0.00 32 LEU A C 17
ATOM 14594 O O . LEU A 1 32 ? 2.157 -14.434 -1.557 1.00 0.00 32 LEU A O 17
ATOM 14610 N N . THR A 1 33 ? 3.216 -12.732 -2.605 1.00 0.00 33 THR A N 17
ATOM 14611 C CA . THR A 1 33 ? 4.141 -13.599 -3.316 1.00 0.00 33 THR A CA 17
ATOM 14612 C C . THR A 1 33 ? 4.748 -14.628 -2.361 1.00 0.00 33 THR A C 17
ATOM 14613 O O . THR A 1 33 ? 4.886 -15.799 -2.711 1.00 0.00 33 THR A O 17
ATOM 14624 N N . GLY A 1 34 ? 5.095 -14.154 -1.173 1.00 0.00 34 GLY A N 17
ATOM 14625 C CA . GLY A 1 34 ? 5.685 -15.019 -0.166 1.00 0.00 34 GLY A CA 17
ATOM 14626 C C . GLY A 1 34 ? 7.180 -14.737 -0.008 1.00 0.00 34 GLY A C 17
ATOM 14627 O O . GLY A 1 34 ? 7.940 -15.611 0.405 1.00 0.00 34 GLY A O 17
ATOM 14631 N N . ASN A 1 35 ? 7.557 -13.512 -0.345 1.00 0.00 35 ASN A N 17
ATOM 14632 C CA . ASN A 1 35 ? 8.948 -13.104 -0.245 1.00 0.00 35 ASN A CA 17
ATOM 14633 C C . ASN A 1 35 ? 9.822 -14.089 -1.024 1.00 0.00 35 ASN A C 17
ATOM 14634 O O . ASN A 1 35 ? 10.729 -14.699 -0.461 1.00 0.00 35 ASN A O 17
ATOM 14645 N N . GLN A 1 36 ? 9.516 -14.214 -2.308 1.00 0.00 36 GLN A N 17
ATOM 14646 C CA . GLN A 1 36 ? 10.262 -15.116 -3.170 1.00 0.00 36 GLN A CA 17
ATOM 14647 C C . GLN A 1 36 ? 11.491 -14.406 -3.743 1.00 0.00 36 GLN A C 17
ATOM 14648 O O . GLN A 1 36 ? 12.571 -14.990 -3.816 1.00 0.00 36 GLN A O 17
ATOM 14662 N N . GLY A 1 37 ? 11.284 -13.158 -4.135 1.00 0.00 37 GLY A N 17
ATOM 14663 C CA . GLY A 1 37 ? 12.362 -12.363 -4.699 1.00 0.00 37 GLY A CA 17
ATOM 14664 C C . GLY A 1 37 ? 11.826 -11.063 -5.303 1.00 0.00 37 GLY A C 17
ATOM 14665 O O . GLY A 1 37 ? 10.662 -10.716 -5.106 1.00 0.00 37 GLY A O 17
ATOM 14669 N N . ILE A 1 38 ? 12.701 -10.379 -6.026 1.00 0.00 38 ILE A N 17
ATOM 14670 C CA . ILE A 1 38 ? 12.330 -9.125 -6.660 1.00 0.00 38 ILE A CA 17
ATOM 14671 C C . ILE A 1 38 ? 11.387 -9.410 -7.831 1.00 0.00 38 ILE A C 17
ATOM 14672 O O . ILE A 1 38 ? 10.227 -9.000 -7.812 1.00 0.00 38 ILE A O 17
ATOM 14688 N N . GLU A 1 39 ? 11.919 -10.110 -8.821 1.00 0.00 39 GLU A N 17
ATOM 14689 C CA . GLU A 1 39 ? 11.140 -10.454 -9.998 1.00 0.00 39 GLU A CA 17
ATOM 14690 C C . GLU A 1 39 ? 9.766 -10.987 -9.587 1.00 0.00 39 GLU A C 17
ATOM 14691 O O . GLU A 1 39 ? 8.742 -10.536 -10.100 1.00 0.00 39 GLU A O 17
ATOM 14703 N N . ALA A 1 40 ? 9.787 -11.940 -8.667 1.00 0.00 40 ALA A N 17
ATOM 14704 C CA . ALA A 1 40 ? 8.555 -12.539 -8.181 1.00 0.00 40 ALA A CA 17
ATOM 14705 C C . ALA A 1 40 ? 7.565 -11.432 -7.814 1.00 0.00 40 ALA A C 17
ATOM 14706 O O . ALA A 1 40 ? 6.386 -11.509 -8.158 1.00 0.00 40 ALA A O 17
ATOM 14713 N N . ALA A 1 41 ? 8.080 -10.427 -7.120 1.00 0.00 41 ALA A N 17
ATOM 14714 C CA . ALA A 1 41 ? 7.255 -9.306 -6.703 1.00 0.00 41 ALA A CA 17
ATOM 14715 C C . ALA A 1 41 ? 6.948 -8.425 -7.916 1.00 0.00 41 ALA A C 17
ATOM 14716 O O . ALA A 1 41 ? 5.788 -8.266 -8.294 1.00 0.00 41 ALA A O 17
ATOM 14723 N N . MET A 1 42 ? 8.007 -7.876 -8.492 1.00 0.00 42 MET A N 17
ATOM 14724 C CA . MET A 1 42 ? 7.865 -7.015 -9.654 1.00 0.00 42 MET A CA 17
ATOM 14725 C C . MET A 1 42 ? 6.774 -7.536 -10.592 1.00 0.00 42 MET A C 17
ATOM 14726 O O . MET A 1 42 ? 5.920 -6.773 -11.041 1.00 0.00 42 MET A O 17
ATOM 14740 N N . ASP A 1 43 ? 6.839 -8.832 -10.860 1.00 0.00 43 ASP A N 17
ATOM 14741 C CA . ASP A 1 43 ? 5.868 -9.464 -11.737 1.00 0.00 43 ASP A CA 17
ATOM 14742 C C . ASP A 1 43 ? 4.466 -9.285 -11.151 1.00 0.00 43 ASP A C 17
ATOM 14743 O O . ASP A 1 43 ? 3.540 -8.887 -11.858 1.00 0.00 43 ASP A O 17
ATOM 14752 N N . TRP A 1 44 ? 4.353 -9.586 -9.866 1.00 0.00 44 TRP A N 17
ATOM 14753 C CA . TRP A 1 44 ? 3.080 -9.462 -9.177 1.00 0.00 44 TRP A CA 17
ATOM 14754 C C . TRP A 1 44 ? 2.663 -7.991 -9.213 1.00 0.00 44 TRP A C 17
ATOM 14755 O O . TRP A 1 44 ? 1.479 -7.679 -9.325 1.00 0.00 44 TRP A O 17
ATOM 14776 N N . LEU A 1 45 ? 3.661 -7.124 -9.115 1.00 0.00 45 LEU A N 17
ATOM 14777 C CA . LEU A 1 45 ? 3.413 -5.692 -9.134 1.00 0.00 45 LEU A CA 17
ATOM 14778 C C . LEU A 1 45 ? 2.835 -5.298 -10.495 1.00 0.00 45 LEU A C 17
ATOM 14779 O O . LEU A 1 45 ? 1.867 -4.542 -10.566 1.00 0.00 45 LEU A O 17
ATOM 14795 N N . MET A 1 46 ? 3.454 -5.826 -11.540 1.00 0.00 46 MET A N 17
ATOM 14796 C CA . MET A 1 46 ? 3.013 -5.538 -12.895 1.00 0.00 46 MET A CA 17
ATOM 14797 C C . MET A 1 46 ? 1.556 -5.959 -13.098 1.00 0.00 46 MET A C 17
ATOM 14798 O O . MET A 1 46 ? 0.877 -5.447 -13.987 1.00 0.00 46 MET A O 17
ATOM 14812 N N . GLU A 1 47 ? 1.119 -6.886 -12.259 1.00 0.00 47 GLU A N 17
ATOM 14813 C CA . GLU A 1 47 ? -0.245 -7.381 -12.336 1.00 0.00 47 GLU A CA 17
ATOM 14814 C C . GLU A 1 47 ? -1.156 -6.575 -11.407 1.00 0.00 47 GLU A C 17
ATOM 14815 O O . GLU A 1 47 ? -2.328 -6.362 -11.713 1.00 0.00 47 GLU A O 17
ATOM 14827 N N . HIS A 1 48 ? -0.581 -6.148 -10.292 1.00 0.00 48 HIS A N 17
ATOM 14828 C CA . HIS A 1 48 ? -1.326 -5.369 -9.318 1.00 0.00 48 HIS A CA 17
ATOM 14829 C C . HIS A 1 48 ? -1.087 -3.878 -9.561 1.00 0.00 48 HIS A C 17
ATOM 14830 O O . HIS A 1 48 ? -1.374 -3.050 -8.697 1.00 0.00 48 HIS A O 17
ATOM 14844 N N . GLU A 1 49 ? -0.564 -3.580 -10.742 1.00 0.00 49 GLU A N 17
ATOM 14845 C CA . GLU A 1 49 ? -0.283 -2.203 -11.110 1.00 0.00 49 GLU A CA 17
ATOM 14846 C C . GLU A 1 49 ? -1.546 -1.530 -11.653 1.00 0.00 49 GLU A C 17
ATOM 14847 O O . GLU A 1 49 ? -1.646 -0.304 -11.661 1.00 0.00 49 GLU A O 17
ATOM 14859 N N . ASP A 1 50 ? -2.478 -2.362 -12.094 1.00 0.00 50 ASP A N 17
ATOM 14860 C CA . ASP A 1 50 ? -3.730 -1.864 -12.637 1.00 0.00 50 ASP A CA 17
ATOM 14861 C C . ASP A 1 50 ? -4.720 -1.630 -11.494 1.00 0.00 50 ASP A C 17
ATOM 14862 O O . ASP A 1 50 ? -5.749 -0.983 -11.682 1.00 0.00 50 ASP A O 17
ATOM 14871 N N . ASP A 1 51 ? -4.374 -2.169 -10.335 1.00 0.00 51 ASP A N 17
ATOM 14872 C CA . ASP A 1 51 ? -5.219 -2.027 -9.161 1.00 0.00 51 ASP A CA 17
ATOM 14873 C C . ASP A 1 51 ? -5.480 -0.542 -8.903 1.00 0.00 51 ASP A C 17
ATOM 14874 O O . ASP A 1 51 ? -4.591 0.289 -9.082 1.00 0.00 51 ASP A O 17
ATOM 14883 N N . PRO A 1 52 ? -6.737 -0.246 -8.475 1.00 0.00 52 PRO A N 17
ATOM 14884 C CA . PRO A 1 52 ? -7.126 1.125 -8.190 1.00 0.00 52 PRO A CA 17
ATOM 14885 C C . PRO A 1 52 ? -6.525 1.602 -6.866 1.00 0.00 52 PRO A C 17
ATOM 14886 O O . PRO A 1 52 ? -5.674 2.490 -6.851 1.00 0.00 52 PRO A O 17
ATOM 148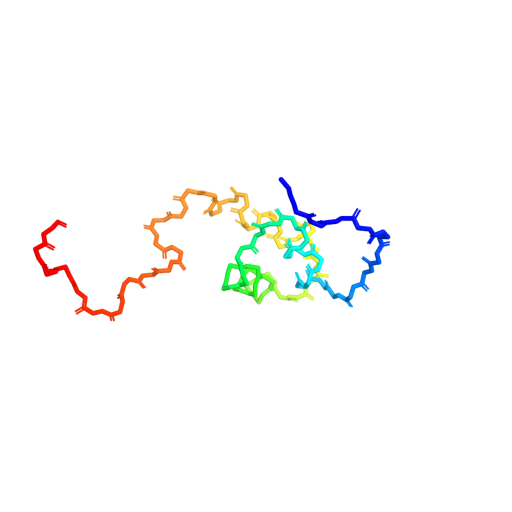97 N N . ASP A 1 53 ? -6.992 0.991 -5.787 1.00 0.00 53 ASP A N 17
ATOM 14898 C CA . ASP A 1 53 ? -6.511 1.341 -4.461 1.00 0.00 53 ASP A CA 17
ATOM 14899 C C . ASP A 1 53 ? -5.153 0.677 -4.224 1.00 0.00 53 ASP A C 17
ATOM 14900 O O . ASP A 1 53 ? -4.270 1.266 -3.602 1.00 0.00 53 ASP A O 17
ATOM 14909 N N . VAL A 1 54 ? -5.029 -0.540 -4.732 1.00 0.00 54 VAL A N 17
ATOM 14910 C CA . VAL A 1 54 ? -3.793 -1.290 -4.582 1.00 0.00 54 VAL A CA 17
ATOM 14911 C C . VAL A 1 54 ? -3.341 -1.234 -3.122 1.00 0.00 54 VAL A C 17
ATOM 14912 O O . VAL A 1 54 ? -2.163 -1.431 -2.825 1.00 0.00 54 VAL A O 17
ATOM 14925 N N . ASP A 1 55 ? -4.299 -0.964 -2.249 1.00 0.00 55 ASP A N 17
ATOM 14926 C CA . ASP A 1 55 ? -4.014 -0.879 -0.826 1.00 0.00 55 ASP A CA 17
ATOM 14927 C C . ASP A 1 55 ? -3.468 0.513 -0.503 1.00 0.00 55 ASP A C 17
ATOM 14928 O O . ASP A 1 55 ? -2.500 0.646 0.245 1.00 0.00 55 ASP A O 17
ATOM 14937 N N . GLU A 1 56 ? -4.112 1.516 -1.081 1.00 0.00 56 GLU A N 17
ATOM 14938 C CA . GLU A 1 56 ? -3.702 2.893 -0.863 1.00 0.00 56 GLU A CA 17
ATOM 14939 C C . GLU A 1 56 ? -3.803 3.249 0.622 1.00 0.00 56 GLU A C 17
ATOM 14940 O O . GLU A 1 56 ? -4.539 2.606 1.369 1.00 0.00 56 GLU A O 17
ATOM 14952 N N . PRO A 1 57 ? -3.032 4.298 1.015 1.00 0.00 57 PRO A N 17
ATOM 14953 C CA . PRO A 1 57 ? -3.027 4.746 2.397 1.00 0.00 57 PRO A CA 17
ATOM 14954 C C . PRO A 1 57 ? -4.306 5.517 2.728 1.00 0.00 57 PRO A C 17
ATOM 14955 O O . PRO A 1 57 ? -5.287 5.446 1.989 1.00 0.00 57 PRO A O 17
ATOM 14966 N N . LEU A 1 58 ? -4.255 6.237 3.839 1.00 0.00 58 LEU A N 17
ATOM 14967 C CA . LEU A 1 58 ? -5.397 7.021 4.277 1.00 0.00 58 LEU A CA 17
ATOM 14968 C C . LEU A 1 58 ? -4.943 8.449 4.584 1.00 0.00 58 LEU A C 17
ATOM 14969 O O . LEU A 1 58 ? -4.841 8.835 5.748 1.00 0.00 58 LEU A O 17
ATOM 14985 N N . SER A 1 59 ? -4.682 9.195 3.521 1.00 0.00 59 SER A N 17
ATOM 14986 C CA . SER A 1 59 ? -4.240 10.572 3.662 1.00 0.00 59 SER A CA 17
ATOM 14987 C C . SER A 1 59 ? -4.109 11.224 2.285 1.00 0.00 59 SER A C 17
ATOM 14988 O O . SER A 1 59 ? -4.445 10.614 1.271 1.00 0.00 59 SER A O 17
ATOM 14996 N N . GLY A 1 60 ? -3.620 12.455 2.292 1.00 0.00 60 GLY A N 17
ATOM 14997 C CA . GLY A 1 60 ? -3.440 13.196 1.055 1.00 0.00 60 GLY A CA 17
ATOM 14998 C C . GLY A 1 60 ? -1.994 13.673 0.907 1.00 0.00 60 GLY A C 17
ATOM 14999 O O . GLY A 1 60 ? -1.616 14.704 1.462 1.00 0.00 60 GLY A O 17
ATOM 15003 N N . PRO A 1 61 ? -1.204 12.879 0.135 1.00 0.00 61 PRO A N 17
ATOM 15004 C CA . PRO A 1 61 ? 0.193 13.210 -0.093 1.00 0.00 61 PRO A CA 17
ATOM 15005 C C . PRO A 1 61 ? 0.327 14.367 -1.085 1.00 0.00 61 PRO A C 17
ATOM 15006 O O . PRO A 1 61 ? -0.669 14.849 -1.621 1.00 0.00 61 PRO A O 17
ATOM 15017 N N . SER A 1 62 ? 1.568 14.779 -1.299 1.00 0.00 62 SER A N 17
ATOM 15018 C CA . SER A 1 62 ? 1.846 15.871 -2.216 1.00 0.00 62 SER A CA 17
ATOM 15019 C C . SER A 1 62 ? 3.354 16.121 -2.291 1.00 0.00 62 SER A C 17
ATOM 15020 O O . SER A 1 62 ? 3.979 16.468 -1.290 1.00 0.00 62 SER A O 17
ATOM 15028 N N . SER A 1 63 ? 3.894 15.935 -3.487 1.00 0.00 63 SER A N 17
ATOM 15029 C CA . SER A 1 63 ? 5.316 16.136 -3.705 1.00 0.00 63 SER A CA 17
ATOM 15030 C C . SER A 1 63 ? 5.550 16.780 -5.073 1.00 0.00 63 SER A C 17
ATOM 15031 O O . SER A 1 63 ? 5.056 16.289 -6.087 1.00 0.00 63 SER A O 17
ATOM 15039 N N . GLY A 1 64 ? 6.303 17.870 -5.057 1.00 0.00 64 GLY A N 17
ATOM 15040 C CA . GLY A 1 64 ? 6.608 18.587 -6.284 1.00 0.00 64 GLY A CA 17
ATOM 15041 C C . GLY A 1 64 ? 7.650 19.679 -6.036 1.00 0.00 64 GLY A C 17
ATOM 15042 O O . GLY A 1 64 ? 7.298 20.829 -5.775 1.00 0.00 64 GLY A O 17
ATOM 15046 N N . GLY A 1 1 ? 18.519 -0.137 11.320 1.00 0.00 1 GLY A N 18
ATOM 15047 C CA . GLY A 1 1 ? 19.102 0.935 12.108 1.00 0.00 1 GLY A CA 18
ATOM 15048 C C . GLY A 1 1 ? 19.418 2.150 11.233 1.00 0.00 1 GLY A C 18
ATOM 15049 O O . GLY A 1 1 ? 18.759 3.183 11.337 1.00 0.00 1 GLY A O 18
ATOM 15053 N N . SER A 1 2 ? 20.427 1.985 10.390 1.00 0.00 2 SER A N 18
ATOM 15054 C CA . SER A 1 2 ? 20.838 3.055 9.497 1.00 0.00 2 SER A CA 18
ATOM 15055 C C . SER A 1 2 ? 19.669 3.467 8.600 1.00 0.00 2 SER A C 18
ATOM 15056 O O . SER A 1 2 ? 19.252 4.624 8.609 1.00 0.00 2 SER A O 18
ATOM 15064 N N . SER A 1 3 ? 19.172 2.496 7.846 1.00 0.00 3 SER A N 18
ATOM 15065 C CA . SER A 1 3 ? 18.059 2.743 6.945 1.00 0.00 3 SER A CA 18
ATOM 15066 C C . SER A 1 3 ? 18.401 3.892 5.995 1.00 0.00 3 SER A C 18
ATOM 15067 O O . SER A 1 3 ? 18.005 5.034 6.227 1.00 0.00 3 SER A O 18
ATOM 15075 N N . GLY A 1 4 ? 19.132 3.551 4.944 1.00 0.00 4 GLY A N 18
ATOM 15076 C CA . GLY A 1 4 ? 19.531 4.540 3.957 1.00 0.00 4 GLY A CA 18
ATOM 15077 C C . GLY A 1 4 ? 20.046 3.867 2.683 1.00 0.00 4 GLY A C 18
ATOM 15078 O O . GLY A 1 4 ? 20.232 2.652 2.651 1.00 0.00 4 GLY A O 18
ATOM 15082 N N . SER A 1 5 ? 20.262 4.686 1.665 1.00 0.00 5 SER A N 18
ATOM 15083 C CA . SER A 1 5 ? 20.752 4.185 0.392 1.00 0.00 5 SER A CA 18
ATOM 15084 C C . SER A 1 5 ? 22.274 4.034 0.440 1.00 0.00 5 SER A C 18
ATOM 15085 O O . SER A 1 5 ? 23.005 4.979 0.146 1.00 0.00 5 SER A O 18
ATOM 15093 N N . SER A 1 6 ? 22.707 2.839 0.813 1.00 0.00 6 SER A N 18
ATOM 15094 C CA . SER A 1 6 ? 24.128 2.552 0.903 1.00 0.00 6 SER A CA 18
ATOM 15095 C C . SER A 1 6 ? 24.371 1.051 0.732 1.00 0.00 6 SER A C 18
ATOM 15096 O O . SER A 1 6 ? 23.529 0.236 1.104 1.00 0.00 6 SER A O 18
ATOM 15104 N N . GLY A 1 7 ? 25.527 0.732 0.169 1.00 0.00 7 GLY A N 18
ATOM 15105 C CA . GLY A 1 7 ? 25.892 -0.657 -0.056 1.00 0.00 7 GLY A CA 18
ATOM 15106 C C . GLY A 1 7 ? 25.375 -1.147 -1.410 1.00 0.00 7 GLY A C 18
ATOM 15107 O O . GLY A 1 7 ? 25.556 -0.478 -2.427 1.00 0.00 7 GLY A O 18
ATOM 15111 N N . ALA A 1 8 ? 24.742 -2.310 -1.380 1.00 0.00 8 ALA A N 18
ATOM 15112 C CA . ALA A 1 8 ? 24.197 -2.897 -2.592 1.00 0.00 8 ALA A CA 18
ATOM 15113 C C . ALA A 1 8 ? 23.046 -3.837 -2.226 1.00 0.00 8 ALA A C 18
ATOM 15114 O O . ALA A 1 8 ? 23.168 -4.644 -1.307 1.00 0.00 8 ALA A O 18
ATOM 15121 N N . GLU A 1 9 ? 21.955 -3.700 -2.965 1.00 0.00 9 GLU A N 18
ATOM 15122 C CA . GLU A 1 9 ? 20.783 -4.526 -2.730 1.00 0.00 9 GLU A CA 18
ATOM 15123 C C . GLU A 1 9 ? 20.602 -4.776 -1.232 1.00 0.00 9 GLU A C 18
ATOM 15124 O O . GLU A 1 9 ? 21.093 -5.771 -0.700 1.00 0.00 9 GLU A O 18
ATOM 15136 N N . LEU A 1 10 ? 19.895 -3.855 -0.592 1.00 0.00 10 LEU A N 18
ATOM 15137 C CA . LEU A 1 10 ? 19.643 -3.963 0.834 1.00 0.00 10 LEU A CA 18
ATOM 15138 C C . LEU A 1 10 ? 18.771 -5.191 1.103 1.00 0.00 10 LEU A C 18
ATOM 15139 O O . LEU A 1 10 ? 19.212 -6.140 1.750 1.00 0.00 10 LEU A O 18
ATOM 15155 N N . THR A 1 11 ? 17.550 -5.134 0.592 1.00 0.00 11 THR A N 18
ATOM 15156 C CA . THR A 1 11 ? 16.613 -6.230 0.768 1.00 0.00 11 THR A CA 18
ATOM 15157 C C . THR A 1 11 ? 15.599 -6.255 -0.378 1.00 0.00 11 THR A C 18
ATOM 15158 O O . THR A 1 11 ? 15.643 -5.407 -1.268 1.00 0.00 11 THR A O 18
ATOM 15169 N N . ALA A 1 12 ? 14.711 -7.235 -0.318 1.00 0.00 12 ALA A N 18
ATOM 15170 C CA . ALA A 1 12 ? 13.688 -7.381 -1.340 1.00 0.00 12 ALA A CA 18
ATOM 15171 C C . ALA A 1 12 ? 12.794 -6.140 -1.341 1.00 0.00 12 ALA A C 18
ATOM 15172 O O . ALA A 1 12 ? 12.430 -5.634 -2.402 1.00 0.00 12 ALA A O 18
ATOM 15179 N N . LEU A 1 13 ? 12.466 -5.684 -0.141 1.00 0.00 13 LEU A N 18
ATOM 15180 C CA . LEU A 1 13 ? 11.621 -4.511 0.009 1.00 0.00 13 LEU A CA 18
ATOM 15181 C C . LEU A 1 13 ? 12.397 -3.270 -0.435 1.00 0.00 13 LEU A C 18
ATOM 15182 O O . LEU A 1 13 ? 12.052 -2.643 -1.435 1.00 0.00 13 LEU A O 18
ATOM 15198 N N . GLU A 1 14 ? 13.431 -2.952 0.330 1.00 0.00 14 GLU A N 18
ATOM 15199 C CA . GLU A 1 14 ? 14.258 -1.796 0.028 1.00 0.00 14 GLU A CA 18
ATOM 15200 C C . GLU A 1 14 ? 14.558 -1.735 -1.471 1.00 0.00 14 GLU A C 18
ATOM 15201 O O . GLU A 1 14 ? 14.393 -0.690 -2.098 1.00 0.00 14 GLU A O 18
ATOM 15213 N N . SER A 1 15 ? 14.991 -2.869 -2.002 1.00 0.00 15 SER A N 18
ATOM 15214 C CA . SER A 1 15 ? 15.315 -2.957 -3.416 1.00 0.00 15 SER A CA 18
ATOM 15215 C C . SER A 1 15 ? 14.178 -2.364 -4.251 1.00 0.00 15 SER A C 18
ATOM 15216 O O . SER A 1 15 ? 14.336 -1.305 -4.857 1.00 0.00 15 SER A O 18
ATOM 15224 N N . LEU A 1 16 ? 13.059 -3.073 -4.256 1.00 0.00 16 LEU A N 18
ATOM 15225 C CA . LEU A 1 16 ? 11.896 -2.630 -5.007 1.00 0.00 16 LEU A CA 18
ATOM 15226 C C . LEU A 1 16 ? 11.705 -1.126 -4.802 1.00 0.00 16 LEU A C 18
ATOM 15227 O O . LEU A 1 16 ? 11.606 -0.371 -5.768 1.00 0.00 16 LEU A O 18
ATOM 15243 N N . ILE A 1 17 ? 11.658 -0.735 -3.537 1.00 0.00 17 ILE A N 18
ATOM 15244 C CA . ILE A 1 17 ? 11.480 0.666 -3.192 1.00 0.00 17 ILE A CA 18
ATOM 15245 C C . ILE A 1 17 ? 12.400 1.522 -4.065 1.00 0.00 17 ILE A C 18
ATOM 15246 O O . ILE A 1 17 ? 11.996 2.578 -4.550 1.00 0.00 17 ILE A O 18
ATOM 15262 N N . GLU A 1 18 ? 13.620 1.035 -4.239 1.00 0.00 18 GLU A N 18
ATOM 15263 C CA . GLU A 1 18 ? 14.600 1.743 -5.045 1.00 0.00 18 GLU A CA 18
ATOM 15264 C C . GLU A 1 18 ? 14.061 1.969 -6.459 1.00 0.00 18 GLU A C 18
ATOM 15265 O O . GLU A 1 18 ? 14.295 3.019 -7.055 1.00 0.00 18 GLU A O 18
ATOM 15277 N N . MET A 1 19 ? 13.350 0.967 -6.954 1.00 0.00 19 MET A N 18
ATOM 15278 C CA . MET A 1 19 ? 12.776 1.043 -8.286 1.00 0.00 19 MET A CA 18
ATOM 15279 C C . MET A 1 19 ? 11.786 2.206 -8.391 1.00 0.00 19 MET A C 18
ATOM 15280 O O . MET A 1 19 ? 11.520 2.702 -9.485 1.00 0.00 19 MET A O 18
ATOM 15294 N N . GLY A 1 20 ? 11.268 2.606 -7.239 1.00 0.00 20 GLY A N 18
ATOM 15295 C CA . GLY A 1 20 ? 10.314 3.700 -7.187 1.00 0.00 20 GLY A CA 18
ATOM 15296 C C . GLY A 1 20 ? 8.943 3.210 -6.718 1.00 0.00 20 GLY A C 18
ATOM 15297 O O . GLY A 1 20 ? 7.931 3.871 -6.949 1.00 0.00 20 GLY A O 18
ATOM 15301 N N . PHE A 1 21 ? 8.953 2.056 -6.067 1.00 0.00 21 PHE A N 18
ATOM 15302 C CA . PHE A 1 21 ? 7.723 1.470 -5.563 1.00 0.00 21 PHE A CA 18
ATOM 15303 C C . PHE A 1 21 ? 7.515 1.816 -4.087 1.00 0.00 21 PHE A C 18
ATOM 15304 O O . PHE A 1 21 ? 8.475 1.893 -3.323 1.00 0.00 21 PHE A O 18
ATOM 15321 N N . PRO A 1 22 ? 6.221 2.021 -3.722 1.00 0.00 22 PRO A N 18
ATOM 15322 C CA . PRO A 1 22 ? 5.875 2.357 -2.351 1.00 0.00 22 PRO A CA 18
ATOM 15323 C C . PRO A 1 22 ? 5.973 1.129 -1.444 1.00 0.00 22 PRO A C 18
ATOM 15324 O O . PRO A 1 22 ? 5.874 -0.003 -1.913 1.00 0.00 22 PRO A O 18
ATOM 15335 N N . ARG A 1 23 ? 6.167 1.395 -0.160 1.00 0.00 23 ARG A N 18
ATOM 15336 C CA . ARG A 1 23 ? 6.279 0.326 0.817 1.00 0.00 23 ARG A CA 18
ATOM 15337 C C . ARG A 1 23 ? 5.051 -0.584 0.752 1.00 0.00 23 ARG A C 18
ATOM 15338 O O . ARG A 1 23 ? 5.177 -1.790 0.544 1.00 0.00 23 ARG A O 18
ATOM 15359 N N . GLY A 1 24 ? 3.890 0.029 0.934 1.00 0.00 24 GLY A N 18
ATOM 15360 C CA . GLY A 1 24 ? 2.640 -0.711 0.899 1.00 0.00 24 GLY A CA 18
ATOM 15361 C C . GLY A 1 24 ? 2.643 -1.739 -0.233 1.00 0.00 24 GLY A C 18
ATOM 15362 O O . GLY A 1 24 ? 2.652 -2.944 0.017 1.00 0.00 24 GLY A O 18
ATOM 15366 N N . ARG A 1 25 ? 2.635 -1.227 -1.455 1.00 0.00 25 ARG A N 18
ATOM 15367 C CA . ARG A 1 25 ? 2.637 -2.085 -2.627 1.00 0.00 25 ARG A CA 18
ATOM 15368 C C . ARG A 1 25 ? 3.756 -3.124 -2.523 1.00 0.00 25 ARG A C 18
ATOM 15369 O O . ARG A 1 25 ? 3.490 -4.318 -2.394 1.00 0.00 25 ARG A O 18
ATOM 15390 N N . ALA A 1 26 ? 4.984 -2.631 -2.583 1.00 0.00 26 ALA A N 18
ATOM 15391 C CA . ALA A 1 26 ? 6.145 -3.501 -2.497 1.00 0.00 26 ALA A CA 18
ATOM 15392 C C . ALA A 1 26 ? 5.895 -4.574 -1.436 1.00 0.00 26 ALA A C 18
ATOM 15393 O O . ALA A 1 26 ? 5.875 -5.765 -1.745 1.00 0.00 26 ALA A O 18
ATOM 15400 N N . GLU A 1 27 ? 5.709 -4.114 -0.207 1.00 0.00 27 GLU A N 18
ATOM 15401 C CA . GLU A 1 27 ? 5.461 -5.020 0.901 1.00 0.00 27 GLU A CA 18
ATOM 15402 C C . GLU A 1 27 ? 4.314 -5.974 0.561 1.00 0.00 27 GLU A C 18
ATOM 15403 O O . GLU A 1 27 ? 4.468 -7.191 0.645 1.00 0.00 27 GLU A O 18
ATOM 15415 N N . LYS A 1 28 ? 3.189 -5.384 0.184 1.00 0.00 28 LYS A N 18
ATOM 15416 C CA . LYS A 1 28 ? 2.016 -6.166 -0.170 1.00 0.00 28 LYS A CA 18
ATOM 15417 C C . LYS A 1 28 ? 2.415 -7.250 -1.173 1.00 0.00 28 LYS A C 18
ATOM 15418 O O . LYS A 1 28 ? 2.187 -8.435 -0.934 1.00 0.00 28 LYS A O 18
ATOM 15437 N N . ALA A 1 29 ? 3.002 -6.806 -2.274 1.00 0.00 29 ALA A N 18
ATOM 15438 C CA . ALA A 1 29 ? 3.434 -7.724 -3.314 1.00 0.00 29 ALA A CA 18
ATOM 15439 C C . ALA A 1 29 ? 4.354 -8.783 -2.704 1.00 0.00 29 ALA A C 18
ATOM 15440 O O . ALA A 1 29 ? 4.036 -9.971 -2.722 1.00 0.00 29 ALA A O 18
ATOM 15447 N N . LEU A 1 30 ? 5.476 -8.314 -2.177 1.00 0.00 30 LEU A N 18
ATOM 15448 C CA . LEU A 1 30 ? 6.444 -9.206 -1.562 1.00 0.00 30 LEU A CA 18
ATOM 15449 C C . LEU A 1 30 ? 5.705 -10.271 -0.750 1.00 0.00 30 LEU A C 18
ATOM 15450 O O . LEU A 1 30 ? 6.038 -11.453 -0.820 1.00 0.00 30 LEU A O 18
ATOM 15466 N N . ALA A 1 31 ? 4.715 -9.815 0.003 1.00 0.00 31 ALA A N 18
ATOM 15467 C CA . ALA A 1 31 ? 3.926 -10.714 0.828 1.00 0.00 31 ALA A CA 18
ATOM 15468 C C . ALA A 1 31 ? 3.139 -11.668 -0.073 1.00 0.00 31 ALA A C 18
ATOM 15469 O O . ALA A 1 31 ? 3.339 -12.880 -0.023 1.00 0.00 31 ALA A O 18
ATOM 15476 N N . LEU A 1 32 ? 2.261 -11.084 -0.875 1.00 0.00 32 LEU A N 18
ATOM 15477 C CA . LEU A 1 32 ? 1.444 -11.866 -1.786 1.00 0.00 32 LEU A CA 18
ATOM 15478 C C . LEU A 1 32 ? 2.297 -12.974 -2.407 1.00 0.00 32 LEU A C 18
ATOM 15479 O O . LEU A 1 32 ? 1.978 -14.155 -2.279 1.00 0.00 32 LEU A O 18
ATOM 15495 N N . THR A 1 33 ? 3.366 -12.553 -3.067 1.00 0.00 33 THR A N 18
ATOM 15496 C CA . THR A 1 33 ? 4.268 -13.494 -3.709 1.00 0.00 33 THR A CA 18
ATOM 15497 C C . THR A 1 33 ? 4.767 -14.528 -2.698 1.00 0.00 33 THR A C 18
ATOM 15498 O O . THR A 1 33 ? 4.706 -15.730 -2.952 1.00 0.00 33 THR A O 18
ATOM 15509 N N . GLY A 1 34 ? 5.250 -14.023 -1.572 1.00 0.00 34 GLY A N 18
ATOM 15510 C CA . GLY A 1 34 ? 5.760 -14.888 -0.522 1.00 0.00 34 GLY A CA 18
ATOM 15511 C C . GLY A 1 34 ? 7.241 -14.613 -0.255 1.00 0.00 34 GLY A C 18
ATOM 15512 O O . GLY A 1 34 ? 8.016 -15.540 -0.022 1.00 0.00 34 GLY A O 18
ATOM 15516 N N . ASN A 1 35 ? 7.590 -13.336 -0.298 1.00 0.00 35 ASN A N 18
ATOM 15517 C CA . ASN A 1 35 ? 8.964 -12.927 -0.064 1.00 0.00 35 ASN A CA 18
ATOM 15518 C C . ASN A 1 35 ? 9.910 -13.921 -0.741 1.00 0.00 35 ASN A C 18
ATOM 15519 O O . ASN A 1 35 ? 10.804 -14.470 -0.098 1.00 0.00 35 ASN A O 18
ATOM 15530 N N . GLN A 1 36 ? 9.680 -14.124 -2.030 1.00 0.00 36 GLN A N 18
ATOM 15531 C CA . GLN A 1 36 ? 10.500 -15.043 -2.801 1.00 0.00 36 GLN A CA 18
ATOM 15532 C C . GLN A 1 36 ? 11.675 -14.299 -3.439 1.00 0.00 36 GLN A C 18
ATOM 15533 O O . GLN A 1 36 ? 12.781 -14.831 -3.520 1.00 0.00 36 GLN A O 18
ATOM 15547 N N . GLY A 1 37 ? 11.394 -13.080 -3.875 1.00 0.00 37 GLY A N 18
ATOM 15548 C CA . GLY A 1 37 ? 12.414 -12.257 -4.504 1.00 0.00 37 GLY A CA 18
ATOM 15549 C C . GLY A 1 37 ? 11.785 -11.080 -5.251 1.00 0.00 37 GLY A C 18
ATOM 15550 O O . GLY A 1 37 ? 10.576 -10.866 -5.176 1.00 0.00 37 GLY A O 18
ATOM 15554 N N . ILE A 1 38 ? 12.634 -10.346 -5.957 1.00 0.00 38 ILE A N 18
ATOM 15555 C CA . ILE A 1 38 ? 12.176 -9.196 -6.717 1.00 0.00 38 ILE A CA 18
ATOM 15556 C C . ILE A 1 38 ? 11.303 -9.674 -7.880 1.00 0.00 38 ILE A C 18
ATOM 15557 O O . ILE A 1 38 ? 10.100 -9.419 -7.903 1.00 0.00 38 ILE A O 18
ATOM 15573 N N . GLU A 1 39 ? 11.944 -10.357 -8.817 1.00 0.00 39 GLU A N 18
ATOM 15574 C CA . GLU A 1 39 ? 11.241 -10.872 -9.980 1.00 0.00 39 GLU A CA 18
ATOM 15575 C C . GLU A 1 39 ? 9.858 -11.389 -9.578 1.00 0.00 39 GLU A C 18
ATOM 15576 O O . GLU A 1 39 ? 8.859 -11.056 -10.213 1.00 0.00 39 GLU A O 18
ATOM 15588 N N . ALA A 1 40 ? 9.845 -12.194 -8.526 1.00 0.00 40 ALA A N 18
ATOM 15589 C CA . ALA A 1 40 ? 8.601 -12.760 -8.032 1.00 0.00 40 ALA A CA 18
ATOM 15590 C C . ALA A 1 40 ? 7.641 -11.627 -7.664 1.00 0.00 40 ALA A C 18
ATOM 15591 O O . ALA A 1 40 ? 6.474 -11.648 -8.051 1.00 0.00 40 ALA A O 18
ATOM 15598 N N . ALA A 1 41 ? 8.169 -10.666 -6.921 1.00 0.00 41 ALA A N 18
ATOM 15599 C CA . ALA A 1 41 ? 7.373 -9.527 -6.496 1.00 0.00 41 ALA A CA 18
ATOM 15600 C C . ALA A 1 41 ? 6.963 -8.710 -7.723 1.00 0.00 41 ALA A C 18
ATOM 15601 O O . ALA A 1 41 ? 5.775 -8.534 -7.988 1.00 0.00 41 ALA A O 18
ATOM 15608 N N . MET A 1 42 ? 7.970 -8.233 -8.440 1.00 0.00 42 MET A N 18
ATOM 15609 C CA . MET A 1 42 ? 7.730 -7.439 -9.633 1.00 0.00 42 MET A CA 18
ATOM 15610 C C . MET A 1 42 ? 6.586 -8.028 -10.462 1.00 0.00 42 MET A C 18
ATOM 15611 O O . MET A 1 42 ? 5.838 -7.292 -11.104 1.00 0.00 42 MET A O 18
ATOM 15625 N N . ASP A 1 43 ? 6.487 -9.348 -10.420 1.00 0.00 43 ASP A N 18
ATOM 15626 C CA . ASP A 1 43 ? 5.447 -10.044 -11.159 1.00 0.00 43 ASP A CA 18
ATOM 15627 C C . ASP A 1 43 ? 4.081 -9.482 -10.760 1.00 0.00 43 ASP A C 18
ATOM 15628 O O . ASP A 1 43 ? 3.229 -9.247 -11.615 1.00 0.00 43 ASP A O 18
ATOM 15637 N N . TRP A 1 44 ? 3.914 -9.284 -9.461 1.00 0.00 44 TRP A N 18
ATOM 15638 C CA . TRP A 1 44 ? 2.666 -8.755 -8.938 1.00 0.00 44 TRP A CA 18
ATOM 15639 C C . TRP A 1 44 ? 2.507 -7.324 -9.454 1.00 0.00 44 TRP A C 18
ATOM 15640 O O . TRP A 1 44 ? 1.608 -7.042 -10.245 1.00 0.00 44 TRP A O 18
ATOM 15661 N N . LEU A 1 45 ? 3.393 -6.457 -8.986 1.00 0.00 45 LEU A N 18
ATOM 15662 C CA . LEU A 1 45 ? 3.362 -5.062 -9.391 1.00 0.00 45 LEU A CA 18
ATOM 15663 C C . LEU A 1 45 ? 3.135 -4.979 -10.902 1.00 0.00 45 LEU A C 18
ATOM 15664 O O . LEU A 1 45 ? 2.325 -4.179 -11.368 1.00 0.00 45 LEU A O 18
ATOM 15680 N N . MET A 1 46 ? 3.865 -5.816 -11.624 1.00 0.00 46 MET A N 18
ATOM 15681 C CA . MET A 1 46 ? 3.754 -5.847 -13.073 1.00 0.00 46 MET A CA 18
ATOM 15682 C C . MET A 1 46 ? 2.326 -6.185 -13.506 1.00 0.00 46 MET A C 18
ATOM 15683 O O . MET A 1 46 ? 1.638 -5.352 -14.092 1.00 0.00 46 MET A O 18
ATOM 15697 N N . GLU A 1 47 ? 1.924 -7.410 -13.201 1.00 0.00 47 GLU A N 18
ATOM 15698 C CA . GLU A 1 47 ? 0.591 -7.869 -13.551 1.00 0.00 47 GLU A CA 18
ATOM 15699 C C . GLU A 1 47 ? -0.467 -6.974 -12.902 1.00 0.00 47 GLU A C 18
ATOM 15700 O O . GLU A 1 47 ? -1.634 -7.006 -13.288 1.00 0.00 47 GLU A O 18
ATOM 15712 N N . HIS A 1 48 ? -0.020 -6.196 -11.927 1.00 0.00 48 HIS A N 18
ATOM 15713 C CA . HIS A 1 48 ? -0.913 -5.293 -11.221 1.00 0.00 48 HIS A CA 18
ATOM 15714 C C . HIS A 1 48 ? -0.694 -3.863 -11.717 1.00 0.00 48 HIS A C 18
ATOM 15715 O O . HIS A 1 48 ? -1.204 -2.912 -11.126 1.00 0.00 48 HIS A O 18
ATOM 15729 N N . GLU A 1 49 ? 0.064 -3.755 -12.798 1.00 0.00 49 GLU A N 18
ATOM 15730 C CA . GLU A 1 49 ? 0.356 -2.456 -13.381 1.00 0.00 49 GLU A CA 18
ATOM 15731 C C . GLU A 1 49 ? -0.940 -1.751 -13.783 1.00 0.00 49 GLU A C 18
ATOM 15732 O O . GLU A 1 49 ? -0.967 -0.530 -13.932 1.00 0.00 49 GLU A O 18
ATOM 15744 N N . ASP A 1 50 ? -1.985 -2.549 -13.946 1.00 0.00 50 ASP A N 18
ATOM 15745 C CA . ASP A 1 50 ? -3.282 -2.017 -14.328 1.00 0.00 50 ASP A CA 18
ATOM 15746 C C . ASP A 1 50 ? -4.194 -1.980 -13.101 1.00 0.00 50 ASP A C 18
ATOM 15747 O O . ASP A 1 50 ? -5.416 -1.924 -13.233 1.00 0.00 50 ASP A O 18
ATOM 15756 N N . ASP A 1 51 ? -3.566 -2.014 -11.934 1.00 0.00 51 ASP A N 18
ATOM 15757 C CA . ASP A 1 51 ? -4.307 -1.985 -10.685 1.00 0.00 51 ASP A CA 18
ATOM 15758 C C . ASP A 1 51 ? -5.207 -0.748 -10.658 1.00 0.00 51 ASP A C 18
ATOM 15759 O O . ASP A 1 51 ? -5.026 0.172 -11.454 1.00 0.00 51 ASP A O 18
ATOM 15768 N N . PRO A 1 52 ? -6.182 -0.767 -9.711 1.00 0.00 52 PRO A N 18
ATOM 15769 C CA . PRO A 1 52 ? -7.111 0.341 -9.571 1.00 0.00 52 PRO A CA 18
ATOM 15770 C C . PRO A 1 52 ? -6.436 1.540 -8.901 1.00 0.00 52 PRO A C 18
ATOM 15771 O O . PRO A 1 52 ? -6.860 2.680 -9.089 1.00 0.00 52 PRO A O 18
ATOM 15782 N N . ASP A 1 53 ? -5.398 1.242 -8.134 1.00 0.00 53 ASP A N 18
ATOM 15783 C CA . ASP A 1 53 ? -4.661 2.282 -7.436 1.00 0.00 53 ASP A CA 18
ATOM 15784 C C . ASP A 1 53 ? -3.334 1.709 -6.933 1.00 0.00 53 ASP A C 18
ATOM 15785 O O . ASP A 1 53 ? -3.313 0.917 -5.992 1.00 0.00 53 ASP A O 18
ATOM 15794 N N . VAL A 1 54 ? -2.260 2.133 -7.582 1.00 0.00 54 VAL A N 18
ATOM 15795 C CA . VAL A 1 54 ? -0.932 1.673 -7.212 1.00 0.00 54 VAL A CA 18
ATOM 15796 C C . VAL A 1 54 ? 0.024 2.867 -7.169 1.00 0.00 54 VAL A C 18
ATOM 15797 O O . VAL A 1 54 ? 0.408 3.396 -8.211 1.00 0.00 54 VAL A O 18
ATOM 15810 N N . ASP A 1 55 ? 0.380 3.256 -5.954 1.00 0.00 55 ASP A N 18
ATOM 15811 C CA . ASP A 1 55 ? 1.284 4.378 -5.762 1.00 0.00 55 ASP A CA 18
ATOM 15812 C C . ASP A 1 55 ? 0.496 5.685 -5.866 1.00 0.00 55 ASP A C 18
ATOM 15813 O O . ASP A 1 55 ? 0.647 6.573 -5.028 1.00 0.00 55 ASP A O 18
ATOM 15822 N N . GLU A 1 56 ? -0.329 5.762 -6.900 1.00 0.00 56 GLU A N 18
ATOM 15823 C CA . GLU A 1 56 ? -1.141 6.946 -7.124 1.00 0.00 56 GLU A CA 18
ATOM 15824 C C . GLU A 1 56 ? -1.606 7.530 -5.789 1.00 0.00 56 GLU A C 18
ATOM 15825 O O . GLU A 1 56 ? -1.786 6.799 -4.816 1.00 0.00 56 GLU A O 18
ATOM 15837 N N . PRO A 1 57 ? -1.792 8.878 -5.785 1.00 0.00 57 PRO A N 18
ATOM 15838 C CA . PRO A 1 57 ? -2.233 9.568 -4.585 1.00 0.00 57 PRO A CA 18
ATOM 15839 C C . PRO A 1 57 ? -3.723 9.327 -4.329 1.00 0.00 57 PRO A C 18
ATOM 15840 O O . PRO A 1 57 ? -4.307 8.395 -4.879 1.00 0.00 57 PRO A O 18
ATOM 15851 N N . LEU A 1 58 ? -4.293 10.183 -3.495 1.00 0.00 58 LEU A N 18
ATOM 15852 C CA . LEU A 1 58 ? -5.703 10.075 -3.159 1.00 0.00 58 LEU A CA 18
ATOM 15853 C C . LEU A 1 58 ? -6.544 10.516 -4.359 1.00 0.00 58 LEU A C 18
ATOM 15854 O O . LEU A 1 58 ? -6.372 10.004 -5.464 1.00 0.00 58 LEU A O 18
ATOM 15870 N N . SER A 1 59 ? -7.434 11.463 -4.101 1.00 0.00 59 SER A N 18
ATOM 15871 C CA . SER A 1 59 ? -8.302 11.979 -5.146 1.00 0.00 59 SER A CA 18
ATOM 15872 C C . SER A 1 59 ? -8.714 13.416 -4.822 1.00 0.00 59 SER A C 18
ATOM 15873 O O . SER A 1 59 ? -8.836 13.782 -3.654 1.00 0.00 59 SER A O 18
ATOM 15881 N N . GLY A 1 60 ? -8.917 14.192 -5.876 1.00 0.00 60 GLY A N 18
ATOM 15882 C CA . GLY A 1 60 ? -9.312 15.581 -5.718 1.00 0.00 60 GLY A CA 18
ATOM 15883 C C . GLY A 1 60 ? -8.441 16.500 -6.576 1.00 0.00 60 GLY A C 18
ATOM 15884 O O . GLY A 1 60 ? -7.850 16.060 -7.561 1.00 0.00 60 GLY A O 18
ATOM 15888 N N . PRO A 1 61 ? -8.388 17.794 -6.161 1.00 0.00 61 PRO A N 18
ATOM 15889 C CA . PRO A 1 61 ? -7.599 18.779 -6.880 1.00 0.00 61 PRO A CA 18
ATOM 15890 C C . PRO A 1 61 ? -6.105 18.593 -6.604 1.00 0.00 61 PRO A C 18
ATOM 15891 O O . PRO A 1 61 ? -5.617 18.958 -5.536 1.00 0.00 61 PRO A O 18
ATOM 15902 N N . SER A 1 62 ? -5.421 18.025 -7.586 1.00 0.00 62 SER A N 18
ATOM 15903 C CA . SER A 1 62 ? -3.993 17.786 -7.463 1.00 0.00 62 SER A CA 18
ATOM 15904 C C . SER A 1 62 ? -3.255 18.399 -8.654 1.00 0.00 62 SER A C 18
ATOM 15905 O O . SER A 1 62 ? -2.339 19.201 -8.476 1.00 0.00 62 SER A O 18
ATOM 15913 N N . SER A 1 63 ? -3.681 17.999 -9.843 1.00 0.00 63 SER A N 18
ATOM 15914 C CA . SER A 1 63 ? -3.071 18.500 -11.064 1.00 0.00 63 SER A CA 18
ATOM 15915 C C . SER A 1 63 ? -1.599 18.088 -11.121 1.00 0.00 63 SER A C 18
ATOM 15916 O O . SER A 1 63 ? -0.944 17.967 -10.086 1.00 0.00 63 SER A O 18
ATOM 15924 N N . GLY A 1 64 ? -1.121 17.883 -12.340 1.00 0.00 64 GLY A N 18
ATOM 15925 C CA . GLY A 1 64 ? 0.261 17.487 -12.545 1.00 0.00 64 GLY A CA 18
ATOM 15926 C C . GLY A 1 64 ? 1.176 18.711 -12.624 1.00 0.00 64 GLY A C 18
ATOM 15927 O O . GLY A 1 64 ? 1.138 19.576 -11.751 1.00 0.00 64 GLY A O 18
ATOM 15931 N N . GLY A 1 1 ? 8.428 3.573 5.874 1.00 0.00 1 GLY A N 19
ATOM 15932 C CA . GLY A 1 1 ? 9.175 3.768 7.105 1.00 0.00 1 GLY A CA 19
ATOM 15933 C C . GLY A 1 1 ? 10.652 4.040 6.813 1.00 0.00 1 GLY A C 19
ATOM 15934 O O . GLY A 1 1 ? 11.249 3.388 5.957 1.00 0.00 1 GLY A O 19
ATOM 15938 N N . SER A 1 2 ? 11.199 5.003 7.540 1.00 0.00 2 SER A N 19
ATOM 15939 C CA . SER A 1 2 ? 12.595 5.369 7.370 1.00 0.00 2 SER A CA 19
ATOM 15940 C C . SER A 1 2 ? 13.488 4.404 8.152 1.00 0.00 2 SER A C 19
ATOM 15941 O O . SER A 1 2 ? 13.346 4.266 9.366 1.00 0.00 2 SER A O 19
ATOM 15949 N N . SER A 1 3 ? 14.389 3.760 7.424 1.00 0.00 3 SER A N 19
ATOM 15950 C CA . SER A 1 3 ? 15.305 2.812 8.035 1.00 0.00 3 SER A CA 19
ATOM 15951 C C . SER A 1 3 ? 16.698 2.961 7.421 1.00 0.00 3 SER A C 19
ATOM 15952 O O . SER A 1 3 ? 16.900 2.652 6.247 1.00 0.00 3 SER A O 19
ATOM 15960 N N . GLY A 1 4 ? 17.624 3.435 8.242 1.00 0.00 4 GLY A N 19
ATOM 15961 C CA . GLY A 1 4 ? 18.992 3.629 7.794 1.00 0.00 4 GLY A CA 19
ATOM 15962 C C . GLY A 1 4 ? 19.031 4.359 6.450 1.00 0.00 4 GLY A C 19
ATOM 15963 O O . GLY A 1 4 ? 17.995 4.779 5.937 1.00 0.00 4 GLY A O 19
ATOM 15967 N N . SER A 1 5 ? 20.238 4.488 5.918 1.00 0.00 5 SER A N 19
ATOM 15968 C CA . SER A 1 5 ? 20.426 5.160 4.643 1.00 0.00 5 SER A CA 19
ATOM 15969 C C . SER A 1 5 ? 21.656 4.595 3.930 1.00 0.00 5 SER A C 19
ATOM 15970 O O . SER A 1 5 ? 22.610 4.165 4.576 1.00 0.00 5 SER A O 19
ATOM 15978 N N . SER A 1 6 ? 21.593 4.613 2.606 1.00 0.00 6 SER A N 19
ATOM 15979 C CA . SER A 1 6 ? 22.690 4.108 1.798 1.00 0.00 6 SER A CA 19
ATOM 15980 C C . SER A 1 6 ? 22.899 2.618 2.074 1.00 0.00 6 SER A C 19
ATOM 15981 O O . SER A 1 6 ? 22.421 2.096 3.080 1.00 0.00 6 SER A O 19
ATOM 15989 N N . GLY A 1 7 ? 23.615 1.975 1.163 1.00 0.00 7 GLY A N 19
ATOM 15990 C CA . GLY A 1 7 ? 23.894 0.555 1.295 1.00 0.00 7 GLY A CA 19
ATOM 15991 C C . GLY A 1 7 ? 23.890 -0.134 -0.071 1.00 0.00 7 GLY A C 19
ATOM 15992 O O . GLY A 1 7 ? 24.018 0.524 -1.102 1.00 0.00 7 GLY A O 19
ATOM 15996 N N . ALA A 1 8 ? 23.741 -1.450 -0.033 1.00 0.00 8 ALA A N 19
ATOM 15997 C CA . ALA A 1 8 ? 23.718 -2.236 -1.255 1.00 0.00 8 ALA A CA 19
ATOM 15998 C C . ALA A 1 8 ? 22.697 -3.366 -1.111 1.00 0.00 8 ALA A C 19
ATOM 15999 O O . ALA A 1 8 ? 22.842 -4.231 -0.249 1.00 0.00 8 ALA A O 19
ATOM 16006 N N . GLU A 1 9 ? 21.688 -3.322 -1.968 1.00 0.00 9 GLU A N 19
ATOM 16007 C CA . GLU A 1 9 ? 20.644 -4.332 -1.947 1.00 0.00 9 GLU A CA 19
ATOM 16008 C C . GLU A 1 9 ? 20.346 -4.758 -0.508 1.00 0.00 9 GLU A C 19
ATOM 16009 O O . GLU A 1 9 ? 20.848 -5.780 -0.043 1.00 0.00 9 GLU A O 19
ATOM 16021 N N . LEU A 1 10 ? 19.532 -3.952 0.158 1.00 0.00 10 LEU A N 19
ATOM 16022 C CA . LEU A 1 10 ? 19.162 -4.233 1.535 1.00 0.00 10 LEU A CA 19
ATOM 16023 C C . LEU A 1 10 ? 18.327 -5.514 1.583 1.00 0.00 10 LEU A C 19
ATOM 16024 O O . LEU A 1 10 ? 18.752 -6.515 2.157 1.00 0.00 10 LEU A O 19
ATOM 16040 N N . THR A 1 11 ? 17.153 -5.440 0.972 1.00 0.00 11 THR A N 19
ATOM 16041 C CA . THR A 1 11 ? 16.255 -6.582 0.938 1.00 0.00 11 THR A CA 19
ATOM 16042 C C . THR A 1 11 ? 15.297 -6.471 -0.250 1.00 0.00 11 THR A C 19
ATOM 16043 O O . THR A 1 11 ? 15.170 -5.406 -0.853 1.00 0.00 11 THR A O 19
ATOM 16054 N N . ALA A 1 12 ? 14.647 -7.585 -0.551 1.00 0.00 12 ALA A N 19
ATOM 16055 C CA . ALA A 1 12 ? 13.704 -7.627 -1.656 1.00 0.00 12 ALA A CA 19
ATOM 16056 C C . ALA A 1 12 ? 12.723 -6.460 -1.527 1.00 0.00 12 ALA A C 19
ATOM 16057 O O . ALA A 1 12 ? 12.217 -5.956 -2.529 1.00 0.00 12 ALA A O 19
ATOM 16064 N N . LEU A 1 13 ? 12.483 -6.063 -0.286 1.00 0.00 13 LEU A N 19
ATOM 16065 C CA . LEU A 1 13 ? 11.572 -4.965 -0.014 1.00 0.00 13 LEU A CA 19
ATOM 16066 C C . LEU A 1 13 ? 12.244 -3.644 -0.395 1.00 0.00 13 LEU A C 19
ATOM 16067 O O . LEU A 1 13 ? 11.837 -2.991 -1.354 1.00 0.00 13 LEU A O 19
ATOM 16083 N N . GLU A 1 14 ? 13.261 -3.291 0.377 1.00 0.00 14 GLU A N 19
ATOM 16084 C CA . GLU A 1 14 ? 13.993 -2.059 0.133 1.00 0.00 14 GLU A CA 19
ATOM 16085 C C . GLU A 1 14 ? 14.310 -1.917 -1.358 1.00 0.00 14 GLU A C 19
ATOM 16086 O O . GLU A 1 14 ? 14.029 -0.882 -1.960 1.00 0.00 14 GLU A O 19
ATOM 16098 N N . SER A 1 15 ? 14.891 -2.973 -1.909 1.00 0.00 15 SER A N 19
ATOM 16099 C CA . SER A 1 15 ? 15.249 -2.979 -3.318 1.00 0.00 15 SER A CA 19
ATOM 16100 C C . SER A 1 15 ? 14.154 -2.296 -4.139 1.00 0.00 15 SER A C 19
ATOM 16101 O O . SER A 1 15 ? 14.420 -1.331 -4.855 1.00 0.00 15 SER A O 19
ATOM 16109 N N . LEU A 1 16 ? 12.945 -2.822 -4.008 1.00 0.00 16 LEU A N 19
ATOM 16110 C CA . LEU A 1 16 ? 11.808 -2.276 -4.730 1.00 0.00 16 LEU A CA 19
ATOM 16111 C C . LEU A 1 16 ? 11.622 -0.808 -4.341 1.00 0.00 16 LEU A C 19
ATOM 16112 O O . LEU A 1 16 ? 11.426 0.047 -5.204 1.00 0.00 16 LEU A O 19
ATOM 16128 N N . ILE A 1 17 ? 11.688 -0.560 -3.041 1.00 0.00 17 ILE A N 19
ATOM 16129 C CA . ILE A 1 17 ? 11.529 0.790 -2.528 1.00 0.00 17 ILE A CA 19
ATOM 16130 C C . ILE A 1 17 ? 12.531 1.716 -3.220 1.00 0.00 17 ILE A C 19
ATOM 16131 O O . ILE A 1 17 ? 12.275 2.909 -3.375 1.00 0.00 17 ILE A O 19
ATOM 16147 N N . GLU A 1 18 ? 13.652 1.131 -3.617 1.00 0.00 18 GLU A N 19
ATOM 16148 C CA . GLU A 1 18 ? 14.694 1.889 -4.289 1.00 0.00 18 GLU A CA 19
ATOM 16149 C C . GLU A 1 18 ? 14.343 2.080 -5.766 1.00 0.00 18 GLU A C 19
ATOM 16150 O O . GLU A 1 18 ? 14.768 3.052 -6.388 1.00 0.00 18 GLU A O 19
ATOM 16162 N N . MET A 1 19 ? 13.570 1.137 -6.285 1.00 0.00 19 MET A N 19
ATOM 16163 C CA . MET A 1 19 ? 13.158 1.189 -7.677 1.00 0.00 19 MET A CA 19
ATOM 16164 C C . MET A 1 19 ? 12.179 2.341 -7.916 1.00 0.00 19 MET A C 19
ATOM 16165 O O . MET A 1 19 ? 11.957 2.746 -9.056 1.00 0.00 19 MET A O 19
ATOM 16179 N N . GLY A 1 20 ? 11.621 2.837 -6.821 1.00 0.00 20 GLY A N 19
ATOM 16180 C CA . GLY A 1 20 ? 10.671 3.934 -6.897 1.00 0.00 20 GLY A CA 19
ATOM 16181 C C . GLY A 1 20 ? 9.284 3.493 -6.425 1.00 0.00 20 GLY A C 19
ATOM 16182 O O . GLY A 1 20 ? 8.393 4.321 -6.247 1.00 0.00 20 GLY A O 19
ATOM 16186 N N . PHE A 1 21 ? 9.146 2.189 -6.236 1.00 0.00 21 PHE A N 19
ATOM 16187 C CA . PHE A 1 21 ? 7.883 1.628 -5.789 1.00 0.00 21 PHE A CA 19
ATOM 16188 C C . PHE A 1 21 ? 7.621 1.968 -4.320 1.00 0.00 21 PHE A C 19
ATOM 16189 O O . PHE A 1 21 ? 8.555 2.063 -3.525 1.00 0.00 21 PHE A O 19
ATOM 16206 N N . PRO A 1 22 ? 6.312 2.148 -3.996 1.00 0.00 22 PRO A N 19
ATOM 16207 C CA . PRO A 1 22 ? 5.916 2.476 -2.637 1.00 0.00 22 PRO A CA 19
ATOM 16208 C C . PRO A 1 22 ? 6.008 1.250 -1.728 1.00 0.00 22 PRO A C 19
ATOM 16209 O O . PRO A 1 22 ? 5.669 0.141 -2.138 1.00 0.00 22 PRO A O 19
ATOM 16220 N N . ARG A 1 23 ? 6.470 1.490 -0.509 1.00 0.00 23 ARG A N 19
ATOM 16221 C CA . ARG A 1 23 ? 6.611 0.418 0.462 1.00 0.00 23 ARG A CA 19
ATOM 16222 C C . ARG A 1 23 ? 5.374 -0.482 0.444 1.00 0.00 23 ARG A C 19
ATOM 16223 O O . ARG A 1 23 ? 5.474 -1.676 0.168 1.00 0.00 23 ARG A O 19
ATOM 16244 N N . GLY A 1 24 ? 4.235 0.127 0.740 1.00 0.00 24 GLY A N 19
ATOM 16245 C CA . GLY A 1 24 ? 2.979 -0.604 0.761 1.00 0.00 24 GLY A CA 19
ATOM 16246 C C . GLY A 1 24 ? 2.928 -1.639 -0.365 1.00 0.00 24 GLY A C 19
ATOM 16247 O O . GLY A 1 24 ? 2.860 -2.840 -0.107 1.00 0.00 24 GLY A O 19
ATOM 16251 N N . ARG A 1 25 ? 2.963 -1.135 -1.590 1.00 0.00 25 ARG A N 19
ATOM 16252 C CA . ARG A 1 25 ? 2.922 -2.001 -2.756 1.00 0.00 25 ARG A CA 19
ATOM 16253 C C . ARG A 1 25 ? 3.979 -3.101 -2.639 1.00 0.00 25 ARG A C 19
ATOM 16254 O O . ARG A 1 25 ? 3.644 -4.275 -2.485 1.00 0.00 25 ARG A O 19
ATOM 16275 N N . ALA A 1 26 ? 5.233 -2.683 -2.716 1.00 0.00 26 ALA A N 19
ATOM 16276 C CA . ALA A 1 26 ? 6.341 -3.618 -2.620 1.00 0.00 26 ALA A CA 19
ATOM 16277 C C . ALA A 1 26 ? 6.033 -4.658 -1.541 1.00 0.00 26 ALA A C 19
ATOM 16278 O O . ALA A 1 26 ? 5.942 -5.850 -1.831 1.00 0.00 26 ALA A O 19
ATOM 16285 N N . GLU A 1 27 ? 5.880 -4.170 -0.319 1.00 0.00 27 GLU A N 19
ATOM 16286 C CA . GLU A 1 27 ? 5.584 -5.043 0.804 1.00 0.00 27 GLU A CA 19
ATOM 16287 C C . GLU A 1 27 ? 4.417 -5.971 0.462 1.00 0.00 27 GLU A C 19
ATOM 16288 O O . GLU A 1 27 ? 4.555 -7.192 0.509 1.00 0.00 27 GLU A O 19
ATOM 16300 N N . LYS A 1 28 ? 3.293 -5.355 0.124 1.00 0.00 28 LYS A N 19
ATOM 16301 C CA . LYS A 1 28 ? 2.102 -6.111 -0.226 1.00 0.00 28 LYS A CA 19
ATOM 16302 C C . LYS A 1 28 ? 2.474 -7.206 -1.228 1.00 0.00 28 LYS A C 19
ATOM 16303 O O . LYS A 1 28 ? 2.311 -8.392 -0.946 1.00 0.00 28 LYS A O 19
ATOM 16322 N N . ALA A 1 29 ? 2.968 -6.769 -2.377 1.00 0.00 29 ALA A N 19
ATOM 16323 C CA . ALA A 1 29 ? 3.365 -7.697 -3.422 1.00 0.00 29 ALA A CA 19
ATOM 16324 C C . ALA A 1 29 ? 4.294 -8.759 -2.829 1.00 0.00 29 ALA A C 19
ATOM 16325 O O . ALA A 1 29 ? 3.947 -9.938 -2.786 1.00 0.00 29 ALA A O 19
ATOM 16332 N N . LEU A 1 30 ? 5.457 -8.303 -2.388 1.00 0.00 30 LEU A N 19
ATOM 16333 C CA . LEU A 1 30 ? 6.438 -9.199 -1.800 1.00 0.00 30 LEU A CA 19
ATOM 16334 C C . LEU A 1 30 ? 5.721 -10.227 -0.922 1.00 0.00 30 LEU A C 19
ATOM 16335 O O . LEU A 1 30 ? 5.960 -11.428 -1.046 1.00 0.00 30 LEU A O 19
ATOM 16351 N N . ALA A 1 31 ? 4.857 -9.720 -0.056 1.00 0.00 31 ALA A N 19
ATOM 16352 C CA . ALA A 1 31 ? 4.104 -10.579 0.841 1.00 0.00 31 ALA A CA 19
ATOM 16353 C C . ALA A 1 31 ? 3.239 -11.535 0.018 1.00 0.00 31 ALA A C 19
ATOM 16354 O O . ALA A 1 31 ? 3.334 -12.752 0.170 1.00 0.00 31 ALA A O 19
ATOM 16361 N N . LEU A 1 32 ? 2.413 -10.948 -0.836 1.00 0.00 32 LEU A N 19
ATOM 16362 C CA . LEU A 1 32 ? 1.531 -11.732 -1.684 1.00 0.00 32 LEU A CA 19
ATOM 16363 C C . LEU A 1 32 ? 2.288 -12.955 -2.207 1.00 0.00 32 LEU A C 19
ATOM 16364 O O . LEU A 1 32 ? 1.873 -14.090 -1.980 1.00 0.00 32 LEU A O 19
ATOM 16380 N N . THR A 1 33 ? 3.385 -12.680 -2.898 1.00 0.00 33 THR A N 19
ATOM 16381 C CA . THR A 1 33 ? 4.203 -13.744 -3.456 1.00 0.00 33 THR A CA 19
ATOM 16382 C C . THR A 1 33 ? 4.768 -14.624 -2.339 1.00 0.00 33 THR A C 19
ATOM 16383 O O . THR A 1 33 ? 4.729 -15.850 -2.430 1.00 0.00 33 THR A O 19
ATOM 16394 N N . GLY A 1 34 ? 5.280 -13.963 -1.311 1.00 0.00 34 GLY A N 19
ATOM 16395 C CA . GLY A 1 34 ? 5.853 -14.670 -0.178 1.00 0.00 34 GLY A CA 19
ATOM 16396 C C . GLY A 1 34 ? 7.335 -14.330 -0.011 1.00 0.00 34 GLY A C 19
ATOM 16397 O O . GLY A 1 34 ? 8.158 -15.217 0.213 1.00 0.00 34 GLY A O 19
ATOM 16401 N N . ASN A 1 35 ? 7.631 -13.044 -0.127 1.00 0.00 35 ASN A N 19
ATOM 16402 C CA . ASN A 1 35 ? 9.000 -12.576 0.008 1.00 0.00 35 ASN A CA 19
ATOM 16403 C C . ASN A 1 35 ? 9.942 -13.561 -0.687 1.00 0.00 35 ASN A C 19
ATOM 16404 O O . ASN A 1 35 ? 10.790 -14.175 -0.041 1.00 0.00 35 ASN A O 19
ATOM 16415 N N . GLN A 1 36 ? 9.762 -13.682 -1.994 1.00 0.00 36 GLN A N 19
ATOM 16416 C CA . GLN A 1 36 ? 10.585 -14.582 -2.783 1.00 0.00 36 GLN A CA 19
ATOM 16417 C C . GLN A 1 36 ? 11.699 -13.804 -3.486 1.00 0.00 36 GLN A C 19
ATOM 16418 O O . GLN A 1 36 ? 12.799 -14.322 -3.676 1.00 0.00 36 GLN A O 19
ATOM 16432 N N . GLY A 1 37 ? 11.377 -12.572 -3.853 1.00 0.00 37 GLY A N 19
ATOM 16433 C CA . GLY A 1 37 ? 12.337 -11.717 -4.530 1.00 0.00 37 GLY A CA 19
ATOM 16434 C C . GLY A 1 37 ? 11.628 -10.617 -5.322 1.00 0.00 37 GLY A C 19
ATOM 16435 O O . GLY A 1 37 ? 10.412 -10.460 -5.222 1.00 0.00 37 GLY A O 19
ATOM 16439 N N . ILE A 1 38 ? 12.418 -9.883 -6.092 1.00 0.00 38 ILE A N 19
ATOM 16440 C CA . ILE A 1 38 ? 11.881 -8.802 -6.901 1.00 0.00 38 ILE A CA 19
ATOM 16441 C C . ILE A 1 38 ? 11.074 -9.390 -8.060 1.00 0.00 38 ILE A C 19
ATOM 16442 O O . ILE A 1 38 ? 9.857 -9.220 -8.122 1.00 0.00 38 ILE A O 19
ATOM 16458 N N . GLU A 1 39 ? 11.783 -10.069 -8.949 1.00 0.00 39 GLU A N 19
ATOM 16459 C CA . GLU A 1 39 ? 11.148 -10.683 -10.102 1.00 0.00 39 GLU A CA 19
ATOM 16460 C C . GLU A 1 39 ? 9.805 -11.298 -9.703 1.00 0.00 39 GLU A C 19
ATOM 16461 O O . GLU A 1 39 ? 8.788 -11.050 -10.350 1.00 0.00 39 GLU A O 19
ATOM 16473 N N . ALA A 1 40 ? 9.845 -12.089 -8.641 1.00 0.00 40 ALA A N 19
ATOM 16474 C CA . ALA A 1 40 ? 8.643 -12.741 -8.148 1.00 0.00 40 ALA A CA 19
ATOM 16475 C C . ALA A 1 40 ? 7.585 -11.682 -7.834 1.00 0.00 40 ALA A C 19
ATOM 16476 O O . ALA A 1 40 ? 6.436 -11.803 -8.257 1.00 0.00 40 ALA A O 19
ATOM 16483 N N . ALA A 1 41 ? 8.010 -10.668 -7.095 1.00 0.00 41 ALA A N 19
ATOM 16484 C CA . ALA A 1 41 ? 7.113 -9.588 -6.720 1.00 0.00 41 ALA A CA 19
ATOM 16485 C C . ALA A 1 41 ? 6.642 -8.860 -7.981 1.00 0.00 41 ALA A C 19
ATOM 16486 O O . ALA A 1 41 ? 5.447 -8.826 -8.273 1.00 0.00 41 ALA A O 19
ATOM 16493 N N . MET A 1 42 ? 7.605 -8.296 -8.695 1.00 0.00 42 MET A N 19
ATOM 16494 C CA . MET A 1 42 ? 7.304 -7.572 -9.917 1.00 0.00 42 MET A CA 19
ATOM 16495 C C . MET A 1 42 ? 6.243 -8.304 -10.742 1.00 0.00 42 MET A C 19
ATOM 16496 O O . MET A 1 42 ? 5.286 -7.691 -11.212 1.00 0.00 42 MET A O 19
ATOM 16510 N N . ASP A 1 43 ? 6.449 -9.604 -10.891 1.00 0.00 43 ASP A N 19
ATOM 16511 C CA . ASP A 1 43 ? 5.522 -10.426 -11.651 1.00 0.00 43 ASP A CA 19
ATOM 16512 C C . ASP A 1 43 ? 4.094 -10.140 -11.184 1.00 0.00 43 ASP A C 19
ATOM 16513 O O . ASP A 1 43 ? 3.179 -10.038 -12.000 1.00 0.00 43 ASP A O 19
ATOM 16522 N N . TRP A 1 44 ? 3.946 -10.019 -9.873 1.00 0.00 44 TRP A N 19
ATOM 16523 C CA . TRP A 1 44 ? 2.645 -9.747 -9.288 1.00 0.00 44 TRP A CA 19
ATOM 16524 C C . TRP A 1 44 ? 2.286 -8.291 -9.589 1.00 0.00 44 TRP A C 19
ATOM 16525 O O . TRP A 1 44 ? 1.305 -8.020 -10.280 1.00 0.00 44 TRP A O 19
ATOM 16546 N N . LEU A 1 45 ? 3.100 -7.391 -9.057 1.00 0.00 45 LEU A N 19
ATOM 16547 C CA . LEU A 1 45 ? 2.881 -5.970 -9.260 1.00 0.00 45 LEU A CA 19
ATOM 16548 C C . LEU A 1 45 ? 2.449 -5.727 -10.708 1.00 0.00 45 LEU A C 19
ATOM 16549 O O . LEU A 1 45 ? 1.370 -5.192 -10.956 1.00 0.00 45 LEU A O 19
ATOM 16565 N N . MET A 1 46 ? 3.315 -6.131 -11.625 1.00 0.00 46 MET A N 19
ATOM 16566 C CA . MET A 1 46 ? 3.037 -5.964 -13.042 1.00 0.00 46 MET A CA 19
ATOM 16567 C C . MET A 1 46 ? 1.638 -6.477 -13.390 1.00 0.00 46 MET A C 19
ATOM 16568 O O . MET A 1 46 ? 0.932 -5.869 -14.194 1.00 0.00 46 MET A O 19
ATOM 16582 N N . GLU A 1 47 ? 1.278 -7.590 -12.768 1.00 0.00 47 GLU A N 19
ATOM 16583 C CA . GLU A 1 47 ? -0.023 -8.191 -13.002 1.00 0.00 47 GLU A CA 19
ATOM 16584 C C . GLU A 1 47 ? -1.130 -7.299 -12.435 1.00 0.00 47 GLU A C 19
ATOM 16585 O O . GLU A 1 47 ? -2.218 -7.218 -13.001 1.00 0.00 47 GLU A O 19
ATOM 16597 N N . HIS A 1 48 ? -0.813 -6.652 -11.323 1.00 0.00 48 HIS A N 19
ATOM 16598 C CA . HIS A 1 48 ? -1.766 -5.769 -10.673 1.00 0.00 48 HIS A CA 19
ATOM 16599 C C . HIS A 1 48 ? -1.529 -4.330 -11.133 1.00 0.00 48 HIS A C 19
ATOM 16600 O O . HIS A 1 48 ? -2.145 -3.399 -10.616 1.00 0.00 48 HIS A O 19
ATOM 16614 N N . GLU A 1 49 ? -0.635 -4.191 -12.101 1.00 0.00 49 GLU A N 19
ATOM 16615 C CA . GLU A 1 49 ? -0.309 -2.881 -12.637 1.00 0.00 49 GLU A CA 19
ATOM 16616 C C . GLU A 1 49 ? -1.579 -2.167 -13.102 1.00 0.00 49 GLU A C 19
ATOM 16617 O O . GLU A 1 49 ? -1.591 -0.945 -13.249 1.00 0.00 49 GLU A O 19
ATOM 16629 N N . ASP A 1 50 ? -2.619 -2.959 -13.321 1.00 0.00 50 ASP A N 19
ATOM 16630 C CA . ASP A 1 50 ? -3.891 -2.417 -13.767 1.00 0.00 50 ASP A CA 19
ATOM 16631 C C . ASP A 1 50 ? -4.643 -1.839 -12.566 1.00 0.00 50 ASP A C 19
ATOM 16632 O O . ASP A 1 50 ? -5.424 -0.899 -12.712 1.00 0.00 50 ASP A O 19
ATOM 16641 N N . ASP A 1 51 ? -4.381 -2.424 -11.407 1.00 0.00 51 ASP A N 19
ATOM 16642 C CA . ASP A 1 51 ? -5.023 -1.979 -10.182 1.00 0.00 51 ASP A CA 19
ATOM 16643 C C . ASP A 1 51 ? -4.600 -0.539 -9.884 1.00 0.00 51 ASP A C 19
ATOM 16644 O O . ASP A 1 51 ? -3.415 -0.259 -9.712 1.00 0.00 51 ASP A O 19
ATOM 16653 N N . PRO A 1 52 ? -5.620 0.360 -9.832 1.00 0.00 52 PRO A N 19
ATOM 16654 C CA . PRO A 1 52 ? -5.366 1.765 -9.558 1.00 0.00 52 PRO A CA 19
ATOM 16655 C C . PRO A 1 52 ? -5.048 1.986 -8.078 1.00 0.00 52 PRO A C 19
ATOM 16656 O O . PRO A 1 52 ? -4.006 2.545 -7.739 1.00 0.00 52 PRO A O 19
ATOM 16667 N N . ASP A 1 53 ? -5.967 1.536 -7.235 1.00 0.00 53 ASP A N 19
ATOM 16668 C CA . ASP A 1 53 ? -5.798 1.678 -5.799 1.00 0.00 53 ASP A CA 19
ATOM 16669 C C . ASP A 1 53 ? -4.792 0.637 -5.303 1.00 0.00 53 ASP A C 19
ATOM 16670 O O . ASP A 1 53 ? -4.218 0.788 -4.225 1.00 0.00 53 ASP A O 19
ATOM 16679 N N . VAL A 1 54 ? -4.610 -0.396 -6.112 1.00 0.00 54 VAL A N 19
ATOM 16680 C CA . VAL A 1 54 ? -3.684 -1.462 -5.768 1.00 0.00 54 VAL A CA 19
ATOM 16681 C C . VAL A 1 54 ? -3.595 -1.583 -4.246 1.00 0.00 54 VAL A C 19
ATOM 16682 O O . VAL A 1 54 ? -4.403 -2.272 -3.625 1.00 0.00 54 VAL A O 19
ATOM 16695 N N . ASP A 1 55 ? -2.605 -0.902 -3.687 1.00 0.00 55 ASP A N 19
ATOM 16696 C CA . ASP A 1 55 ? -2.399 -0.924 -2.249 1.00 0.00 55 ASP A CA 19
ATOM 16697 C C . ASP A 1 55 ? -2.593 0.486 -1.688 1.00 0.00 55 ASP A C 19
ATOM 16698 O O . ASP A 1 55 ? -1.644 1.100 -1.203 1.00 0.00 55 ASP A O 19
ATOM 16707 N N . GLU A 1 56 ? -3.828 0.958 -1.773 1.00 0.00 56 GLU A N 19
ATOM 16708 C CA . GLU A 1 56 ? -4.158 2.284 -1.280 1.00 0.00 56 GLU A CA 19
ATOM 16709 C C . GLU A 1 56 ? -3.413 2.565 0.026 1.00 0.00 56 GLU A C 19
ATOM 16710 O O . GLU A 1 56 ? -3.126 1.646 0.792 1.00 0.00 56 GLU A O 19
ATOM 16722 N N . PRO A 1 57 ? -3.113 3.874 0.247 1.00 0.00 57 PRO A N 19
ATOM 16723 C CA . PRO A 1 57 ? -2.407 4.288 1.447 1.00 0.00 57 PRO A CA 19
ATOM 16724 C C . PRO A 1 57 ? -3.332 4.258 2.665 1.00 0.00 57 PRO A C 19
ATOM 16725 O O . PRO A 1 57 ? -4.466 4.730 2.599 1.00 0.00 57 PRO A O 19
ATOM 16736 N N . LEU A 1 58 ? -2.814 3.700 3.749 1.00 0.00 58 LEU A N 19
ATOM 16737 C CA . LEU A 1 58 ? -3.579 3.603 4.980 1.00 0.00 58 LEU A CA 19
ATOM 16738 C C . LEU A 1 58 ? -3.312 4.839 5.841 1.00 0.00 58 LEU A C 19
ATOM 16739 O O . LEU A 1 58 ? -2.389 4.846 6.654 1.00 0.00 58 LEU A O 19
ATOM 16755 N N . SER A 1 59 ? -4.136 5.855 5.632 1.00 0.00 59 SER A N 19
ATOM 16756 C CA . SER A 1 59 ? -4.000 7.095 6.379 1.00 0.00 59 SER A CA 19
ATOM 16757 C C . SER A 1 59 ? -5.181 8.020 6.077 1.00 0.00 59 SER A C 19
ATOM 16758 O O . SER A 1 59 ? -5.166 8.749 5.086 1.00 0.00 59 SER A O 19
ATOM 16766 N N . GLY A 1 60 ? -6.177 7.960 6.949 1.00 0.00 60 GLY A N 19
ATOM 16767 C CA . GLY A 1 60 ? -7.363 8.783 6.789 1.00 0.00 60 GLY A CA 19
ATOM 16768 C C . GLY A 1 60 ? -7.873 8.734 5.347 1.00 0.00 60 GLY A C 19
ATOM 16769 O O . GLY A 1 60 ? -7.746 7.712 4.674 1.00 0.00 60 GLY A O 19
ATOM 16773 N N . PRO A 1 61 ? -8.454 9.881 4.904 1.00 0.00 61 PRO A N 19
ATOM 16774 C CA . PRO A 1 61 ? -8.984 9.979 3.555 1.00 0.00 61 PRO A CA 19
ATOM 16775 C C . PRO A 1 61 ? -7.855 10.114 2.531 1.00 0.00 61 PRO A C 19
ATOM 16776 O O . PRO A 1 61 ? -7.024 11.015 2.634 1.00 0.00 61 PRO A O 19
ATOM 16787 N N . SER A 1 62 ? -7.862 9.207 1.566 1.00 0.00 62 SER A N 19
ATOM 16788 C CA . SER A 1 62 ? -6.849 9.214 0.524 1.00 0.00 62 SER A CA 19
ATOM 16789 C C . SER A 1 62 ? -7.337 10.029 -0.674 1.00 0.00 62 SER A C 19
ATOM 16790 O O . SER A 1 62 ? -8.537 10.104 -0.932 1.00 0.00 62 SER A O 19
ATOM 16798 N N . SER A 1 63 ? -6.381 10.621 -1.376 1.00 0.00 63 SER A N 19
ATOM 16799 C CA . SER A 1 63 ? -6.698 11.428 -2.541 1.00 0.00 63 SER A CA 19
ATOM 16800 C C . SER A 1 63 ? -5.968 10.882 -3.770 1.00 0.00 63 SER A C 19
ATOM 16801 O O . SER A 1 63 ? -6.597 10.562 -4.778 1.00 0.00 63 SER A O 19
ATOM 16809 N N . GLY A 1 64 ? -4.652 10.794 -3.647 1.00 0.00 64 GLY A N 19
ATOM 16810 C CA . GLY A 1 64 ? -3.830 10.292 -4.735 1.00 0.00 64 GLY A CA 19
ATOM 16811 C C . GLY A 1 64 ? -2.421 9.951 -4.246 1.00 0.00 64 GLY A C 19
ATOM 16812 O O . GLY A 1 64 ? -2.021 10.364 -3.159 1.00 0.00 64 GLY A O 19
ATOM 16816 N N . GLY A 1 1 ? 21.072 4.660 -17.937 1.00 0.00 1 GLY A N 20
ATOM 16817 C CA . GLY A 1 1 ? 19.681 4.675 -18.358 1.00 0.00 1 GLY A CA 20
ATOM 16818 C C . GLY A 1 1 ? 18.779 5.226 -17.251 1.00 0.00 1 GLY A C 20
ATOM 16819 O O . GLY A 1 1 ? 18.848 6.409 -16.921 1.00 0.00 1 GLY A O 20
ATOM 16823 N N . SER A 1 2 ? 17.955 4.342 -16.709 1.00 0.00 2 SER A N 20
ATOM 16824 C CA . SER A 1 2 ? 17.040 4.724 -15.647 1.00 0.00 2 SER A CA 20
ATOM 16825 C C . SER A 1 2 ? 17.804 4.879 -14.330 1.00 0.00 2 SER A C 20
ATOM 16826 O O . SER A 1 2 ? 17.868 3.944 -13.532 1.00 0.00 2 SER A O 20
ATOM 16834 N N . SER A 1 3 ? 18.363 6.065 -14.142 1.00 0.00 3 SER A N 20
ATOM 16835 C CA . SER A 1 3 ? 19.119 6.354 -12.935 1.00 0.00 3 SER A CA 20
ATOM 16836 C C . SER A 1 3 ? 20.353 5.452 -12.863 1.00 0.00 3 SER A C 20
ATOM 16837 O O . SER A 1 3 ? 20.322 4.314 -13.329 1.00 0.00 3 SER A O 20
ATOM 16845 N N . GLY A 1 4 ? 21.409 5.993 -12.274 1.00 0.00 4 GLY A N 20
ATOM 16846 C CA . GLY A 1 4 ? 22.651 5.252 -12.135 1.00 0.00 4 GLY A CA 20
ATOM 16847 C C . GLY A 1 4 ? 22.678 4.470 -10.819 1.00 0.00 4 GLY A C 20
ATOM 16848 O O . GLY A 1 4 ? 23.214 4.948 -9.821 1.00 0.00 4 GLY A O 20
ATOM 16852 N N . SER A 1 5 ? 22.092 3.283 -10.862 1.00 0.00 5 SER A N 20
ATOM 16853 C CA . SER A 1 5 ? 22.042 2.431 -9.686 1.00 0.00 5 SER A CA 20
ATOM 16854 C C . SER A 1 5 ? 23.229 1.465 -9.689 1.00 0.00 5 SER A C 20
ATOM 16855 O O . SER A 1 5 ? 23.547 0.870 -10.717 1.00 0.00 5 SER A O 20
ATOM 16863 N N . SER A 1 6 ? 23.851 1.339 -8.526 1.00 0.00 6 SER A N 20
ATOM 16864 C CA . SER A 1 6 ? 24.996 0.455 -8.382 1.00 0.00 6 SER A CA 20
ATOM 16865 C C . SER A 1 6 ? 24.982 -0.197 -6.997 1.00 0.00 6 SER A C 20
ATOM 16866 O O . SER A 1 6 ? 24.882 0.493 -5.984 1.00 0.00 6 SER A O 20
ATOM 16874 N N . GLY A 1 7 ? 25.084 -1.518 -7.000 1.00 0.00 7 GLY A N 20
ATOM 16875 C CA . GLY A 1 7 ? 25.085 -2.270 -5.757 1.00 0.00 7 GLY A CA 20
ATOM 16876 C C . GLY A 1 7 ? 24.078 -1.688 -4.762 1.00 0.00 7 GLY A C 20
ATOM 16877 O O . GLY A 1 7 ? 23.031 -1.180 -5.160 1.00 0.00 7 GLY A O 20
ATOM 16881 N N . ALA A 1 8 ? 24.431 -1.782 -3.489 1.00 0.00 8 ALA A N 20
ATOM 16882 C CA . ALA A 1 8 ? 23.571 -1.271 -2.435 1.00 0.00 8 ALA A CA 20
ATOM 16883 C C . ALA A 1 8 ? 22.233 -2.012 -2.469 1.00 0.00 8 ALA A C 20
ATOM 16884 O O . ALA A 1 8 ? 21.233 -1.474 -2.939 1.00 0.00 8 ALA A O 20
ATOM 16891 N N . GLU A 1 9 ? 22.259 -3.237 -1.965 1.00 0.00 9 GLU A N 20
ATOM 16892 C CA . GLU A 1 9 ? 21.061 -4.058 -1.932 1.00 0.00 9 GLU A CA 20
ATOM 16893 C C . GLU A 1 9 ? 20.645 -4.332 -0.485 1.00 0.00 9 GLU A C 20
ATOM 16894 O O . GLU A 1 9 ? 21.010 -5.359 0.086 1.00 0.00 9 GLU A O 20
ATOM 16906 N N . LEU A 1 10 ? 19.886 -3.396 0.066 1.00 0.00 10 LEU A N 20
ATOM 16907 C CA . LEU A 1 10 ? 19.416 -3.523 1.435 1.00 0.00 10 LEU A CA 20
ATOM 16908 C C . LEU A 1 10 ? 18.671 -4.850 1.592 1.00 0.00 10 LEU A C 20
ATOM 16909 O O . LEU A 1 10 ? 19.113 -5.731 2.329 1.00 0.00 10 LEU A O 20
ATOM 16925 N N . THR A 1 11 ? 17.553 -4.951 0.889 1.00 0.00 11 THR A N 20
ATOM 16926 C CA . THR A 1 11 ? 16.742 -6.156 0.941 1.00 0.00 11 THR A CA 20
ATOM 16927 C C . THR A 1 11 ? 15.882 -6.275 -0.318 1.00 0.00 11 THR A C 20
ATOM 16928 O O . THR A 1 11 ? 16.126 -5.588 -1.309 1.00 0.00 11 THR A O 20
ATOM 16939 N N . ALA A 1 12 ? 14.892 -7.153 -0.240 1.00 0.00 12 ALA A N 20
ATOM 16940 C CA . ALA A 1 12 ? 13.994 -7.371 -1.361 1.00 0.00 12 ALA A CA 20
ATOM 16941 C C . ALA A 1 12 ? 13.001 -6.211 -1.446 1.00 0.00 12 ALA A C 20
ATOM 16942 O O . ALA A 1 12 ? 12.671 -5.749 -2.538 1.00 0.00 12 ALA A O 20
ATOM 16949 N N . LEU A 1 13 ? 12.551 -5.772 -0.279 1.00 0.00 13 LEU A N 20
ATOM 16950 C CA . LEU A 1 13 ? 11.601 -4.675 -0.208 1.00 0.00 13 LEU A CA 20
ATOM 16951 C C . LEU A 1 13 ? 12.291 -3.380 -0.642 1.00 0.00 13 LEU A C 20
ATOM 16952 O O . LEU A 1 13 ? 11.871 -2.742 -1.607 1.00 0.00 13 LEU A O 20
ATOM 16968 N N . GLU A 1 14 ? 13.338 -3.030 0.090 1.00 0.00 14 GLU A N 20
ATOM 16969 C CA . GLU A 1 14 ? 14.090 -1.823 -0.207 1.00 0.00 14 GLU A CA 20
ATOM 16970 C C . GLU A 1 14 ? 14.317 -1.697 -1.715 1.00 0.00 14 GLU A C 20
ATOM 16971 O O . GLU A 1 14 ? 13.908 -0.712 -2.328 1.00 0.00 14 GLU A O 20
ATOM 16983 N N . SER A 1 15 ? 14.969 -2.709 -2.270 1.00 0.00 15 SER A N 20
ATOM 16984 C CA . SER A 1 15 ? 15.255 -2.724 -3.694 1.00 0.00 15 SER A CA 20
ATOM 16985 C C . SER A 1 15 ? 14.061 -2.169 -4.474 1.00 0.00 15 SER A C 20
ATOM 16986 O O . SER A 1 15 ? 14.195 -1.189 -5.205 1.00 0.00 15 SER A O 20
ATOM 16994 N N . LEU A 1 16 ? 12.921 -2.819 -4.290 1.00 0.00 16 LEU A N 20
ATOM 16995 C CA . LEU A 1 16 ? 11.705 -2.402 -4.967 1.00 0.00 16 LEU A CA 20
ATOM 16996 C C . LEU A 1 16 ? 11.395 -0.949 -4.601 1.00 0.00 16 LEU A C 20
ATOM 16997 O O . LEU A 1 16 ? 10.991 -0.162 -5.456 1.00 0.00 16 LEU A O 20
ATOM 17013 N N . ILE A 1 17 ? 11.595 -0.638 -3.329 1.00 0.00 17 ILE A N 20
ATOM 17014 C CA . ILE A 1 17 ? 11.341 0.706 -2.838 1.00 0.00 17 ILE A CA 20
ATOM 17015 C C . ILE A 1 17 ? 12.244 1.694 -3.580 1.00 0.00 17 ILE A C 20
ATOM 17016 O O . ILE A 1 17 ? 11.932 2.880 -3.669 1.00 0.00 17 ILE A O 20
ATOM 17032 N N . GLU A 1 18 ? 13.347 1.168 -4.093 1.00 0.00 18 GLU A N 20
ATOM 17033 C CA . GLU A 1 18 ? 14.298 1.988 -4.824 1.00 0.00 18 GLU A CA 20
ATOM 17034 C C . GLU A 1 18 ? 13.797 2.240 -6.248 1.00 0.00 18 GLU A C 20
ATOM 17035 O O . GLU A 1 18 ? 14.032 3.307 -6.812 1.00 0.00 18 GLU A O 20
ATOM 17047 N N . MET A 1 19 ? 13.116 1.239 -6.787 1.00 0.00 19 MET A N 20
ATOM 17048 C CA . MET A 1 19 ? 12.580 1.339 -8.134 1.00 0.00 19 MET A CA 20
ATOM 17049 C C . MET A 1 19 ? 11.612 2.518 -8.253 1.00 0.00 19 MET A C 20
ATOM 17050 O O . MET A 1 19 ? 11.270 2.935 -9.358 1.00 0.00 19 MET A O 20
ATOM 17064 N N . GLY A 1 20 ? 11.197 3.020 -7.099 1.00 0.00 20 GLY A N 20
ATOM 17065 C CA . GLY A 1 20 ? 10.275 4.142 -7.060 1.00 0.00 20 GLY A CA 20
ATOM 17066 C C . GLY A 1 20 ? 8.946 3.738 -6.419 1.00 0.00 20 GLY A C 20
ATOM 17067 O O . GLY A 1 20 ? 8.156 4.595 -6.025 1.00 0.00 20 GLY A O 20
ATOM 17071 N N . PHE A 1 21 ? 8.740 2.432 -6.334 1.00 0.00 21 PHE A N 20
ATOM 17072 C CA . PHE A 1 21 ? 7.520 1.903 -5.747 1.00 0.00 21 PHE A CA 20
ATOM 17073 C C . PHE A 1 21 ? 7.501 2.122 -4.233 1.00 0.00 21 PHE A C 20
ATOM 17074 O O . PHE A 1 21 ? 8.550 2.149 -3.593 1.00 0.00 21 PHE A O 20
ATOM 17091 N N . PRO A 1 22 ? 6.263 2.275 -3.691 1.00 0.00 22 PRO A N 20
ATOM 17092 C CA . PRO A 1 22 ? 6.093 2.490 -2.264 1.00 0.00 22 PRO A CA 20
ATOM 17093 C C . PRO A 1 22 ? 6.312 1.192 -1.484 1.00 0.00 22 PRO A C 20
ATOM 17094 O O . PRO A 1 22 ? 6.298 0.107 -2.062 1.00 0.00 22 PRO A O 20
ATOM 17105 N N . ARG A 1 23 ? 6.509 1.347 -0.183 1.00 0.00 23 ARG A N 20
ATOM 17106 C CA . ARG A 1 23 ? 6.730 0.201 0.683 1.00 0.00 23 ARG A CA 20
ATOM 17107 C C . ARG A 1 23 ? 5.484 -0.687 0.716 1.00 0.00 23 ARG A C 20
ATOM 17108 O O . ARG A 1 23 ? 5.582 -1.905 0.578 1.00 0.00 23 ARG A O 20
ATOM 17129 N N . GLY A 1 24 ? 4.342 -0.042 0.901 1.00 0.00 24 GLY A N 20
ATOM 17130 C CA . GLY A 1 24 ? 3.079 -0.757 0.955 1.00 0.00 24 GLY A CA 20
ATOM 17131 C C . GLY A 1 24 ? 2.872 -1.600 -0.305 1.00 0.00 24 GLY A C 20
ATOM 17132 O O . GLY A 1 24 ? 2.269 -2.671 -0.248 1.00 0.00 24 GLY A O 20
ATOM 17136 N N . ARG A 1 25 ? 3.383 -1.085 -1.414 1.00 0.00 25 ARG A N 20
ATOM 17137 C CA . ARG A 1 25 ? 3.263 -1.777 -2.686 1.00 0.00 25 ARG A CA 20
ATOM 17138 C C . ARG A 1 25 ? 4.143 -3.028 -2.695 1.00 0.00 25 ARG A C 20
ATOM 17139 O O . ARG A 1 25 ? 3.635 -4.148 -2.706 1.00 0.00 25 ARG A O 20
ATOM 17160 N N . ALA A 1 26 ? 5.447 -2.795 -2.690 1.00 0.00 26 ALA A N 20
ATOM 17161 C CA . ALA A 1 26 ? 6.403 -3.890 -2.698 1.00 0.00 26 ALA A CA 20
ATOM 17162 C C . ALA A 1 26 ? 6.046 -4.881 -1.588 1.00 0.00 26 ALA A C 20
ATOM 17163 O O . ALA A 1 26 ? 5.995 -6.088 -1.821 1.00 0.00 26 ALA A O 20
ATOM 17170 N N . GLU A 1 27 ? 5.807 -4.334 -0.405 1.00 0.00 27 GLU A N 20
ATOM 17171 C CA . GLU A 1 27 ? 5.457 -5.155 0.742 1.00 0.00 27 GLU A CA 20
ATOM 17172 C C . GLU A 1 27 ? 4.284 -6.075 0.397 1.00 0.00 27 GLU A C 20
ATOM 17173 O O . GLU A 1 27 ? 4.429 -7.297 0.396 1.00 0.00 27 GLU A O 20
ATOM 17185 N N . LYS A 1 28 ? 3.149 -5.454 0.112 1.00 0.00 28 LYS A N 20
ATOM 17186 C CA . LYS A 1 28 ? 1.953 -6.202 -0.233 1.00 0.00 28 LYS A CA 20
ATOM 17187 C C . LYS A 1 28 ? 2.314 -7.297 -1.238 1.00 0.00 28 LYS A C 20
ATOM 17188 O O . LYS A 1 28 ? 2.044 -8.474 -1.003 1.00 0.00 28 LYS A O 20
ATOM 17207 N N . ALA A 1 29 ? 2.919 -6.872 -2.337 1.00 0.00 29 ALA A N 20
ATOM 17208 C CA . ALA A 1 29 ? 3.320 -7.802 -3.379 1.00 0.00 29 ALA A CA 20
ATOM 17209 C C . ALA A 1 29 ? 4.208 -8.889 -2.771 1.00 0.00 29 ALA A C 20
ATOM 17210 O O . ALA A 1 29 ? 3.809 -10.050 -2.693 1.00 0.00 29 ALA A O 20
ATOM 17217 N N . LEU A 1 30 ? 5.396 -8.475 -2.357 1.00 0.00 30 LEU A N 20
ATOM 17218 C CA . LEU A 1 30 ? 6.344 -9.400 -1.758 1.00 0.00 30 LEU A CA 20
ATOM 17219 C C . LEU A 1 30 ? 5.614 -10.293 -0.753 1.00 0.00 30 LEU A C 20
ATOM 17220 O O . LEU A 1 30 ? 5.991 -11.447 -0.555 1.00 0.00 30 LEU A O 20
ATOM 17236 N N . ALA A 1 31 ? 4.583 -9.725 -0.146 1.00 0.00 31 ALA A N 20
ATOM 17237 C CA . ALA A 1 31 ? 3.796 -10.456 0.833 1.00 0.00 31 ALA A CA 20
ATOM 17238 C C . ALA A 1 31 ? 2.936 -11.498 0.116 1.00 0.00 31 ALA A C 20
ATOM 17239 O O . ALA A 1 31 ? 2.929 -12.668 0.494 1.00 0.00 31 ALA A O 20
ATOM 17246 N N . LEU A 1 32 ? 2.232 -11.035 -0.906 1.00 0.00 32 LEU A N 20
ATOM 17247 C CA . LEU A 1 32 ? 1.370 -11.912 -1.680 1.00 0.00 32 LEU A CA 20
ATOM 17248 C C . LEU A 1 32 ? 2.200 -13.067 -2.244 1.00 0.00 32 LEU A C 20
ATOM 17249 O O . LEU A 1 32 ? 1.881 -14.233 -2.020 1.00 0.00 32 LEU A O 20
ATOM 17265 N N . THR A 1 33 ? 3.249 -12.702 -2.966 1.00 0.00 33 THR A N 20
ATOM 17266 C CA . THR A 1 33 ? 4.127 -13.693 -3.565 1.00 0.00 33 THR A CA 20
ATOM 17267 C C . THR A 1 33 ? 4.688 -14.627 -2.490 1.00 0.00 33 THR A C 20
ATOM 17268 O O . THR A 1 33 ? 4.856 -15.822 -2.728 1.00 0.00 33 THR A O 20
ATOM 17279 N N . GLY A 1 34 ? 4.961 -14.047 -1.331 1.00 0.00 34 GLY A N 20
ATOM 17280 C CA . GLY A 1 34 ? 5.498 -14.812 -0.219 1.00 0.00 34 GLY A CA 20
ATOM 17281 C C . GLY A 1 34 ? 7.020 -14.672 -0.141 1.00 0.00 34 GLY A C 20
ATOM 17282 O O . GLY A 1 34 ? 7.733 -15.665 -0.003 1.00 0.00 34 GLY A O 20
ATOM 17286 N N . ASN A 1 35 ? 7.473 -13.430 -0.234 1.00 0.00 35 ASN A N 20
ATOM 17287 C CA . ASN A 1 35 ? 8.897 -13.146 -0.176 1.00 0.00 35 ASN A CA 20
ATOM 17288 C C . ASN A 1 35 ? 9.653 -14.183 -1.009 1.00 0.00 35 ASN A C 20
ATOM 17289 O O . ASN A 1 35 ? 10.363 -15.026 -0.462 1.00 0.00 35 ASN A O 20
ATOM 17300 N N . GLN A 1 36 ? 9.476 -14.087 -2.318 1.00 0.00 36 GLN A N 20
ATOM 17301 C CA . GLN A 1 36 ? 10.133 -15.007 -3.232 1.00 0.00 36 GLN A CA 20
ATOM 17302 C C . GLN A 1 36 ? 11.182 -14.268 -4.065 1.00 0.00 36 GLN A C 20
ATOM 17303 O O . GLN A 1 36 ? 11.627 -14.770 -5.096 1.00 0.00 36 GLN A O 20
ATOM 17317 N N . GLY A 1 37 ? 11.547 -13.088 -3.587 1.00 0.00 37 GLY A N 20
ATOM 17318 C CA . GLY A 1 37 ? 12.536 -12.275 -4.274 1.00 0.00 37 GLY A CA 20
ATOM 17319 C C . GLY A 1 37 ? 11.877 -11.082 -4.971 1.00 0.00 37 GLY A C 20
ATOM 17320 O O . GLY A 1 37 ? 10.709 -10.784 -4.727 1.00 0.00 37 GLY A O 20
ATOM 17324 N N . ILE A 1 38 ? 12.655 -10.432 -5.824 1.00 0.00 38 ILE A N 20
ATOM 17325 C CA . ILE A 1 38 ? 12.161 -9.279 -6.557 1.00 0.00 38 ILE A CA 20
ATOM 17326 C C . ILE A 1 38 ? 11.317 -9.756 -7.741 1.00 0.00 38 ILE A C 20
ATOM 17327 O O . ILE A 1 38 ? 10.120 -9.480 -7.806 1.00 0.00 38 ILE A O 20
ATOM 17343 N N . GLU A 1 39 ? 11.975 -10.463 -8.648 1.00 0.00 39 GLU A N 20
ATOM 17344 C CA . GLU A 1 39 ? 11.300 -10.981 -9.826 1.00 0.00 39 GLU A CA 20
ATOM 17345 C C . GLU A 1 39 ? 9.891 -11.456 -9.465 1.00 0.00 39 GLU A C 20
ATOM 17346 O O . GLU A 1 39 ? 8.914 -11.046 -10.092 1.00 0.00 39 GLU A O 20
ATOM 17358 N N . ALA A 1 40 ? 9.830 -12.313 -8.457 1.00 0.00 40 ALA A N 20
ATOM 17359 C CA . ALA A 1 40 ? 8.557 -12.847 -8.005 1.00 0.00 40 ALA A CA 20
ATOM 17360 C C . ALA A 1 40 ? 7.625 -11.691 -7.635 1.00 0.00 40 ALA A C 20
ATOM 17361 O O . ALA A 1 40 ? 6.458 -11.681 -8.024 1.00 0.00 40 ALA A O 20
ATOM 17368 N N . ALA A 1 41 ? 8.176 -10.746 -6.888 1.00 0.00 41 ALA A N 20
ATOM 17369 C CA . ALA A 1 41 ? 7.409 -9.588 -6.461 1.00 0.00 41 ALA A CA 20
ATOM 17370 C C . ALA A 1 41 ? 6.970 -8.791 -7.691 1.00 0.00 41 ALA A C 20
ATOM 17371 O O . ALA A 1 41 ? 5.776 -8.662 -7.959 1.00 0.00 41 ALA A O 20
ATOM 17378 N N . MET A 1 42 ? 7.959 -8.276 -8.407 1.00 0.00 42 MET A N 20
ATOM 17379 C CA . MET A 1 42 ? 7.689 -7.495 -9.602 1.00 0.00 42 MET A CA 20
ATOM 17380 C C . MET A 1 42 ? 6.616 -8.163 -10.464 1.00 0.00 42 MET A C 20
ATOM 17381 O O . MET A 1 42 ? 5.919 -7.493 -11.223 1.00 0.00 42 MET A O 20
ATOM 17395 N N . ASP A 1 43 ? 6.518 -9.476 -10.317 1.00 0.00 43 ASP A N 20
ATOM 17396 C CA . ASP A 1 43 ? 5.541 -10.243 -11.072 1.00 0.00 43 ASP A CA 20
ATOM 17397 C C . ASP A 1 43 ? 4.134 -9.754 -10.721 1.00 0.00 43 ASP A C 20
ATOM 17398 O O . ASP A 1 43 ? 3.274 -9.650 -11.595 1.00 0.00 43 ASP A O 20
ATOM 17407 N N . TRP A 1 44 ? 3.944 -9.467 -9.442 1.00 0.00 44 TRP A N 20
ATOM 17408 C CA . TRP A 1 44 ? 2.656 -8.992 -8.966 1.00 0.00 44 TRP A CA 20
ATOM 17409 C C . TRP A 1 44 ? 2.503 -7.530 -9.393 1.00 0.00 44 TRP A C 20
ATOM 17410 O O . TRP A 1 44 ? 1.517 -7.166 -10.031 1.00 0.00 44 TRP A O 20
ATOM 17431 N N . LEU A 1 45 ? 3.495 -6.733 -9.024 1.00 0.00 45 LEU A N 20
ATOM 17432 C CA . LEU A 1 45 ? 3.483 -5.319 -9.361 1.00 0.00 45 LEU A CA 20
ATOM 17433 C C . LEU A 1 45 ? 3.257 -5.161 -10.866 1.00 0.00 45 LEU A C 20
ATOM 17434 O O . LEU A 1 45 ? 2.414 -4.372 -11.291 1.00 0.00 45 LEU A O 20
ATOM 17450 N N . MET A 1 46 ? 4.025 -5.922 -11.632 1.00 0.00 46 MET A N 20
ATOM 17451 C CA . MET A 1 46 ? 3.919 -5.875 -13.080 1.00 0.00 46 MET A CA 20
ATOM 17452 C C . MET A 1 46 ? 2.485 -6.155 -13.534 1.00 0.00 46 MET A C 20
ATOM 17453 O O . MET A 1 46 ? 1.902 -5.370 -14.279 1.00 0.00 46 MET A O 20
ATOM 17467 N N . GLU A 1 47 ? 1.958 -7.277 -13.065 1.00 0.00 47 GLU A N 20
ATOM 17468 C CA . GLU A 1 47 ? 0.603 -7.670 -13.414 1.00 0.00 47 GLU A CA 20
ATOM 17469 C C . GLU A 1 47 ? -0.409 -6.743 -12.737 1.00 0.00 47 GLU A C 20
ATOM 17470 O O . GLU A 1 47 ? -1.579 -6.713 -13.116 1.00 0.00 47 GLU A O 20
ATOM 17482 N N . HIS A 1 48 ? 0.078 -6.010 -11.746 1.00 0.00 48 HIS A N 20
ATOM 17483 C CA . HIS A 1 48 ? -0.770 -5.085 -11.013 1.00 0.00 48 HIS A CA 20
ATOM 17484 C C . HIS A 1 48 ? -0.457 -3.651 -11.444 1.00 0.00 48 HIS A C 20
ATOM 17485 O O . HIS A 1 48 ? -0.811 -2.699 -10.750 1.00 0.00 48 HIS A O 20
ATOM 17499 N N . GLU A 1 49 ? 0.202 -3.541 -12.588 1.00 0.00 49 GLU A N 20
ATOM 17500 C CA . GLU A 1 49 ? 0.566 -2.239 -13.120 1.00 0.00 49 GLU A CA 20
ATOM 17501 C C . GLU A 1 49 ? -0.689 -1.458 -13.515 1.00 0.00 49 GLU A C 20
ATOM 17502 O O . GLU A 1 49 ? -0.764 -0.249 -13.301 1.00 0.00 49 GLU A O 20
ATOM 17514 N N . ASP A 1 50 ? -1.642 -2.180 -14.085 1.00 0.00 50 ASP A N 20
ATOM 17515 C CA . ASP A 1 50 ? -2.889 -1.569 -14.513 1.00 0.00 50 ASP A CA 20
ATOM 17516 C C . ASP A 1 50 ? -3.907 -1.649 -13.373 1.00 0.00 50 ASP A C 20
ATOM 17517 O O . ASP A 1 50 ? -5.111 -1.549 -13.604 1.00 0.00 50 ASP A O 20
ATOM 17526 N N . ASP A 1 51 ? -3.386 -1.828 -12.168 1.00 0.00 51 ASP A N 20
ATOM 17527 C CA . ASP A 1 51 ? -4.235 -1.922 -10.992 1.00 0.00 51 ASP A CA 20
ATOM 17528 C C . ASP A 1 51 ? -5.302 -0.826 -11.050 1.00 0.00 51 ASP A C 20
ATOM 17529 O O . ASP A 1 51 ? -5.211 0.091 -11.864 1.00 0.00 51 ASP A O 20
ATOM 17538 N N . PRO A 1 52 ? -6.314 -0.963 -10.152 1.00 0.00 52 PRO A N 20
ATOM 17539 C CA . PRO A 1 52 ? -7.397 0.004 -10.093 1.00 0.00 52 PRO A CA 20
ATOM 17540 C C . PRO A 1 52 ? -6.937 1.303 -9.429 1.00 0.00 52 PRO A C 20
ATOM 17541 O O . PRO A 1 52 ? -7.540 2.356 -9.632 1.00 0.00 52 PRO A O 20
ATOM 17552 N N . ASP A 1 53 ? -5.873 1.186 -8.648 1.00 0.00 53 ASP A N 20
ATOM 17553 C CA . ASP A 1 53 ? -5.325 2.338 -7.953 1.00 0.00 53 ASP A CA 20
ATOM 17554 C C . ASP A 1 53 ? -4.192 1.881 -7.032 1.00 0.00 53 ASP A C 20
ATOM 17555 O O . ASP A 1 53 ? -4.412 1.633 -5.847 1.00 0.00 53 ASP A O 20
ATOM 17564 N N . VAL A 1 54 ? -3.004 1.784 -7.611 1.00 0.00 54 VAL A N 20
ATOM 17565 C CA . VAL A 1 54 ? -1.836 1.361 -6.856 1.00 0.00 54 VAL A CA 20
ATOM 17566 C C . VAL A 1 54 ? -1.163 2.587 -6.237 1.00 0.00 54 VAL A C 20
ATOM 17567 O O . VAL A 1 54 ? -0.475 2.476 -5.224 1.00 0.00 54 VAL A O 20
ATOM 17580 N N . ASP A 1 55 ? -1.386 3.729 -6.871 1.00 0.00 55 ASP A N 20
ATOM 17581 C CA . ASP A 1 55 ? -0.810 4.974 -6.395 1.00 0.00 55 ASP A CA 20
ATOM 17582 C C . ASP A 1 55 ? -1.908 5.829 -5.759 1.00 0.00 55 ASP A C 20
ATOM 17583 O O . ASP A 1 55 ? -1.956 7.040 -5.969 1.00 0.00 55 ASP A O 20
ATOM 17592 N N . GLU A 1 56 ? -2.762 5.165 -4.995 1.00 0.00 56 GLU A N 20
ATOM 17593 C CA . GLU A 1 56 ? -3.857 5.849 -4.327 1.00 0.00 56 GLU A CA 20
ATOM 17594 C C . GLU A 1 56 ? -3.379 7.186 -3.758 1.00 0.00 56 GLU A C 20
ATOM 17595 O O . GLU A 1 56 ? -2.207 7.336 -3.417 1.00 0.00 56 GLU A O 20
ATOM 17607 N N . PRO A 1 57 ? -4.336 8.149 -3.671 1.00 0.00 57 PRO A N 20
ATOM 17608 C CA . PRO A 1 57 ? -4.024 9.469 -3.149 1.00 0.00 57 PRO A CA 20
ATOM 17609 C C . PRO A 1 57 ? -3.871 9.434 -1.627 1.00 0.00 57 PRO A C 20
ATOM 17610 O O . PRO A 1 57 ? -4.663 8.797 -0.934 1.00 0.00 57 PRO A O 20
ATOM 17621 N N . LEU A 1 58 ? -2.847 10.128 -1.151 1.00 0.00 58 LEU A N 20
ATOM 17622 C CA . LEU A 1 58 ? -2.581 10.184 0.276 1.00 0.00 58 LEU A CA 20
ATOM 17623 C C . LEU A 1 58 ? -2.209 11.617 0.665 1.00 0.00 58 LEU A C 20
ATOM 17624 O O . LEU A 1 58 ? -1.034 11.927 0.855 1.00 0.00 58 LEU A O 20
ATOM 17640 N N . SER A 1 59 ? -3.233 12.451 0.772 1.00 0.00 59 SER A N 20
ATOM 17641 C CA . SER A 1 59 ? -3.028 13.844 1.134 1.00 0.00 59 SER A CA 20
ATOM 17642 C C . SER A 1 59 ? -1.822 14.409 0.382 1.00 0.00 59 SER A C 20
ATOM 17643 O O . SER A 1 59 ? -0.706 14.406 0.899 1.00 0.00 59 SER A O 20
ATOM 17651 N N . GLY A 1 60 ? -2.087 14.880 -0.828 1.00 0.00 60 GLY A N 20
ATOM 17652 C CA . GLY A 1 60 ? -1.037 15.447 -1.657 1.00 0.00 60 GLY A CA 20
ATOM 17653 C C . GLY A 1 60 ? -1.512 15.621 -3.101 1.00 0.00 60 GLY A C 20
ATOM 17654 O O . GLY A 1 60 ? -1.482 14.675 -3.886 1.00 0.00 60 GLY A O 20
ATOM 17658 N N . PRO A 1 61 ? -1.951 16.870 -3.415 1.00 0.00 61 PRO A N 20
ATOM 17659 C CA . PRO A 1 61 ? -2.431 17.180 -4.750 1.00 0.00 61 PRO A CA 20
ATOM 17660 C C . PRO A 1 61 ? -1.269 17.303 -5.737 1.00 0.00 61 PRO A C 20
ATOM 17661 O O . PRO A 1 61 ? -0.264 17.949 -5.441 1.00 0.00 61 PRO A O 20
ATOM 17672 N N . SER A 1 62 ? -1.443 16.674 -6.890 1.00 0.00 62 SER A N 20
ATOM 17673 C CA . SER A 1 62 ? -0.421 16.705 -7.921 1.00 0.00 62 SER A CA 20
ATOM 17674 C C . SER A 1 62 ? -0.759 17.775 -8.961 1.00 0.00 62 SER A C 20
ATOM 17675 O O . SER A 1 62 ? 0.027 18.693 -9.190 1.00 0.00 62 SER A O 20
ATOM 17683 N N . SER A 1 63 ? -1.929 17.622 -9.563 1.00 0.00 63 SER A N 20
ATOM 17684 C CA . SER A 1 63 ? -2.381 18.564 -10.572 1.00 0.00 63 SER A CA 20
ATOM 17685 C C . SER A 1 63 ? -1.334 18.684 -11.681 1.00 0.00 63 SER A C 20
ATOM 17686 O O . SER A 1 63 ? -0.381 19.453 -11.560 1.00 0.00 63 SER A O 20
ATOM 17694 N N . GLY A 1 64 ? -1.545 17.913 -12.738 1.00 0.00 64 GLY A N 20
ATOM 17695 C CA . GLY A 1 64 ? -0.632 17.923 -13.867 1.00 0.00 64 GLY A CA 20
ATOM 17696 C C . GLY A 1 64 ? -1.396 17.854 -15.191 1.00 0.00 64 GLY A C 20
ATOM 17697 O O . GLY A 1 64 ? -1.512 18.853 -15.898 1.00 0.00 64 GLY A O 20
#

Secondary structure (DSSP, 8-state):
-----------HHHHHHTTT--HHHHHHHHHHHTS--HHHHHHHHHHHTT-S-TT--SS-----

GO terms:
  GO:0005737 cytoplasm (C, EXP)